Protein AF-0000000086677192 (afdb_homodimer)

pLDDT: mean 91.48, std 11.02, range [35.81, 98.94]

Solvent-accessible surface area (backbone atoms only — not comparable to full-atom values): 46612 Å² total; per-residue (Å²): 127,78,75,54,66,69,56,51,54,52,50,52,52,51,51,51,50,40,69,72,38,77,80,42,74,89,41,46,67,58,54,53,49,46,52,52,51,48,51,51,50,50,51,49,52,53,49,51,51,50,49,52,40,50,52,52,36,50,58,57,42,57,64,8,44,27,53,67,34,53,56,68,59,93,70,72,73,88,84,76,82,72,80,86,49,64,42,79,57,75,44,62,18,72,80,84,57,47,75,37,37,55,54,34,56,50,30,58,39,31,32,58,71,54,39,52,50,50,53,52,50,49,68,60,78,53,88,29,69,86,35,34,32,40,32,34,37,25,57,53,63,35,27,27,43,33,51,49,52,43,33,76,29,41,21,32,36,40,28,26,26,74,49,39,57,55,30,30,46,55,52,44,66,39,90,69,23,87,78,39,42,88,38,38,33,29,33,15,29,49,70,87,36,62,69,43,49,54,48,50,57,51,47,45,33,69,74,46,78,34,38,30,31,33,41,32,41,50,38,66,52,73,59,84,71,61,58,64,65,46,47,67,64,57,57,54,52,73,48,86,72,58,73,68,22,51,67,37,49,71,44,67,60,78,63,74,62,73,73,58,81,72,79,82,54,46,63,63,34,41,72,32,28,42,82,93,40,54,41,91,77,69,43,65,33,62,58,40,79,68,47,41,57,72,26,35,59,65,66,58,48,71,66,56,44,49,52,30,30,36,40,41,24,46,47,46,48,50,49,56,24,69,42,40,68,22,39,66,56,26,92,54,73,73,23,36,36,36,40,56,43,43,67,63,26,32,73,63,53,83,82,60,61,49,40,26,36,60,54,22,15,19,26,19,16,37,47,37,41,30,59,27,39,14,64,67,36,40,76,67,32,30,30,21,28,30,24,25,40,66,58,38,69,81,72,56,30,36,62,60,40,52,51,39,41,74,72,68,54,60,46,56,33,25,30,57,47,21,16,26,42,58,45,40,56,54,39,35,31,77,71,71,54,66,58,52,49,42,35,28,49,90,88,32,83,46,78,78,130,78,73,52,66,68,57,50,52,52,50,52,51,51,52,52,51,40,70,72,39,77,79,43,74,89,42,46,68,58,53,53,50,47,51,53,51,47,51,51,50,50,51,50,50,51,50,50,51,50,50,52,40,49,52,51,36,50,58,57,40,56,65,6,44,24,54,67,33,51,58,67,59,93,70,72,74,86,82,75,81,74,81,86,49,65,42,81,58,74,43,62,17,72,82,84,56,48,74,36,37,55,54,35,55,49,30,59,38,31,31,57,72,56,41,53,51,49,54,53,50,49,67,61,76,52,88,29,69,86,34,35,32,40,30,34,37,23,56,53,63,36,28,27,44,33,50,49,51,45,34,74,29,40,21,32,37,39,27,25,26,76,49,38,57,57,31,30,46,54,54,44,66,39,89,68,23,88,80,40,42,88,39,36,34,30,34,15,31,49,70,89,36,62,69,43,49,53,48,50,58,52,47,45,33,68,75,44,78,35,38,29,33,32,42,32,41,49,38,66,52,74,59,83,71,60,58,64,66,44,48,66,65,56,58,54,52,73,48,87,70,60,74,67,22,50,67,38,48,70,44,68,60,79,62,74,63,72,73,63,80,74,77,81,54,46,63,62,35,40,70,33,30,42,81,94,40,54,41,92,77,70,42,67,34,61,57,40,78,69,49,41,57,70,26,37,60,63,64,57,49,71,67,55,45,49,52,29,30,36,39,41,24,45,46,46,47,49,50,57,25,70,42,41,68,22,39,68,55,27,93,55,72,72,24,36,35,36,40,58,44,41,67,63,26,32,75,63,52,82,83,61,59,50,40,26,37,58,55,22,15,19,27,19,16,37,48,38,40,31,59,27,39,14,63,67,36,40,78,66,32,32,31,20,29,28,24,26,40,68,57,38,70,79,70,56,30,35,62,58,41,51,52,40,43,75,72,66,52,60,44,56,33,23,30,58,48,21,15,24,43,60,43,41,57,54,41,36,30,78,71,72,55,66,56,50,49,44,36,28,49,90,88,33,81,48,76,78

Structure (mmCIF, N/CA/C/O backbone):
data_AF-0000000086677192-model_v1
#
loop_
_entity.id
_entity.type
_entity.pdbx_description
1 polymer Oxidoreductase
#
loop_
_atom_site.group_PDB
_atom_site.id
_atom_site.type_symbol
_atom_site.label_atom_id
_atom_site.label_alt_id
_atom_site.label_comp_id
_atom_site.label_asym_id
_atom_site.label_entity_id
_atom_site.label_seq_id
_atom_site.pdbx_PDB_ins_code
_atom_site.Cartn_x
_atom_site.Cartn_y
_atom_site.Cartn_z
_atom_site.occupancy
_atom_site.B_iso_or_equiv
_atom_site.auth_seq_id
_atom_site.auth_comp_id
_atom_site.auth_asym_id
_atom_site.auth_atom_id
_atom_site.pdbx_PDB_model_num
ATOM 1 N N . MET A 1 1 ? 53.188 -35.031 -12.266 1 63.88 1 MET A N 1
ATOM 2 C CA . MET A 1 1 ? 54.312 -35.938 -12.234 1 63.88 1 MET A CA 1
ATOM 3 C C . MET A 1 1 ? 54.219 -36.875 -11.023 1 63.88 1 MET A C 1
ATOM 5 O O . MET A 1 1 ? 53.969 -36.406 -9.914 1 63.88 1 MET A O 1
ATOM 9 N N . GLN A 1 2 ? 54.188 -37.938 -11.414 1 76.12 2 GLN A N 1
ATOM 10 C CA . GLN A 1 2 ? 54.156 -38.969 -10.367 1 76.12 2 GLN A CA 1
ATOM 11 C C . GLN A 1 2 ? 55.469 -38.969 -9.594 1 76.12 2 GLN A C 1
ATOM 13 O O . GLN A 1 2 ? 56.562 -38.781 -10.172 1 76.12 2 GLN A O 1
ATOM 18 N N . PRO A 1 3 ? 55.344 -38.812 -8.359 1 81.94 3 PRO A N 1
ATOM 19 C CA . PRO A 1 3 ? 56.562 -38.812 -7.566 1 81.94 3 PRO A CA 1
ATOM 20 C C . PRO A 1 3 ? 57.438 -40.031 -7.828 1 81.94 3 PRO A C 1
ATOM 22 O O . PRO A 1 3 ? 56.938 -41.094 -8.203 1 81.94 3 PRO A O 1
ATOM 25 N N . ASP A 1 4 ? 58.688 -39.875 -7.93 1 88.75 4 ASP A N 1
ATOM 26 C CA . ASP A 1 4 ? 59.656 -40.969 -8.062 1 88.75 4 ASP A CA 1
ATOM 27 C C . ASP A 1 4 ? 59.406 -42.031 -7.016 1 88.75 4 ASP A C 1
ATOM 29 O O . ASP A 1 4 ? 59.281 -41.75 -5.828 1 88.75 4 ASP A O 1
ATOM 33 N N . PRO A 1 5 ? 59.188 -43.281 -7.504 1 89.69 5 PRO A N 1
ATOM 34 C CA . PRO A 1 5 ? 58.938 -44.375 -6.566 1 89.69 5 PRO A CA 1
ATOM 35 C C . PRO A 1 5 ? 59.969 -44.469 -5.457 1 89.69 5 PRO A C 1
ATOM 37 O O . PRO A 1 5 ? 59.656 -44.812 -4.32 1 89.69 5 PRO A O 1
ATOM 40 N N . ALA A 1 6 ? 61.188 -44.156 -5.805 1 91.81 6 ALA A N 1
ATOM 41 C CA . ALA A 1 6 ? 62.25 -44.188 -4.793 1 91.81 6 ALA A CA 1
ATOM 42 C C . ALA A 1 6 ? 62 -43.125 -3.723 1 91.81 6 ALA A C 1
ATOM 44 O O . ALA A 1 6 ? 62.219 -43.375 -2.535 1 91.81 6 ALA A O 1
ATOM 45 N N . ASP A 1 7 ? 61.531 -42 -4.184 1 90.19 7 ASP A N 1
ATOM 46 C CA . ASP A 1 7 ? 61.219 -40.906 -3.262 1 90.19 7 ASP A CA 1
ATOM 47 C C . ASP A 1 7 ? 60.062 -41.281 -2.361 1 90.19 7 ASP A C 1
ATOM 49 O O . ASP A 1 7 ? 60.062 -40.969 -1.169 1 90.19 7 ASP A O 1
ATOM 53 N N . VAL A 1 8 ? 59.125 -41.969 -2.885 1 89.75 8 VAL A N 1
ATOM 54 C CA . VAL A 1 8 ? 57.938 -42.375 -2.133 1 89.75 8 VAL A CA 1
ATOM 55 C C . VAL A 1 8 ? 58.344 -43.375 -1.047 1 89.75 8 VAL A C 1
ATOM 57 O O . VAL A 1 8 ? 57.906 -43.25 0.101 1 89.75 8 VAL A O 1
ATOM 60 N N . ALA A 1 9 ? 59.188 -44.25 -1.39 1 90.19 9 ALA A N 1
ATOM 61 C CA . ALA A 1 9 ? 59.656 -45.25 -0.432 1 90.19 9 ALA A CA 1
ATOM 62 C C . ALA A 1 9 ? 60.438 -44.594 0.718 1 90.19 9 ALA A C 1
ATOM 64 O O . ALA A 1 9 ? 60.25 -44.938 1.881 1 90.19 9 ALA A O 1
ATOM 65 N N . ALA A 1 10 ? 61.25 -43.656 0.31 1 91.94 10 ALA A N 1
ATOM 66 C CA . ALA A 1 10 ? 62 -42.906 1.319 1 91.94 10 ALA A CA 1
ATOM 67 C C . ALA A 1 10 ? 61.062 -42.156 2.256 1 91.94 10 ALA A C 1
ATOM 69 O O . ALA A 1 10 ? 61.25 -42.156 3.475 1 91.94 10 ALA A O 1
ATOM 70 N N . CYS A 1 11 ? 60 -41.531 1.598 1 91 11 CYS A N 1
ATOM 71 C CA . CYS A 1 11 ? 59.031 -40.781 2.383 1 91 11 CYS A CA 1
ATOM 72 C C . CYS A 1 11 ? 58.312 -41.719 3.381 1 91 11 CYS A C 1
ATOM 74 O O . CYS A 1 11 ? 58.188 -41.375 4.562 1 91 11 CYS A O 1
ATOM 76 N N . LEU A 1 12 ? 58.031 -42.906 3.068 1 89.94 12 LEU A N 1
ATOM 77 C CA . LEU A 1 12 ? 57.312 -43.844 3.92 1 89.94 12 LEU A CA 1
ATOM 78 C C . LEU A 1 12 ? 58.219 -44.312 5.074 1 89.94 12 LEU A C 1
ATOM 80 O O . LEU A 1 12 ? 57.719 -44.5 6.195 1 89.94 12 LEU A O 1
ATOM 84 N N . ARG A 1 13 ? 59.469 -44.406 4.785 1 90.81 13 ARG A N 1
ATOM 85 C CA . ARG A 1 13 ? 60.406 -44.781 5.832 1 90.81 13 ARG A CA 1
ATOM 86 C C . ARG A 1 13 ? 60.531 -43.688 6.887 1 90.81 13 ARG A C 1
ATOM 88 O O . ARG A 1 13 ? 60.5 -43.969 8.086 1 90.81 13 ARG A O 1
ATOM 95 N N . VAL A 1 14 ? 60.562 -42.531 6.273 1 90.62 14 VAL A N 1
ATOM 96 C CA . VAL A 1 14 ? 60.719 -41.406 7.18 1 90.62 14 VAL A CA 1
ATOM 97 C C . VAL A 1 14 ? 59.438 -41.25 8.031 1 90.62 14 VAL A C 1
ATOM 99 O O . VAL A 1 14 ? 59.531 -41 9.234 1 90.62 14 VAL A O 1
ATOM 102 N N . LEU A 1 15 ? 58.281 -41.438 7.418 1 90.88 15 LEU A N 1
ATOM 103 C CA . LEU A 1 15 ? 57 -41.312 8.125 1 90.88 15 LEU A CA 1
ATOM 104 C C . LEU A 1 15 ? 56.875 -42.406 9.18 1 90.88 15 LEU A C 1
ATOM 106 O O . LEU A 1 15 ? 56.312 -42.156 10.258 1 90.88 15 LEU A O 1
ATOM 110 N N . ALA A 1 16 ? 57.438 -43.562 8.984 1 88.38 16 ALA A N 1
ATOM 111 C CA . ALA A 1 16 ? 57.438 -44.656 9.953 1 88.38 16 ALA A CA 1
ATOM 112 C C . ALA A 1 16 ? 58.281 -44.312 11.18 1 88.38 16 ALA A C 1
ATOM 114 O O . ALA A 1 16 ? 57.844 -44.562 12.32 1 88.38 16 ALA A O 1
ATOM 115 N N . VAL A 1 17 ? 59.375 -43.719 10.898 1 90.06 17 VAL A N 1
ATOM 116 C CA . VAL A 1 17 ? 60.25 -43.312 11.992 1 90.06 17 VAL A CA 1
ATOM 117 C C . VAL A 1 17 ? 59.594 -42.188 12.789 1 90.06 17 VAL A C 1
ATOM 119 O O . VAL A 1 17 ? 59.625 -42.219 14.023 1 90.06 17 VAL A O 1
ATOM 122 N N . ALA A 1 18 ? 59 -41.344 11.961 1 88.56 18 ALA A N 1
ATOM 123 C CA . ALA A 1 18 ? 58.344 -40.219 12.609 1 88.56 18 ALA A CA 1
ATOM 124 C C . ALA A 1 18 ? 57.188 -40.688 13.492 1 88.56 18 ALA A C 1
ATOM 126 O O . ALA A 1 18 ? 56.938 -40.125 14.555 1 88.56 18 ALA A O 1
ATOM 127 N N . ALA A 1 19 ? 56.531 -41.781 13.172 1 87.81 19 ALA A N 1
ATOM 128 C CA . ALA A 1 19 ? 55.406 -42.344 13.93 1 87.81 19 ALA A CA 1
ATOM 129 C C . ALA A 1 19 ? 55.906 -43 15.227 1 87.81 19 ALA A C 1
ATOM 131 O O . ALA A 1 19 ? 55.219 -42.938 16.25 1 87.81 19 ALA A O 1
ATOM 132 N N . GLU A 1 20 ? 57.094 -43.406 15.172 1 88.88 20 GLU A N 1
ATOM 133 C CA . GLU A 1 20 ? 57.688 -44.062 16.328 1 88.88 20 GLU A CA 1
ATOM 134 C C . GLU A 1 20 ? 58.312 -43.062 17.281 1 88.88 20 GLU A C 1
ATOM 136 O O . GLU A 1 20 ? 58.375 -43.312 18.484 1 88.88 20 GLU A O 1
ATOM 141 N N . ARG A 1 21 ? 58.719 -42.031 16.734 1 90 21 ARG A N 1
ATOM 142 C CA . ARG A 1 21 ? 59.375 -41.031 17.547 1 90 21 ARG A CA 1
ATOM 143 C C . ARG A 1 21 ? 58.75 -39.656 17.344 1 90 21 ARG A C 1
ATOM 145 O O . ARG A 1 21 ? 59.406 -38.75 16.859 1 90 21 ARG A O 1
ATOM 152 N N . PRO A 1 22 ? 57.562 -39.531 17.812 1 82.88 22 PRO A N 1
ATOM 153 C CA . PRO A 1 22 ? 56.781 -38.312 17.5 1 82.88 22 PRO A CA 1
ATOM 154 C C . PRO A 1 22 ? 57.406 -37.062 18.109 1 82.88 22 PRO A C 1
ATOM 156 O O . PRO A 1 22 ? 57.188 -35.969 17.609 1 82.88 22 PRO A O 1
ATOM 159 N N . HIS A 1 23 ? 58.375 -37.219 19.016 1 87.81 23 HIS A N 1
ATOM 160 C CA . HIS A 1 23 ? 58.938 -36.062 19.688 1 87.81 23 HIS A CA 1
ATOM 161 C C . HIS A 1 23 ? 60.406 -35.844 19.281 1 87.81 23 HIS A C 1
ATOM 163 O O . HIS A 1 23 ? 61.125 -35.031 19.875 1 87.81 23 HIS A O 1
ATOM 169 N N . ASP A 1 24 ? 60.812 -36.625 18.312 1 87.81 24 ASP A N 1
ATOM 170 C CA . ASP A 1 24 ? 62.188 -36.5 17.844 1 87.81 24 ASP A CA 1
ATOM 171 C C . ASP A 1 24 ? 62.406 -35.125 17.203 1 87.81 24 ASP A C 1
ATOM 173 O O . ASP A 1 24 ? 61.781 -34.812 16.203 1 87.81 24 ASP A O 1
ATOM 177 N N . PRO A 1 25 ? 63.25 -34.312 17.719 1 91.56 25 PRO A N 1
ATOM 178 C CA . PRO A 1 25 ? 63.5 -32.969 17.188 1 91.56 25 PRO A CA 1
ATOM 179 C C . PRO A 1 25 ? 64.062 -33 15.758 1 91.56 25 PRO A C 1
ATOM 181 O O . PRO A 1 25 ? 63.844 -32.031 14.992 1 91.56 25 PRO A O 1
ATOM 184 N N . GLY A 1 26 ? 64.625 -34 15.438 1 90.81 26 GLY A N 1
ATOM 185 C CA . GLY A 1 26 ? 65.188 -34.156 14.094 1 90.81 26 GLY A CA 1
ATOM 186 C C . GLY A 1 26 ? 64.125 -34.375 13.039 1 90.81 26 GLY A C 1
ATOM 187 O O . GLY A 1 26 ? 64.375 -34.219 11.844 1 90.81 26 GLY A O 1
ATOM 188 N N . LEU A 1 27 ? 63 -34.688 13.445 1 91.5 27 LEU A N 1
ATOM 189 C CA . LEU A 1 27 ? 61.906 -34.938 12.531 1 91.5 27 LEU A CA 1
ATOM 190 C C . LEU A 1 27 ? 60.812 -33.844 12.633 1 91.5 27 LEU A C 1
ATOM 192 O O . LEU A 1 27 ? 59.719 -34.031 12.141 1 91.5 27 LEU A O 1
ATOM 196 N N . ALA A 1 28 ? 61.188 -32.812 13.195 1 89.38 28 ALA A N 1
ATOM 197 C CA . ALA A 1 28 ? 60.219 -31.719 13.422 1 89.38 28 ALA A CA 1
ATOM 198 C C . ALA A 1 28 ? 59.656 -31.219 12.109 1 89.38 28 ALA A C 1
ATOM 200 O O . ALA A 1 28 ? 58.438 -30.969 12 1 89.38 28 ALA A O 1
ATOM 201 N N . ALA A 1 29 ? 60.5 -31.125 11.164 1 90.94 29 ALA A N 1
ATOM 202 C CA . ALA A 1 29 ? 60.062 -30.641 9.859 1 90.94 29 ALA A CA 1
ATOM 203 C C . ALA A 1 29 ? 59.125 -31.641 9.195 1 90.94 29 ALA A C 1
ATOM 205 O O . ALA A 1 29 ? 58.156 -31.234 8.547 1 90.94 29 ALA A O 1
ATOM 206 N N . VAL A 1 30 ? 59.406 -32.844 9.328 1 89.62 30 VAL A N 1
ATOM 207 C CA . VAL A 1 30 ? 58.562 -33.906 8.773 1 89.62 30 VAL A CA 1
ATOM 208 C C . VAL A 1 30 ? 57.219 -33.906 9.477 1 89.62 30 VAL A C 1
ATOM 210 O O . VAL A 1 30 ? 56.156 -34 8.828 1 89.62 30 VAL A O 1
ATOM 213 N N . THR A 1 31 ? 57.188 -33.719 10.766 1 86.56 31 THR A N 1
ATOM 214 C CA . THR A 1 31 ? 55.938 -33.719 11.547 1 86.56 31 THR A CA 1
ATOM 215 C C . THR A 1 31 ? 55.062 -32.531 11.148 1 86.56 31 THR A C 1
ATOM 217 O O . THR A 1 31 ? 53.875 -32.688 10.984 1 86.56 31 THR A O 1
ATOM 220 N N . ALA A 1 32 ? 55.75 -31.422 10.914 1 88.94 32 ALA A N 1
ATOM 221 C CA . ALA A 1 32 ? 55.031 -30.234 10.477 1 88.94 32 ALA A CA 1
ATOM 222 C C . ALA A 1 32 ? 54.406 -30.453 9.094 1 88.94 32 ALA A C 1
ATOM 224 O O . ALA A 1 32 ? 53.25 -30.078 8.844 1 88.94 32 ALA A O 1
ATOM 225 N N . ALA A 1 33 ? 55.156 -31.062 8.273 1 89.19 33 ALA A N 1
ATOM 226 C CA . ALA A 1 33 ? 54.688 -31.328 6.918 1 89.19 33 ALA A CA 1
ATOM 227 C C . ALA A 1 33 ? 53.562 -32.344 6.914 1 89.19 33 ALA A C 1
ATOM 229 O O . ALA A 1 33 ? 52.656 -32.281 6.102 1 89.19 33 ALA A O 1
ATOM 230 N N . VAL A 1 34 ? 53.625 -33.281 7.777 1 87.38 34 VAL A N 1
ATOM 231 C CA . VAL A 1 34 ? 52.562 -34.281 7.926 1 87.38 34 VAL A CA 1
ATOM 232 C C . VAL A 1 34 ? 51.25 -33.594 8.359 1 87.38 34 VAL A C 1
ATOM 234 O O . VAL A 1 34 ? 50.188 -33.906 7.84 1 87.38 34 VAL A O 1
ATOM 237 N N . ASP A 1 35 ? 51.406 -32.656 9.289 1 86.44 35 ASP A N 1
ATOM 238 C CA . ASP A 1 35 ? 50.219 -31.938 9.75 1 86.44 35 ASP A CA 1
ATOM 239 C C . ASP A 1 35 ? 49.531 -31.188 8.602 1 86.44 35 ASP A C 1
ATOM 241 O O . ASP A 1 35 ? 48.312 -31.219 8.461 1 86.44 35 ASP A O 1
ATOM 245 N N . VAL A 1 36 ? 50.344 -30.547 7.816 1 88.38 36 VAL A N 1
ATOM 246 C CA . VAL A 1 36 ? 49.812 -29.797 6.676 1 88.38 36 VAL A CA 1
ATOM 247 C C . VAL A 1 36 ? 49.188 -30.766 5.68 1 88.38 36 VAL A C 1
ATOM 249 O O . VAL A 1 36 ? 48.062 -30.516 5.191 1 88.38 36 VAL A O 1
ATOM 252 N N . ALA A 1 37 ? 49.938 -31.812 5.387 1 85.81 37 ALA A N 1
ATOM 253 C CA . ALA A 1 37 ? 49.438 -32.812 4.441 1 85.81 37 ALA A CA 1
ATOM 254 C C . ALA A 1 37 ? 48.156 -33.469 4.961 1 85.81 37 ALA A C 1
ATOM 256 O O . ALA A 1 37 ? 47.219 -33.719 4.199 1 85.81 37 ALA A O 1
ATOM 257 N N . TYR A 1 38 ? 48.094 -33.719 6.223 1 86.56 38 TYR A N 1
ATOM 258 C CA . TYR A 1 38 ? 46.906 -34.344 6.84 1 86.56 38 TYR A CA 1
ATOM 259 C C . TYR A 1 38 ? 45.719 -33.406 6.75 1 86.56 38 TYR A C 1
ATOM 261 O O . TYR A 1 38 ? 44.625 -33.844 6.375 1 86.56 38 TYR A O 1
ATOM 269 N N . ARG A 1 39 ? 45.875 -32.125 7.086 1 87.38 39 ARG A N 1
ATOM 270 C CA . ARG A 1 39 ? 44.812 -31.156 7.023 1 87.38 39 ARG A CA 1
ATOM 271 C C . ARG A 1 39 ? 44.312 -30.984 5.59 1 87.38 39 ARG A C 1
ATOM 273 O O . ARG A 1 39 ? 43.094 -30.859 5.359 1 87.38 39 ARG A O 1
ATOM 280 N N . ALA A 1 40 ? 45.281 -30.969 4.762 1 85.56 40 ALA A N 1
ATOM 281 C CA . ALA A 1 40 ? 44.906 -30.875 3.352 1 85.56 40 ALA A CA 1
ATOM 282 C C . ALA A 1 40 ? 44.125 -32.125 2.92 1 85.56 40 ALA A C 1
ATOM 284 O O . ALA A 1 40 ? 43.125 -32 2.18 1 85.56 40 ALA A O 1
ATOM 285 N N . GLY A 1 41 ? 44.594 -33.25 3.33 1 84.75 41 GLY A N 1
ATOM 286 C CA . GLY A 1 41 ? 43.875 -34.5 3.055 1 84.75 41 GLY A CA 1
ATOM 287 C C . GLY A 1 41 ? 42.5 -34.531 3.693 1 84.75 41 GLY A C 1
ATOM 288 O O . GLY A 1 41 ? 41.531 -34.969 3.066 1 84.75 41 GLY A O 1
ATOM 289 N N . LYS A 1 42 ? 42.375 -34.062 4.879 1 85 42 LYS A N 1
ATOM 290 C CA . LYS A 1 42 ? 41.125 -33.969 5.578 1 85 42 LYS A CA 1
ATOM 291 C C . LYS A 1 42 ? 40.156 -33.031 4.855 1 85 42 LYS A C 1
ATOM 293 O O . LYS A 1 42 ? 38.969 -33.375 4.668 1 85 42 LYS A O 1
ATOM 298 N N . LYS A 1 43 ? 40.656 -31.891 4.48 1 86.69 43 LYS A N 1
ATOM 299 C CA . LYS A 1 43 ? 39.844 -30.922 3.74 1 86.69 43 LYS A CA 1
ATOM 300 C C . LYS A 1 43 ? 39.344 -31.516 2.426 1 86.69 43 LYS A C 1
ATOM 302 O O . LYS A 1 43 ? 38.188 -31.328 2.055 1 86.69 43 LYS A O 1
ATOM 307 N N . ARG A 1 44 ? 40.219 -32.188 1.787 1 83.88 44 ARG A N 1
ATOM 308 C CA . ARG A 1 44 ? 39.875 -32.812 0.521 1 83.88 44 ARG A CA 1
ATOM 309 C C . ARG A 1 44 ? 38.812 -33.906 0.729 1 83.88 44 ARG A C 1
ATOM 311 O O . ARG A 1 44 ? 37.844 -34 -0.039 1 83.88 44 ARG A O 1
ATOM 318 N N . ARG A 1 45 ? 39 -34.75 1.73 1 85 45 ARG A N 1
ATOM 319 C CA . ARG A 1 45 ? 38.031 -35.781 2.018 1 85 45 ARG A CA 1
ATOM 320 C C . ARG A 1 45 ? 36.688 -35.188 2.404 1 85 45 ARG A C 1
ATOM 322 O O . ARG A 1 45 ? 35.625 -35.719 1.998 1 85 45 ARG A O 1
ATOM 329 N N . LYS A 1 46 ? 36.719 -34.188 3.197 1 86.31 46 LYS A N 1
ATOM 330 C CA . LYS A 1 46 ? 35.469 -33.5 3.574 1 86.31 46 LYS A CA 1
ATOM 331 C C . LYS A 1 46 ? 34.781 -32.938 2.348 1 86.31 46 LYS A C 1
ATOM 333 O O . LYS A 1 46 ? 33.562 -33.062 2.209 1 86.31 46 LYS A O 1
ATOM 338 N N . ALA A 1 47 ? 35.531 -32.375 1.51 1 85.88 47 ALA A N 1
ATOM 339 C CA . ALA A 1 47 ? 35 -31.797 0.279 1 85.88 47 ALA A CA 1
ATOM 340 C C . ALA A 1 47 ? 34.375 -32.875 -0.604 1 85.88 47 ALA A C 1
ATOM 342 O O . ALA A 1 47 ? 33.312 -32.688 -1.185 1 85.88 47 ALA A O 1
ATOM 343 N N . GLU A 1 48 ? 35.094 -33.906 -0.694 1 85.25 48 GLU A N 1
ATOM 344 C CA . GLU A 1 48 ? 34.594 -35.031 -1.495 1 85.25 48 GLU A CA 1
ATOM 345 C C . GLU A 1 48 ? 33.312 -35.594 -0.902 1 85.25 48 GLU A C 1
ATOM 347 O O . GLU A 1 48 ? 32.375 -35.938 -1.637 1 85.25 48 GLU A O 1
ATOM 352 N N . ARG A 1 49 ? 33.312 -35.75 0.37 1 86.38 49 ARG A N 1
ATOM 353 C CA . ARG A 1 49 ? 32.094 -36.219 1.045 1 86.38 49 ARG A CA 1
ATOM 354 C C . ARG A 1 49 ? 30.922 -35.281 0.81 1 86.38 49 ARG A C 1
ATOM 356 O O . ARG A 1 49 ? 29.797 -35.719 0.601 1 86.38 49 ARG A O 1
ATOM 363 N N . LEU A 1 50 ? 31.203 -34.062 0.866 1 87.94 50 LEU A N 1
ATOM 364 C CA . LEU A 1 50 ? 30.172 -33.062 0.639 1 87.94 50 LEU A CA 1
ATOM 365 C C . LEU A 1 50 ? 29.625 -33.125 -0.784 1 87.94 50 LEU A C 1
ATOM 367 O O . LEU A 1 50 ? 28.422 -33.031 -1 1 87.94 50 LEU A O 1
ATOM 371 N N . VAL A 1 51 ? 30.5 -33.344 -1.66 1 88.12 51 VAL A N 1
ATOM 372 C CA . VAL A 1 51 ? 30.094 -33.438 -3.062 1 88.12 51 VAL A CA 1
ATOM 373 C C . VAL A 1 51 ? 29.219 -34.656 -3.266 1 88.12 51 VAL A C 1
ATOM 375 O O . VAL A 1 51 ? 28.188 -34.594 -3.934 1 88.12 51 VAL A O 1
ATOM 378 N N . THR A 1 52 ? 29.641 -35.75 -2.717 1 89 52 THR A N 1
ATOM 379 C CA . THR A 1 52 ? 28.875 -36.969 -2.842 1 89 52 THR A CA 1
ATOM 380 C C . THR A 1 52 ? 27.5 -36.844 -2.195 1 89 52 THR A C 1
ATOM 382 O O . THR A 1 52 ? 26.5 -37.312 -2.736 1 89 52 THR A O 1
ATOM 385 N N . ARG A 1 53 ? 27.516 -36.281 -1.118 1 90.38 53 ARG A N 1
ATOM 386 C CA . ARG A 1 53 ? 26.25 -36.031 -0.422 1 90.38 53 ARG A CA 1
ATOM 387 C C . ARG A 1 53 ? 25.328 -35.188 -1.262 1 90.38 53 ARG A C 1
ATOM 389 O O . ARG A 1 53 ? 24.141 -35.469 -1.396 1 90.38 53 ARG A O 1
ATOM 396 N N . ARG A 1 54 ? 25.781 -34.156 -1.806 1 90.06 54 ARG A N 1
ATOM 397 C CA . ARG A 1 54 ? 25 -33.219 -2.605 1 90.06 54 ARG A CA 1
ATOM 398 C C . ARG A 1 54 ? 24.453 -33.906 -3.863 1 90.06 54 ARG A C 1
ATOM 400 O O . ARG A 1 54 ? 23.312 -33.656 -4.27 1 90.06 54 ARG A O 1
ATOM 407 N N . GLU A 1 55 ? 25.297 -34.656 -4.398 1 91.25 55 GLU A N 1
ATOM 408 C CA . GLU A 1 55 ? 24.891 -35.375 -5.602 1 91.25 55 GLU A CA 1
ATOM 409 C C . GLU A 1 55 ? 23.766 -36.375 -5.297 1 91.25 55 GLU A C 1
ATOM 411 O O . GLU A 1 55 ? 22.797 -36.469 -6.055 1 91.25 55 GLU A O 1
ATOM 416 N N . HIS A 1 56 ? 23.938 -37.031 -4.254 1 92.12 56 HIS A N 1
ATOM 417 C CA . HIS A 1 56 ? 22.891 -37.969 -3.822 1 92.12 56 HIS A CA 1
ATOM 418 C C . HIS A 1 56 ? 21.578 -37.25 -3.58 1 92.12 56 HIS A C 1
ATOM 420 O O . HIS A 1 56 ? 20.531 -37.656 -4.074 1 92.12 56 HIS A O 1
ATOM 426 N N . ASP A 1 57 ? 21.656 -36.312 -2.785 1 94.19 57 ASP A N 1
ATOM 427 C CA . ASP A 1 57 ? 20.453 -35.562 -2.412 1 94.19 57 ASP A CA 1
ATOM 428 C C . ASP A 1 57 ? 19.797 -34.906 -3.635 1 94.19 57 ASP A C 1
ATOM 430 O O . ASP A 1 57 ? 18.578 -34.906 -3.764 1 94.19 57 ASP A O 1
ATOM 434 N N . ARG A 1 58 ? 20.562 -34.375 -4.516 1 93 58 ARG A N 1
ATOM 435 C CA . ARG A 1 58 ? 20.031 -33.781 -5.734 1 93 58 ARG A CA 1
ATOM 436 C C . ARG A 1 58 ? 19.266 -34.812 -6.566 1 93 58 ARG A C 1
ATOM 438 O O . ARG A 1 58 ? 18.203 -34.5 -7.109 1 93 58 ARG A O 1
ATOM 445 N N . ALA A 1 59 ? 19.812 -35.906 -6.68 1 92.5 59 ALA A N 1
ATOM 446 C CA . ALA A 1 59 ? 19.172 -37 -7.441 1 92.5 59 ALA A CA 1
ATOM 447 C C . ALA A 1 59 ? 17.844 -37.375 -6.812 1 92.5 59 ALA A C 1
ATOM 449 O O . ALA A 1 59 ? 16.859 -37.625 -7.52 1 92.5 59 ALA A O 1
ATOM 450 N N . LEU A 1 60 ? 17.875 -37.469 -5.527 1 93.56 60 LEU A N 1
ATOM 451 C CA . LEU A 1 60 ? 16.641 -37.844 -4.82 1 93.56 60 LEU A CA 1
ATOM 452 C C . LEU A 1 60 ? 15.602 -36.75 -4.941 1 93.56 60 LEU A C 1
ATOM 454 O O . LEU A 1 60 ? 14.422 -37.031 -5.203 1 93.56 60 LEU A O 1
ATOM 458 N N . ILE A 1 61 ? 15.984 -35.531 -4.809 1 94.06 61 ILE A N 1
ATOM 459 C CA . ILE A 1 61 ? 15.102 -34.375 -4.879 1 94.06 61 ILE A CA 1
ATOM 460 C C . ILE A 1 61 ? 14.461 -34.281 -6.262 1 94.06 61 ILE A C 1
ATOM 462 O O . ILE A 1 61 ? 13.273 -33.969 -6.383 1 94.06 61 ILE A O 1
ATOM 466 N N . ALA A 1 62 ? 15.148 -34.625 -7.258 1 92.06 62 ALA A N 1
ATOM 467 C CA . ALA A 1 62 ? 14.695 -34.562 -8.648 1 92.06 62 ALA A CA 1
ATOM 468 C C . ALA A 1 62 ? 13.57 -35.562 -8.906 1 92.06 62 ALA A C 1
ATOM 470 O O . ALA A 1 62 ? 12.867 -35.469 -9.914 1 92.06 62 ALA A O 1
ATOM 471 N N . THR A 1 63 ? 13.328 -36.469 -7.961 1 91.62 63 THR A N 1
ATOM 472 C CA . THR A 1 63 ? 12.289 -37.469 -8.164 1 91.62 63 THR A CA 1
ATOM 473 C C . THR A 1 63 ? 10.938 -36.969 -7.668 1 91.62 63 THR A C 1
ATOM 475 O O . THR A 1 63 ? 9.898 -37.562 -7.977 1 91.62 63 THR A O 1
ATOM 478 N N . ALA A 1 64 ? 10.977 -35.938 -6.93 1 92.06 64 ALA A N 1
ATOM 479 C CA . ALA A 1 64 ? 9.727 -35.406 -6.406 1 92.06 64 ALA A CA 1
ATOM 480 C C . ALA A 1 64 ? 8.883 -34.781 -7.52 1 92.06 64 ALA A C 1
ATOM 482 O O . ALA A 1 64 ? 9.414 -34.156 -8.422 1 92.06 64 ALA A O 1
ATOM 483 N N . THR A 1 65 ? 7.598 -34.875 -7.434 1 89.88 65 THR A N 1
ATOM 484 C CA . THR A 1 65 ? 6.672 -34.469 -8.484 1 89.88 65 THR A CA 1
ATOM 485 C C . THR A 1 65 ? 6.781 -32.969 -8.75 1 89.88 65 THR A C 1
ATOM 487 O O . THR A 1 65 ? 6.879 -32.562 -9.906 1 89.88 65 THR A O 1
ATOM 490 N N . ARG A 1 66 ? 6.797 -32.156 -7.727 1 89.75 66 ARG A N 1
ATOM 491 C CA . ARG A 1 66 ? 6.824 -30.703 -7.883 1 89.75 66 ARG A CA 1
ATOM 492 C C . ARG A 1 66 ? 8.156 -30.234 -8.469 1 89.75 66 ARG A C 1
ATOM 494 O O . ARG A 1 66 ? 8.227 -29.172 -9.086 1 89.75 66 ARG A O 1
ATOM 501 N N . PHE A 1 67 ? 9.156 -31 -8.289 1 89.19 67 PHE A N 1
ATOM 502 C CA . PHE A 1 67 ? 10.438 -30.688 -8.891 1 89.19 67 PHE A CA 1
ATOM 503 C C . PHE A 1 67 ? 10.414 -30.969 -10.391 1 89.19 67 PHE A C 1
ATOM 505 O O . PHE A 1 67 ? 10.969 -30.188 -11.18 1 89.19 67 PHE A O 1
ATOM 512 N N . ARG A 1 68 ? 9.656 -31.906 -10.75 1 84.44 68 ARG A N 1
ATOM 513 C CA . ARG A 1 68 ? 9.648 -32.344 -12.141 1 84.44 68 ARG A CA 1
ATOM 514 C C . ARG A 1 68 ? 8.664 -31.531 -12.969 1 84.44 68 ARG A C 1
ATOM 516 O O . ARG A 1 68 ? 8.922 -31.234 -14.141 1 84.44 68 ARG A O 1
ATOM 523 N N . GLU A 1 69 ? 7.605 -31.219 -12.289 1 79.81 69 GLU A N 1
ATOM 524 C CA . GLU A 1 69 ? 6.508 -30.609 -13.031 1 79.81 69 GLU A CA 1
ATOM 525 C C . GLU A 1 69 ? 6.09 -29.281 -12.406 1 79.81 69 GLU A C 1
ATOM 527 O O . GLU A 1 69 ? 5.488 -29.25 -11.336 1 79.81 69 GLU A O 1
ATOM 532 N N . GLU A 1 70 ? 6.406 -28.234 -13.086 1 73.62 70 GLU A N 1
ATOM 533 C CA . GLU A 1 70 ? 5.98 -26.938 -12.586 1 73.62 70 GLU A CA 1
ATOM 534 C C . GLU A 1 70 ? 4.484 -26.719 -12.805 1 73.62 70 GLU A C 1
ATOM 536 O O . GLU A 1 70 ? 3.793 -26.188 -11.93 1 73.62 70 GLU A O 1
ATOM 541 N N . ILE A 1 71 ? 3.951 -27.125 -13.945 1 74 71 ILE A N 1
ATOM 542 C CA . ILE A 1 71 ? 2.523 -27.109 -14.242 1 74 71 ILE A CA 1
ATOM 543 C C . ILE A 1 71 ? 2.012 -28.531 -14.43 1 74 71 ILE A C 1
ATOM 545 O O . ILE A 1 71 ? 2.346 -29.203 -15.422 1 74 71 ILE A O 1
ATOM 549 N N . PRO A 1 72 ? 1.314 -28.984 -13.43 1 77 72 PRO A N 1
ATOM 550 C CA . PRO A 1 72 ? 0.847 -30.375 -13.555 1 77 72 PRO A CA 1
ATOM 551 C C . PRO A 1 72 ? -0.193 -30.547 -14.656 1 77 72 PRO A C 1
ATOM 553 O O . PRO A 1 72 ? -0.897 -29.594 -15.008 1 77 72 PRO A O 1
ATOM 556 N N . PRO A 1 73 ? -0.089 -31.672 -15.188 1 72.38 73 PRO A N 1
ATOM 557 C CA . PRO A 1 73 ? -1.201 -31.969 -16.094 1 72.38 73 PRO A CA 1
ATOM 558 C C . PRO A 1 73 ? -2.555 -31.969 -15.383 1 72.38 73 PRO A C 1
ATOM 560 O O . PRO A 1 73 ? -2.617 -32.094 -14.156 1 72.38 73 PRO A O 1
ATOM 563 N N . VAL A 1 74 ? -3.57 -31.656 -16.094 1 68.62 74 VAL A N 1
ATOM 564 C CA . VAL A 1 74 ? -4.918 -31.547 -15.555 1 68.62 74 VAL A CA 1
ATOM 565 C C . VAL A 1 74 ? -5.312 -32.844 -14.875 1 68.62 74 VAL A C 1
ATOM 567 O O . VAL A 1 74 ? -6.039 -32.844 -13.875 1 68.62 74 VAL A O 1
ATOM 570 N N . THR A 1 75 ? -4.805 -33.938 -15.383 1 64.62 75 THR A N 1
ATOM 571 C CA . THR A 1 75 ? -5.004 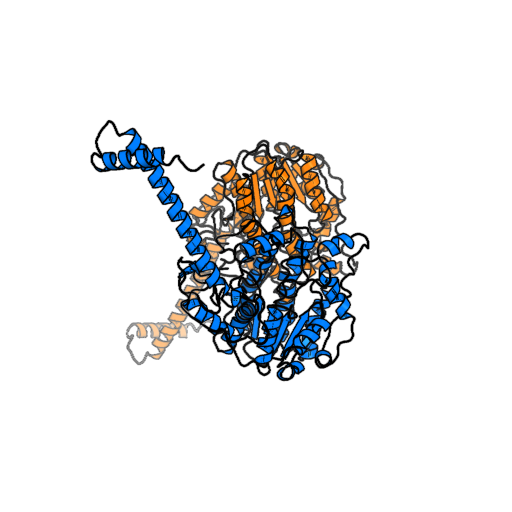-35.219 -14.742 1 64.62 75 THR A CA 1
ATOM 572 C C . THR A 1 75 ? -3.695 -35.719 -14.148 1 64.62 75 THR A C 1
ATOM 574 O O . THR A 1 75 ? -2.818 -36.219 -14.875 1 64.62 75 THR A O 1
ATOM 577 N N . PRO A 1 76 ? -3.664 -35.5 -12.773 1 64.25 76 PRO A N 1
ATOM 578 C CA . PRO A 1 76 ? -2.365 -35.844 -12.195 1 64.25 76 PRO A CA 1
ATOM 579 C C . PRO A 1 76 ? -2.084 -37.344 -12.258 1 64.25 76 PRO A C 1
ATOM 581 O O . PRO A 1 76 ? -3.008 -38.156 -12.141 1 64.25 76 PRO A O 1
ATOM 584 N N . GLY A 1 77 ? -0.934 -37.625 -12.641 1 62.38 77 GLY A N 1
ATOM 585 C CA . GLY A 1 77 ? -0.507 -39.031 -12.562 1 62.38 77 GLY A CA 1
ATOM 586 C C . GLY A 1 77 ? -0.235 -39.469 -11.141 1 62.38 77 GLY A C 1
ATOM 587 O O . GLY A 1 77 ? -0.199 -38.656 -10.211 1 62.38 77 GLY A O 1
ATOM 588 N N . LYS A 1 78 ? -0.371 -40.812 -10.781 1 63.94 78 LYS A N 1
ATOM 589 C CA . LYS A 1 78 ? -0.067 -41.406 -9.477 1 63.94 78 LYS A CA 1
ATOM 590 C C . LYS A 1 78 ? 1.417 -41.25 -9.148 1 63.94 78 LYS A C 1
ATOM 592 O O . LYS A 1 78 ? 2.271 -41.562 -9.984 1 63.94 78 LYS A O 1
ATOM 597 N N . THR A 1 79 ? 1.657 -40.531 -8.008 1 65.81 79 THR A N 1
ATOM 598 C CA . THR A 1 79 ? 3.035 -40.469 -7.535 1 65.81 79 THR A CA 1
ATOM 599 C C . THR A 1 79 ? 3.457 -41.781 -6.898 1 65.81 79 THR A C 1
ATOM 601 O O . THR A 1 79 ? 2.779 -42.281 -6.004 1 65.81 79 THR A O 1
ATOM 604 N N . THR A 1 80 ? 4.406 -42.469 -7.496 1 66.38 80 THR A N 1
ATOM 605 C CA . THR A 1 80 ? 4.883 -43.719 -6.93 1 66.38 80 THR A CA 1
ATOM 606 C C . THR A 1 80 ? 6.004 -43.469 -5.922 1 66.38 80 THR A C 1
ATOM 608 O O . THR A 1 80 ? 6.922 -42.688 -6.188 1 66.38 80 THR A O 1
ATOM 611 N N . VAL A 1 81 ? 5.727 -43.812 -4.613 1 71.12 81 VAL A N 1
ATOM 612 C CA . VAL A 1 81 ? 6.754 -43.719 -3.578 1 71.12 81 VAL A CA 1
ATOM 613 C C . VAL A 1 81 ? 7.617 -44.969 -3.584 1 71.12 81 VAL A C 1
ATOM 615 O O . VAL A 1 81 ? 7.129 -46.062 -3.303 1 71.12 81 VAL A O 1
ATOM 618 N N . ASP A 1 82 ? 8.766 -44.844 -4.305 1 69.94 82 ASP A N 1
ATOM 619 C CA . ASP A 1 82 ? 9.617 -46.031 -4.293 1 69.94 82 ASP A CA 1
ATOM 620 C C . ASP A 1 82 ? 10.922 -45.781 -3.551 1 69.94 82 ASP A C 1
ATOM 622 O O . ASP A 1 82 ? 11.617 -44.781 -3.834 1 69.94 82 ASP A O 1
ATOM 626 N N . GLY A 1 83 ? 11.266 -46.719 -2.598 1 79.5 83 GLY A N 1
ATOM 627 C CA . GLY A 1 83 ? 12.586 -46.75 -1.998 1 79.5 83 GLY A CA 1
ATOM 628 C C . GLY A 1 83 ? 12.758 -45.781 -0.853 1 79.5 83 GLY A C 1
ATOM 629 O O . GLY A 1 83 ? 11.781 -45.219 -0.351 1 79.5 83 GLY A O 1
ATOM 630 N N . ASP A 1 84 ? 13.961 -45.719 -0.385 1 86.31 84 ASP A N 1
ATOM 631 C CA . ASP A 1 84 ? 14.359 -44.844 0.697 1 86.31 84 ASP A CA 1
ATOM 632 C C . ASP A 1 84 ? 14.438 -43.375 0.214 1 86.31 84 ASP A C 1
ATOM 634 O O . ASP A 1 84 ? 15.086 -43.094 -0.797 1 86.31 84 ASP A O 1
ATOM 638 N N . ARG A 1 85 ? 13.695 -42.5 0.82 1 94.12 85 ARG A N 1
ATOM 639 C CA . ARG A 1 85 ? 13.664 -41.094 0.405 1 94.12 85 ARG A CA 1
ATOM 640 C C . ARG A 1 85 ? 14.289 -40.219 1.467 1 94.12 85 ARG A C 1
ATOM 642 O O . ARG A 1 85 ? 13.812 -39.094 1.699 1 94.12 85 ARG A O 1
ATOM 649 N N . THR A 1 86 ? 15.273 -40.781 2.158 1 95.5 86 THR A N 1
ATOM 650 C CA . THR A 1 86 ? 15.977 -40.031 3.188 1 95.5 86 THR A CA 1
ATOM 651 C C . THR A 1 86 ? 17.172 -39.281 2.596 1 95.5 86 THR A C 1
ATOM 653 O O . THR A 1 86 ? 18.047 -39.875 1.98 1 95.5 86 THR A O 1
ATOM 656 N N . LEU A 1 87 ? 17.219 -38 2.768 1 95.75 87 LEU A N 1
ATOM 657 C CA . LEU A 1 87 ? 18.328 -37.188 2.348 1 95.75 87 LEU A CA 1
ATOM 658 C C . LEU A 1 87 ? 19.531 -37.344 3.285 1 95.75 87 LEU A C 1
ATOM 660 O O . LEU A 1 87 ? 19.359 -37.688 4.457 1 95.75 87 LEU A O 1
ATOM 664 N N . ARG A 1 88 ? 20.672 -37.125 2.77 1 95 88 ARG A N 1
ATOM 665 C CA . ARG A 1 88 ? 21.891 -37.188 3.57 1 95 88 ARG A CA 1
ATOM 666 C C . ARG A 1 88 ? 22.125 -35.906 4.32 1 95 88 ARG A C 1
ATOM 668 O O . ARG A 1 88 ? 22.734 -35.906 5.395 1 95 88 ARG A O 1
ATOM 675 N N . GLY A 1 89 ? 21.734 -34.875 3.744 1 94.31 89 GLY A N 1
ATOM 676 C CA . GLY A 1 89 ? 21.75 -33.562 4.402 1 94.31 89 GLY A CA 1
ATOM 677 C C . GLY A 1 89 ? 20.359 -33.062 4.762 1 94.31 89 GLY A C 1
ATOM 678 O O . GLY A 1 89 ? 19.375 -33.438 4.125 1 94.31 89 GLY A O 1
ATOM 679 N N . SER A 1 90 ? 20.344 -32.25 5.789 1 95 90 SER A N 1
ATOM 680 C CA . SER A 1 90 ? 19.062 -31.688 6.18 1 95 90 SER A CA 1
ATOM 681 C C . SER A 1 90 ? 18.703 -30.484 5.32 1 95 90 SER A C 1
ATOM 683 O O . SER A 1 90 ? 19.594 -29.844 4.75 1 95 90 SER A O 1
ATOM 685 N N . ARG A 1 91 ? 17.391 -30.266 5.152 1 94.75 91 ARG A N 1
ATOM 686 C CA . ARG A 1 91 ? 16.859 -29.109 4.438 1 94.75 91 ARG A CA 1
ATOM 687 C C . ARG A 1 91 ? 15.875 -28.344 5.301 1 94.75 91 ARG A C 1
ATOM 689 O O . ARG A 1 91 ? 15.352 -28.875 6.281 1 94.75 91 ARG A O 1
ATOM 696 N N . ARG A 1 92 ? 15.656 -27.094 4.941 1 96.75 92 ARG A N 1
ATOM 697 C CA . ARG A 1 92 ? 14.68 -26.266 5.641 1 96.75 92 ARG A CA 1
ATOM 698 C C . ARG A 1 92 ? 13.344 -26.266 4.898 1 96.75 92 ARG A C 1
ATOM 700 O O . ARG A 1 92 ? 13.305 -26.016 3.691 1 96.75 92 ARG A O 1
ATOM 707 N N . CYS A 1 93 ? 12.328 -26.531 5.625 1 98.19 93 CYS A N 1
ATOM 708 C CA . CYS A 1 93 ? 10.992 -26.578 5.051 1 98.19 93 CYS A CA 1
ATOM 709 C C . CYS A 1 93 ? 10.57 -25.203 4.547 1 98.19 93 CYS A C 1
ATOM 711 O O . CYS A 1 93 ? 10.812 -24.188 5.207 1 98.19 93 CYS A O 1
ATOM 713 N N . TYR A 1 94 ? 9.914 -25.203 3.395 1 97.38 94 TYR A N 1
ATOM 714 C CA . TYR A 1 94 ? 9.43 -23.969 2.783 1 97.38 94 TYR A CA 1
ATOM 715 C C . TYR A 1 94 ? 8.352 -23.312 3.645 1 97.38 94 TYR A C 1
ATOM 717 O O . TYR A 1 94 ? 8.273 -22.094 3.729 1 97.38 94 TYR A O 1
ATOM 725 N N . VAL A 1 95 ? 7.555 -24.047 4.344 1 97.62 95 VAL A N 1
ATOM 726 C CA . VAL A 1 95 ? 6.371 -23.562 5.047 1 97.62 95 VAL A CA 1
ATOM 727 C C . VAL A 1 95 ? 6.73 -23.219 6.488 1 97.62 95 VAL A C 1
ATOM 729 O O . VAL A 1 95 ? 6.789 -22.047 6.859 1 97.62 95 VAL A O 1
ATOM 732 N N . CYS A 1 96 ? 7.152 -24.219 7.285 1 97.31 96 CYS A N 1
ATOM 733 C CA . CYS A 1 96 ? 7.312 -24.016 8.719 1 97.31 96 CYS A CA 1
ATOM 734 C C . CYS A 1 96 ? 8.75 -23.641 9.062 1 97.31 96 CYS A C 1
ATOM 736 O O . CYS A 1 96 ? 9.039 -23.219 10.18 1 97.31 96 CYS A O 1
ATOM 738 N N . LYS A 1 97 ? 9.695 -23.875 8.195 1 95.88 97 LYS A N 1
ATOM 739 C CA . LYS A 1 97 ? 11.102 -23.531 8.305 1 95.88 97 LYS A CA 1
ATOM 740 C C . LYS A 1 97 ? 11.844 -24.5 9.211 1 95.88 97 LYS A C 1
ATOM 742 O O . LYS A 1 97 ? 13.016 -24.297 9.539 1 95.88 97 LYS A O 1
ATOM 747 N N . ASP A 1 98 ? 11.227 -25.547 9.562 1 96.94 98 ASP A N 1
ATOM 748 C CA . ASP A 1 98 ? 11.906 -26.594 10.32 1 96.94 98 ASP A CA 1
ATOM 749 C C . ASP A 1 98 ? 12.812 -27.422 9.414 1 96.94 98 ASP A C 1
ATOM 751 O O . ASP A 1 98 ? 12.617 -27.469 8.203 1 96.94 98 ASP A O 1
ATOM 755 N N . ARG A 1 99 ? 13.773 -28.078 10.008 1 97.62 99 ARG A N 1
ATOM 756 C CA . ARG A 1 99 ? 14.664 -28.953 9.25 1 97.62 99 ARG A CA 1
ATOM 757 C C . ARG A 1 99 ? 14.047 -30.328 9.07 1 97.62 99 ARG A C 1
ATOM 759 O O . ARG A 1 99 ? 13.312 -30.812 9.938 1 97.62 99 ARG A O 1
ATOM 766 N N . TYR A 1 100 ? 14.328 -30.906 7.949 1 97.62 100 TYR A N 1
ATOM 767 C CA . TYR A 1 100 ? 13.852 -32.25 7.68 1 97.62 100 TYR A CA 1
ATOM 768 C C . TYR A 1 100 ? 14.828 -33 6.781 1 97.62 100 TYR A C 1
ATOM 770 O O . TYR A 1 100 ? 15.641 -32.406 6.086 1 97.62 100 TYR A O 1
ATOM 778 N N . THR A 1 101 ? 14.781 -34.344 6.773 1 96.94 101 THR A N 1
ATOM 779 C CA . THR A 1 101 ? 15.633 -35.156 5.93 1 96.94 101 THR A CA 1
ATOM 780 C C . THR A 1 101 ? 14.797 -36.156 5.113 1 96.94 101 THR A C 1
ATOM 782 O O . THR A 1 101 ? 15.281 -36.719 4.133 1 96.94 101 THR A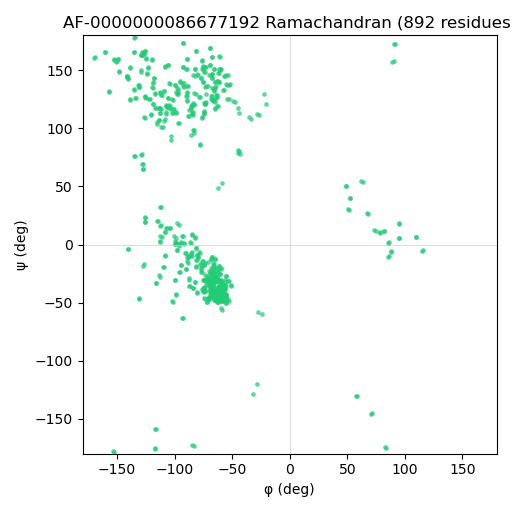 O 1
ATOM 785 N N . ARG A 1 102 ? 13.594 -36.375 5.559 1 96.62 102 ARG A N 1
ATOM 786 C CA . ARG A 1 102 ? 12.727 -37.25 4.801 1 96.62 102 ARG A CA 1
ATOM 787 C C . ARG A 1 102 ? 12.031 -36.531 3.666 1 96.62 102 ARG A C 1
ATOM 789 O O . ARG A 1 102 ? 11.234 -35.625 3.906 1 96.62 102 ARG A O 1
ATOM 796 N N . LEU A 1 103 ? 12.258 -36.969 2.453 1 96.31 103 LEU A N 1
ATOM 797 C CA . LEU A 1 103 ? 11.734 -36.312 1.27 1 96.31 103 LEU A CA 1
ATOM 798 C C . LEU A 1 103 ? 10.359 -36.844 0.903 1 96.31 103 LEU A C 1
ATOM 800 O O . LEU A 1 103 ? 10.156 -38.062 0.816 1 96.31 103 LEU A O 1
ATOM 804 N N . ASP A 1 104 ? 9.398 -35.938 0.739 1 94.94 104 ASP A N 1
ATOM 805 C CA . ASP A 1 104 ? 8.062 -36.281 0.26 1 94.94 104 ASP A CA 1
ATOM 806 C C . ASP A 1 104 ? 8.086 -36.594 -1.238 1 94.94 104 ASP A C 1
ATOM 808 O O . ASP A 1 104 ? 8.859 -36 -1.986 1 94.94 104 ASP A O 1
ATOM 812 N N . ALA A 1 105 ? 7.199 -37.5 -1.659 1 93.5 105 ALA A N 1
ATOM 813 C CA . ALA A 1 105 ? 7.172 -37.906 -3.061 1 93.5 105 ALA A CA 1
ATOM 814 C C . ALA A 1 105 ? 6.668 -36.781 -3.951 1 93.5 105 ALA A C 1
ATOM 816 O O . ALA A 1 105 ? 7.047 -36.688 -5.121 1 93.5 105 ALA A O 1
ATOM 817 N N . GLU A 1 106 ? 5.852 -35.938 -3.369 1 93.31 106 GLU A N 1
ATOM 818 C CA . GLU A 1 106 ? 5.254 -34.875 -4.156 1 93.31 106 GLU A CA 1
ATOM 819 C C . GLU A 1 106 ? 6.008 -33.562 -3.963 1 93.31 106 GLU A C 1
ATOM 821 O O . GLU A 1 106 ? 6.293 -32.844 -4.934 1 93.31 106 GLU A O 1
ATOM 826 N N . TYR A 1 107 ? 6.359 -33.25 -2.771 1 95.62 107 TYR A N 1
ATOM 827 C CA . TYR A 1 107 ? 6.898 -31.938 -2.438 1 95.62 107 TYR A CA 1
ATOM 828 C C . TYR A 1 107 ? 8.367 -32.031 -2.043 1 95.62 107 TYR A C 1
ATOM 830 O O . TYR A 1 107 ? 8.695 -32.562 -0.972 1 95.62 107 TYR A O 1
ATOM 838 N N . HIS A 1 108 ? 9.219 -31.406 -2.807 1 95 108 HIS A N 1
ATOM 839 C CA . HIS A 1 108 ? 10.656 -31.547 -2.586 1 95 108 HIS A CA 1
ATOM 840 C C . HIS A 1 108 ? 11.156 -30.531 -1.573 1 95 108 HIS A C 1
ATOM 842 O O . HIS A 1 108 ? 12.289 -30.625 -1.095 1 95 108 HIS A O 1
ATOM 848 N N . MET A 1 109 ? 10.289 -29.547 -1.196 1 97.25 109 MET A N 1
ATOM 849 C CA . MET A 1 109 ? 10.75 -28.516 -0.271 1 97.25 109 MET A CA 1
ATOM 850 C C . MET A 1 109 ? 9.836 -28.422 0.94 1 97.25 109 MET A C 1
ATOM 852 O O . MET A 1 109 ? 9.773 -27.375 1.6 1 97.25 109 MET A O 1
ATOM 856 N N . LEU A 1 110 ? 9.047 -29.422 1.229 1 97.94 110 LEU A N 1
ATOM 857 C CA . LEU A 1 110 ? 8.195 -29.438 2.418 1 97.94 110 LEU A CA 1
ATOM 858 C C . LEU A 1 110 ? 8.57 -30.609 3.33 1 97.94 110 LEU A C 1
ATOM 860 O O . LEU A 1 110 ? 8.867 -31.703 2.854 1 97.94 110 LEU A O 1
ATOM 864 N N . CYS A 1 111 ? 8.578 -30.344 4.645 1 97.81 111 CYS A N 1
ATOM 865 C CA . CYS A 1 111 ? 8.703 -31.438 5.594 1 97.81 111 CYS A CA 1
ATOM 866 C C . CYS A 1 111 ? 7.465 -32.344 5.574 1 97.81 111 CYS A C 1
ATOM 868 O O . CYS A 1 111 ? 6.414 -31.922 5.066 1 97.81 111 CYS A O 1
ATOM 870 N N . PRO A 1 112 ? 7.59 -33.5 6.074 1 96.5 112 PRO A N 1
ATOM 871 C CA . PRO A 1 112 ? 6.504 -34.469 5.938 1 96.5 112 PRO A CA 1
ATOM 872 C C . PRO A 1 112 ? 5.18 -33.969 6.492 1 96.5 112 PRO A C 1
ATOM 874 O O . PRO A 1 112 ? 4.148 -34.031 5.824 1 96.5 112 PRO A O 1
ATOM 877 N N . PRO A 1 113 ? 5.152 -33.312 7.676 1 97.75 113 PRO A N 1
ATOM 878 C CA . PRO A 1 113 ? 3.867 -32.812 8.156 1 97.75 113 PRO A CA 1
ATOM 879 C C . PRO A 1 113 ? 3.279 -31.734 7.242 1 97.75 113 PRO A C 1
ATOM 881 O O . PRO A 1 113 ? 2.072 -31.734 6.988 1 97.75 113 PRO A O 1
ATOM 884 N N . CYS A 1 114 ? 4.07 -30.812 6.738 1 98.31 114 CYS A N 1
ATOM 885 C CA . CYS A 1 114 ? 3.594 -29.766 5.848 1 98.31 114 CYS A CA 1
ATOM 886 C C . CYS A 1 114 ? 3.141 -30.344 4.512 1 98.31 114 CYS A C 1
ATOM 888 O O . CYS A 1 114 ? 2.195 -29.828 3.902 1 98.31 114 CYS A O 1
ATOM 890 N N . ALA A 1 115 ? 3.832 -31.344 4.07 1 97.56 115 ALA A N 1
ATOM 891 C CA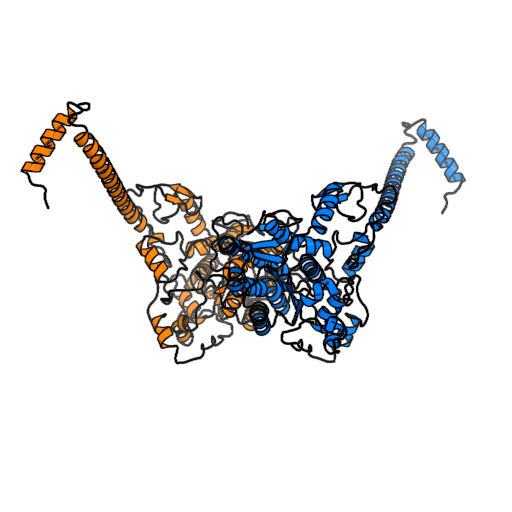 . ALA A 1 115 ? 3.432 -32 2.832 1 97.56 115 ALA A CA 1
ATOM 892 C C . ALA A 1 115 ? 2.049 -32.625 2.967 1 97.56 115 ALA A C 1
ATOM 894 O O . ALA A 1 115 ? 1.225 -32.531 2.055 1 97.56 115 ALA A O 1
ATOM 895 N N . VAL A 1 116 ? 1.846 -33.281 4.098 1 97.56 116 VAL A N 1
ATOM 896 C CA . VAL A 1 116 ? 0.549 -33.906 4.352 1 97.56 116 VAL A CA 1
ATOM 897 C C . VAL A 1 116 ? -0.54 -32.812 4.367 1 97.56 116 VAL A C 1
ATOM 899 O O . VAL A 1 116 ? -1.583 -32.969 3.729 1 97.56 116 VAL A O 1
ATOM 902 N N . GLU A 1 117 ? -0.312 -31.734 5.031 1 97.81 117 GLU A N 1
ATOM 903 C CA . GLU A 1 117 ? -1.287 -30.641 5.105 1 97.81 117 GLU A CA 1
ATOM 904 C C . GLU A 1 117 ? -1.549 -30.047 3.725 1 97.81 117 GLU A C 1
ATOM 906 O O . GLU A 1 117 ? -2.699 -29.812 3.354 1 97.81 117 GLU A O 1
ATOM 911 N N . ASN A 1 118 ? -0.472 -29.781 3.014 1 97.75 118 ASN A N 1
ATOM 912 C CA . ASN A 1 118 ? -0.616 -29.203 1.683 1 97.75 118 ASN A CA 1
ATOM 913 C C . ASN A 1 118 ? -1.405 -30.125 0.752 1 97.75 118 ASN A C 1
ATOM 915 O O . ASN A 1 118 ? -2.229 -29.656 -0.037 1 97.75 118 ASN A O 1
ATOM 919 N N . THR A 1 119 ? -1.147 -31.406 0.869 1 96.5 119 THR A N 1
ATOM 920 C CA . THR A 1 119 ? -1.864 -32.375 0.045 1 96.5 119 THR A CA 1
ATOM 921 C C . THR A 1 119 ? -3.354 -32.375 0.38 1 96.5 119 THR A C 1
ATOM 923 O O . THR A 1 119 ? -4.195 -32.375 -0.518 1 96.5 119 THR A O 1
ATOM 926 N N . THR A 1 120 ? -3.625 -32.312 1.638 1 97.69 120 THR A N 1
ATOM 927 C CA . THR A 1 120 ? -5.012 -32.312 2.096 1 97.69 120 THR A CA 1
ATOM 928 C C . THR A 1 120 ? -5.73 -31.047 1.608 1 97.69 120 THR A C 1
ATOM 930 O O . THR A 1 120 ? -6.836 -31.125 1.071 1 97.69 120 THR A O 1
ATOM 933 N N . ARG A 1 121 ? -5.105 -29.891 1.759 1 97.94 121 ARG A N 1
ATOM 934 C CA . ARG A 1 121 ? -5.703 -28.625 1.372 1 97.94 121 ARG A CA 1
ATOM 935 C C . ARG A 1 121 ? -5.805 -28.5 -0.145 1 97.94 121 ARG A C 1
ATOM 937 O O . ARG A 1 121 ? -6.73 -27.875 -0.664 1 97.94 121 ARG A O 1
ATOM 944 N N . ARG A 1 122 ? -4.836 -29.016 -0.826 1 96.44 122 ARG A N 1
ATOM 945 C CA . ARG A 1 122 ? -4.809 -29.047 -2.285 1 96.44 122 ARG A CA 1
ATOM 946 C C . ARG A 1 122 ? -6.051 -29.734 -2.84 1 96.44 122 ARG A C 1
ATOM 948 O O . ARG A 1 122 ? -6.605 -29.312 -3.855 1 96.44 122 ARG A O 1
ATOM 955 N N . ALA A 1 123 ? -6.551 -30.75 -2.152 1 96.25 123 ALA A N 1
ATOM 956 C CA . ALA A 1 123 ? -7.648 -31.594 -2.631 1 96.25 123 ALA A CA 1
ATOM 957 C C . ALA A 1 123 ? -8.977 -31.156 -2.008 1 96.25 123 ALA A C 1
ATOM 959 O O . ALA A 1 123 ? -10.016 -31.766 -2.266 1 96.25 123 ALA A O 1
ATOM 960 N N . ALA A 1 124 ? -8.93 -30.109 -1.195 1 97.94 124 ALA A N 1
ATOM 961 C CA . ALA A 1 124 ? -10.125 -29.688 -0.465 1 97.94 124 ALA A CA 1
ATOM 962 C C . ALA A 1 124 ? -11.242 -29.281 -1.425 1 97.94 124 ALA A C 1
ATOM 964 O O . ALA A 1 124 ? -10.984 -28.672 -2.459 1 97.94 124 ALA A O 1
ATOM 965 N N . ARG A 1 125 ? -12.492 -29.672 -1.089 1 97.88 125 ARG A N 1
ATOM 966 C CA . ARG A 1 125 ? -13.688 -29.375 -1.867 1 97.88 125 ARG A CA 1
ATOM 967 C C . ARG A 1 125 ? -14.773 -28.766 -0.99 1 97.88 125 ARG A C 1
ATOM 969 O O . ARG A 1 125 ? -14.68 -28.797 0.238 1 97.88 125 ARG A O 1
ATOM 976 N N . CYS A 1 126 ? -15.727 -28.156 -1.559 1 98.31 126 CYS A N 1
ATOM 977 C CA . CYS A 1 126 ? -16.938 -27.672 -0.917 1 98.31 126 CYS A CA 1
ATOM 978 C C . CYS A 1 126 ? -18.094 -27.609 -1.91 1 98.31 126 CYS A C 1
ATOM 980 O O . CYS A 1 126 ? -17.875 -27.688 -3.121 1 98.31 126 CYS A O 1
ATOM 982 N N . ASP A 1 127 ? -19.297 -27.594 -1.453 1 98.62 127 ASP A N 1
ATOM 983 C CA . ASP A 1 127 ? -20.469 -27.562 -2.326 1 98.62 127 ASP A CA 1
ATOM 984 C C . ASP A 1 127 ? -20.812 -26.141 -2.746 1 98.62 127 ASP A C 1
ATOM 986 O O . ASP A 1 127 ? -21.266 -25.344 -1.929 1 98.62 127 ASP A O 1
ATOM 990 N N . LEU A 1 128 ? -20.656 -25.859 -4.012 1 98.81 128 LEU A N 1
ATOM 991 C CA . LEU A 1 128 ? -20.938 -24.516 -4.52 1 98.81 128 LEU A CA 1
ATOM 992 C C . LEU A 1 128 ? -22.109 -24.531 -5.48 1 98.81 128 LEU A C 1
ATOM 994 O O . LEU A 1 128 ? -22.25 -23.641 -6.324 1 98.81 128 LEU A O 1
ATOM 998 N N . THR A 1 129 ? -22.891 -25.578 -5.371 1 98.38 129 THR A N 1
ATOM 999 C CA . THR A 1 129 ? -24.078 -25.656 -6.23 1 98.38 129 THR A CA 1
ATOM 1000 C C . THR A 1 129 ? -24.922 -24.391 -6.113 1 98.38 129 THR A C 1
ATOM 1002 O O . THR A 1 129 ? -25.281 -23.984 -5.008 1 98.38 129 THR A O 1
ATOM 1005 N N . GLY A 1 130 ? -25.172 -23.781 -7.258 1 97.81 130 GLY A N 1
ATOM 1006 C CA . GLY A 1 130 ? -26.016 -22.609 -7.297 1 97.81 130 GLY A CA 1
ATOM 1007 C C . GLY A 1 130 ? -25.266 -21.312 -7.07 1 97.81 130 GLY A C 1
ATOM 1008 O O . GLY A 1 130 ? -25.828 -20.234 -7.203 1 97.81 130 GLY A O 1
ATOM 1009 N N . ARG A 1 131 ? -24.031 -21.406 -6.762 1 98.69 131 ARG A N 1
ATOM 1010 C CA . ARG A 1 131 ? -23.266 -20.188 -6.488 1 98.69 131 ARG A CA 1
ATOM 1011 C C . ARG A 1 131 ? -22.625 -19.641 -7.766 1 98.69 131 ARG A C 1
ATOM 1013 O O . ARG A 1 131 ? -22.375 -20.391 -8.703 1 98.69 131 ARG A O 1
ATOM 1020 N N . ARG A 1 132 ? -22.438 -18.344 -7.801 1 98.81 132 ARG A N 1
ATOM 1021 C CA . ARG A 1 132 ? -21.891 -17.609 -8.938 1 98.81 132 ARG A CA 1
ATOM 1022 C C . ARG A 1 132 ? -20.562 -16.938 -8.578 1 98.81 132 ARG A C 1
ATOM 1024 O O . ARG A 1 132 ? -20.469 -16.25 -7.562 1 98.81 132 ARG A O 1
ATOM 1031 N N . ALA A 1 133 ? -19.562 -17.156 -9.43 1 98.94 133 ALA A N 1
ATOM 1032 C CA . ALA A 1 133 ? -18.219 -16.672 -9.109 1 98.94 133 ALA A CA 1
ATOM 1033 C C . ALA A 1 133 ? -17.609 -15.922 -10.289 1 98.94 133 ALA A C 1
ATOM 1035 O O . ALA A 1 133 ? -17.781 -16.328 -11.445 1 98.94 133 ALA A O 1
ATOM 1036 N N . VAL A 1 134 ? -16.969 -14.797 -9.992 1 98.88 134 VAL A N 1
ATOM 1037 C CA . VAL A 1 134 ? -16.125 -14.086 -10.945 1 98.88 134 VAL A CA 1
ATOM 1038 C C . VAL A 1 134 ? -14.656 -14.297 -10.586 1 98.88 134 VAL A C 1
ATOM 1040 O O . VAL A 1 134 ? -14.266 -14.148 -9.43 1 98.88 134 VAL A O 1
ATOM 1043 N N . VAL A 1 135 ? -13.859 -14.75 -11.523 1 98.94 135 VAL A N 1
ATOM 1044 C CA . VAL A 1 135 ? -12.414 -14.891 -11.383 1 98.94 135 VAL A CA 1
ATOM 1045 C C . VAL A 1 135 ? -11.703 -14.047 -12.438 1 98.94 135 VAL A C 1
ATOM 1047 O O . VAL A 1 135 ? -11.766 -14.359 -13.625 1 98.94 135 VAL A O 1
ATOM 1050 N N . THR A 1 136 ? -11.031 -13 -12 1 98.75 136 THR A N 1
ATOM 1051 C CA . THR A 1 136 ? -10.25 -12.242 -12.977 1 98.75 136 THR A CA 1
ATOM 1052 C C . THR A 1 136 ? -8.953 -12.977 -13.312 1 98.75 136 THR A C 1
ATOM 1054 O O . THR A 1 136 ? -8.328 -13.578 -12.438 1 98.75 136 THR A O 1
ATOM 1057 N N . GLY A 1 137 ? -8.562 -12.898 -14.547 1 97.69 137 GLY A N 1
ATOM 1058 C CA . GLY A 1 137 ? -7.355 -13.594 -14.969 1 97.69 137 GLY A CA 1
ATOM 1059 C C . GLY A 1 137 ? -7.465 -15.102 -14.836 1 97.69 137 GLY A C 1
ATOM 1060 O O . GLY A 1 137 ? -6.59 -15.742 -14.25 1 97.69 137 GLY A O 1
ATOM 1061 N N . GLY A 1 138 ? -8.461 -15.711 -15.406 1 97.44 138 GLY A N 1
ATOM 1062 C CA . GLY A 1 138 ? -8.734 -17.125 -15.172 1 97.44 138 GLY A CA 1
ATOM 1063 C C . GLY A 1 138 ? -8.32 -18.016 -16.328 1 97.44 138 GLY A C 1
ATOM 1064 O O . GLY A 1 138 ? -8.68 -19.188 -16.375 1 97.44 138 GLY A O 1
ATOM 1065 N N . ARG A 1 139 ? -7.5 -17.484 -17.297 1 95.88 139 ARG A N 1
ATOM 1066 C CA . ARG A 1 139 ? -7.203 -18.203 -18.531 1 95.88 139 ARG A CA 1
ATOM 1067 C C . ARG A 1 139 ? -6.113 -19.234 -18.312 1 95.88 139 ARG A C 1
ATOM 1069 O O . ARG A 1 139 ? -6.156 -20.328 -18.891 1 95.88 139 ARG A O 1
ATOM 1076 N N . ILE A 1 140 ? -5.082 -18.875 -17.531 1 93.5 140 ILE A N 1
ATOM 1077 C CA . ILE A 1 140 ? -3.924 -19.75 -17.375 1 93.5 140 ILE A CA 1
ATOM 1078 C C . ILE A 1 140 ? -3.52 -19.828 -15.906 1 93.5 140 ILE A C 1
ATOM 1080 O O . ILE A 1 140 ? -4 -19.047 -15.086 1 93.5 140 ILE A O 1
ATOM 1084 N N . LYS A 1 141 ? -2.693 -20.797 -15.602 1 93.81 141 LYS A N 1
ATOM 1085 C CA . LYS A 1 141 ? -1.974 -20.906 -14.344 1 93.81 141 LYS A CA 1
ATOM 1086 C C . LYS A 1 141 ? -2.939 -20.953 -13.156 1 93.81 141 LYS A C 1
ATOM 1088 O O . LYS A 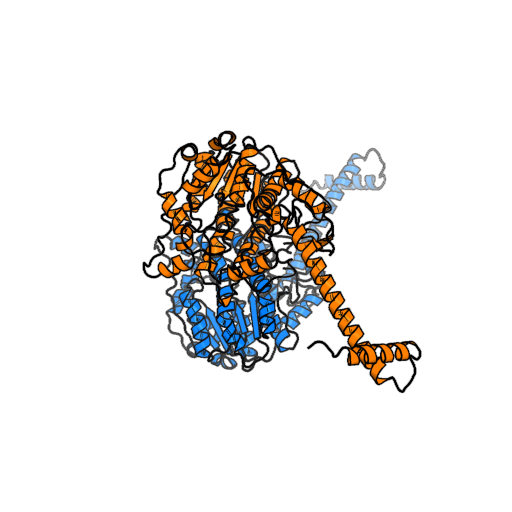1 141 ? -3.883 -21.75 -13.148 1 93.81 141 LYS A O 1
ATOM 1093 N N . ILE A 1 142 ? -2.709 -20.141 -12.148 1 96.44 142 ILE A N 1
ATOM 1094 C CA . ILE A 1 142 ? -3.451 -20.219 -10.898 1 96.44 142 ILE A CA 1
ATOM 1095 C C . ILE A 1 142 ? -4.93 -19.938 -11.156 1 96.44 142 ILE A C 1
ATOM 1097 O O . ILE A 1 142 ? -5.801 -20.688 -10.688 1 96.44 142 ILE A O 1
ATOM 1101 N N . GLY A 1 143 ? -5.215 -18.938 -11.969 1 97.62 143 GLY A N 1
ATOM 1102 C CA . GLY A 1 143 ? -6.594 -18.594 -12.258 1 97.62 143 GLY A CA 1
ATOM 1103 C C . GLY A 1 143 ? -7.352 -19.703 -12.961 1 97.62 143 GLY A C 1
ATOM 1104 O O . GLY A 1 143 ? -8.516 -19.953 -12.656 1 97.62 143 GLY A O 1
ATOM 1105 N N . PHE A 1 144 ? -6.691 -20.359 -13.898 1 97 144 PHE A N 1
ATOM 1106 C CA . PHE A 1 144 ? -7.289 -21.469 -14.633 1 97 144 PHE A CA 1
ATOM 1107 C C . PHE A 1 144 ? -7.672 -22.609 -13.695 1 97 144 PHE A C 1
ATOM 1109 O O . PHE A 1 144 ? -8.805 -23.094 -13.734 1 97 144 PHE A O 1
ATOM 1116 N N . HIS A 1 145 ? -6.781 -22.953 -12.836 1 96.56 145 HIS A N 1
ATOM 1117 C CA . HIS A 1 145 ? -7.027 -24.078 -11.945 1 96.56 145 HIS A CA 1
ATOM 1118 C C . HIS A 1 145 ? -8.008 -23.703 -10.844 1 96.56 145 HIS A C 1
ATOM 1120 O O . HIS A 1 145 ? -8.781 -24.547 -10.375 1 96.56 145 HIS A O 1
ATOM 1126 N N . LEU A 1 146 ? -8 -22.422 -10.438 1 98.5 146 LEU A N 1
ATOM 1127 C CA . LEU A 1 146 ? -9.016 -21.969 -9.492 1 98.5 146 LEU A CA 1
ATOM 1128 C C . LEU A 1 146 ? -10.406 -22.078 -10.094 1 98.5 146 LEU A C 1
ATOM 1130 O O . LEU A 1 146 ? -11.336 -22.562 -9.445 1 98.5 146 LEU A O 1
ATOM 1134 N N . ALA A 1 147 ? -10.523 -21.609 -11.328 1 98.69 147 ALA A N 1
ATOM 1135 C CA . ALA A 1 147 ? -11.812 -21.719 -12.023 1 98.69 147 ALA A CA 1
ATOM 1136 C C . ALA A 1 147 ? -12.266 -23.172 -12.125 1 98.69 147 ALA A C 1
ATOM 1138 O O . ALA A 1 147 ? -13.445 -23.469 -11.914 1 98.69 147 ALA A O 1
ATOM 1139 N N . LEU A 1 148 ? -11.344 -24.062 -12.422 1 98 148 LEU A N 1
ATOM 1140 C CA . LEU A 1 148 ? -11.68 -25.484 -12.508 1 98 148 LEU A CA 1
ATOM 1141 C C . LEU A 1 148 ? -12.195 -26 -11.164 1 98 148 LEU A C 1
ATOM 1143 O O . LEU A 1 148 ? -13.18 -26.734 -11.117 1 98 148 LEU A O 1
ATOM 1147 N N . LYS A 1 149 ? -11.5 -25.594 -10.094 1 98.31 149 LYS A N 1
ATOM 1148 C CA . LYS A 1 149 ? -11.953 -26.031 -8.773 1 98.31 149 LYS A CA 1
ATOM 1149 C C . LYS A 1 149 ? -13.367 -25.531 -8.484 1 98.31 149 LYS A C 1
ATOM 1151 O O . LYS A 1 149 ? -14.219 -26.297 -8.031 1 98.31 149 LYS A O 1
ATOM 1156 N N . LEU A 1 150 ? -13.672 -24.297 -8.773 1 98.88 150 LEU A N 1
ATOM 1157 C CA . LEU A 1 150 ? -14.984 -23.703 -8.555 1 98.88 150 LEU A CA 1
ATOM 1158 C C . LEU A 1 150 ? -16.047 -24.422 -9.391 1 98.88 150 LEU A C 1
ATOM 1160 O O . LEU A 1 150 ? -17.125 -24.75 -8.883 1 98.88 150 LEU A O 1
ATOM 1164 N N . LEU A 1 151 ? -15.742 -24.688 -10.648 1 98.81 151 LEU A N 1
ATOM 1165 C CA . LEU A 1 151 ? -16.656 -25.344 -11.57 1 98.81 151 LEU A CA 1
ATOM 1166 C C . LEU A 1 151 ? -16.969 -26.766 -11.102 1 98.81 151 LEU A C 1
ATOM 1168 O O . LEU A 1 151 ? -18.125 -27.188 -11.055 1 98.81 151 LEU A O 1
ATOM 1172 N N . ARG A 1 152 ? -15.922 -27.453 -10.727 1 98.31 152 ARG A N 1
ATOM 1173 C CA . ARG A 1 152 ? -16.062 -28.844 -10.328 1 98.31 152 ARG A CA 1
ATOM 1174 C C . ARG A 1 152 ? -16.844 -28.969 -9.023 1 98.31 152 ARG A C 1
ATOM 1176 O O . ARG A 1 152 ? -17.469 -30 -8.766 1 98.31 152 ARG A O 1
ATOM 1183 N N . ASP A 1 153 ? -16.812 -27.906 -8.281 1 98.75 153 ASP A N 1
ATOM 1184 C CA . ASP A 1 153 ? -17.547 -27.906 -7.023 1 98.75 153 ASP A CA 1
ATOM 1185 C C . ASP A 1 153 ? -18.969 -27.359 -7.211 1 98.75 153 ASP A C 1
ATOM 1187 O O . ASP A 1 153 ? -19.703 -27.188 -6.238 1 98.75 153 ASP A O 1
ATOM 1191 N N . GLY A 1 154 ? -19.312 -27 -8.422 1 98.75 154 GLY A N 1
ATOM 1192 C CA . GLY A 1 154 ? -20.719 -26.766 -8.719 1 98.75 154 GLY A CA 1
ATOM 1193 C C . GLY A 1 154 ? -21.016 -25.312 -9.078 1 98.75 154 GLY A C 1
ATOM 1194 O O . GLY A 1 154 ? -22.141 -25 -9.508 1 98.75 154 GLY A O 1
ATOM 1195 N N . ALA A 1 155 ? -20.125 -24.453 -9 1 98.88 155 ALA A N 1
ATOM 1196 C CA . ALA A 1 155 ? -20.375 -23.031 -9.211 1 98.88 155 ALA A CA 1
ATOM 1197 C C . ALA A 1 155 ? -20.547 -22.719 -10.695 1 98.88 155 ALA A C 1
ATOM 1199 O O . ALA A 1 155 ? -20.047 -23.453 -11.555 1 98.88 155 ALA A O 1
ATOM 1200 N N . SER A 1 156 ? -21.328 -21.672 -11 1 98.75 156 SER A N 1
ATOM 1201 C CA . SER A 1 156 ? -21.203 -20.969 -12.273 1 98.75 156 SER A CA 1
ATOM 1202 C C . SER A 1 156 ? -20.078 -19.938 -12.227 1 98.75 156 SER A C 1
ATOM 1204 O O . SER A 1 156 ? -19.984 -19.156 -11.289 1 98.75 156 SER A O 1
ATOM 1206 N N . VAL A 1 157 ? -19.203 -19.984 -13.234 1 98.88 157 VAL A N 1
ATOM 1207 C CA . VAL A 1 157 ? -17.969 -19.188 -13.133 1 98.88 157 VAL A CA 1
ATOM 1208 C C . VAL A 1 157 ? -17.844 -18.281 -14.359 1 98.88 157 VAL A C 1
ATOM 1210 O O . VAL A 1 157 ? -18 -18.75 -15.492 1 98.88 157 VAL A O 1
ATOM 1213 N N . LEU A 1 158 ? -17.672 -17 -14.18 1 98.56 158 LEU A N 1
ATOM 1214 C CA . LEU A 1 158 ? -17.25 -16.047 -15.195 1 98.56 158 LEU A CA 1
ATOM 1215 C C . LEU A 1 158 ? -15.773 -15.727 -15.07 1 98.56 158 LEU A C 1
ATOM 1217 O O . LEU A 1 158 ? -15.336 -15.203 -14.039 1 98.56 158 LEU A O 1
ATOM 1221 N N . VAL A 1 159 ? -15.008 -16.078 -16.094 1 98.19 159 VAL A N 1
ATOM 1222 C CA . VAL A 1 159 ? -13.57 -15.828 -16.125 1 98.19 159 VAL A CA 1
ATOM 1223 C C . VAL A 1 159 ? -13.273 -14.648 -17.047 1 98.19 159 VAL A C 1
ATOM 1225 O O . VAL A 1 159 ? -13.891 -14.5 -18.109 1 98.19 159 VAL A O 1
ATOM 1228 N N . THR A 1 160 ? -12.32 -13.789 -16.547 1 97.94 160 THR A N 1
ATOM 1229 C CA . THR A 1 160 ? -11.906 -12.719 -17.453 1 97.94 160 THR A CA 1
ATOM 1230 C C . THR A 1 160 ? -10.516 -12.992 -18.016 1 97.94 160 THR A C 1
ATOM 1232 O O . THR A 1 160 ? -9.703 -13.68 -17.375 1 97.94 160 THR A O 1
ATOM 1235 N N . THR A 1 161 ? -10.203 -12.477 -19.125 1 97.06 161 THR A N 1
ATOM 1236 C CA . THR A 1 161 ? -8.898 -12.562 -19.781 1 97.06 161 THR A CA 1
ATOM 1237 C C . THR A 1 161 ? -8.844 -11.617 -20.984 1 97.06 161 THR A C 1
ATOM 1239 O O . THR A 1 161 ? -9.883 -11.18 -21.484 1 97.06 161 THR A O 1
ATOM 1242 N N . ARG A 1 162 ? -7.66 -11.328 -21.375 1 94.75 162 ARG A N 1
ATOM 1243 C CA . ARG A 1 162 ? -7.473 -10.562 -22.609 1 94.75 162 ARG A CA 1
ATOM 1244 C C . ARG A 1 162 ? -7.703 -11.438 -23.828 1 94.75 162 ARG A C 1
ATOM 1246 O O . ARG A 1 162 ? -7.863 -10.93 -24.953 1 94.75 162 ARG A O 1
ATOM 1253 N N . PHE A 1 163 ? -7.734 -12.797 -23.656 1 95.25 163 PHE A N 1
ATOM 1254 C CA . PHE A 1 163 ? -7.797 -13.734 -24.766 1 95.25 163 PHE A CA 1
ATOM 1255 C C . PHE A 1 163 ? -8.938 -14.734 -24.562 1 95.25 163 PHE A C 1
ATOM 1257 O O . PHE A 1 163 ? -8.695 -15.906 -24.281 1 95.25 163 PHE A O 1
ATOM 1264 N N . PRO A 1 164 ? -10.156 -14.281 -24.828 1 96.75 164 PRO A N 1
ATOM 1265 C CA . PRO A 1 164 ? -11.32 -15.109 -24.484 1 96.75 164 PRO A CA 1
ATOM 1266 C C . PRO A 1 164 ? -11.406 -16.375 -25.344 1 96.75 164 PRO A C 1
ATOM 1268 O O . PRO A 1 164 ? -11.844 -17.422 -24.844 1 96.75 164 PRO A O 1
ATOM 1271 N N . ALA A 1 165 ? -11.039 -16.312 -26.609 1 96.38 165 ALA A N 1
ATOM 1272 C CA . ALA A 1 165 ? -11.078 -17.516 -27.438 1 96.38 165 ALA A CA 1
ATOM 1273 C C . ALA A 1 165 ? -10.102 -18.562 -26.938 1 96.38 165 ALA A C 1
ATOM 1275 O O . ALA A 1 165 ? -10.438 -19.75 -26.875 1 96.38 165 ALA A O 1
ATOM 1276 N N . ASP A 1 166 ? -8.93 -18.094 -26.625 1 96.19 166 ASP A N 1
ATOM 1277 C CA . ASP A 1 166 ? -7.934 -19.016 -26.078 1 96.19 166 ASP A CA 1
ATOM 1278 C C . ASP A 1 166 ? -8.422 -19.656 -24.781 1 96.19 166 ASP A C 1
ATOM 1280 O O . ASP A 1 166 ? -8.219 -20.844 -24.562 1 96.19 166 ASP A O 1
ATOM 1284 N N . ALA A 1 167 ? -9.016 -18.875 -23.953 1 97.38 167 ALA A N 1
ATOM 1285 C CA . ALA A 1 167 ? -9.555 -19.406 -22.703 1 97.38 167 ALA A CA 1
ATOM 1286 C C . ALA A 1 167 ? -10.609 -20.484 -22.969 1 97.38 167 ALA A C 1
ATOM 1288 O O . ALA A 1 167 ? -10.586 -21.547 -22.344 1 97.38 167 ALA A O 1
ATOM 1289 N N . ALA A 1 168 ? -11.516 -20.172 -23.859 1 97.62 168 ALA A N 1
ATOM 1290 C CA . ALA A 1 168 ? -12.547 -21.156 -24.219 1 97.62 168 ALA A CA 1
ATOM 1291 C C . ALA A 1 168 ? -11.93 -22.469 -24.688 1 97.62 168 ALA A C 1
ATOM 1293 O O . ALA A 1 168 ? -12.359 -23.547 -24.281 1 97.62 168 ALA A O 1
ATOM 1294 N N . ARG A 1 169 ? -10.922 -22.375 -25.531 1 97.19 169 ARG A N 1
ATOM 1295 C CA . ARG A 1 169 ? -10.242 -23.562 -26.047 1 97.19 169 ARG A CA 1
ATOM 1296 C C . ARG A 1 169 ? -9.578 -24.344 -24.922 1 97.19 169 ARG A C 1
ATOM 1298 O O . ARG A 1 169 ? -9.648 -25.578 -24.875 1 97.19 169 ARG A O 1
ATOM 1305 N N . ARG A 1 170 ? -8.953 -23.656 -24 1 95.62 170 ARG A N 1
ATOM 1306 C CA . ARG A 1 170 ? -8.242 -24.281 -22.891 1 95.62 170 ARG A CA 1
ATOM 1307 C C . ARG A 1 170 ? -9.203 -25.047 -21.984 1 95.62 170 ARG A C 1
ATOM 1309 O O . ARG A 1 170 ? -8.953 -26.203 -21.625 1 95.62 170 ARG A O 1
ATOM 1316 N N . PHE A 1 171 ? -10.289 -24.438 -21.641 1 97.75 171 PHE A N 1
ATOM 1317 C CA . PHE A 1 171 ? -11.266 -25.078 -20.766 1 97.75 171 PHE A CA 1
ATOM 1318 C C . PHE A 1 171 ? -11.93 -26.25 -21.469 1 97.75 171 PHE A C 1
ATOM 1320 O O . PHE A 1 171 ? -12.133 -27.312 -20.875 1 97.75 171 PHE A O 1
ATOM 1327 N N . ALA A 1 172 ? -12.227 -26.094 -22.703 1 97.44 172 ALA A N 1
ATOM 1328 C CA . ALA A 1 172 ? -12.906 -27.141 -23.469 1 97.44 172 ALA A CA 1
ATOM 1329 C C . ALA A 1 172 ? -12.008 -28.375 -23.625 1 97.44 172 ALA A C 1
ATOM 1331 O O . ALA A 1 172 ? -12.5 -29.484 -23.844 1 97.44 172 ALA A O 1
ATOM 1332 N N . ALA A 1 173 ? -10.695 -28.141 -23.516 1 95.19 173 ALA A N 1
ATOM 1333 C CA . ALA A 1 173 ? -9.734 -29.219 -23.734 1 95.19 173 ALA A CA 1
ATOM 1334 C C . ALA A 1 173 ? -9.594 -30.094 -22.5 1 95.19 173 ALA A C 1
ATOM 1336 O O . ALA A 1 173 ? -9.016 -31.172 -22.547 1 95.19 173 ALA A O 1
ATOM 1337 N N . VAL A 1 174 ? -10.172 -29.672 -21.406 1 95.88 174 VAL A N 1
ATOM 1338 C CA . VAL A 1 174 ? -10.102 -30.453 -20.172 1 95.88 174 VAL A CA 1
ATOM 1339 C C . VAL A 1 174 ? -11 -31.672 -20.281 1 95.88 174 VAL A C 1
ATOM 1341 O O . VAL A 1 174 ? -12.164 -31.578 -20.688 1 95.88 174 VAL A O 1
ATOM 1344 N N . PRO A 1 175 ? -10.555 -32.812 -19.875 1 94.62 175 PRO A N 1
ATOM 1345 C CA . PRO A 1 175 ? -11.289 -34.062 -20.125 1 94.62 175 PRO A CA 1
ATOM 1346 C C . PRO A 1 175 ? -12.688 -34.062 -19.516 1 94.62 175 PRO A C 1
ATOM 1348 O O . PRO A 1 175 ? -13.625 -34.594 -20.125 1 94.62 175 PRO A O 1
ATOM 1351 N N . ASP A 1 176 ? -12.852 -33.5 -18.438 1 95.81 176 ASP A N 1
ATOM 1352 C CA . ASP A 1 176 ? -14.156 -33.531 -17.766 1 95.81 176 ASP A CA 1
ATOM 1353 C C . ASP A 1 176 ? -14.961 -32.281 -18.062 1 95.81 176 ASP A C 1
ATOM 1355 O O . ASP A 1 176 ? -15.93 -31.969 -17.375 1 95.81 176 ASP A O 1
ATOM 1359 N N . ALA A 1 177 ? -14.578 -31.531 -19.109 1 97.19 177 ALA A N 1
ATOM 1360 C CA . ALA A 1 177 ? -15.203 -30.266 -19.469 1 97.19 177 ALA A CA 1
ATOM 1361 C C . ALA A 1 177 ? -16.703 -30.438 -19.688 1 97.19 177 ALA A C 1
ATOM 1363 O O . ALA A 1 177 ? -17.5 -29.578 -19.281 1 97.19 177 ALA A O 1
ATOM 1364 N N . PRO A 1 178 ? -17.203 -31.531 -20.281 1 96.56 178 PRO A N 1
ATOM 1365 C CA . PRO A 1 178 ? -18.641 -31.656 -20.547 1 96.56 178 PRO A CA 1
ATOM 1366 C C . PRO A 1 178 ? -19.484 -31.594 -19.281 1 96.56 178 PRO A C 1
ATOM 1368 O O . PRO A 1 178 ? -20.672 -31.266 -19.344 1 96.56 178 PRO A O 1
ATOM 1371 N N . HIS A 1 179 ? -18.859 -31.844 -18.172 1 96.88 179 HIS A N 1
ATOM 1372 C CA . HIS A 1 179 ? -19.609 -31.906 -16.922 1 96.88 179 HIS A CA 1
ATOM 1373 C C . HIS A 1 179 ? -19.859 -30.5 -16.375 1 96.88 179 HIS A C 1
ATOM 1375 O O . HIS A 1 179 ? -20.734 -30.328 -15.508 1 96.88 179 HIS A O 1
ATOM 1381 N N . TRP A 1 180 ? -19.109 -29.547 -16.812 1 97.69 180 TRP A N 1
ATOM 1382 C CA . TRP A 1 180 ? -19.25 -28.266 -16.156 1 97.69 180 TRP A CA 1
ATOM 1383 C C . TRP A 1 180 ? -19.172 -27.125 -17.172 1 97.69 180 TRP A C 1
ATOM 1385 O O . TRP A 1 180 ? -19.344 -25.953 -16.797 1 97.69 180 TRP A O 1
ATOM 1395 N N . LEU A 1 181 ? -18.922 -27.328 -18.438 1 97.62 181 LEU A N 1
ATOM 1396 C CA . LEU A 1 181 ? -18.641 -26.297 -19.438 1 97.62 181 LEU A CA 1
ATOM 1397 C C . LEU A 1 181 ? -19.828 -25.359 -19.609 1 97.62 181 LEU A C 1
ATOM 1399 O O . LEU A 1 181 ? -19.656 -24.172 -19.906 1 97.62 181 LEU A O 1
ATOM 1403 N N . ASP A 1 182 ? -21.047 -25.859 -19.422 1 96.75 182 ASP A N 1
ATOM 1404 C CA . ASP A 1 182 ? -22.25 -25.047 -19.562 1 96.75 182 ASP A CA 1
ATOM 1405 C C . ASP A 1 182 ? -22.328 -23.969 -18.484 1 96.75 182 ASP A C 1
ATOM 1407 O O . ASP A 1 182 ? -23.078 -23 -18.625 1 96.75 182 ASP A O 1
ATOM 1411 N N . ARG A 1 183 ? -21.578 -24.141 -17.422 1 98.31 183 ARG A N 1
ATOM 1412 C CA . ARG A 1 183 ? -21.594 -23.188 -16.312 1 98.31 183 ARG A CA 1
ATOM 1413 C C . ARG A 1 183 ? -20.422 -22.219 -16.391 1 98.31 183 ARG A C 1
ATOM 1415 O O . ARG A 1 183 ? -20.234 -21.375 -15.523 1 98.31 183 ARG A O 1
ATOM 1422 N N . LEU A 1 184 ? -19.594 -22.328 -17.422 1 98.56 184 LEU A N 1
ATOM 1423 C CA . LEU A 1 184 ? -18.469 -21.438 -17.656 1 98.56 184 LEU A CA 1
ATOM 1424 C C . LEU A 1 184 ? -18.828 -20.328 -18.641 1 98.56 184 LEU A C 1
ATOM 1426 O O . LEU A 1 184 ? -19.484 -20.594 -19.656 1 98.56 184 LEU A O 1
ATOM 1430 N N . SER A 1 185 ? -18.516 -19.141 -18.391 1 97.94 185 SER A N 1
ATOM 1431 C CA . SER A 1 185 ? -18.5 -18.016 -19.328 1 97.94 185 SER A CA 1
ATOM 1432 C C . SER A 1 185 ? -17.172 -17.281 -19.266 1 97.94 185 SER A C 1
ATOM 1434 O O . SER A 1 185 ? -16.5 -17.266 -18.234 1 97.94 185 SER A O 1
ATOM 1436 N N . VAL A 1 186 ? -16.781 -16.719 -20.422 1 97.88 186 VAL A N 1
ATOM 1437 C CA . VAL A 1 186 ? -15.523 -15.984 -20.516 1 97.88 186 VAL A CA 1
ATOM 1438 C C . VAL A 1 186 ? -15.797 -14.547 -20.969 1 97.88 186 VAL A C 1
ATOM 1440 O O . VAL A 1 186 ? -16.516 -14.32 -21.938 1 97.88 186 VAL A O 1
ATOM 1443 N N . HIS A 1 187 ? -15.336 -13.594 -20.203 1 97.31 187 HIS A N 1
ATOM 1444 C CA . HIS A 1 187 ? -15.445 -12.18 -20.547 1 97.31 187 HIS A CA 1
ATOM 1445 C C . HIS A 1 187 ? -14.094 -11.602 -20.953 1 97.31 187 HIS A C 1
ATOM 1447 O O . HIS A 1 187 ? -13.172 -11.523 -20.141 1 97.31 187 HIS A O 1
ATOM 1453 N N . GLY A 1 188 ? -13.961 -11.211 -22.234 1 96.62 188 GLY A N 1
ATOM 1454 C CA . GLY A 1 188 ? -12.75 -10.586 -22.734 1 96.62 188 GLY A CA 1
ATOM 1455 C C . GLY A 1 188 ? -12.586 -9.148 -22.266 1 96.62 188 GLY A C 1
ATOM 1456 O O . GLY A 1 188 ? -13.43 -8.297 -22.562 1 96.62 188 GLY A O 1
ATOM 1457 N N . VAL A 1 189 ? -11.422 -8.938 -21.547 1 95.69 189 VAL A N 1
ATOM 1458 C CA . VAL A 1 189 ? -11.203 -7.578 -21.062 1 95.69 189 VAL A CA 1
ATOM 1459 C C . VAL A 1 189 ? -9.711 -7.359 -20.812 1 95.69 189 VAL A C 1
ATOM 1461 O O . VAL A 1 189 ? -9.031 -8.25 -20.297 1 95.69 189 VAL A O 1
ATOM 1464 N N . ASP A 1 190 ? -9.219 -6.258 -21.328 1 93.38 190 ASP A N 1
ATOM 1465 C CA . ASP A 1 190 ? -7.953 -5.715 -20.844 1 93.38 190 ASP A CA 1
ATOM 1466 C C . ASP A 1 190 ? -8.164 -4.828 -19.625 1 93.38 190 ASP A C 1
ATOM 1468 O O . ASP A 1 190 ? -8.797 -3.773 -19.719 1 93.38 190 ASP A O 1
ATOM 1472 N N . LEU A 1 191 ? -7.582 -5.203 -18.516 1 95.25 191 LEU A N 1
ATOM 1473 C CA . LEU A 1 191 ? -7.852 -4.512 -17.266 1 95.25 191 LEU A CA 1
ATOM 1474 C C . LEU A 1 191 ? -7.285 -3.096 -17.281 1 95.25 191 LEU A C 1
ATOM 1476 O O . LEU A 1 191 ? -7.621 -2.273 -16.422 1 95.25 191 LEU A O 1
ATOM 1480 N N . LEU A 1 192 ? -6.449 -2.789 -18.25 1 91.94 192 LEU A N 1
ATOM 1481 C CA . LEU A 1 192 ? -5.949 -1.428 -18.406 1 91.94 192 LEU A CA 1
ATOM 1482 C C . LEU A 1 192 ? -6.984 -0.545 -19.094 1 91.94 192 LEU A C 1
ATOM 1484 O O . LEU A 1 192 ? -6.844 0.68 -19.109 1 91.94 192 LEU A O 1
ATOM 1488 N N . ASP A 1 193 ? -8 -1.228 -19.609 1 90.19 193 ASP A N 1
ATOM 1489 C CA . ASP A 1 193 ? -9.109 -0.509 -20.219 1 90.19 193 ASP A CA 1
ATOM 1490 C C . ASP A 1 193 ? -10.266 -0.348 -19.234 1 90.19 193 ASP A C 1
ATOM 1492 O O . ASP A 1 193 ? -11.086 -1.254 -19.078 1 90.19 193 ASP A O 1
ATOM 1496 N N . LEU A 1 194 ? -10.43 0.809 -18.703 1 88.44 194 LEU A N 1
ATOM 1497 C CA . LEU A 1 194 ? -11.406 1.048 -17.641 1 88.44 194 LEU A CA 1
ATOM 1498 C C . LEU A 1 194 ? -12.82 0.796 -18.141 1 88.44 194 LEU A C 1
ATOM 1500 O O . LEU A 1 194 ? -13.672 0.298 -17.406 1 88.44 194 LEU A O 1
ATOM 1504 N N . ALA A 1 195 ? -13.109 1.232 -19.359 1 88.69 195 ALA A N 1
ATOM 1505 C CA . ALA A 1 195 ? -14.422 0.974 -19.938 1 88.69 195 ALA A CA 1
ATOM 1506 C C . ALA A 1 195 ? -14.719 -0.523 -19.984 1 88.69 195 ALA A C 1
ATOM 1508 O O . ALA A 1 195 ? -15.844 -0.949 -19.734 1 88.69 195 ALA A O 1
ATOM 1509 N N . GLY A 1 196 ? -13.719 -1.316 -20.375 1 91.62 196 GLY A N 1
ATOM 1510 C CA . GLY A 1 196 ? -13.859 -2.764 -20.359 1 91.62 196 GLY A CA 1
ATOM 1511 C C . GLY A 1 196 ? -14.141 -3.324 -18.969 1 91.62 196 GLY A C 1
ATOM 1512 O O . GLY A 1 196 ? -14.93 -4.262 -18.828 1 91.62 196 GLY A O 1
ATOM 1513 N N . VAL A 1 197 ? -13.539 -2.744 -17.953 1 93.19 197 VAL A N 1
ATOM 1514 C CA . VAL A 1 197 ? -13.75 -3.188 -16.578 1 93.19 197 VAL A CA 1
ATOM 1515 C C . VAL A 1 197 ? -15.18 -2.893 -16.156 1 93.19 197 VAL A C 1
ATOM 1517 O O . VAL A 1 197 ? -15.82 -3.715 -15.5 1 93.19 197 VAL A O 1
ATOM 1520 N N . VAL A 1 198 ? -15.656 -1.743 -16.531 1 90.56 198 VAL A N 1
ATOM 1521 C CA . VAL A 1 198 ? -17.047 -1.42 -16.266 1 90.56 198 VAL A CA 1
ATOM 1522 C C . VAL A 1 198 ? -17.953 -2.414 -16.984 1 90.56 198 VAL A C 1
ATOM 1524 O O . VAL A 1 198 ? -18.984 -2.844 -16.438 1 90.56 198 VAL A O 1
ATOM 1527 N N . GLY A 1 199 ? -17.594 -2.746 -18.188 1 93.75 199 GLY A N 1
ATOM 1528 C CA . GLY A 1 199 ? -18.328 -3.746 -18.953 1 93.75 199 GLY A CA 1
ATOM 1529 C C . GLY A 1 199 ? -18.406 -5.086 -18.234 1 93.75 199 GLY A C 1
ATOM 1530 O O . GLY A 1 199 ? -19.406 -5.801 -18.359 1 93.75 199 GLY A O 1
ATOM 1531 N N . LEU A 1 200 ? -17.359 -5.449 -17.516 1 95.06 200 LEU A N 1
ATOM 1532 C CA . LEU A 1 200 ? -17.375 -6.68 -16.734 1 95.06 200 LEU A CA 1
ATOM 1533 C C . LEU A 1 200 ? -18.469 -6.641 -15.68 1 95.06 200 LEU A C 1
ATOM 1535 O O . LEU A 1 200 ? -19.156 -7.641 -15.453 1 95.06 200 LEU A O 1
ATOM 1539 N N . VAL A 1 201 ? -18.641 -5.52 -14.969 1 95.31 201 VAL A N 1
ATOM 1540 C CA . VAL A 1 201 ? -19.688 -5.352 -13.961 1 95.31 201 VAL A CA 1
ATOM 1541 C C . VAL A 1 201 ? -21.062 -5.527 -14.602 1 95.31 201 VAL A C 1
ATOM 1543 O O . VAL A 1 201 ? -21.922 -6.215 -14.055 1 95.31 201 VAL A O 1
ATOM 1546 N N . ASP A 1 202 ? -21.203 -4.969 -15.797 1 94.75 202 ASP A N 1
ATOM 1547 C CA . ASP A 1 202 ? -22.438 -5.102 -16.547 1 94.75 202 ASP A CA 1
ATOM 1548 C C . ASP A 1 202 ? -22.703 -6.559 -16.922 1 94.75 202 ASP A C 1
ATOM 1550 O O . ASP A 1 202 ? -23.844 -7.027 -16.875 1 94.75 202 ASP A O 1
ATOM 1554 N N . ALA A 1 203 ? -21.656 -7.227 -17.297 1 95.06 203 ALA A N 1
ATOM 1555 C CA . ALA A 1 203 ? -21.766 -8.633 -17.688 1 95.06 203 ALA A CA 1
ATOM 1556 C C . ALA A 1 203 ? -22.281 -9.477 -16.516 1 95.06 203 ALA A C 1
ATOM 1558 O O . ALA A 1 203 ? -23.062 -10.406 -16.719 1 95.06 203 ALA A O 1
ATOM 1559 N N . VAL A 1 204 ? -21.797 -9.211 -15.32 1 95.25 204 VAL A N 1
ATOM 1560 C CA . VAL A 1 204 ? -22.25 -9.914 -14.125 1 95.25 204 VAL A CA 1
ATOM 1561 C C . VAL A 1 204 ? -23.734 -9.664 -13.898 1 95.25 204 VAL A C 1
ATOM 1563 O O . VAL A 1 204 ? -24.5 -10.602 -13.641 1 95.25 204 VAL A O 1
ATOM 1566 N N . ARG A 1 205 ? -24.109 -8.43 -14.055 1 95 205 ARG A N 1
ATOM 1567 C CA . ARG A 1 205 ? -25.516 -8.055 -13.883 1 95 205 ARG A CA 1
ATOM 1568 C C . ARG A 1 205 ? -26.406 -8.773 -14.898 1 95 205 ARG A C 1
ATOM 1570 O O . ARG A 1 205 ? -27.453 -9.312 -14.547 1 95 205 ARG A O 1
ATOM 1577 N N . GLU A 1 206 ? -25.984 -8.781 -16.094 1 94.31 206 GLU A N 1
ATOM 1578 C CA . GLU A 1 206 ? -26.766 -9.367 -17.172 1 94.31 206 GLU A CA 1
ATOM 1579 C C . GLU A 1 206 ? -26.828 -10.891 -17.047 1 94.31 206 GLU A C 1
ATOM 1581 O O . GLU A 1 206 ? -27.891 -11.484 -17.266 1 94.31 206 GLU A O 1
ATOM 1586 N N . ARG A 1 207 ? -25.797 -11.484 -16.672 1 94.31 207 ARG A N 1
ATOM 1587 C CA . ARG A 1 207 ? -25.719 -12.938 -16.656 1 94.31 207 ARG A CA 1
ATOM 1588 C C . ARG A 1 207 ? -26.484 -13.508 -15.469 1 94.31 207 ARG A C 1
ATOM 1590 O O . ARG A 1 207 ? -27.109 -14.562 -15.578 1 94.31 207 ARG A O 1
ATOM 1597 N N . TRP A 1 208 ? -26.391 -12.828 -14.398 1 96.62 208 TRP A N 1
ATOM 1598 C CA . TRP A 1 208 ? -26.875 -13.453 -13.18 1 96.62 208 TRP A CA 1
ATOM 1599 C C . TRP A 1 208 ? -27.906 -12.57 -12.477 1 96.62 208 TRP A C 1
ATOM 1601 O O . TRP A 1 208 ? -28.078 -12.656 -11.258 1 96.62 208 TRP A O 1
ATOM 1611 N N . ASP A 1 209 ? -28.578 -11.672 -13.227 1 92.69 209 ASP A N 1
ATOM 1612 C CA . ASP A 1 209 ? -29.625 -10.781 -12.75 1 92.69 209 ASP A CA 1
ATOM 1613 C C . ASP A 1 209 ? -29.188 -10.031 -11.5 1 92.69 209 ASP A C 1
ATOM 1615 O O . ASP A 1 209 ? -29.953 -9.93 -10.531 1 92.69 209 ASP A O 1
ATOM 1619 N N . GLY A 1 210 ? -27.938 -9.82 -11.453 1 90.25 210 GLY A N 1
ATOM 1620 C CA . GLY A 1 210 ? -27.422 -8.938 -10.414 1 90.25 210 GLY A CA 1
ATOM 1621 C C . GLY A 1 210 ? -26.953 -9.688 -9.18 1 90.25 210 GLY A C 1
ATOM 1622 O O . GLY A 1 210 ? -26.578 -9.07 -8.18 1 90.25 210 GLY A O 1
ATOM 1623 N N . GLU A 1 211 ? -26.953 -10.977 -9.203 1 97.06 211 GLU A N 1
ATOM 1624 C CA . GLU A 1 211 ? -26.484 -11.75 -8.055 1 97.06 211 GLU A CA 1
ATOM 1625 C C . GLU A 1 211 ? -25.062 -12.234 -8.258 1 97.06 211 GLU A C 1
ATOM 1627 O O . GLU A 1 211 ? -24.688 -12.633 -9.367 1 97.06 211 GLU A O 1
ATOM 1632 N N . LEU A 1 212 ? -24.281 -12.148 -7.258 1 98.69 212 LEU A N 1
ATOM 1633 C CA . LEU A 1 212 ? -22.922 -12.68 -7.207 1 98.69 212 LEU A CA 1
ATOM 1634 C C . LEU A 1 212 ? -22.625 -13.266 -5.832 1 98.69 212 LEU A C 1
ATOM 1636 O O . LEU A 1 212 ? -23.125 -12.773 -4.816 1 98.69 212 LEU A O 1
ATOM 1640 N N . ASP A 1 213 ? -21.844 -14.336 -5.77 1 98.88 213 ASP A N 1
ATOM 1641 C CA . ASP A 1 213 ? -21.531 -14.977 -4.492 1 98.88 213 ASP A CA 1
ATOM 1642 C C . ASP A 1 213 ? -20.047 -14.898 -4.176 1 98.88 213 ASP A C 1
ATOM 1644 O O . ASP A 1 213 ? -19.656 -14.859 -3.008 1 98.88 213 ASP A O 1
ATOM 1648 N N . ILE A 1 214 ? -19.203 -14.945 -5.215 1 98.94 214 ILE A N 1
ATOM 1649 C CA . ILE A 1 214 ? -17.75 -15.039 -5.035 1 98.94 214 ILE A CA 1
ATOM 1650 C C . ILE A 1 214 ? -17.047 -14.133 -6.035 1 98.94 214 ILE A C 1
ATOM 1652 O O . ILE A 1 214 ? -17.344 -14.172 -7.234 1 98.94 214 ILE A O 1
ATOM 1656 N N . LEU A 1 215 ? -16.234 -13.266 -5.574 1 98.94 215 LEU A N 1
ATOM 1657 C CA . LEU A 1 215 ? -15.328 -12.461 -6.387 1 98.94 215 LEU A CA 1
ATOM 1658 C C . LEU A 1 215 ? -13.875 -12.781 -6.051 1 98.94 215 LEU A C 1
ATOM 1660 O O . LEU A 1 215 ? -13.445 -12.625 -4.902 1 98.94 215 LEU A O 1
ATOM 1664 N N . VAL A 1 216 ? -13.141 -13.289 -7 1 98.94 216 VAL A N 1
ATOM 1665 C CA . VAL A 1 216 ? -11.703 -13.5 -6.812 1 98.94 216 VAL A CA 1
ATOM 1666 C C . VAL A 1 216 ? -10.922 -12.57 -7.742 1 98.94 216 VAL A C 1
ATOM 1668 O O . VAL A 1 216 ? -10.93 -12.758 -8.961 1 98.94 216 VAL A O 1
ATOM 1671 N N . ASN A 1 217 ? -10.344 -11.578 -7.16 1 98.88 217 ASN A N 1
ATOM 1672 C CA . ASN A 1 217 ? -9.398 -10.742 -7.887 1 98.88 217 ASN A CA 1
ATOM 1673 C C . ASN A 1 217 ? -8.031 -11.414 -8.023 1 98.88 217 ASN A C 1
ATOM 1675 O O . ASN A 1 217 ? -7.125 -11.148 -7.23 1 98.88 217 ASN A O 1
ATOM 1679 N N . ASN A 1 218 ? -7.922 -12.211 -9.047 1 98.69 218 ASN A N 1
ATOM 1680 C CA . ASN A 1 218 ? -6.77 -13.078 -9.242 1 98.69 218 ASN A CA 1
ATOM 1681 C C . ASN A 1 218 ? -5.777 -12.477 -10.234 1 98.69 218 ASN A C 1
ATOM 1683 O O . ASN A 1 218 ? -4.574 -12.734 -10.148 1 98.69 218 ASN A O 1
ATOM 1687 N N . ALA A 1 219 ? -6.309 -11.695 -11.211 1 98.06 219 ALA A N 1
ATOM 1688 C CA . ALA A 1 219 ? -5.438 -11.125 -12.234 1 98.06 219 ALA A CA 1
ATOM 1689 C C . ALA A 1 219 ? -4.332 -10.273 -11.609 1 98.06 219 ALA A C 1
ATOM 1691 O O . ALA A 1 219 ? -4.578 -9.531 -10.656 1 98.06 219 ALA A O 1
ATOM 1692 N N . ALA A 1 220 ? -3.17 -10.477 -12.039 1 96.88 220 ALA A N 1
ATOM 1693 C CA . ALA A 1 220 ? -2.039 -9.703 -11.539 1 96.88 220 ALA A CA 1
ATOM 1694 C C . ALA A 1 220 ? -0.979 -9.516 -12.617 1 96.88 220 ALA A C 1
ATOM 1696 O O . ALA A 1 220 ? -0.865 -10.328 -13.531 1 96.88 220 ALA A O 1
ATOM 1697 N N . GLN A 1 221 ? -0.304 -8.492 -12.602 1 94.56 221 GLN A N 1
ATOM 1698 C CA . GLN A 1 221 ? 0.886 -8.258 -13.414 1 94.56 221 GLN A CA 1
ATOM 1699 C C . GLN A 1 221 ? 2.137 -8.172 -12.547 1 94.56 221 GLN A C 1
ATOM 1701 O O . GLN A 1 221 ? 2.277 -7.25 -11.742 1 94.56 221 GLN A O 1
ATOM 1706 N N . THR A 1 222 ? 3.016 -9.125 -12.695 1 94.12 222 THR A N 1
ATOM 1707 C CA . THR A 1 222 ? 4.309 -9.102 -12.023 1 94.12 222 THR A CA 1
ATOM 1708 C C . THR A 1 222 ? 5.414 -8.672 -12.984 1 94.12 222 THR A C 1
ATOM 1710 O O . THR A 1 222 ? 6.223 -7.801 -12.656 1 94.12 222 THR A O 1
ATOM 1713 N N . ILE A 1 223 ? 5.418 -9.328 -14.188 1 95.25 223 ILE A N 1
ATOM 1714 C CA . ILE A 1 223 ? 6.371 -8.992 -15.242 1 95.25 223 ILE A CA 1
ATOM 1715 C C . ILE A 1 223 ? 5.656 -8.258 -16.375 1 95.25 223 ILE A C 1
ATOM 1717 O O . ILE A 1 223 ? 4.684 -8.758 -16.938 1 95.25 223 ILE A O 1
ATOM 1721 N N . ARG A 1 224 ? 6.09 -7.066 -16.625 1 92.38 224 ARG A N 1
ATOM 1722 C CA . ARG A 1 224 ? 5.559 -6.367 -17.781 1 92.38 224 ARG A CA 1
ATOM 1723 C C . ARG A 1 224 ? 6.027 -7.031 -19.078 1 92.38 224 ARG A C 1
ATOM 1725 O O . ARG A 1 224 ? 7.223 -7.273 -19.266 1 92.38 224 ARG A O 1
ATOM 1732 N N . ARG A 1 225 ? 5.078 -7.383 -19.906 1 89.94 225 ARG A N 1
ATOM 1733 C CA . ARG A 1 225 ? 5.371 -8.031 -21.188 1 89.94 225 ARG A CA 1
ATOM 1734 C C . ARG A 1 225 ? 5.047 -7.113 -22.359 1 89.94 225 ARG A C 1
ATOM 1736 O O . ARG A 1 225 ? 3.957 -6.543 -22.422 1 89.94 225 ARG A O 1
ATOM 1743 N N . PRO A 1 226 ? 6.02 -6.957 -23.266 1 85.19 226 PRO A N 1
ATOM 1744 C CA . PRO A 1 226 ? 5.711 -6.188 -24.469 1 85.19 226 PRO A CA 1
ATOM 1745 C C . PRO A 1 226 ? 4.734 -6.906 -25.391 1 85.19 226 PRO A C 1
ATOM 1747 O O . PRO A 1 226 ? 4.461 -8.094 -25.203 1 85.19 226 PRO A O 1
ATOM 1750 N N . ALA A 1 227 ? 4.254 -6.223 -26.344 1 80.5 227 ALA A N 1
ATOM 1751 C CA . ALA A 1 227 ? 3.234 -6.734 -27.25 1 80.5 227 ALA A CA 1
ATOM 1752 C C . ALA A 1 227 ? 3.725 -7.988 -27.969 1 80.5 227 ALA A C 1
ATOM 1754 O O . ALA A 1 227 ? 2.941 -8.898 -28.25 1 80.5 227 ALA A O 1
ATOM 1755 N N . GLY A 1 228 ? 5.059 -8.008 -28.297 1 83.31 228 GLY A N 1
ATOM 1756 C CA . GLY A 1 228 ? 5.641 -9.133 -29.016 1 83.31 228 GLY A CA 1
ATOM 1757 C C . GLY A 1 228 ? 5.508 -10.453 -28.266 1 83.31 228 GLY A C 1
ATOM 1758 O O . GLY A 1 228 ? 5.438 -11.516 -28.891 1 83.31 228 GLY A O 1
ATOM 1759 N N . TYR A 1 229 ? 5.402 -10.367 -26.969 1 88.94 229 TYR A N 1
ATOM 1760 C CA . TYR A 1 229 ? 5.277 -11.562 -26.156 1 88.94 229 TYR A CA 1
ATOM 1761 C C . TYR A 1 229 ? 3.967 -12.289 -26.438 1 88.94 229 TYR A C 1
ATOM 1763 O O . TYR A 1 229 ? 3.914 -13.516 -26.406 1 88.94 229 TYR A O 1
ATOM 1771 N N . HIS A 1 230 ? 2.879 -11.547 -26.812 1 89.25 230 HIS A N 1
ATOM 1772 C CA . HIS A 1 230 ? 1.546 -12.125 -26.953 1 89.25 230 HIS A CA 1
ATOM 1773 C C . HIS A 1 230 ? 1.156 -12.258 -28.422 1 89.25 230 HIS A C 1
ATOM 1775 O O . HIS A 1 230 ? -0.02 -12.445 -28.75 1 89.25 230 HIS A O 1
ATOM 1781 N N . ARG A 1 231 ? 2.078 -12.141 -29.312 1 87.62 231 ARG A N 1
ATOM 1782 C CA . ARG A 1 231 ? 1.779 -12.086 -30.75 1 87.62 231 ARG A CA 1
ATOM 1783 C C . ARG A 1 231 ? 1.053 -13.352 -31.203 1 87.62 231 ARG A C 1
ATOM 1785 O O . ARG A 1 231 ? 0.07 -13.273 -31.938 1 87.62 231 ARG A O 1
ATOM 1792 N N . GLU A 1 232 ? 1.507 -14.57 -30.688 1 89.75 232 GLU A N 1
ATOM 1793 C CA . GLU A 1 232 ? 0.921 -15.828 -31.141 1 89.75 232 GLU A CA 1
ATOM 1794 C C . GLU A 1 232 ? -0.503 -15.992 -30.609 1 89.75 232 GLU A C 1
ATOM 1796 O O . GLU A 1 232 ? -1.407 -16.359 -31.375 1 89.75 232 GLU A O 1
ATOM 1801 N N . VAL A 1 233 ? -0.685 -15.727 -29.375 1 91.5 233 VAL A N 1
ATOM 1802 C CA . VAL A 1 233 ? -2.01 -15.898 -28.797 1 91.5 233 VAL A CA 1
ATOM 1803 C C . VAL A 1 233 ? -2.963 -14.852 -29.359 1 91.5 233 VAL A C 1
ATOM 1805 O O . VAL A 1 233 ? -4.148 -15.117 -29.547 1 91.5 233 VAL A O 1
ATOM 1808 N N . ARG A 1 234 ? -2.512 -13.703 -29.672 1 90.5 234 ARG A N 1
ATOM 1809 C CA . ARG A 1 234 ? -3.32 -12.656 -30.297 1 90.5 234 ARG A CA 1
ATOM 1810 C C . ARG A 1 234 ? -3.781 -13.078 -31.688 1 90.5 234 ARG A C 1
ATOM 1812 O O . ARG A 1 234 ? -4.93 -12.844 -32.062 1 90.5 234 ARG A O 1
ATOM 1819 N N . ALA A 1 235 ? -2.842 -13.648 -32.438 1 89.81 235 ALA A N 1
ATOM 1820 C CA . ALA A 1 235 ? -3.184 -14.133 -33.75 1 89.81 235 ALA A CA 1
ATOM 1821 C C . ALA A 1 235 ? -4.234 -15.242 -33.688 1 89.81 235 ALA A C 1
ATOM 1823 O O . ALA A 1 235 ? -5.168 -15.273 -34.5 1 89.81 235 ALA A O 1
ATOM 1824 N N . ALA A 1 236 ? -4.094 -16.094 -32.688 1 91.81 236 ALA A N 1
ATOM 1825 C CA . ALA A 1 236 ? -5.004 -17.219 -32.531 1 91.81 236 ALA A CA 1
ATOM 1826 C C . ALA A 1 236 ? -6.402 -16.75 -32.156 1 91.81 236 ALA A C 1
ATOM 1828 O O . ALA A 1 236 ? -7.391 -17.438 -32.406 1 91.81 236 ALA A O 1
ATOM 1829 N N . GLU A 1 237 ? -6.531 -15.586 -31.547 1 93.38 237 GLU A N 1
ATOM 1830 C CA . GLU A 1 237 ? -7.816 -15.031 -31.141 1 93.38 237 GLU A CA 1
ATOM 1831 C C . GLU A 1 237 ? -8.695 -14.719 -32.344 1 93.38 237 GLU A C 1
ATOM 1833 O O . GLU A 1 237 ? -9.922 -14.648 -32.219 1 93.38 237 GLU A O 1
ATOM 1838 N N . ARG A 1 238 ? -8.07 -14.602 -33.469 1 90.81 238 ARG A N 1
ATOM 1839 C CA . ARG A 1 238 ? -8.797 -14.242 -34.656 1 90.81 238 ARG A CA 1
ATOM 1840 C C . ARG A 1 238 ? -9.32 -15.484 -35.375 1 90.81 238 ARG A C 1
ATOM 1842 O O . ARG A 1 238 ? -10.156 -15.383 -36.281 1 90.81 238 ARG A O 1
ATOM 1849 N N . GLU A 1 239 ? -8.859 -16.594 -34.938 1 93.5 239 GLU A N 1
ATOM 1850 C CA . GLU A 1 239 ? -9.305 -17.844 -35.531 1 93.5 239 GLU A CA 1
ATOM 1851 C C . GLU A 1 239 ? -10.664 -18.266 -35 1 93.5 239 GLU A C 1
ATOM 1853 O O . GLU A 1 239 ? -10.969 -18.031 -33.812 1 93.5 239 GLU A O 1
ATOM 1858 N N . PRO A 1 240 ? -11.453 -18.875 -35.812 1 94 240 PRO A N 1
ATOM 1859 C CA . PRO A 1 240 ? -12.75 -19.344 -35.344 1 94 240 PRO A CA 1
ATOM 1860 C C . PRO A 1 240 ? -12.625 -20.391 -34.219 1 94 240 PRO A C 1
ATOM 1862 O O . PRO A 1 240 ? -11.727 -21.234 -34.281 1 94 240 PRO A O 1
ATOM 1865 N N . VAL A 1 241 ? -13.508 -20.281 -33.25 1 94.56 241 VAL A N 1
ATOM 1866 C CA . VAL A 1 241 ? -13.57 -21.266 -32.156 1 94.56 241 VAL A CA 1
ATOM 1867 C C . VAL A 1 241 ? -14.523 -22.391 -32.562 1 94.56 241 VAL A C 1
ATOM 1869 O O . VAL A 1 241 ? -15.648 -22.141 -33 1 94.56 241 VAL A O 1
ATOM 1872 N N . ARG A 1 242 ? -14.094 -23.656 -32.406 1 95.69 242 ARG A N 1
ATOM 1873 C CA . ARG A 1 242 ? -14.875 -24.812 -32.844 1 95.69 242 ARG A CA 1
ATOM 1874 C C . ARG A 1 242 ? -15.039 -25.828 -31.734 1 95.69 242 ARG A C 1
ATOM 1876 O O . ARG A 1 242 ? -14.453 -25.672 -30.656 1 95.69 242 ARG A O 1
ATOM 1883 N N . GLY A 1 243 ? -15.969 -26.734 -31.969 1 94.88 243 GLY A N 1
ATOM 1884 C CA . GLY A 1 243 ? -16.156 -27.812 -31.016 1 94.88 243 GLY A CA 1
ATOM 1885 C C . GLY A 1 243 ? -16.766 -27.359 -29.703 1 94.88 243 GLY A C 1
ATOM 1886 O O . GLY A 1 243 ? -17.625 -26.469 -29.688 1 94.88 243 GLY A O 1
ATOM 1887 N N . LEU A 1 244 ? -16.344 -28.016 -28.625 1 94.81 244 LEU A N 1
ATOM 1888 C CA . LEU A 1 244 ? -16.859 -27.734 -27.297 1 94.81 244 LEU A CA 1
ATOM 1889 C C . LEU A 1 244 ? -16.578 -26.297 -26.891 1 94.81 244 LEU A C 1
ATOM 1891 O O . LEU A 1 244 ? -17.359 -25.688 -26.156 1 94.81 244 LEU A O 1
ATOM 1895 N N . ALA A 1 245 ? -15.484 -25.797 -27.391 1 95.88 245 ALA A N 1
ATOM 1896 C CA . ALA A 1 245 ? -15.086 -24.438 -27.062 1 95.88 245 ALA A CA 1
ATOM 1897 C C . ALA A 1 245 ? -16.109 -23.422 -27.578 1 95.88 245 ALA A C 1
ATOM 1899 O O . ALA A 1 245 ? -16.297 -22.359 -26.984 1 95.88 245 ALA A O 1
ATOM 1900 N N . ALA A 1 246 ? -16.734 -23.734 -28.641 1 95.88 246 ALA A N 1
ATOM 1901 C CA . ALA A 1 246 ? -17.719 -22.828 -29.25 1 95.88 246 ALA A CA 1
ATOM 1902 C C . ALA A 1 246 ? -18.953 -22.688 -28.375 1 95.88 246 ALA A C 1
ATOM 1904 O O . ALA A 1 246 ? -19.688 -21.719 -28.484 1 95.88 246 ALA A O 1
ATOM 1905 N N . ALA A 1 247 ? -19.125 -23.672 -27.484 1 95.06 247 ALA A N 1
ATOM 1906 C CA . ALA A 1 247 ? -20.281 -23.672 -26.625 1 95.06 247 ALA A CA 1
ATOM 1907 C C . ALA A 1 247 ? -20.078 -22.734 -25.422 1 95.06 247 ALA A C 1
ATOM 1909 O O . ALA A 1 247 ? -21.047 -22.375 -24.734 1 95.06 247 ALA A O 1
ATOM 1910 N N . VAL A 1 248 ? -18.875 -22.312 -25.188 1 96.19 248 VAL A N 1
ATOM 1911 C CA . VAL A 1 248 ? -18.578 -21.422 -24.078 1 96.19 248 VAL A CA 1
ATOM 1912 C C . VAL A 1 248 ? -19.078 -20.016 -24.375 1 96.19 248 VAL A C 1
ATOM 1914 O O . VAL A 1 248 ? -18.734 -19.438 -25.406 1 96.19 248 VAL A O 1
ATOM 1917 N N . ARG A 1 249 ? -19.938 -19.5 -23.516 1 95.06 249 ARG A N 1
ATOM 1918 C CA . ARG A 1 249 ? -20.406 -18.125 -23.672 1 95.06 249 ARG A CA 1
ATOM 1919 C C . ARG A 1 249 ? -19.266 -17.125 -23.5 1 95.06 249 ARG A C 1
ATOM 1921 O O . ARG A 1 249 ? -18.578 -17.141 -22.484 1 95.06 249 ARG A O 1
ATOM 1928 N N . ARG A 1 250 ? -19.047 -16.312 -24.516 1 94.06 250 ARG A N 1
ATOM 1929 C CA . ARG A 1 250 ? -18.016 -15.289 -24.469 1 94.06 250 ARG A CA 1
ATOM 1930 C C . ARG A 1 250 ? -18.609 -13.891 -24.609 1 94.06 250 ARG A C 1
ATOM 1932 O O . ARG A 1 250 ? -19.547 -13.68 -25.391 1 94.06 250 ARG A O 1
ATOM 1939 N N . SER A 1 251 ? -18.203 -12.977 -23.828 1 92.31 251 SER A N 1
ATOM 1940 C CA . SER A 1 251 ? -18.609 -11.57 -23.891 1 92.31 251 SER A CA 1
ATOM 1941 C C . SER A 1 251 ? -17.391 -10.648 -23.766 1 92.31 251 SER A C 1
ATOM 1943 O O . SER A 1 251 ? -16.266 -11.109 -23.609 1 92.31 251 SER A O 1
ATOM 1945 N N . GLY A 1 252 ? -17.75 -9.305 -23.859 1 86.12 252 GLY A N 1
ATOM 1946 C CA . GLY A 1 252 ? -16.703 -8.305 -23.734 1 86.12 252 GLY A CA 1
ATOM 1947 C C . GLY A 1 252 ? -16.047 -7.941 -25.047 1 86.12 252 GLY A C 1
ATOM 1948 O O . GLY A 1 252 ? -16.391 -8.508 -26.094 1 86.12 252 GLY A O 1
ATOM 1949 N N . ASP A 1 253 ? -15.414 -6.609 -24.984 1 65.81 253 ASP A N 1
ATOM 1950 C CA . ASP A 1 253 ? -14.812 -6.086 -26.203 1 65.81 253 ASP A CA 1
ATOM 1951 C C . ASP A 1 253 ? -13.492 -6.785 -26.516 1 65.81 253 ASP A C 1
ATOM 1953 O O . ASP A 1 253 ? -12.68 -7.012 -25.609 1 65.81 253 ASP A O 1
ATOM 1957 N N . ARG A 1 254 ? -13.484 -7.504 -27.531 1 61.34 254 ARG A N 1
ATOM 1958 C CA . ARG A 1 254 ? -12.219 -8.062 -28 1 61.34 254 ARG A CA 1
ATOM 1959 C C . ARG A 1 254 ? -11.211 -6.961 -28.328 1 61.34 254 ARG A C 1
ATOM 1961 O O . ARG A 1 254 ? -11.328 -6.293 -29.344 1 61.34 254 ARG A O 1
ATOM 1968 N N . ALA A 1 255 ? -11.008 -6.09 -27.344 1 51.75 255 ALA A N 1
ATOM 1969 C CA . ALA A 1 255 ? -10.156 -4.93 -27.609 1 51.75 255 ALA A CA 1
ATOM 1970 C C . ALA A 1 255 ? -8.898 -5.336 -28.375 1 51.75 255 ALA A C 1
ATOM 1972 O O . ALA A 1 255 ? -8.258 -6.34 -28.047 1 51.75 255 ALA A O 1
ATOM 1973 N N . ALA A 1 256 ? -8.875 -4.867 -29.547 1 49.91 256 ALA A N 1
ATOM 1974 C CA . ALA A 1 256 ? -7.613 -4.906 -30.281 1 49.91 256 ALA A CA 1
ATOM 1975 C C . ALA A 1 256 ? -6.445 -4.5 -29.375 1 49.91 256 ALA A C 1
ATOM 1977 O O . ALA A 1 256 ? -6.406 -3.377 -28.875 1 49.91 256 ALA A O 1
ATOM 1978 N N . LEU A 1 257 ? -6.004 -5.414 -28.531 1 55.19 257 LEU A N 1
ATOM 1979 C CA . LEU A 1 257 ? -4.75 -5.102 -27.859 1 55.19 257 LEU A CA 1
ATOM 1980 C C . LEU A 1 257 ? -3.879 -4.195 -28.734 1 55.19 257 LEU A C 1
ATOM 1982 O O . LEU A 1 257 ? -3.754 -4.418 -29.938 1 55.19 257 LEU A O 1
ATOM 1986 N N . PRO A 1 258 ? -3.699 -2.91 -28.25 1 47.91 258 PRO A N 1
ATOM 1987 C CA . PRO A 1 258 ? -2.924 -2.062 -29.172 1 47.91 258 PRO A CA 1
ATOM 1988 C C . PRO A 1 258 ? -1.834 -2.834 -29.906 1 47.91 258 PRO A C 1
ATOM 1990 O O . PRO A 1 258 ? -1.159 -3.68 -29.312 1 47.91 258 PRO A O 1
ATOM 1993 N N . ALA A 1 259 ? -2.082 -3.008 -31.203 1 43.25 259 ALA A N 1
ATOM 1994 C CA . ALA A 1 259 ? -0.944 -3.445 -32 1 43.25 259 ALA A CA 1
ATOM 1995 C C . ALA A 1 259 ? 0.312 -2.652 -31.656 1 43.25 259 ALA A C 1
ATOM 1997 O O . ALA A 1 259 ? 0.281 -1.421 -31.594 1 43.25 259 ALA A O 1
ATOM 1998 N N . GLY A 1 260 ? 0.987 -3 -30.609 1 44.41 260 GLY A N 1
ATOM 1999 C CA . GLY A 1 260 ? 2.221 -2.268 -30.359 1 44.41 260 GLY A CA 1
ATOM 2000 C C . GLY A 1 260 ? 2.779 -1.61 -31.609 1 44.41 260 GLY A C 1
ATOM 2001 O O . GLY A 1 260 ? 2.615 -2.127 -32.719 1 44.41 260 GLY A O 1
ATOM 2002 N N . ALA A 1 261 ? 3.127 -0.415 -31.688 1 39.69 261 ALA A N 1
ATOM 2003 C CA . ALA A 1 261 ? 3.674 0.353 -32.812 1 39.69 261 ALA A CA 1
ATOM 2004 C C . ALA A 1 261 ? 4.527 -0.528 -33.719 1 39.69 261 ALA A C 1
ATOM 2006 O O . ALA A 1 261 ? 4.77 -1.697 -33.406 1 39.69 261 ALA A O 1
ATOM 2007 N N . GLY A 1 262 ? 5.879 -0.033 -34.031 1 35.81 262 GLY A N 1
ATOM 2008 C CA . GLY A 1 262 ? 6.766 0.004 -35.188 1 35.81 262 GLY A CA 1
ATOM 2009 C C . GLY A 1 262 ? 7.336 -1.355 -35.562 1 35.81 262 GLY A C 1
ATOM 2010 O O . GLY A 1 262 ? 7.547 -2.195 -34.688 1 35.81 262 GLY A O 1
ATOM 2011 N N . THR A 1 263 ? 7.395 -1.757 -36.875 1 37.78 263 THR A N 1
ATOM 2012 C CA . THR A 1 263 ? 8.008 -2.699 -37.812 1 37.78 263 THR A CA 1
ATOM 2013 C C . THR A 1 263 ? 9.383 -3.137 -37.312 1 37.78 263 THR A C 1
ATOM 2015 O O . THR A 1 263 ? 9.805 -4.27 -37.531 1 37.78 263 THR A O 1
ATOM 2018 N N . ASP A 1 264 ? 10.242 -2.133 -37.125 1 38.66 264 ASP A N 1
ATOM 2019 C CA . ASP A 1 264 ? 11.688 -2.293 -37.031 1 38.66 264 ASP A CA 1
ATOM 2020 C C . ASP A 1 264 ? 12.062 -3.09 -35.781 1 38.66 264 ASP A C 1
ATOM 2022 O O . ASP A 1 264 ? 13.227 -3.477 -35.625 1 38.66 264 ASP A O 1
ATOM 2026 N N . LEU A 1 265 ? 11.242 -3.043 -34.625 1 45.19 265 LEU A N 1
ATOM 2027 C CA . LEU A 1 265 ? 11.672 -3.725 -33.406 1 45.19 265 LEU A CA 1
ATOM 2028 C C . LEU A 1 265 ? 11.266 -5.195 -33.438 1 45.19 265 LEU A C 1
ATOM 2030 O O . LEU A 1 265 ? 11.328 -5.883 -32.406 1 45.19 265 LEU A O 1
ATOM 2034 N N . MET A 1 266 ? 10.836 -5.586 -34.469 1 47.06 266 MET A N 1
ATOM 2035 C CA . MET A 1 266 ? 10.367 -6.945 -34.688 1 47.06 266 MET A CA 1
ATOM 2036 C C . MET A 1 266 ? 11.492 -7.953 -34.5 1 47.06 266 MET A C 1
ATOM 2038 O O . MET A 1 266 ? 11.273 -9.039 -33.969 1 47.06 266 MET A O 1
ATOM 2042 N N . ARG A 1 267 ? 12.664 -7.582 -35.156 1 44.72 267 ARG A N 1
ATOM 2043 C CA . ARG A 1 267 ? 13.781 -8.508 -35 1 44.72 267 ARG A CA 1
ATOM 2044 C C . ARG A 1 267 ? 14.156 -8.672 -33.531 1 44.72 267 ARG A C 1
ATOM 2046 O O . ARG A 1 267 ? 14.438 -9.781 -33.094 1 44.72 267 ARG A O 1
ATOM 2053 N N . SER A 1 268 ? 14.195 -7.516 -32.875 1 57.09 268 SER A N 1
ATOM 2054 C CA . SER A 1 268 ? 14.531 -7.547 -31.438 1 57.09 268 SER A CA 1
ATOM 2055 C C . SER A 1 268 ? 13.469 -8.289 -30.641 1 57.09 268 SER A C 1
ATOM 2057 O O . SER A 1 268 ? 13.789 -9.047 -29.719 1 57.09 268 SER A O 1
ATOM 2059 N N . VAL A 1 269 ? 12.352 -8.211 -31.188 1 65.38 269 VAL A N 1
ATOM 2060 C CA . VAL A 1 269 ? 11.25 -8.906 -30.531 1 65.38 269 VAL A CA 1
ATOM 2061 C C . VAL A 1 269 ? 11.383 -10.414 -30.75 1 65.38 269 VAL A C 1
ATOM 2063 O O . VAL A 1 269 ? 11.227 -11.203 -29.812 1 65.38 269 VAL A O 1
ATOM 2066 N N . GLU A 1 270 ? 11.766 -10.812 -31.984 1 70.12 270 GLU A N 1
ATOM 2067 C CA . GLU A 1 270 ? 11.875 -12.234 -32.281 1 70.12 270 GLU A CA 1
ATOM 2068 C C . GLU A 1 270 ? 13.047 -12.867 -31.531 1 70.12 270 GLU A C 1
ATOM 2070 O O . GLU A 1 270 ? 12.977 -14.039 -31.141 1 70.12 270 GLU A O 1
ATOM 2075 N N . ALA A 1 271 ? 14.055 -12.094 -31.391 1 69.62 271 ALA A N 1
ATOM 2076 C CA . ALA A 1 271 ? 15.227 -12.602 -30.672 1 69.62 271 ALA A CA 1
ATOM 2077 C C . ALA A 1 271 ? 14.914 -12.82 -29.203 1 69.62 271 ALA A C 1
ATOM 2079 O O . ALA A 1 271 ? 15.383 -13.789 -28.594 1 69.62 271 ALA A O 1
ATOM 2080 N N . MET A 1 272 ? 14.062 -12.078 -28.688 1 78 272 MET A N 1
ATOM 2081 C CA . MET A 1 272 ? 13.758 -12.148 -27.266 1 78 272 MET A CA 1
ATOM 2082 C C . MET A 1 272 ? 12.555 -13.047 -27 1 78 272 MET A C 1
ATOM 2084 O O . MET A 1 272 ? 12.414 -13.609 -25.922 1 78 272 MET A O 1
ATOM 2088 N N . PHE A 1 273 ? 11.695 -13.188 -28.078 1 80.5 273 PHE A N 1
ATOM 2089 C CA . PHE A 1 273 ? 10.492 -14.008 -28 1 80.5 273 PHE A CA 1
ATOM 2090 C C . PHE A 1 273 ? 10.344 -14.883 -29.234 1 80.5 273 PHE A C 1
ATOM 2092 O O . PHE A 1 273 ? 9.469 -14.641 -30.078 1 80.5 273 PHE A O 1
ATOM 2099 N N . PRO A 1 274 ? 11.125 -15.914 -29.266 1 77.5 274 PRO A N 1
ATOM 2100 C CA . PRO A 1 274 ? 11.102 -16.734 -30.484 1 77.5 274 PRO A CA 1
ATOM 2101 C C . PRO A 1 274 ? 9.766 -17.438 -30.703 1 77.5 274 PRO A C 1
ATOM 2103 O O . PRO A 1 274 ? 9.242 -18.078 -29.781 1 77.5 274 PRO A O 1
ATOM 2106 N N . LEU A 1 275 ? 9.234 -17.359 -31.859 1 80.25 275 LEU A N 1
ATOM 2107 C CA . LEU A 1 275 ? 7.934 -17.938 -32.188 1 80.25 275 LEU A CA 1
ATOM 2108 C C . LEU A 1 275 ? 7.957 -19.453 -32.062 1 80.25 275 LEU A C 1
ATOM 2110 O O . LEU A 1 275 ? 8.938 -20.094 -32.438 1 80.25 275 LEU A O 1
ATOM 2114 N N . GLY A 1 276 ? 6.926 -19.922 -31.469 1 84.12 276 GLY A N 1
ATOM 2115 C CA . GLY A 1 276 ? 6.746 -21.359 -31.406 1 84.12 276 GLY A CA 1
ATOM 2116 C C . GLY A 1 276 ? 7.48 -22 -30.234 1 84.12 276 GLY A C 1
ATOM 2117 O O . GLY A 1 276 ? 7.309 -23.188 -29.969 1 84.12 276 GLY A O 1
ATOM 2118 N N . LEU A 1 277 ? 8.289 -21.203 -29.641 1 83.75 277 LEU A N 1
ATOM 2119 C CA . LEU A 1 277 ? 9.023 -21.734 -28.484 1 83.75 277 LEU A CA 1
ATOM 2120 C C . LEU A 1 277 ? 8.336 -21.359 -27.188 1 83.75 277 LEU A C 1
ATOM 2122 O O . LEU A 1 277 ? 7.875 -20.234 -27.016 1 83.75 277 LEU A O 1
ATOM 2126 N N . ARG A 1 278 ? 8.156 -22.344 -26.359 1 86.62 278 ARG A N 1
ATOM 2127 C CA . ARG A 1 278 ? 7.461 -22.172 -25.094 1 86.62 278 ARG A CA 1
ATOM 2128 C C . ARG A 1 278 ? 8.344 -22.609 -23.922 1 86.62 278 ARG A C 1
ATOM 2130 O O . ARG A 1 278 ? 9.273 -23.391 -24.094 1 86.62 278 ARG A O 1
ATOM 2137 N N . ASP A 1 279 ? 8.094 -22 -22.828 1 82.19 279 ASP A N 1
ATOM 2138 C CA . ASP A 1 279 ? 8.797 -22.422 -21.609 1 82.19 279 ASP A CA 1
ATOM 2139 C C . ASP A 1 279 ? 8.109 -23.625 -20.969 1 82.19 279 ASP A C 1
ATOM 2141 O O . ASP A 1 279 ? 7.23 -24.234 -21.562 1 82.19 279 ASP A O 1
ATOM 2145 N N . GLU A 1 280 ? 8.609 -23.953 -19.797 1 73.38 280 GLU A N 1
ATOM 2146 C CA . GLU A 1 280 ? 8.148 -25.156 -19.125 1 73.38 280 GLU A CA 1
ATOM 2147 C C . GLU A 1 280 ? 6.68 -25.031 -18.719 1 73.38 280 GLU A C 1
ATOM 2149 O O . GLU A 1 280 ? 6.016 -26.047 -18.453 1 73.38 280 GLU A O 1
ATOM 2154 N N . THR A 1 281 ? 6.18 -23.797 -18.703 1 73.56 281 THR A N 1
ATOM 2155 C CA . THR A 1 281 ? 4.797 -23.594 -18.297 1 73.56 281 THR A CA 1
ATOM 2156 C C . THR A 1 281 ? 3.877 -23.516 -19.516 1 73.56 281 THR A C 1
ATOM 2158 O O . THR A 1 281 ? 2.662 -23.375 -19.375 1 73.56 281 THR A O 1
ATOM 2161 N N . GLY A 1 282 ? 4.453 -23.656 -20.688 1 77.94 282 GLY A N 1
ATOM 2162 C CA . GLY A 1 282 ? 3.676 -23.609 -21.906 1 77.94 282 GLY A CA 1
ATOM 2163 C C . GLY A 1 282 ? 3.461 -22.203 -22.422 1 77.94 282 GLY A C 1
ATOM 2164 O O . GLY A 1 282 ? 2.764 -21.984 -23.422 1 77.94 282 GLY A O 1
ATOM 2165 N N . GLU A 1 283 ? 4.031 -21.266 -21.719 1 84.44 283 GLU A N 1
ATOM 2166 C CA . GLU A 1 283 ? 3.951 -19.875 -22.156 1 84.44 283 GLU A CA 1
ATOM 2167 C C . GLU A 1 283 ? 5.105 -19.516 -23.094 1 84.44 283 GLU A C 1
ATOM 2169 O O . GLU A 1 283 ? 6.121 -20.219 -23.125 1 84.44 283 GLU A O 1
ATOM 2174 N N . PRO A 1 284 ? 4.926 -18.453 -23.875 1 87.94 284 PRO A N 1
ATOM 2175 C CA . PRO A 1 284 ? 6.012 -18.078 -24.781 1 87.94 284 PRO A CA 1
ATOM 2176 C C . PRO A 1 284 ? 7.34 -17.875 -24.047 1 87.94 284 PRO A C 1
ATOM 2178 O O . PRO A 1 284 ? 7.371 -17.328 -22.953 1 87.94 284 PRO A O 1
ATOM 2181 N N . LEU A 1 285 ? 8.383 -18.391 -24.656 1 89.44 285 LEU A N 1
ATOM 2182 C CA . LEU A 1 285 ? 9.719 -18.234 -24.094 1 89.44 285 LEU A CA 1
ATOM 2183 C C . LEU A 1 285 ? 10.117 -16.766 -24.047 1 89.44 285 LEU A C 1
ATOM 2185 O O . LEU A 1 285 ? 9.945 -16.031 -25.031 1 89.44 285 LEU A O 1
ATOM 2189 N N . ASP A 1 286 ? 10.516 -16.266 -22.938 1 90.75 286 ASP A N 1
ATOM 2190 C CA . ASP A 1 286 ? 11.031 -14.922 -22.703 1 90.75 286 ASP A CA 1
ATOM 2191 C C . ASP A 1 286 ? 12.531 -14.945 -22.422 1 90.75 286 ASP A C 1
ATOM 2193 O O . ASP A 1 286 ? 12.953 -15.273 -21.312 1 90.75 286 ASP A O 1
ATOM 2197 N N . LEU A 1 287 ? 13.367 -14.516 -23.359 1 90.88 287 LEU A N 1
ATOM 2198 C CA . LEU A 1 287 ? 14.812 -14.688 -23.281 1 90.88 287 LEU A CA 1
ATOM 2199 C C . LEU A 1 287 ? 15.484 -13.406 -22.781 1 90.88 287 LEU A C 1
ATOM 2201 O O . LEU A 1 287 ? 16.719 -13.305 -22.797 1 90.88 287 LEU A O 1
ATOM 2205 N N . ARG A 1 288 ? 14.742 -12.539 -22.438 1 91.44 288 ARG A N 1
ATOM 2206 C CA . ARG A 1 288 ? 15.312 -11.289 -21.953 1 91.44 288 ARG A CA 1
ATOM 2207 C C . ARG A 1 288 ? 16.188 -11.516 -20.719 1 91.44 288 ARG A C 1
ATOM 2209 O O . ARG A 1 288 ? 15.898 -12.391 -19.906 1 91.44 288 ARG A O 1
ATOM 2216 N N . ASP A 1 289 ? 17.188 -10.703 -20.516 1 92.62 289 ASP A N 1
ATOM 2217 C CA . ASP A 1 289 ? 18.125 -10.844 -19.391 1 92.62 289 ASP A CA 1
ATOM 2218 C C . ASP A 1 289 ? 17.75 -9.922 -18.234 1 92.62 289 ASP A C 1
ATOM 2220 O O . ASP A 1 289 ? 18.438 -9.891 -17.219 1 92.62 289 ASP A O 1
ATOM 2224 N N . THR A 1 290 ? 16.75 -9.117 -18.453 1 94.12 290 THR A N 1
ATOM 2225 C CA . THR A 1 290 ? 16.188 -8.234 -17.438 1 94.12 290 THR A CA 1
ATOM 2226 C C . THR A 1 290 ? 14.672 -8.188 -17.547 1 94.12 290 THR A C 1
ATOM 2228 O O . THR A 1 290 ? 14.117 -8.344 -18.641 1 94.12 290 THR A O 1
ATOM 2231 N N . ASN A 1 291 ? 13.992 -8.125 -16.484 1 95 291 ASN A N 1
ATOM 2232 C CA . ASN A 1 291 ? 12.547 -7.934 -16.438 1 95 291 ASN A CA 1
ATOM 2233 C C . ASN A 1 291 ? 12.102 -7.254 -15.148 1 95 291 ASN A C 1
ATOM 2235 O O . ASN A 1 291 ? 12.938 -6.836 -14.344 1 95 291 ASN A O 1
ATOM 2239 N N . SER A 1 292 ? 10.867 -7.059 -14.984 1 96.5 292 SER A N 1
ATOM 2240 C CA . SER A 1 292 ? 10.297 -6.297 -13.875 1 96.5 292 SER A CA 1
ATOM 2241 C C . SER A 1 292 ? 10.797 -6.812 -12.531 1 96.5 292 SER A C 1
ATOM 2243 O O . SER A 1 292 ? 10.93 -6.039 -11.578 1 96.5 292 SER A O 1
ATOM 2245 N N . TRP A 1 293 ? 11.062 -8.102 -12.453 1 96.69 293 TRP A N 1
ATOM 2246 C CA . TRP A 1 293 ? 11.367 -8.781 -11.195 1 96.69 293 TRP A CA 1
ATOM 2247 C C . TRP A 1 293 ? 12.68 -8.273 -10.609 1 96.69 293 TRP A C 1
ATOM 2249 O O . TRP A 1 293 ? 12.867 -8.305 -9.391 1 96.69 293 TRP A O 1
ATOM 2259 N N . VAL A 1 294 ? 13.602 -7.785 -11.391 1 97.12 294 VAL A N 1
ATOM 2260 C CA . VAL A 1 294 ? 14.938 -7.469 -10.898 1 97.12 294 VAL A CA 1
ATOM 2261 C C . VAL A 1 294 ? 15.156 -5.957 -10.93 1 97.12 294 VAL A C 1
ATOM 2263 O O . VAL A 1 294 ? 16.25 -5.473 -10.617 1 97.12 294 VAL A O 1
ATOM 2266 N N . LEU A 1 295 ? 14.148 -5.203 -11.328 1 97.44 295 LEU A N 1
ATOM 2267 C CA . LEU A 1 295 ? 14.32 -3.764 -11.469 1 97.44 295 LEU A CA 1
ATOM 2268 C C . LEU A 1 295 ? 14.344 -3.078 -10.109 1 97.44 295 LEU A C 1
ATOM 2270 O O . LEU A 1 295 ? 13.578 -3.449 -9.211 1 97.44 295 LEU A O 1
ATOM 2274 N N . ARG A 1 296 ? 15.203 -2.141 -10.008 1 97.69 296 ARG A N 1
ATOM 2275 C CA . ARG A 1 296 ? 15.234 -1.267 -8.836 1 97.69 296 ARG A CA 1
ATOM 2276 C C . ARG A 1 296 ? 14.398 -0.014 -9.062 1 97.69 296 ARG A C 1
ATOM 2278 O O . ARG A 1 296 ? 13.898 0.213 -10.164 1 97.69 296 ARG A O 1
ATOM 2285 N N . VAL A 1 297 ? 14.227 0.83 -8.008 1 97.5 297 VAL A N 1
ATOM 2286 C CA . VAL A 1 297 ? 13.273 1.936 -7.984 1 97.5 297 VAL A CA 1
ATOM 2287 C C . VAL A 1 297 ? 13.555 2.883 -9.148 1 97.5 297 VAL A C 1
ATOM 2289 O O . VAL A 1 297 ? 12.633 3.357 -9.812 1 97.5 297 VAL A O 1
ATOM 2292 N N . GLY A 1 298 ? 14.805 3.152 -9.5 1 96.5 298 GLY A N 1
ATOM 2293 C CA . GLY A 1 298 ? 15.164 4.086 -10.555 1 96.5 298 GLY A CA 1
ATOM 2294 C C . GLY A 1 298 ? 15.07 3.482 -11.945 1 96.5 298 GLY A C 1
ATOM 2295 O O . GLY A 1 298 ? 15.18 4.191 -12.945 1 96.5 298 GLY A O 1
ATOM 2296 N N . GLU A 1 299 ? 14.742 2.184 -12.016 1 97.12 299 GLU A N 1
ATOM 2297 C CA . GLU A 1 299 ? 14.781 1.464 -13.281 1 97.12 299 GLU A CA 1
ATOM 2298 C C . GLU A 1 299 ? 13.375 1.15 -13.781 1 97.12 299 GLU A C 1
ATOM 2300 O O . GLU A 1 299 ? 13.203 0.727 -14.93 1 97.12 299 GLU A O 1
ATOM 2305 N N . VAL A 1 300 ? 12.359 1.362 -12.953 1 96.69 300 VAL A N 1
ATOM 2306 C CA . VAL A 1 300 ? 10.969 1.083 -13.32 1 96.69 300 VAL A CA 1
ATOM 2307 C C . VAL A 1 300 ? 10.391 2.258 -14.102 1 96.69 300 VAL A C 1
ATOM 2309 O O . VAL A 1 300 ? 10.398 3.395 -13.625 1 96.69 300 VAL A O 1
ATOM 2312 N N . SER A 1 301 ? 9.945 2.031 -15.312 1 94.12 301 SER A N 1
ATOM 2313 C CA . SER A 1 301 ? 9.352 3.107 -16.094 1 94.12 301 SER A CA 1
ATOM 2314 C C . SER A 1 301 ? 8.008 3.539 -15.523 1 94.12 301 SER A C 1
ATOM 2316 O O . SER A 1 301 ? 7.324 2.75 -14.867 1 94.12 301 SER A O 1
ATOM 2318 N N . PRO A 1 302 ? 7.586 4.816 -15.773 1 93 302 PRO A N 1
ATOM 2319 C CA . PRO A 1 302 ? 6.262 5.262 -15.336 1 93 302 PRO A CA 1
ATOM 2320 C C . PRO A 1 302 ? 5.137 4.387 -15.883 1 93 302 PRO A C 1
ATOM 2322 O O . PRO A 1 302 ? 4.176 4.09 -15.164 1 93 302 PRO A O 1
ATOM 2325 N N . ALA A 1 303 ? 5.285 3.967 -17.094 1 91.69 303 ALA A N 1
ATOM 2326 C CA . ALA A 1 303 ? 4.27 3.115 -17.703 1 91.69 303 ALA A CA 1
ATOM 2327 C C . ALA A 1 303 ? 4.137 1.794 -16.953 1 91.69 303 ALA A C 1
ATOM 2329 O O . ALA A 1 303 ? 3.023 1.343 -16.672 1 91.69 303 ALA A O 1
ATOM 2330 N N . GLU A 1 304 ? 5.27 1.167 -16.656 1 94.5 304 GLU A N 1
ATOM 2331 C CA . GLU A 1 304 ? 5.23 -0.098 -15.922 1 94.5 304 GLU A CA 1
ATOM 2332 C C . GLU A 1 304 ? 4.648 0.085 -14.523 1 94.5 304 GLU A C 1
ATOM 2334 O O . GLU A 1 304 ? 3.869 -0.749 -14.055 1 94.5 304 GLU A O 1
ATOM 2339 N N . TRP A 1 305 ? 5.043 1.172 -13.867 1 96.25 305 TRP A N 1
ATOM 2340 C CA . TRP A 1 305 ? 4.469 1.447 -12.555 1 96.25 305 TRP A CA 1
ATOM 2341 C C . TRP A 1 305 ? 2.947 1.516 -12.633 1 96.25 305 TRP A C 1
ATOM 2343 O O . TRP A 1 305 ? 2.25 0.881 -11.836 1 96.25 305 TRP A O 1
ATOM 2353 N N . LEU A 1 306 ? 2.475 2.256 -13.602 1 94.25 306 LEU A N 1
ATOM 2354 C CA . LEU A 1 306 ? 1.038 2.459 -13.75 1 94.25 306 LEU A CA 1
ATOM 2355 C C . LEU A 1 306 ? 0.332 1.141 -14.047 1 94.25 306 LEU A C 1
ATOM 2357 O O . LEU A 1 306 ? -0.674 0.814 -13.406 1 94.25 306 LEU A O 1
ATOM 2361 N N . GLU A 1 307 ? 0.839 0.38 -15 1 94.38 307 GLU A N 1
ATOM 2362 C CA . GLU A 1 307 ? 0.224 -0.891 -15.375 1 94.38 307 GLU A CA 1
ATOM 2363 C C . GLU A 1 307 ? 0.122 -1.825 -14.172 1 94.38 307 GLU A C 1
ATOM 2365 O O . GLU A 1 307 ? -0.936 -2.404 -13.914 1 94.38 307 GLU A O 1
ATOM 2370 N N . THR A 1 308 ? 1.226 -1.925 -13.469 1 97.69 308 THR A N 1
ATOM 2371 C CA . THR A 1 308 ? 1.295 -2.812 -12.312 1 97.69 308 THR A CA 1
ATOM 2372 C C . THR A 1 308 ? 0.28 -2.4 -11.25 1 97.69 308 THR A C 1
ATOM 2374 O O . THR A 1 308 ? -0.434 -3.244 -10.703 1 97.69 308 THR A O 1
ATOM 2377 N N . HIS A 1 309 ? 0.127 -1.111 -11 1 98 309 HIS A N 1
ATOM 2378 C CA . HIS A 1 309 ? -0.782 -0.639 -9.961 1 98 309 HIS A CA 1
ATOM 2379 C C . HIS A 1 309 ? -2.236 -0.761 -10.398 1 98 309 HIS A C 1
ATOM 2381 O O . HIS A 1 309 ? -3.111 -1.082 -9.594 1 98 309 HIS A O 1
ATOM 2387 N N . VAL A 1 310 ? -2.471 -0.5 -11.656 1 96.75 310 VAL A N 1
ATOM 2388 C CA . VAL A 1 310 ? -3.84 -0.6 -12.148 1 96.75 310 VAL A CA 1
ATOM 2389 C C . VAL A 1 310 ? -4.316 -2.049 -12.07 1 96.75 310 VAL A C 1
ATOM 2391 O O . VAL A 1 310 ? -5.371 -2.332 -11.5 1 96.75 310 VAL A O 1
ATOM 2394 N N . VAL A 1 311 ? -3.531 -2.959 -12.523 1 97.56 311 VAL A N 1
ATOM 2395 C CA . VAL A 1 311 ? -3.951 -4.352 -12.625 1 97.56 311 VAL A CA 1
ATOM 2396 C C . VAL A 1 311 ? -3.992 -4.98 -11.234 1 97.56 311 VAL A C 1
ATOM 2398 O O . VAL A 1 311 ? -4.949 -5.676 -10.883 1 97.56 311 VAL A O 1
ATOM 2401 N N . ASN A 1 312 ? -3.006 -4.652 -10.398 1 98.5 312 ASN A N 1
ATOM 2402 C CA . ASN A 1 312 ? -2.855 -5.387 -9.148 1 98.5 312 ASN A CA 1
ATOM 2403 C C . ASN A 1 312 ? -3.656 -4.738 -8.023 1 98.5 312 ASN A C 1
ATOM 2405 O O . ASN A 1 312 ? -3.945 -5.383 -7.012 1 98.5 312 ASN A O 1
ATOM 2409 N N . ALA A 1 313 ? -3.984 -3.42 -8.188 1 98.5 313 ALA A N 1
ATOM 2410 C CA . ALA A 1 313 ? -4.559 -2.74 -7.031 1 98.5 313 ALA A CA 1
ATOM 2411 C C . ALA A 1 313 ? -5.824 -1.982 -7.41 1 98.5 313 ALA A C 1
ATOM 2413 O O . ALA A 1 313 ? -6.863 -2.133 -6.762 1 98.5 313 ALA A O 1
ATOM 2414 N N . PHE A 1 314 ? -5.832 -1.228 -8.492 1 98.12 314 PHE A N 1
ATOM 2415 C CA . PHE A 1 314 ? -6.953 -0.359 -8.82 1 98.12 314 PHE A CA 1
ATOM 2416 C C . PHE A 1 314 ? -8.156 -1.178 -9.273 1 98.12 314 PHE A C 1
ATOM 2418 O O . PHE A 1 314 ? -9.281 -0.936 -8.828 1 98.12 314 PHE A O 1
ATOM 2425 N N . VAL A 1 315 ? -7.93 -2.104 -10.203 1 98.06 315 VAL A N 1
ATOM 2426 C CA . VAL A 1 315 ? -9.047 -2.881 -10.727 1 98.06 315 VAL A CA 1
ATOM 2427 C C . VAL A 1 315 ? -9.688 -3.68 -9.594 1 98.06 315 VAL A C 1
ATOM 2429 O O . VAL A 1 315 ? -10.914 -3.664 -9.43 1 98.06 315 VAL A O 1
ATOM 2432 N N . PRO A 1 316 ? -8.875 -4.363 -8.734 1 98.75 316 PRO A N 1
ATOM 2433 C CA . PRO A 1 316 ? -9.484 -5 -7.57 1 98.75 316 PRO A CA 1
ATOM 2434 C C . PRO A 1 316 ? -10.289 -4.02 -6.715 1 98.75 316 PRO A C 1
ATOM 2436 O O . PRO A 1 316 ? -11.375 -4.359 -6.234 1 98.75 316 PRO A O 1
ATOM 2439 N N . PHE A 1 317 ? -9.781 -2.82 -6.473 1 98.75 317 PHE A N 1
ATOM 2440 C CA . PHE A 1 317 ? -10.477 -1.77 -5.738 1 98.75 317 PHE A CA 1
ATOM 2441 C C . PHE A 1 317 ? -11.828 -1.473 -6.379 1 98.75 317 PHE A C 1
ATOM 2443 O O . PHE A 1 317 ? -12.852 -1.455 -5.695 1 98.75 317 PHE A O 1
ATOM 2450 N N . LEU A 1 318 ? -11.805 -1.266 -7.68 1 97.88 318 LEU A N 1
ATOM 2451 C CA . LEU A 1 318 ? -13 -0.91 -8.438 1 97.88 318 LEU A CA 1
ATOM 2452 C C . LEU A 1 318 ? -14.031 -2.027 -8.383 1 97.88 318 LEU A C 1
ATOM 2454 O O . LEU A 1 318 ? -15.203 -1.78 -8.086 1 97.88 318 LEU A O 1
ATOM 2458 N N . LEU A 1 319 ? -13.586 -3.25 -8.648 1 98.44 319 LEU A N 1
ATOM 2459 C CA . LEU A 1 319 ? -14.508 -4.383 -8.688 1 98.44 319 LEU A CA 1
ATOM 2460 C C . LEU A 1 319 ? -15.078 -4.668 -7.297 1 98.44 319 LEU A C 1
ATOM 2462 O O . LEU A 1 319 ? -16.25 -5 -7.16 1 98.44 319 LEU A O 1
ATOM 2466 N N . THR A 1 320 ? -14.219 -4.559 -6.266 1 98.44 320 THR A N 1
ATOM 2467 C CA . THR A 1 320 ? -14.672 -4.754 -4.891 1 98.44 320 THR A CA 1
ATOM 2468 C C . THR A 1 320 ? -15.805 -3.795 -4.555 1 98.44 320 THR A C 1
ATOM 2470 O O . THR A 1 320 ? -16.797 -4.191 -3.941 1 98.44 320 THR A O 1
ATOM 2473 N N . GLY A 1 321 ? -15.672 -2.551 -4.973 1 98 321 GLY A N 1
ATOM 2474 C CA . GLY A 1 321 ? -16.703 -1.555 -4.711 1 98 321 GLY A CA 1
ATOM 2475 C C . GLY A 1 321 ? -17.938 -1.728 -5.578 1 98 321 GLY A C 1
ATOM 2476 O O . GLY A 1 321 ? -19.047 -1.755 -5.066 1 98 321 GLY A O 1
ATOM 2477 N N . GLN A 1 322 ? -17.766 -1.929 -6.852 1 96.81 322 GLN A N 1
ATOM 2478 C CA . GLN A 1 322 ? -18.844 -1.899 -7.82 1 96.81 322 GLN A CA 1
ATOM 2479 C C . GLN A 1 322 ? -19.672 -3.184 -7.758 1 96.81 322 GLN A C 1
ATOM 2481 O O . GLN A 1 322 ? -20.859 -3.184 -8.102 1 96.81 322 GLN A O 1
ATOM 2486 N N . LEU A 1 323 ? -19.078 -4.242 -7.277 1 98.12 323 LEU A N 1
ATOM 2487 C CA . LEU A 1 323 ? -19.812 -5.512 -7.258 1 98.12 323 LEU A CA 1
ATOM 2488 C C . LEU A 1 323 ? -20.391 -5.781 -5.875 1 98.12 323 LEU A C 1
ATOM 2490 O O . LEU A 1 323 ? -21.047 -6.801 -5.664 1 98.12 323 LEU A O 1
ATOM 2494 N N . ARG A 1 324 ? -20.188 -4.906 -4.926 1 97.81 324 ARG A N 1
ATOM 2495 C CA . ARG A 1 324 ? -20.719 -5.09 -3.578 1 97.81 324 ARG A CA 1
ATOM 2496 C C . ARG A 1 324 ? -22.234 -5.254 -3.596 1 97.81 324 ARG A C 1
ATOM 2498 O O . ARG A 1 324 ? -22.766 -6.176 -2.977 1 97.81 324 ARG A O 1
ATOM 2505 N N . PRO A 1 325 ? -22.984 -4.383 -4.344 1 97.06 325 PRO A N 1
ATOM 2506 C CA . PRO A 1 325 ? -24.438 -4.555 -4.359 1 97.06 325 PRO A CA 1
ATOM 2507 C C . PRO A 1 325 ? -24.859 -5.914 -4.91 1 97.06 325 PRO A C 1
ATOM 2509 O O . PRO A 1 325 ? -25.875 -6.469 -4.48 1 97.06 325 PRO A O 1
ATOM 2512 N N . HIS A 1 326 ? -24.078 -6.434 -5.816 1 97.88 326 HIS A N 1
ATOM 2513 C CA . HIS A 1 326 ? -24.391 -7.734 -6.402 1 97.88 326 HIS A CA 1
ATOM 2514 C C . HIS A 1 326 ? -24.094 -8.859 -5.418 1 97.88 326 HIS A C 1
ATOM 2516 O O . HIS A 1 326 ? -24.797 -9.867 -5.395 1 97.88 326 HIS A O 1
ATOM 2522 N N . LEU A 1 327 ? -23.031 -8.719 -4.652 1 98.62 327 LEU A N 1
ATOM 2523 C CA . LEU A 1 327 ? -22.75 -9.664 -3.58 1 98.62 327 LEU A CA 1
ATOM 2524 C C . LEU A 1 327 ? -23.828 -9.633 -2.512 1 98.62 327 LEU A C 1
ATOM 2526 O O . LEU A 1 327 ? -24.281 -10.68 -2.045 1 98.62 327 LEU A O 1
ATOM 2530 N N . ALA A 1 328 ? -24.281 -8.438 -2.158 1 96.94 328 ALA A N 1
ATOM 2531 C CA . ALA A 1 328 ? -25.312 -8.266 -1.14 1 96.94 328 ALA A CA 1
ATOM 2532 C C . ALA A 1 328 ? -26.656 -8.852 -1.601 1 96.94 328 ALA A C 1
ATOM 2534 O O . ALA A 1 328 ? -27.469 -9.281 -0.779 1 96.94 328 ALA A O 1
ATOM 2535 N N . ALA A 1 329 ? -26.812 -8.945 -2.885 1 96.81 329 ALA A N 1
ATOM 2536 C CA . ALA A 1 329 ? -28.078 -9.406 -3.457 1 96.81 329 ALA A CA 1
ATOM 2537 C C . ALA A 1 329 ? -28.109 -10.93 -3.529 1 96.81 329 ALA A C 1
ATOM 2539 O O . ALA A 1 329 ? -29.156 -11.516 -3.85 1 96.81 329 ALA A O 1
ATOM 2540 N N . SER A 1 330 ? -26.984 -11.602 -3.221 1 97.69 330 SER A N 1
ATOM 2541 C CA . SER A 1 330 ? -26.906 -13.055 -3.295 1 97.69 330 SER A CA 1
ATOM 2542 C C . SER A 1 330 ? -27.984 -13.703 -2.434 1 97.69 330 SER A C 1
ATOM 2544 O O . SER A 1 330 ? -28.297 -13.211 -1.349 1 97.69 330 SER A O 1
ATOM 2546 N N . ARG A 1 331 ? -28.516 -14.82 -2.885 1 96.88 331 ARG A N 1
ATOM 2547 C CA . ARG A 1 331 ? -29.484 -15.594 -2.104 1 96.88 331 ARG A CA 1
ATOM 2548 C C . ARG A 1 331 ? -28.781 -16.344 -0.977 1 96.88 331 ARG A C 1
ATOM 2550 O O . ARG A 1 331 ? -29.438 -16.812 -0.039 1 96.88 331 ARG A O 1
ATOM 2557 N N . HIS A 1 332 ? -27.469 -16.469 -1.121 1 97.25 332 HIS A N 1
ATOM 2558 C CA . HIS A 1 332 ? -26.688 -17.125 -0.078 1 97.25 332 HIS A CA 1
ATOM 2559 C C . HIS A 1 332 ? -26.219 -16.125 0.975 1 97.25 332 HIS A C 1
ATOM 2561 O O . HIS A 1 332 ? -25.781 -15.023 0.639 1 97.25 332 HIS A O 1
ATOM 2567 N N . PRO A 1 333 ? -26.328 -16.5 2.26 1 95.94 333 PRO A N 1
ATOM 2568 C CA . PRO A 1 333 ? -26 -15.555 3.324 1 95.94 333 PRO A CA 1
ATOM 2569 C C . PRO A 1 333 ? -24.5 -15.281 3.43 1 95.94 333 PRO A C 1
ATOM 2571 O O . PRO A 1 333 ? -24.094 -14.258 3.979 1 95.94 333 PRO A O 1
ATOM 2574 N N . ASP A 1 334 ? -23.641 -16.25 3.059 1 98.19 334 ASP A N 1
ATOM 2575 C CA . ASP A 1 334 ? -22.203 -16.062 3.094 1 98.19 334 ASP A CA 1
ATOM 2576 C C . ASP A 1 334 ? -21.641 -15.859 1.689 1 98.19 334 ASP A C 1
ATOM 2578 O O . ASP A 1 334 ? -21.891 -16.672 0.792 1 98.19 334 ASP A O 1
ATOM 2582 N N . ARG A 1 335 ? -21 -14.719 1.429 1 98.81 335 ARG A N 1
ATOM 2583 C CA . ARG A 1 335 ? -20.344 -14.375 0.176 1 98.81 335 ARG A CA 1
ATOM 2584 C C . ARG A 1 335 ? -18.844 -14.117 0.399 1 98.81 335 ARG A C 1
ATOM 2586 O O . ARG A 1 335 ? -18.422 -13.867 1.527 1 98.81 335 ARG A O 1
ATOM 2593 N N . TYR A 1 336 ? -18.062 -14.227 -0.664 1 98.94 336 TYR A N 1
ATOM 2594 C CA . TYR A 1 336 ? -16.625 -14.211 -0.463 1 98.94 336 TYR A CA 1
ATOM 2595 C C . TYR A 1 336 ? -15.938 -13.312 -1.486 1 98.94 336 TYR A C 1
ATOM 2597 O O . TYR A 1 336 ? -16.312 -13.305 -2.66 1 98.94 336 TYR A O 1
ATOM 2605 N N . VAL A 1 337 ? -15.055 -12.5 -1.007 1 98.94 337 VAL A N 1
ATOM 2606 C CA . VAL A 1 337 ? -14.117 -11.758 -1.84 1 98.94 337 VAL A CA 1
ATOM 2607 C C . VAL A 1 337 ? -12.688 -12.156 -1.49 1 98.94 337 VAL A C 1
ATOM 2609 O O . VAL A 1 337 ? -12.281 -12.078 -0.329 1 98.94 337 VAL A O 1
ATOM 2612 N N . VAL A 1 338 ? -11.938 -12.664 -2.465 1 98.94 338 VAL A N 1
ATOM 2613 C CA . VAL A 1 338 ? -10.539 -13.023 -2.242 1 98.94 338 VAL A CA 1
ATOM 2614 C C . VAL A 1 338 ? -9.641 -12.109 -3.068 1 98.94 338 VAL A C 1
ATOM 2616 O O . VAL A 1 338 ? -9.766 -12.039 -4.293 1 98.94 338 VAL A O 1
ATOM 2619 N N . GLN A 1 339 ? -8.828 -11.352 -2.352 1 98.94 339 GLN A N 1
ATOM 2620 C CA . GLN A 1 339 ? -7.766 -10.594 -2.994 1 98.94 339 GLN A CA 1
ATOM 2621 C C . GLN A 1 339 ? -6.492 -11.422 -3.117 1 98.94 339 GLN A C 1
ATOM 2623 O O . GLN A 1 339 ? -5.852 -11.734 -2.111 1 98.94 339 GLN A O 1
ATOM 2628 N N . VAL A 1 340 ? -6.141 -11.789 -4.348 1 98.88 340 VAL A N 1
ATOM 2629 C CA . VAL A 1 340 ? -4.902 -12.539 -4.535 1 98.88 340 VAL A CA 1
ATOM 2630 C C . VAL A 1 340 ? -3.705 -11.602 -4.43 1 98.88 340 VAL A C 1
ATOM 2632 O O . VAL A 1 340 ? -3.486 -10.766 -5.312 1 98.88 340 VAL A O 1
ATOM 2635 N N . SER A 1 341 ? -2.996 -11.75 -3.365 1 98.31 341 SER A N 1
ATOM 2636 C CA . SER A 1 341 ? -1.83 -10.93 -3.055 1 98.31 341 SER A CA 1
ATOM 2637 C C . SER A 1 341 ? -0.559 -11.766 -3.008 1 98.31 341 SER A C 1
ATOM 2639 O O . SER A 1 341 ? -0.417 -12.727 -3.766 1 98.31 341 SER A O 1
ATOM 2641 N N . ALA A 1 342 ? 0.47 -11.32 -2.369 1 97.56 342 ALA A N 1
ATOM 2642 C CA . ALA A 1 342 ? 1.764 -11.984 -2.24 1 97.56 342 ALA A CA 1
ATOM 2643 C C . ALA A 1 342 ? 2.549 -11.43 -1.054 1 97.56 342 ALA A C 1
ATOM 2645 O O . ALA A 1 342 ? 2.178 -10.406 -0.479 1 97.56 342 ALA A O 1
ATOM 2646 N N . MET A 1 343 ? 3.592 -12.172 -0.699 1 95.88 343 MET A N 1
ATOM 2647 C CA . MET A 1 343 ? 4.465 -11.719 0.382 1 95.88 343 MET A CA 1
ATOM 2648 C C . MET A 1 343 ? 5.141 -10.398 0.021 1 95.88 343 MET A C 1
ATOM 2650 O O . MET A 1 343 ? 5.617 -9.68 0.901 1 95.88 343 MET A O 1
ATOM 2654 N N . GLU A 1 344 ? 5.188 -10.148 -1.292 1 96 344 GLU A N 1
ATOM 2655 C CA . GLU A 1 344 ? 5.715 -8.859 -1.747 1 96 344 GLU A CA 1
ATOM 2656 C C . GLU A 1 344 ? 4.969 -7.699 -1.099 1 96 344 GLU A C 1
ATOM 2658 O O . GLU A 1 344 ? 5.543 -6.629 -0.886 1 96 344 GLU A O 1
ATOM 2663 N N . GLY A 1 345 ? 3.695 -7.887 -0.71 1 97.44 345 GLY A N 1
ATOM 2664 C CA . GLY A 1 345 ? 2.896 -6.828 -0.108 1 97.44 345 GLY A CA 1
ATOM 2665 C C . GLY A 1 345 ? 2.92 -6.855 1.409 1 97.44 345 GLY A C 1
ATOM 2666 O O . GLY A 1 345 ? 2.236 -6.062 2.059 1 97.44 345 GLY A O 1
ATOM 2667 N N . SER A 1 346 ? 3.676 -7.793 2.008 1 96.94 346 SER A N 1
ATOM 2668 C CA . SER A 1 346 ? 3.738 -7.93 3.459 1 96.94 346 SER A CA 1
ATOM 2669 C C . SER A 1 346 ? 4.906 -7.137 4.039 1 96.94 346 SER A C 1
ATOM 2671 O O . SER A 1 346 ? 5.996 -7.113 3.463 1 96.94 346 SER A O 1
ATOM 2673 N N . PHE A 1 347 ? 4.68 -6.488 5.152 1 96.5 347 PHE A N 1
ATOM 2674 C CA . PHE A 1 347 ? 5.73 -5.758 5.848 1 96.5 347 PHE A CA 1
ATOM 2675 C C . PHE A 1 347 ? 6.523 -6.684 6.758 1 96.5 347 PHE A C 1
ATOM 2677 O O . PHE A 1 347 ? 7.57 -6.301 7.281 1 96.5 347 PHE A O 1
ATOM 2684 N N . SER A 1 348 ? 6.023 -7.891 6.922 1 89.94 348 SER A N 1
ATOM 2685 C CA . SER A 1 348 ? 6.578 -8.789 7.93 1 89.94 348 SER A CA 1
ATOM 2686 C C . SER A 1 348 ? 7.699 -9.641 7.348 1 89.94 348 SER A C 1
ATOM 2688 O O . SER A 1 348 ? 8.367 -10.375 8.078 1 89.94 348 SER A O 1
ATOM 2690 N N . ARG A 1 349 ? 7.836 -9.516 6.094 1 85.62 349 ARG A N 1
ATOM 2691 C CA . ARG A 1 349 ? 8.891 -10.312 5.484 1 85.62 349 ARG A CA 1
ATOM 2692 C C . ARG A 1 349 ? 10.266 -9.883 5.996 1 85.62 349 ARG A C 1
ATOM 2694 O O . ARG A 1 349 ? 10.602 -8.695 5.973 1 85.62 349 ARG A O 1
ATOM 2701 N N . ARG A 1 350 ? 11 -10.773 6.43 1 78.62 350 ARG A N 1
ATOM 2702 C CA . ARG A 1 350 ? 12.32 -10.469 6.984 1 78.62 350 ARG A CA 1
ATOM 2703 C C . ARG A 1 350 ? 13.281 -10.031 5.891 1 78.62 350 ARG A C 1
ATOM 2705 O O . ARG A 1 350 ? 14.016 -9.047 6.059 1 78.62 350 ARG A O 1
ATOM 2712 N N . ILE A 1 351 ? 13.203 -10.852 4.789 1 79.25 351 ILE A N 1
ATOM 2713 C CA . ILE A 1 351 ? 14.164 -10.555 3.734 1 79.25 351 ILE A CA 1
ATOM 2714 C C . ILE A 1 351 ? 13.469 -9.82 2.592 1 79.25 351 ILE A C 1
ATOM 2716 O O . ILE A 1 351 ? 12.68 -10.414 1.854 1 79.25 351 ILE A O 1
ATOM 2720 N N . LYS A 1 352 ? 13.406 -8.57 2.588 1 83.69 352 LYS A N 1
ATOM 2721 C CA . LYS A 1 352 ? 12.883 -7.773 1.479 1 83.69 352 LYS A CA 1
ATOM 2722 C C . LYS A 1 352 ? 14.016 -7.148 0.668 1 83.69 352 LYS A C 1
ATOM 2724 O O . LYS A 1 352 ? 14.891 -6.48 1.226 1 83.69 352 LYS A O 1
ATOM 2729 N N . THR A 1 353 ? 14.086 -7.57 -0.603 1 86.88 353 THR A N 1
ATOM 2730 C CA . THR A 1 353 ? 15.102 -7.008 -1.479 1 86.88 353 THR A CA 1
ATOM 2731 C C . THR A 1 353 ? 14.656 -5.66 -2.035 1 86.88 353 THR A C 1
ATOM 2733 O O . THR A 1 353 ? 13.477 -5.316 -1.973 1 86.88 353 THR A O 1
ATOM 2736 N N . ALA A 1 354 ? 15.57 -4.945 -2.604 1 95.06 354 ALA A N 1
ATOM 2737 C CA . ALA A 1 354 ? 15.297 -3.625 -3.158 1 95.06 354 ALA A CA 1
ATOM 2738 C C . ALA A 1 354 ? 14.688 -3.734 -4.555 1 95.06 354 ALA A C 1
ATOM 2740 O O . ALA A 1 354 ? 14.43 -2.721 -5.207 1 95.06 354 ALA A O 1
ATOM 2741 N N . ARG A 1 355 ? 14.406 -4.918 -4.973 1 96.19 355 ARG A N 1
ATOM 2742 C CA . ARG A 1 355 ? 13.945 -5.145 -6.34 1 96.19 355 ARG A CA 1
ATOM 2743 C C . ARG A 1 355 ? 12.422 -5.125 -6.422 1 96.19 355 ARG A C 1
ATOM 2745 O O . ARG A 1 355 ? 11.742 -5.352 -5.418 1 96.19 355 ARG A O 1
ATOM 2752 N N . HIS A 1 356 ? 11.867 -4.77 -7.566 1 97.56 356 HIS A N 1
ATOM 2753 C CA . HIS A 1 356 ? 10.469 -4.688 -7.957 1 97.56 356 HIS A CA 1
ATOM 2754 C C . HIS A 1 356 ? 9.648 -3.918 -6.922 1 97.56 356 HIS A C 1
ATOM 2756 O O . HIS A 1 356 ? 8.633 -4.418 -6.43 1 97.56 356 HIS A O 1
ATOM 2762 N N . PRO A 1 357 ? 10.109 -2.703 -6.512 1 98.31 357 PRO A N 1
ATOM 2763 C CA . PRO A 1 357 ? 9.391 -1.912 -5.512 1 98.31 357 PRO A CA 1
ATOM 2764 C C . PRO A 1 357 ? 7.969 -1.568 -5.945 1 98.31 357 PRO A C 1
ATOM 2766 O O . PRO A 1 357 ? 7.07 -1.468 -5.105 1 98.31 357 PRO A O 1
ATOM 2769 N N . HIS A 1 358 ? 7.77 -1.419 -7.289 1 98.31 358 HIS A N 1
ATOM 2770 C CA . HIS A 1 358 ? 6.441 -1.083 -7.797 1 98.31 358 HIS A CA 1
ATOM 2771 C C . HIS A 1 358 ? 5.445 -2.203 -7.516 1 98.31 358 HIS A C 1
ATOM 2773 O O . HIS A 1 358 ? 4.305 -1.941 -7.133 1 98.31 358 HIS A O 1
ATOM 2779 N N . THR A 1 359 ? 5.875 -3.463 -7.695 1 98.38 359 THR A N 1
ATOM 2780 C CA . THR A 1 359 ? 5.023 -4.602 -7.371 1 98.38 359 THR A CA 1
ATOM 2781 C C . THR A 1 359 ? 4.773 -4.68 -5.867 1 98.38 359 THR A C 1
ATOM 2783 O O . THR A 1 359 ? 3.643 -4.898 -5.43 1 98.38 359 THR A O 1
ATOM 2786 N N . ASN A 1 360 ? 5.836 -4.492 -5.059 1 98.44 360 ASN A N 1
ATOM 2787 C CA . ASN A 1 360 ? 5.691 -4.492 -3.605 1 98.44 360 ASN A CA 1
ATOM 2788 C C . ASN A 1 360 ? 4.664 -3.463 -3.146 1 98.44 360 ASN A C 1
ATOM 2790 O O . ASN A 1 360 ? 3.805 -3.766 -2.316 1 98.44 360 ASN A O 1
ATOM 2794 N N . MET A 1 361 ? 4.773 -2.299 -3.697 1 98.81 361 MET A N 1
ATOM 2795 C CA . MET A 1 361 ? 3.875 -1.204 -3.346 1 98.81 361 MET A CA 1
ATOM 2796 C C . MET A 1 361 ? 2.432 -1.551 -3.699 1 98.81 361 MET A C 1
ATOM 2798 O O . MET A 1 361 ? 1.524 -1.352 -2.891 1 98.81 361 MET A O 1
ATOM 2802 N N . ALA A 1 362 ? 2.207 -2.055 -4.91 1 98.75 362 ALA A N 1
ATOM 2803 C CA . ALA A 1 362 ? 0.861 -2.381 -5.375 1 98.75 362 ALA A CA 1
ATOM 2804 C C . ALA A 1 362 ? 0.216 -3.443 -4.492 1 98.75 362 ALA A C 1
ATOM 2806 O O . ALA A 1 362 ? -0.952 -3.32 -4.113 1 98.75 362 ALA A O 1
ATOM 2807 N N . LYS A 1 363 ? 0.998 -4.461 -4.164 1 98.81 363 LYS A N 1
ATOM 2808 C CA . LYS A 1 363 ? 0.472 -5.551 -3.348 1 98.81 363 LYS A CA 1
ATOM 2809 C C . LYS A 1 363 ? 0.208 -5.086 -1.918 1 98.81 363 LYS A C 1
ATOM 2811 O O . LYS A 1 363 ? -0.735 -5.551 -1.273 1 98.81 363 LYS A O 1
ATOM 2816 N N . ALA A 1 364 ? 1.045 -4.184 -1.395 1 98.75 364 ALA A N 1
ATOM 2817 C CA . ALA A 1 364 ? 0.772 -3.592 -0.087 1 98.75 364 ALA A CA 1
ATOM 2818 C C . ALA A 1 364 ? -0.53 -2.795 -0.107 1 98.75 364 ALA A C 1
ATOM 2820 O O . ALA A 1 364 ? -1.32 -2.863 0.837 1 98.75 364 ALA A O 1
ATOM 2821 N N . GLY A 1 365 ? -0.685 -1.981 -1.139 1 98.81 365 GLY A N 1
ATOM 2822 C CA . GLY A 1 365 ? -1.944 -1.272 -1.304 1 98.81 365 GLY A CA 1
ATOM 2823 C C . GLY A 1 365 ? -3.148 -2.195 -1.336 1 98.81 365 GLY A C 1
ATOM 2824 O O . GLY A 1 365 ? -4.164 -1.921 -0.695 1 98.81 365 GLY A O 1
ATOM 2825 N N . LEU A 1 366 ? -3.047 -3.309 -2.068 1 98.88 366 LEU A N 1
ATOM 2826 C CA . LEU A 1 366 ? -4.125 -4.289 -2.148 1 98.88 366 LEU A CA 1
ATOM 2827 C C . LEU A 1 366 ? -4.438 -4.867 -0.773 1 98.88 366 LEU A C 1
ATOM 2829 O O . LEU A 1 366 ? -5.605 -5 -0.398 1 98.88 366 LEU A O 1
ATOM 2833 N N . ASN A 1 367 ? -3.381 -5.242 -0.035 1 98.75 367 ASN A N 1
ATOM 2834 C CA . ASN A 1 367 ? -3.572 -5.738 1.323 1 98.75 367 ASN A CA 1
ATOM 2835 C C . ASN A 1 367 ? -4.285 -4.715 2.199 1 98.75 367 ASN A C 1
ATOM 2837 O O . ASN A 1 367 ? -5.133 -5.074 3.018 1 98.75 367 ASN A O 1
ATOM 2841 N N . MET A 1 368 ? -3.975 -3.453 2.004 1 98.75 368 MET A N 1
ATOM 2842 C CA . MET A 1 368 ? -4.586 -2.4 2.809 1 98.75 368 MET A CA 1
ATOM 2843 C C . MET A 1 368 ? -6.062 -2.232 2.457 1 98.75 368 MET A C 1
ATOM 2845 O O . MET A 1 368 ? -6.875 -1.908 3.322 1 98.75 368 MET A O 1
ATOM 2849 N N . LEU A 1 369 ? -6.418 -2.479 1.196 1 98.75 369 LEU A N 1
ATOM 2850 C CA . LEU 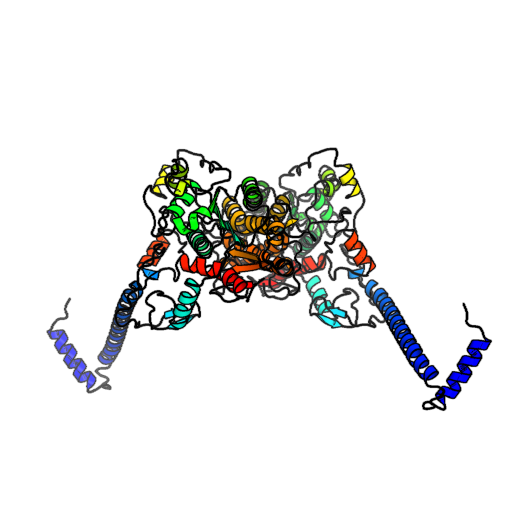A 1 369 ? -7.828 -2.502 0.829 1 98.75 369 LEU A CA 1
ATOM 2851 C C . LEU A 1 369 ? -8.594 -3.508 1.682 1 98.75 369 LEU A C 1
ATOM 2853 O O . LEU A 1 369 ? -9.641 -3.178 2.246 1 98.75 369 LEU A O 1
ATOM 2857 N N . THR A 1 370 ? -8.047 -4.707 1.79 1 98.62 370 THR A N 1
ATOM 2858 C CA . THR A 1 370 ? -8.672 -5.746 2.605 1 98.62 370 THR A CA 1
ATOM 2859 C C . THR A 1 370 ? -8.766 -5.301 4.062 1 98.62 370 THR A C 1
ATOM 2861 O O . THR A 1 370 ? -9.844 -5.363 4.664 1 98.62 370 THR A O 1
ATOM 2864 N N . ARG A 1 371 ? -7.633 -4.793 4.57 1 97.75 371 ARG A N 1
ATOM 2865 C CA . ARG A 1 371 ? -7.574 -4.367 5.965 1 97.75 371 ARG A CA 1
ATOM 2866 C C . ARG A 1 371 ? -8.594 -3.273 6.25 1 97.75 371 ARG A C 1
ATOM 2868 O O . ARG A 1 371 ? -9.156 -3.205 7.348 1 97.75 371 ARG A O 1
ATOM 2875 N N . THR A 1 372 ? -8.859 -2.465 5.289 1 97.75 372 THR A N 1
ATOM 2876 C CA . THR A 1 372 ? -9.695 -1.284 5.465 1 97.75 372 THR A CA 1
ATOM 2877 C C . THR A 1 372 ? -11.172 -1.647 5.352 1 97.75 372 THR A C 1
ATOM 2879 O O . THR A 1 372 ? -11.992 -1.185 6.145 1 97.75 372 THR A O 1
ATOM 2882 N N . VAL A 1 373 ? -11.547 -2.568 4.461 1 97.5 373 VAL A N 1
ATOM 2883 C CA . VAL A 1 373 ? -12.938 -2.68 4.02 1 97.5 373 VAL A CA 1
ATOM 2884 C C . VAL A 1 373 ? -13.562 -3.949 4.594 1 97.5 373 VAL A C 1
ATOM 2886 O O . VAL A 1 373 ? -14.789 -4.055 4.695 1 97.5 373 VAL A O 1
ATOM 2889 N N . ALA A 1 374 ? -12.812 -4.898 5.016 1 97.75 374 ALA A N 1
ATOM 2890 C CA . ALA A 1 374 ? -13.281 -6.258 5.277 1 97.75 374 ALA A CA 1
ATOM 2891 C C . ALA A 1 374 ? -14.312 -6.285 6.398 1 97.75 374 ALA A C 1
ATOM 2893 O O . ALA A 1 374 ? -15.305 -7.016 6.324 1 97.75 374 ALA A O 1
ATOM 2894 N N . ASP A 1 375 ? -14.109 -5.48 7.449 1 96.62 375 ASP A N 1
ATOM 2895 C CA . ASP A 1 375 ? -15.008 -5.512 8.602 1 96.62 375 ASP A CA 1
ATOM 2896 C C . ASP A 1 375 ? -16.406 -5.047 8.219 1 96.62 375 ASP A C 1
ATOM 2898 O O . ASP A 1 375 ? -17.406 -5.645 8.633 1 96.62 375 ASP A O 1
ATOM 2902 N N . GLU A 1 376 ? -16.453 -4 7.504 1 96.5 376 GLU A N 1
ATOM 2903 C CA . GLU A 1 376 ? -17.734 -3.506 7.047 1 96.5 376 GLU A CA 1
ATOM 2904 C C . GLU A 1 376 ? -18.453 -4.531 6.168 1 96.5 376 GLU A C 1
ATOM 2906 O O . GLU A 1 376 ? -19.656 -4.734 6.289 1 96.5 376 GLU A O 1
ATOM 2911 N N . TYR A 1 377 ? -17.781 -5.152 5.281 1 98.06 377 TYR A N 1
ATOM 2912 C CA . TYR A 1 377 ? -18.328 -6.184 4.414 1 98.06 377 TYR A CA 1
ATOM 2913 C C . TYR A 1 377 ? -18.828 -7.371 5.223 1 98.06 377 TYR A C 1
ATOM 2915 O O . TYR A 1 377 ? -19.906 -7.922 4.938 1 98.06 377 TYR A O 1
ATOM 2923 N N . ALA A 1 378 ? -18.047 -7.738 6.215 1 98 378 ALA A N 1
ATOM 2924 C CA . ALA A 1 378 ? -18.406 -8.891 7.039 1 98 378 ALA A CA 1
ATOM 2925 C C . ALA A 1 378 ? -19.75 -8.656 7.742 1 98 378 ALA A C 1
ATOM 2927 O O . ALA A 1 378 ? -20.5 -9.602 7.961 1 98 378 ALA A O 1
ATOM 2928 N N . ALA A 1 379 ? -20 -7.406 8.062 1 96.75 379 ALA A N 1
ATOM 2929 C CA . ALA A 1 379 ? -21.266 -7.055 8.711 1 96.75 379 ALA A CA 1
ATOM 2930 C C . ALA A 1 379 ? -22.453 -7.391 7.812 1 96.75 379 ALA A C 1
ATOM 2932 O O . ALA A 1 379 ? -23.578 -7.574 8.297 1 96.75 379 ALA A O 1
ATOM 2933 N N . GLU A 1 380 ? -22.188 -7.555 6.523 1 96.38 380 GLU A N 1
ATOM 2934 C CA . GLU A 1 380 ? -23.234 -7.91 5.566 1 96.38 380 GLU A CA 1
ATOM 2935 C C . GLU A 1 380 ? -23.078 -9.352 5.098 1 96.38 380 GLU A C 1
ATOM 2937 O O . GLU A 1 380 ? -23.703 -9.758 4.113 1 96.38 380 GLU A O 1
ATOM 2942 N N . GLY A 1 381 ? -22.25 -10.078 5.719 1 98.25 381 GLY A N 1
ATOM 2943 C CA . GLY A 1 381 ? -22.062 -11.477 5.367 1 98.25 381 GLY A CA 1
ATOM 2944 C C . GLY A 1 381 ? -21.125 -11.672 4.188 1 98.25 381 GLY A C 1
ATOM 2945 O O . GLY A 1 381 ? -21.156 -12.711 3.527 1 98.25 381 GLY A O 1
ATOM 2946 N N . ILE A 1 382 ? -20.422 -10.656 3.77 1 98.81 382 ILE A N 1
ATOM 2947 C CA . ILE A 1 382 ? -19.406 -10.75 2.73 1 98.81 382 ILE A CA 1
ATOM 2948 C C . ILE A 1 382 ? -18.016 -10.852 3.369 1 98.81 382 ILE A C 1
ATOM 2950 O O . ILE A 1 382 ? -17.531 -9.883 3.965 1 98.81 382 ILE A O 1
ATOM 2954 N N . TYR A 1 383 ? -17.344 -11.984 3.223 1 98.94 383 TYR A N 1
ATOM 2955 C CA . TYR A 1 383 ? -16.078 -12.234 3.891 1 98.94 383 TYR A CA 1
ATOM 2956 C C . TYR A 1 383 ? -14.906 -12.047 2.928 1 98.94 383 TYR A C 1
ATOM 2958 O O . TYR A 1 383 ? -14.766 -12.805 1.962 1 98.94 383 TYR A O 1
ATOM 2966 N N . MET A 1 384 ? -14.109 -11.008 3.199 1 98.88 384 MET A N 1
ATOM 2967 C CA . MET A 1 384 ? -13 -10.641 2.322 1 98.88 384 MET A CA 1
ATOM 2968 C C . MET A 1 384 ? -11.656 -10.961 2.973 1 98.88 384 MET A C 1
ATOM 2970 O O . MET A 1 384 ? -11.438 -10.656 4.145 1 98.88 384 MET A O 1
ATOM 2974 N N . SER A 1 385 ? -10.742 -11.617 2.246 1 98.81 385 SER A N 1
ATOM 2975 C CA . SER A 1 385 ? -9.398 -11.922 2.729 1 98.81 385 SER A CA 1
ATOM 2976 C C . SER A 1 385 ? -8.359 -11.703 1.638 1 98.81 385 SER A C 1
ATOM 2978 O O . SER A 1 385 ? -8.688 -11.68 0.451 1 98.81 385 SER A O 1
ATOM 2980 N N . SER A 1 386 ? -7.16 -11.398 2.066 1 98.88 386 SER A N 1
ATOM 2981 C CA . SER A 1 386 ? -5.992 -11.422 1.188 1 98.88 386 SER A CA 1
ATOM 2982 C C . SER A 1 386 ? -5.25 -12.75 1.286 1 98.88 386 SER A C 1
ATOM 2984 O O . SER A 1 386 ? -5.113 -13.312 2.375 1 98.88 386 SER A O 1
ATOM 2986 N N . VAL A 1 387 ? -4.75 -13.273 0.102 1 98.94 387 VAL A N 1
ATOM 2987 C CA . VAL A 1 387 ? -4.141 -14.602 0.115 1 98.94 387 VAL A CA 1
ATOM 2988 C C . VAL A 1 387 ? -2.834 -14.578 -0.671 1 98.94 387 VAL A C 1
ATOM 2990 O O . VAL A 1 387 ? -2.795 -14.102 -1.808 1 98.94 387 VAL A O 1
ATOM 2993 N N . ASP A 1 388 ? -1.765 -15.016 -0.059 1 98.5 388 ASP A N 1
ATOM 2994 C CA . ASP A 1 388 ? -0.523 -15.336 -0.758 1 98.5 388 ASP A CA 1
ATOM 2995 C C . ASP A 1 388 ? -0.611 -16.703 -1.434 1 98.5 388 ASP A C 1
ATOM 2997 O O . ASP A 1 388 ? -0.913 -17.703 -0.783 1 98.5 388 ASP A O 1
ATOM 3001 N N . THR A 1 389 ? -0.328 -16.75 -2.686 1 97.94 389 THR A N 1
ATOM 3002 C CA . THR A 1 389 ? -0.507 -17.984 -3.447 1 97.94 389 THR A CA 1
ATOM 3003 C C . THR A 1 389 ? 0.628 -18.953 -3.168 1 97.94 389 THR A C 1
ATOM 3005 O O . THR A 1 389 ? 0.527 -20.141 -3.49 1 97.94 389 THR A O 1
ATOM 3008 N N . GLY A 1 390 ? 1.728 -18.406 -2.59 1 96.62 390 GLY A N 1
ATOM 3009 C CA . GLY A 1 390 ? 2.93 -19.219 -2.465 1 96.62 390 GLY A CA 1
ATOM 3010 C C . GLY A 1 390 ? 3.859 -19.094 -3.658 1 96.62 390 GLY A C 1
ATOM 3011 O O . GLY A 1 390 ? 3.52 -18.453 -4.648 1 96.62 390 GLY A O 1
ATOM 3012 N N . TRP A 1 391 ? 5.047 -19.688 -3.527 1 95.06 391 TRP A N 1
ATOM 3013 C CA . TRP A 1 391 ? 6.051 -19.625 -4.586 1 95.06 391 TRP A CA 1
ATOM 3014 C C . TRP A 1 391 ? 5.801 -20.688 -5.641 1 95.06 391 TRP A C 1
ATOM 3016 O O . TRP A 1 391 ? 6.273 -21.828 -5.508 1 95.06 391 TRP A O 1
ATOM 3026 N N . VAL A 1 392 ? 5.176 -20.266 -6.711 1 93.75 392 VAL A N 1
ATOM 3027 C CA . VAL A 1 392 ? 4.742 -21.203 -7.746 1 93.75 392 VAL A CA 1
ATOM 3028 C C . VAL A 1 392 ? 5.547 -20.969 -9.023 1 93.75 392 VAL A C 1
ATOM 3030 O O . VAL A 1 392 ? 5.664 -21.859 -9.867 1 93.75 392 VAL A O 1
ATOM 3033 N N . THR A 1 393 ? 6 -19.75 -9.211 1 89.69 393 THR A N 1
ATOM 3034 C CA . THR A 1 393 ? 6.684 -19.391 -10.445 1 89.69 393 THR A CA 1
ATOM 3035 C C . THR A 1 393 ? 8 -18.672 -10.141 1 89.69 393 THR A C 1
ATOM 3037 O O . THR A 1 393 ? 8.07 -17.875 -9.211 1 89.69 393 THR A O 1
ATOM 3040 N N . ASP A 1 394 ? 8.977 -19.094 -10.852 1 90.19 394 ASP A N 1
ATOM 3041 C CA . ASP A 1 394 ? 10.242 -18.359 -10.805 1 90.19 394 ASP A CA 1
ATOM 3042 C C . ASP A 1 394 ? 10.234 -17.188 -11.773 1 90.19 394 ASP A C 1
ATOM 3044 O O . ASP A 1 394 ? 10.273 -17.375 -12.992 1 90.19 394 ASP A O 1
ATOM 3048 N N . GLU A 1 395 ? 10.242 -15.992 -11.266 1 91.25 395 GLU A N 1
ATOM 3049 C CA . GLU A 1 395 ? 10.055 -14.789 -12.07 1 91.25 395 GLU A CA 1
ATOM 3050 C C . GLU A 1 395 ? 11.391 -14.203 -12.516 1 91.25 395 GLU A C 1
ATOM 3052 O O . GLU A 1 395 ? 11.43 -13.195 -13.227 1 91.25 395 GLU A O 1
ATOM 3057 N N . ARG A 1 396 ? 12.477 -14.891 -12.281 1 93.19 396 ARG A N 1
ATOM 3058 C CA . ARG A 1 396 ? 13.797 -14.406 -12.695 1 93.19 396 ARG A CA 1
ATOM 3059 C C . ARG A 1 396 ? 13.906 -14.359 -14.211 1 93.19 396 ARG A C 1
ATOM 3061 O O . ARG A 1 396 ? 13.289 -15.156 -14.914 1 93.19 396 ARG A O 1
ATOM 3068 N N . PRO A 1 397 ? 14.773 -13.375 -14.625 1 93.88 397 PRO A N 1
ATOM 3069 C CA . PRO A 1 397 ? 15.07 -13.406 -16.062 1 93.88 397 PRO A CA 1
ATOM 3070 C C . PRO A 1 397 ? 15.734 -14.703 -16.5 1 93.88 397 PRO A C 1
ATOM 3072 O O . PRO A 1 397 ? 16.266 -15.445 -15.672 1 93.88 397 PRO A O 1
ATOM 3075 N N . HIS A 1 398 ? 15.711 -14.969 -17.781 1 90.81 398 HIS A N 1
ATOM 3076 C CA . HIS A 1 398 ? 16.047 -16.25 -18.391 1 90.81 398 HIS A CA 1
ATOM 3077 C C . HIS A 1 398 ? 17.422 -16.734 -17.922 1 90.81 398 HIS A C 1
ATOM 3079 O O . HIS A 1 398 ? 17.578 -17.875 -17.469 1 90.81 398 HIS A O 1
ATOM 3085 N N . PRO A 1 399 ? 18.469 -15.805 -17.984 1 90.06 399 PRO A N 1
ATOM 3086 C CA . PRO A 1 399 ? 19.781 -16.312 -17.562 1 90.06 399 PRO A CA 1
ATOM 3087 C C . PRO A 1 399 ? 19.812 -16.719 -16.094 1 90.06 399 PRO A C 1
ATOM 3089 O O . PRO A 1 399 ? 20.391 -17.75 -15.742 1 90.06 399 PRO A O 1
ATOM 3092 N N . GLY A 1 400 ? 19.219 -15.883 -15.258 1 91.5 400 GLY A N 1
ATOM 3093 C CA . GLY A 1 400 ? 19.156 -16.203 -13.844 1 91.5 400 GLY A CA 1
ATOM 3094 C C . GLY A 1 400 ? 18.328 -17.453 -13.555 1 91.5 400 GLY A C 1
ATOM 3095 O O . GLY A 1 400 ? 18.734 -18.281 -12.742 1 91.5 400 GLY A O 1
ATOM 3096 N N . LYS A 1 401 ? 17.25 -17.547 -14.227 1 90.44 401 LYS A N 1
ATOM 3097 C CA . LYS A 1 401 ? 16.375 -18.703 -14.07 1 90.44 401 LYS A CA 1
ATOM 3098 C C . LYS A 1 401 ? 17.094 -20 -14.484 1 90.44 401 LYS A C 1
ATOM 3100 O O . LYS A 1 401 ? 17 -21 -13.789 1 90.44 401 LYS A O 1
ATOM 3105 N N . THR A 1 402 ? 17.75 -19.953 -15.57 1 90.38 402 THR A N 1
ATOM 3106 C CA . THR A 1 402 ? 18.484 -21.094 -16.094 1 90.38 402 THR A CA 1
ATOM 3107 C C . THR A 1 402 ? 19.609 -21.516 -15.133 1 90.38 402 THR A C 1
ATOM 3109 O O . THR A 1 402 ? 19.797 -22.703 -14.867 1 90.38 402 THR A O 1
ATOM 3112 N N . ALA A 1 403 ? 20.281 -20.516 -14.648 1 91.56 403 ALA A N 1
ATOM 3113 C CA . ALA A 1 403 ? 21.359 -20.781 -13.703 1 91.56 403 ALA A CA 1
ATOM 3114 C C . ALA A 1 403 ? 20.828 -21.453 -12.445 1 91.56 403 ALA A C 1
ATOM 3116 O O . ALA A 1 403 ? 21.422 -22.406 -11.945 1 91.56 403 ALA A O 1
ATOM 3117 N N . GLU A 1 404 ? 19.734 -20.953 -11.945 1 91.25 404 GLU A N 1
ATOM 3118 C CA . GLU A 1 404 ? 19.141 -21.531 -10.742 1 91.25 404 GLU A CA 1
ATOM 3119 C C . GLU A 1 404 ? 18.641 -22.953 -11 1 91.25 404 GLU A C 1
ATOM 3121 O O . GLU A 1 404 ? 18.75 -23.812 -10.133 1 91.25 404 GLU A O 1
ATOM 3126 N N . ARG A 1 405 ? 18.094 -23.156 -12.125 1 88.06 405 ARG A N 1
ATOM 3127 C CA . ARG A 1 405 ? 17.641 -24.5 -12.508 1 88.06 405 ARG A CA 1
ATOM 3128 C C . ARG A 1 405 ? 18.812 -25.469 -12.57 1 88.06 405 ARG A C 1
ATOM 3130 O O . ARG A 1 405 ? 18.688 -26.609 -12.125 1 88.06 405 ARG A O 1
ATOM 3137 N N . GLU A 1 406 ? 19.875 -24.984 -13.117 1 88.62 406 GLU A N 1
ATOM 3138 C CA . GLU A 1 406 ? 21.078 -25.812 -13.203 1 88.62 406 GLU A CA 1
ATOM 3139 C C . GLU A 1 406 ? 21.625 -26.156 -11.812 1 88.62 406 GLU A C 1
ATOM 3141 O O . GLU A 1 406 ? 22.188 -27.219 -11.609 1 88.62 406 GLU A O 1
ATOM 3146 N N . ASN A 1 407 ? 21.344 -25.25 -10.938 1 88.75 407 ASN A N 1
ATOM 3147 C CA . ASN A 1 407 ? 21.781 -25.469 -9.555 1 88.75 407 ASN A CA 1
ATOM 3148 C C . ASN A 1 407 ? 20.766 -26.281 -8.766 1 88.75 407 ASN A C 1
ATOM 3150 O O . ASN A 1 407 ? 20.938 -26.5 -7.566 1 88.75 407 ASN A O 1
ATOM 3154 N N . GLY A 1 408 ? 19.734 -26.672 -9.469 1 87.69 408 GLY A N 1
ATOM 3155 C CA . GLY A 1 408 ? 18.797 -27.609 -8.852 1 87.69 408 GLY A CA 1
ATOM 3156 C C . GLY A 1 408 ? 17.609 -26.906 -8.195 1 87.69 408 GLY A C 1
ATOM 3157 O O . GLY A 1 408 ? 16.906 -27.516 -7.391 1 87.69 408 GLY A O 1
ATOM 3158 N N . PHE A 1 409 ? 17.422 -25.703 -8.562 1 91.06 409 PHE A N 1
ATOM 3159 C CA . PHE A 1 409 ? 16.312 -24.984 -7.93 1 91.06 409 PHE A CA 1
ATOM 3160 C C . PHE A 1 409 ? 15.039 -25.125 -8.742 1 91.06 409 PHE A C 1
ATOM 3162 O O . PHE A 1 409 ? 15.062 -25.031 -9.977 1 91.06 409 PHE A O 1
ATOM 3169 N N . ARG A 1 410 ? 13.93 -25.391 -8.031 1 92.06 410 ARG A N 1
ATOM 3170 C CA . ARG A 1 410 ? 12.562 -25.328 -8.516 1 92.06 410 ARG A CA 1
ATOM 3171 C C . ARG A 1 410 ? 11.625 -24.75 -7.457 1 92.06 410 ARG A C 1
ATOM 3173 O O . ARG A 1 410 ? 11.852 -24.938 -6.262 1 92.06 410 ARG A O 1
ATOM 3180 N N . PRO A 1 411 ? 10.633 -23.984 -7.906 1 93.88 411 PRO A N 1
ATOM 3181 C CA . PRO A 1 411 ? 9.664 -23.531 -6.902 1 93.88 411 PRO A CA 1
ATOM 3182 C C . PRO A 1 411 ? 9.062 -24.688 -6.102 1 93.88 411 PRO A C 1
ATOM 3184 O O . PRO A 1 411 ? 8.875 -25.781 -6.633 1 93.88 411 PRO A O 1
ATOM 3187 N N . PRO A 1 412 ? 8.789 -24.469 -4.898 1 95.44 412 PRO A N 1
ATOM 3188 C CA . PRO A 1 412 ? 8.312 -25.516 -4.008 1 95.44 412 PRO A CA 1
ATOM 3189 C C . PRO A 1 412 ? 6.902 -26 -4.352 1 95.44 412 PRO A C 1
ATOM 3191 O O . PRO A 1 412 ? 6.52 -27.125 -4.008 1 95.44 412 PRO A O 1
ATOM 3194 N N . LEU A 1 413 ? 6.152 -25.109 -5.023 1 96.12 413 LEU A N 1
ATOM 3195 C CA . LEU A 1 413 ? 4.742 -25.375 -5.262 1 96.12 413 LEU A CA 1
ATOM 3196 C C . LEU A 1 413 ? 4.414 -25.281 -6.75 1 96.12 413 LEU A C 1
ATOM 3198 O O . LEU A 1 413 ? 5.254 -24.859 -7.547 1 96.12 413 LEU A O 1
ATOM 3202 N N . ASP A 1 414 ? 3.26 -25.75 -7.129 1 94.19 414 ASP A N 1
ATOM 3203 C CA . ASP A 1 414 ? 2.797 -25.562 -8.5 1 94.19 414 ASP A CA 1
ATOM 3204 C C . ASP A 1 414 ? 1.521 -24.719 -8.539 1 94.19 414 ASP A C 1
ATOM 3206 O O . ASP A 1 414 ? 1.08 -24.203 -7.512 1 94.19 414 ASP A O 1
ATOM 3210 N N . VAL A 1 415 ? 0.94 -24.547 -9.672 1 94.88 415 VAL A N 1
ATOM 3211 C CA . VAL A 1 415 ? -0.176 -23.625 -9.891 1 94.88 415 VAL A CA 1
ATOM 3212 C C . VAL A 1 415 ? -1.432 -24.172 -9.211 1 94.88 415 VAL A C 1
ATOM 3214 O O . VAL A 1 415 ? -2.307 -23.406 -8.805 1 94.88 415 VAL A O 1
ATOM 3217 N N . VAL A 1 416 ? -1.567 -25.5 -9.125 1 95.75 416 VAL A N 1
ATOM 3218 C CA . VAL A 1 416 ? -2.721 -26.062 -8.445 1 95.75 416 VAL A CA 1
ATOM 3219 C C . VAL A 1 416 ? -2.637 -25.766 -6.945 1 95.75 416 VAL A C 1
ATOM 3221 O O . VAL A 1 416 ? -3.652 -25.5 -6.301 1 95.75 416 VAL A O 1
ATOM 3224 N N . ASP A 1 417 ? -1.384 -25.828 -6.402 1 96.88 417 ASP A N 1
ATOM 3225 C CA . ASP A 1 417 ? -1.175 -25.406 -5.02 1 96.88 417 ASP A CA 1
ATOM 3226 C C . ASP A 1 417 ? -1.581 -23.953 -4.809 1 96.88 417 ASP A C 1
ATOM 3228 O O . ASP A 1 417 ? -2.203 -23.609 -3.801 1 96.88 417 ASP A O 1
ATOM 3232 N N . GLY A 1 418 ? -1.172 -23.125 -5.766 1 97.38 418 GLY A N 1
ATOM 3233 C CA . GLY A 1 418 ? -1.579 -21.719 -5.695 1 97.38 418 GLY A CA 1
ATOM 3234 C C . GLY A 1 418 ? -3.086 -21.547 -5.711 1 97.38 418 GLY A C 1
ATOM 3235 O O . GLY A 1 418 ? -3.633 -20.781 -4.91 1 97.38 418 GLY A O 1
ATOM 3236 N N . ALA A 1 419 ? -3.742 -22.266 -6.586 1 98.06 419 ALA A N 1
ATOM 3237 C CA . ALA A 1 419 ? -5.199 -22.203 -6.684 1 98.06 419 ALA A CA 1
ATOM 3238 C C . ALA A 1 419 ? -5.852 -22.656 -5.379 1 98.06 419 ALA A C 1
ATOM 3240 O O . ALA A 1 419 ? -6.844 -22.062 -4.938 1 98.06 419 ALA A O 1
ATOM 3241 N N . ALA A 1 420 ? -5.293 -23.688 -4.805 1 98.5 420 ALA A N 1
ATOM 3242 C CA . ALA A 1 420 ? -5.84 -24.203 -3.553 1 98.5 420 ALA A CA 1
ATOM 3243 C C . ALA A 1 420 ? -5.73 -23.156 -2.439 1 98.5 420 ALA A C 1
ATOM 3245 O O . ALA A 1 420 ? -6.621 -23.047 -1.597 1 98.5 420 ALA A O 1
ATOM 3246 N N . ARG A 1 421 ? -4.656 -22.453 -2.396 1 98.81 421 ARG A N 1
ATOM 3247 C CA . ARG A 1 421 ? -4.473 -21.406 -1.394 1 98.81 421 ARG A CA 1
ATOM 3248 C C . ARG A 1 421 ? -5.484 -20.281 -1.583 1 98.81 421 ARG A C 1
ATOM 3250 O O . ARG A 1 421 ? -6.062 -19.797 -0.612 1 98.81 421 ARG A O 1
ATOM 3257 N N . VAL A 1 422 ? -5.738 -19.891 -2.809 1 98.88 422 VAL A N 1
ATOM 3258 C CA . VAL A 1 422 ? -6.723 -18.859 -3.113 1 98.88 422 VAL A CA 1
ATOM 3259 C C . VAL A 1 422 ? -8.125 -19.359 -2.777 1 98.88 422 VAL A C 1
ATOM 3261 O O . VAL A 1 422 ? -8.977 -18.594 -2.318 1 98.88 422 VAL A O 1
ATOM 3264 N N . TYR A 1 423 ? -8.375 -20.672 -2.979 1 98.88 423 TYR A N 1
ATOM 3265 C CA . TYR A 1 423 ? -9.672 -21.297 -2.795 1 98.88 423 TYR A CA 1
ATOM 3266 C C . TYR A 1 423 ? -9.977 -21.516 -1.316 1 98.88 423 TYR A C 1
ATOM 3268 O O . TYR A 1 423 ? -11.141 -21.609 -0.92 1 98.88 423 TYR A O 1
ATOM 3276 N N . ASP A 1 424 ? -8.984 -21.516 -0.477 1 98.88 424 ASP A N 1
ATOM 3277 C CA . ASP A 1 424 ? -9.055 -21.984 0.906 1 98.88 424 ASP A CA 1
ATOM 3278 C C . ASP A 1 424 ? -10.07 -21.156 1.706 1 98.88 424 ASP A C 1
ATOM 3280 O O . ASP A 1 424 ? -10.898 -21.719 2.422 1 98.88 424 ASP A O 1
ATOM 3284 N N . PRO A 1 425 ? -10.055 -19.812 1.629 1 98.88 425 PRO A N 1
ATOM 3285 C CA . PRO A 1 425 ? -11.023 -19.062 2.436 1 98.88 425 PRO A CA 1
ATOM 3286 C C . PRO A 1 425 ? -12.469 -19.344 2.033 1 98.88 425 PRO A C 1
ATOM 3288 O O . PRO A 1 425 ? -13.375 -19.25 2.867 1 98.88 425 PRO A O 1
ATOM 3291 N N . ILE A 1 426 ? -12.727 -19.703 0.791 1 98.94 426 ILE A N 1
ATOM 3292 C CA . ILE A 1 426 ? -14.062 -20.062 0.333 1 98.94 426 ILE A CA 1
ATOM 3293 C C . ILE A 1 426 ? -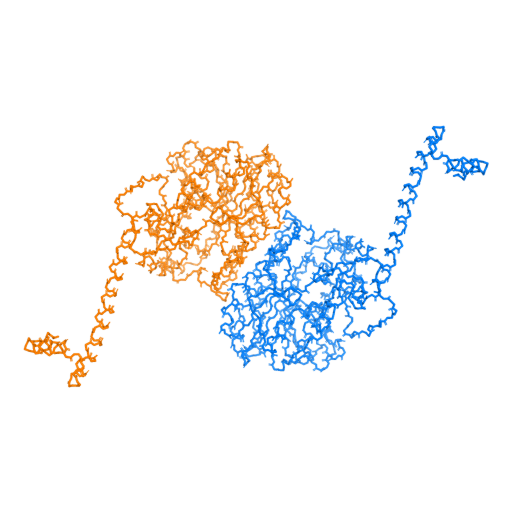14.469 -21.406 0.922 1 98.94 426 ILE A C 1
ATOM 3295 O O . ILE A 1 426 ? -15.562 -21.547 1.47 1 98.94 426 ILE A O 1
ATOM 3299 N N . VAL A 1 427 ? -13.531 -22.391 0.839 1 98.81 427 VAL A N 1
ATOM 3300 C CA . VAL A 1 427 ? -13.781 -23.719 1.379 1 98.81 427 VAL A CA 1
ATOM 3301 C C . VAL A 1 427 ? -14.086 -23.625 2.871 1 98.81 427 VAL A C 1
ATOM 3303 O O . VAL A 1 427 ? -15.078 -24.188 3.346 1 98.81 427 VAL A O 1
ATOM 3306 N N . ARG A 1 428 ? -13.25 -22.906 3.604 1 98.38 428 ARG A N 1
ATOM 3307 C CA . ARG A 1 428 ? -13.453 -22.703 5.035 1 98.38 428 ARG A CA 1
ATOM 3308 C C . ARG A 1 428 ? -14.805 -22.062 5.312 1 98.38 428 ARG A C 1
ATOM 3310 O O . ARG A 1 428 ? -15.531 -22.484 6.215 1 98.38 428 ARG A O 1
ATOM 3317 N N . GLY A 1 429 ? -15.102 -20.984 4.562 1 98.56 429 GLY A N 1
ATOM 3318 C CA . GLY A 1 429 ? -16.328 -20.234 4.773 1 98.56 429 GLY A CA 1
ATOM 3319 C C . GLY A 1 429 ? -17.578 -21.062 4.523 1 98.56 429 GLY A C 1
ATOM 3320 O O . GLY A 1 429 ? -18.484 -21.094 5.359 1 98.56 429 GLY A O 1
ATOM 3321 N N . VAL A 1 430 ? -17.625 -21.781 3.404 1 98.44 430 VAL A N 1
ATOM 3322 C CA . VAL A 1 430 ? -18.75 -22.641 3.07 1 98.44 430 VAL A CA 1
ATOM 3323 C C . VAL A 1 430 ? -18.875 -23.766 4.098 1 98.44 430 VAL A C 1
ATOM 3325 O O . VAL A 1 430 ? -19.984 -24.203 4.422 1 98.44 430 VAL A O 1
ATOM 3328 N N . GLY A 1 431 ? -17.734 -24.141 4.617 1 97.69 431 GLY A N 1
ATOM 3329 C CA . GLY A 1 431 ? -17.719 -25.172 5.648 1 97.69 431 GLY A CA 1
ATOM 3330 C C . GLY A 1 431 ? -18.109 -24.656 7.02 1 97.69 431 GLY A C 1
ATOM 3331 O O . GLY A 1 431 ? -18.203 -25.422 7.98 1 97.69 431 GLY A O 1
ATOM 3332 N N . GLY A 1 432 ? -18.297 -23.391 7.219 1 97.56 432 GLY A N 1
ATOM 3333 C CA . GLY A 1 432 ? -18.828 -22.844 8.461 1 97.56 432 GLY A CA 1
ATOM 3334 C C . GLY A 1 432 ? -17.797 -22.078 9.266 1 97.56 432 GLY A C 1
ATOM 3335 O O . GLY A 1 432 ? -18.078 -21.625 10.383 1 97.56 432 GLY A O 1
ATOM 3336 N N . ALA A 1 433 ? -16.594 -21.875 8.719 1 97.94 433 ALA A N 1
ATOM 3337 C CA . ALA A 1 433 ? -15.531 -21.172 9.43 1 97.94 433 ALA A CA 1
ATOM 3338 C C . ALA A 1 433 ? -14.961 -20.031 8.586 1 97.94 433 ALA A C 1
ATOM 3340 O O . ALA A 1 433 ? -13.781 -20.031 8.234 1 97.94 433 ALA A O 1
ATOM 3341 N N . PRO A 1 434 ? -15.82 -19.031 8.328 1 98.19 434 PRO A N 1
ATOM 3342 C CA . PRO A 1 434 ? -15.359 -17.953 7.461 1 98.19 434 PRO A CA 1
ATOM 3343 C C . PRO A 1 434 ? -14.25 -17.109 8.094 1 98.19 434 PRO A C 1
ATOM 3345 O O . PRO A 1 434 ? -14.234 -16.922 9.312 1 98.19 434 PRO A O 1
ATOM 3348 N N . VAL A 1 435 ? -13.297 -16.656 7.312 1 98.44 435 VAL A N 1
ATOM 3349 C CA . VAL A 1 435 ? -12.242 -15.734 7.723 1 98.44 435 VAL A CA 1
ATOM 3350 C C . VAL A 1 435 ? -12.352 -14.438 6.93 1 98.44 435 VAL A C 1
ATOM 3352 O O . VAL A 1 435 ? -12.781 -14.438 5.773 1 98.44 435 VAL A O 1
ATOM 3355 N N . HIS A 1 436 ? -12.078 -13.305 7.531 1 98.25 436 HIS A N 1
ATOM 3356 C CA . HIS A 1 436 ? -12.078 -12.023 6.836 1 98.25 436 HIS A CA 1
ATOM 3357 C C . HIS A 1 436 ? -11.094 -11.055 7.477 1 98.25 436 HIS A C 1
ATOM 3359 O O . HIS A 1 436 ? -10.727 -11.211 8.641 1 98.25 436 HIS A O 1
ATOM 3365 N N . GLY A 1 437 ? -10.641 -10.07 6.719 1 97.5 437 GLY A N 1
ATOM 3366 C CA . GLY A 1 437 ? -9.766 -9.023 7.227 1 97.5 437 GLY A CA 1
ATOM 3367 C C . GLY A 1 437 ? -8.383 -9.539 7.605 1 97.5 437 GLY A C 1
ATOM 3368 O O . GLY A 1 437 ? -7.734 -8.992 8.492 1 97.5 437 GLY A O 1
ATOM 3369 N N . VAL A 1 438 ? -7.977 -10.641 6.949 1 98.06 438 VAL A N 1
ATOM 3370 C CA . VAL A 1 438 ? -6.711 -11.266 7.32 1 98.06 438 VAL A CA 1
ATOM 3371 C C . VAL A 1 438 ? -5.852 -11.469 6.074 1 98.06 438 VAL A C 1
ATOM 3373 O O . VAL A 1 438 ? -6.34 -11.352 4.949 1 98.06 438 VAL A O 1
ATOM 3376 N N . PHE A 1 439 ? -4.598 -11.688 6.266 1 98.5 439 PHE A N 1
ATOM 3377 C CA . PHE A 1 439 ? -3.65 -12.133 5.246 1 98.5 439 PHE A CA 1
ATOM 3378 C C . PHE A 1 439 ? -3.273 -13.594 5.453 1 98.5 439 PHE A C 1
ATOM 3380 O O . PHE A 1 439 ? -2.748 -13.961 6.508 1 98.5 439 PHE A O 1
ATOM 3387 N N . LEU A 1 440 ? -3.58 -14.406 4.473 1 98.75 440 LEU A N 1
ATOM 3388 C CA . LEU A 1 440 ? -3.328 -15.836 4.586 1 98.75 440 LEU A CA 1
ATOM 3389 C C . LEU A 1 440 ? -2.076 -16.234 3.811 1 98.75 440 LEU A C 1
ATOM 3391 O O . LEU A 1 440 ? -1.94 -15.891 2.631 1 98.75 440 LEU A O 1
ATOM 3395 N N . LYS A 1 441 ? -1.137 -16.859 4.418 1 98 441 LYS A N 1
ATOM 3396 C CA . LYS A 1 441 ? 0.034 -17.531 3.85 1 98 441 LYS A CA 1
ATOM 3397 C C . LYS A 1 441 ? 0.128 -18.969 4.316 1 98 441 LYS A C 1
ATOM 3399 O O . LYS A 1 441 ? 0.066 -19.25 5.516 1 98 441 LYS A O 1
ATOM 3404 N N . ASP A 1 442 ? 0.25 -19.875 3.389 1 98 442 ASP A N 1
ATOM 3405 C CA . ASP A 1 442 ? 0.309 -21.297 3.691 1 98 442 ASP A CA 1
ATOM 3406 C C . ASP A 1 442 ? -0.865 -21.719 4.57 1 98 442 ASP A C 1
ATOM 3408 O O . ASP A 1 442 ? -0.679 -22.422 5.57 1 98 442 ASP A O 1
ATOM 3412 N N . TYR A 1 443 ? -2.027 -21.172 4.27 1 98.25 443 TYR A N 1
ATOM 3413 C CA . TYR A 1 443 ? -3.32 -21.516 4.844 1 98.25 443 TYR A CA 1
ATOM 3414 C C . TYR A 1 443 ? -3.447 -21 6.266 1 98.25 443 TYR A C 1
ATOM 3416 O O . TYR A 1 443 ? -4.387 -21.344 6.984 1 98.25 443 TYR A O 1
ATOM 3424 N N . ARG A 1 444 ? -2.518 -20.125 6.672 1 98.06 444 ARG A N 1
ATOM 3425 C CA . ARG A 1 444 ? -2.539 -19.578 8.023 1 98.06 444 ARG A CA 1
ATOM 3426 C C . ARG A 1 444 ? -2.572 -18.062 7.996 1 98.06 444 ARG A C 1
ATOM 3428 O O . ARG A 1 444 ? -2.035 -17.438 7.078 1 98.06 444 ARG A O 1
ATOM 3435 N N . GLU A 1 445 ? -3.254 -17.516 9.008 1 97.94 445 GLU A N 1
ATOM 3436 C CA . GLU A 1 445 ? -3.221 -16.062 9.172 1 97.94 445 GLU A CA 1
ATOM 3437 C C . GLU A 1 445 ? -1.828 -15.586 9.57 1 97.94 445 GLU A C 1
ATOM 3439 O O . GLU A 1 445 ? -1.216 -16.141 10.484 1 97.94 445 GLU A O 1
ATOM 3444 N N . VAL A 1 446 ? -1.293 -14.641 8.852 1 97 446 VAL A N 1
ATOM 3445 C CA . VAL A 1 446 ? 0.009 -14.07 9.18 1 97 446 VAL A CA 1
ATOM 3446 C C . VAL A 1 446 ? -0.106 -12.547 9.273 1 97 446 VAL A C 1
ATOM 3448 O O . VAL A 1 446 ? -1.127 -11.977 8.891 1 97 446 VAL A O 1
ATOM 3451 N N . ARG A 1 447 ? 0.912 -11.945 9.875 1 95 447 ARG A N 1
ATOM 3452 C CA . ARG A 1 447 ? 0.947 -10.484 9.953 1 95 447 ARG A CA 1
ATOM 3453 C C . ARG A 1 447 ? 0.996 -9.867 8.562 1 95 447 ARG A C 1
ATOM 3455 O O . ARG A 1 447 ? 1.594 -10.43 7.645 1 95 447 ARG A O 1
ATOM 3462 N N . TRP A 1 448 ? 0.416 -8.758 8.477 1 96.25 448 TRP A N 1
ATOM 3463 C CA . TRP A 1 448 ? 0.407 -8.031 7.215 1 96.25 448 TRP A CA 1
ATOM 3464 C C . TRP A 1 448 ? 1.828 -7.738 6.746 1 96.25 448 TRP A C 1
ATOM 3466 O O . TRP A 1 448 ? 2.693 -7.383 7.555 1 96.25 448 TRP A O 1
ATOM 3476 N N . MET B 1 1 ? -46.812 22.594 37.562 1 64.31 1 MET B N 1
ATOM 3477 C CA . MET B 1 1 ? -47.688 22.984 38.688 1 64.31 1 MET B CA 1
ATOM 3478 C C . MET B 1 1 ? -47 22.688 40 1 64.31 1 MET B C 1
ATOM 3480 O O . MET B 1 1 ? -46.469 21.609 40.219 1 64.31 1 MET B O 1
ATOM 3484 N N . GLN B 1 2 ? -46.906 23.703 40.594 1 76.38 2 GLN B N 1
ATOM 3485 C CA . GLN B 1 2 ? -46.312 23.594 41.938 1 76.38 2 GLN B CA 1
ATOM 3486 C C . GLN B 1 2 ? -47.25 22.797 42.844 1 76.38 2 GLN B C 1
ATOM 3488 O O . GLN B 1 2 ? -48.469 22.938 42.781 1 76.38 2 GLN B O 1
ATOM 3493 N N . PRO B 1 3 ? -46.688 21.797 43.375 1 81.69 3 PRO B N 1
ATOM 3494 C CA . PRO B 1 3 ? -47.531 21 44.25 1 81.69 3 PRO B CA 1
ATOM 3495 C C . PRO B 1 3 ? -48.25 21.828 45.344 1 81.69 3 PRO B C 1
ATOM 3497 O O . PRO B 1 3 ? -47.719 22.891 45.719 1 81.69 3 PRO B O 1
ATOM 3500 N N . ASP B 1 4 ? -49.406 21.609 45.594 1 88.69 4 ASP B N 1
ATOM 3501 C CA . ASP B 1 4 ? -50.156 22.266 46.688 1 88.69 4 ASP B CA 1
ATOM 3502 C C . ASP B 1 4 ? -49.375 22.234 47.969 1 88.69 4 ASP B C 1
ATOM 3504 O O . ASP B 1 4 ? -48.906 21.188 48.406 1 88.69 4 ASP B O 1
ATOM 3508 N N . PRO B 1 5 ? -49.125 23.438 48.531 1 89.81 5 PRO B N 1
ATOM 3509 C CA . PRO B 1 5 ? -48.344 23.516 49.75 1 89.81 5 PRO B CA 1
ATOM 3510 C C . PRO B 1 5 ? -48.875 22.578 50.844 1 89.81 5 PRO B C 1
ATOM 3512 O O . PRO B 1 5 ? -48.125 22.031 51.625 1 89.81 5 PRO B O 1
ATOM 3515 N N . ALA B 1 6 ? -50.188 22.438 50.875 1 91.94 6 ALA B N 1
ATOM 3516 C CA . ALA B 1 6 ? -50.781 21.531 51.875 1 91.94 6 ALA B CA 1
ATOM 3517 C C . ALA B 1 6 ? -50.344 20.094 51.594 1 91.94 6 ALA B C 1
ATOM 3519 O O . ALA B 1 6 ? -50.062 19.328 52.531 1 91.94 6 ALA B O 1
ATOM 3520 N N . ASP B 1 7 ? -50.312 19.75 50.344 1 90.19 7 ASP B N 1
ATOM 3521 C CA . ASP B 1 7 ? -49.875 18.406 49.938 1 90.19 7 ASP B CA 1
ATOM 3522 C C . ASP B 1 7 ? -48.406 18.188 50.312 1 90.19 7 ASP B C 1
ATOM 3524 O O . ASP B 1 7 ? -48.031 17.109 50.75 1 90.19 7 ASP B O 1
ATOM 3528 N N . VAL B 1 8 ? -47.625 19.188 50.188 1 89.31 8 VAL B N 1
ATOM 3529 C CA . VAL B 1 8 ? -46.188 19.094 50.469 1 89.31 8 VAL B CA 1
ATOM 3530 C C . VAL B 1 8 ? -45.969 18.875 51.969 1 89.31 8 VAL B C 1
ATOM 3532 O O . VAL B 1 8 ? -45.188 18.031 52.375 1 89.31 8 VAL B O 1
ATOM 3535 N N . ALA B 1 9 ? -46.719 19.578 52.719 1 90.19 9 ALA B N 1
ATOM 3536 C CA . ALA B 1 9 ? -46.625 19.438 54.188 1 90.19 9 ALA B CA 1
ATOM 3537 C C . ALA B 1 9 ? -47.031 18.031 54.625 1 90.19 9 ALA B C 1
ATOM 3539 O O . ALA B 1 9 ? -46.375 17.453 55.5 1 90.19 9 ALA B O 1
ATOM 3540 N N . ALA B 1 10 ? -48.094 17.594 54.031 1 91.69 10 ALA B N 1
ATOM 3541 C CA . ALA B 1 10 ? -48.531 16.25 54.344 1 91.69 10 ALA B CA 1
ATOM 3542 C C . ALA B 1 10 ? -47.469 15.211 53.969 1 91.69 10 ALA B C 1
ATOM 3544 O O . ALA B 1 10 ? -47.219 14.281 54.75 1 91.69 10 ALA B O 1
ATOM 3545 N N . CYS B 1 11 ? -46.844 15.445 52.75 1 90.94 11 CYS B N 1
ATOM 3546 C CA . CYS B 1 11 ? -45.812 14.547 52.281 1 90.94 11 CYS B CA 1
ATOM 3547 C C . CYS B 1 11 ? -44.625 14.523 53.25 1 90.94 11 CYS B C 1
ATOM 3549 O O . CYS B 1 11 ? -44.156 13.453 53.656 1 90.94 11 CYS B O 1
ATOM 3551 N N . LEU B 1 12 ? -44.281 15.586 53.844 1 89.62 12 LEU B N 1
ATOM 3552 C CA . LEU B 1 12 ? -43.156 15.695 54.781 1 89.62 12 LEU B CA 1
ATOM 3553 C C . LEU B 1 12 ? -43.469 15 56.094 1 89.62 12 LEU B C 1
ATOM 3555 O O . LEU B 1 12 ? -42.594 14.367 56.688 1 89.62 12 LEU B O 1
ATOM 3559 N N . ARG B 1 13 ? -44.656 15.078 56.438 1 90.81 13 ARG B N 1
ATOM 3560 C CA . ARG B 1 13 ? -45.062 14.406 57.688 1 90.81 13 ARG B CA 1
ATOM 3561 C C . ARG B 1 13 ? -45 12.891 57.531 1 90.81 13 ARG B C 1
ATOM 3563 O O . ARG B 1 13 ? -44.5 12.195 58.406 1 90.81 13 ARG B O 1
ATOM 3570 N N . VAL B 1 14 ? -45.5 12.57 56.344 1 90.44 14 VAL B N 1
ATOM 3571 C CA . VAL B 1 14 ? -45.5 11.141 56.094 1 90.44 14 VAL B CA 1
ATOM 3572 C C . VAL B 1 14 ? -44.062 10.633 56 1 90.44 14 VAL B C 1
ATOM 3574 O O . VAL B 1 14 ? -43.719 9.57 56.531 1 90.44 14 VAL B O 1
ATOM 3577 N N . LEU B 1 15 ? -43.188 11.391 55.344 1 90.44 15 LEU B N 1
ATOM 3578 C CA . LEU B 1 15 ? -41.781 11 55.188 1 90.44 15 LEU B CA 1
ATOM 3579 C C . LEU B 1 15 ? -41.062 10.969 56.531 1 90.44 15 LEU B C 1
ATOM 3581 O O . LEU B 1 15 ? -40.219 10.102 56.781 1 90.44 15 LEU B O 1
ATOM 3585 N N . ALA B 1 16 ? -41.438 11.781 57.5 1 88.06 16 ALA B N 1
ATOM 3586 C CA . ALA B 1 16 ? -40.906 11.781 58.844 1 88.06 16 ALA B CA 1
ATOM 3587 C C . ALA B 1 16 ? -41.281 10.508 59.594 1 88.06 16 ALA B C 1
ATOM 3589 O O . ALA B 1 16 ? -40.438 9.906 60.281 1 88.06 16 ALA B O 1
ATOM 3590 N N . VAL B 1 17 ? -42.5 10.148 59.406 1 89.88 17 VAL B N 1
ATOM 3591 C CA . VAL B 1 17 ? -42.969 8.93 60.062 1 89.88 17 VAL B CA 1
ATOM 3592 C C . VAL B 1 17 ? -42.25 7.719 59.438 1 89.88 17 VAL B C 1
ATOM 3594 O O . VAL B 1 17 ? -41.844 6.816 60.156 1 89.88 17 VAL B O 1
ATOM 3597 N N . ALA B 1 18 ? -42.188 7.863 58.125 1 88.5 18 ALA B N 1
ATOM 3598 C CA . ALA B 1 18 ? -41.562 6.758 57.406 1 88.5 18 ALA B CA 1
ATOM 3599 C C . ALA B 1 18 ? -40.094 6.617 57.844 1 88.5 18 ALA B C 1
ATOM 3601 O O . ALA B 1 18 ? -39.562 5.504 57.938 1 88.5 18 ALA B O 1
ATOM 3602 N N . ALA B 1 19 ? -39.406 7.676 58.219 1 87.19 19 ALA B N 1
ATOM 3603 C CA . ALA B 1 19 ? -38 7.68 58.688 1 87.19 19 ALA B CA 1
ATOM 3604 C C . ALA B 1 19 ? -37.875 7.066 60.062 1 87.19 19 ALA B C 1
ATOM 3606 O O . ALA B 1 19 ? -36.875 6.41 60.375 1 87.19 19 ALA B O 1
ATOM 3607 N N . GLU B 1 20 ? -38.906 7.168 60.75 1 88.81 20 GLU B N 1
ATOM 3608 C CA . GLU B 1 20 ? -38.906 6.66 62.125 1 88.81 20 GLU B CA 1
ATOM 3609 C C . GLU B 1 20 ? -39.281 5.188 62.156 1 88.81 20 GLU B C 1
ATOM 3611 O O . GLU B 1 20 ? -38.875 4.453 63.062 1 88.81 20 GLU B O 1
ATOM 3616 N N . ARG B 1 21 ? -40.031 4.848 61.281 1 89.94 21 ARG B N 1
ATOM 3617 C CA . ARG B 1 21 ? -40.531 3.471 61.25 1 89.94 21 ARG B CA 1
ATOM 3618 C C . ARG B 1 21 ? -40.281 2.832 59.875 1 89.94 21 ARG B C 1
ATOM 3620 O O . ARG B 1 21 ? -41.219 2.467 59.156 1 89.94 21 ARG B O 1
ATOM 3627 N N . PRO B 1 22 ? -39.031 2.611 59.625 1 82.81 22 PRO B N 1
ATOM 3628 C CA . PRO B 1 22 ? -38.688 2.178 58.281 1 82.81 22 PRO B CA 1
ATOM 3629 C C . PRO B 1 22 ? -39.25 0.803 57.906 1 82.81 22 PRO B C 1
ATOM 3631 O O . PRO B 1 22 ? -39.406 0.479 56.75 1 82.81 22 PRO B O 1
ATOM 3634 N N . HIS B 1 23 ? -39.75 0.059 58.875 1 87.94 23 HIS B N 1
ATOM 3635 C CA . HIS B 1 23 ? -40.25 -1.289 58.625 1 87.94 23 HIS B CA 1
ATOM 3636 C C . HIS B 1 23 ? -41.75 -1.362 58.781 1 87.94 23 HIS B C 1
ATOM 3638 O O . HIS B 1 23 ? -42.344 -2.451 58.812 1 87.94 23 HIS B O 1
ATOM 3644 N N . ASP B 1 24 ? -42.344 -0.232 58.969 1 88.06 24 ASP B N 1
ATOM 3645 C CA . ASP B 1 24 ? -43.781 -0.21 59.125 1 88.06 24 ASP B CA 1
ATOM 3646 C C . ASP B 1 24 ? -44.469 -0.667 57.844 1 88.06 24 ASP B C 1
ATOM 3648 O O . ASP B 1 24 ? -44.344 -0.035 56.781 1 88.06 24 ASP B O 1
ATOM 3652 N N . PRO B 1 25 ? -45.188 -1.729 57.812 1 91.62 25 PRO B N 1
ATOM 3653 C CA . PRO B 1 25 ? -45.844 -2.254 56.594 1 91.62 25 PRO B CA 1
ATOM 3654 C C . PRO B 1 25 ? -46.875 -1.283 56.031 1 91.62 25 PRO B C 1
ATOM 3656 O O . PRO B 1 25 ? -47.125 -1.301 54.812 1 91.62 25 PRO B O 1
ATOM 3659 N N . GLY B 1 26 ? -47.375 -0.482 56.812 1 90.81 26 GLY B N 1
ATOM 3660 C CA . GLY B 1 26 ? -48.344 0.508 56.375 1 90.81 26 GLY B CA 1
ATOM 3661 C C . GLY B 1 26 ? -47.75 1.611 55.531 1 90.81 26 GLY B C 1
ATOM 3662 O O . GLY B 1 26 ? -48.438 2.324 54.812 1 90.81 26 GLY B O 1
ATOM 3663 N N . LEU B 1 27 ? -46.5 1.702 55.562 1 91.56 27 LEU B N 1
ATOM 3664 C CA . LEU B 1 27 ? -45.781 2.742 54.844 1 91.56 27 LEU B CA 1
ATOM 3665 C C . LEU B 1 27 ? -44.969 2.141 53.719 1 91.56 27 LEU B C 1
ATOM 3667 O O . LEU B 1 27 ? -44.094 2.809 53.156 1 91.56 27 LEU B O 1
ATOM 3671 N N . ALA B 1 28 ? -45.25 0.972 53.375 1 89.44 28 ALA B N 1
ATOM 3672 C CA . ALA B 1 28 ? -44.469 0.267 52.344 1 89.44 28 ALA B CA 1
ATOM 3673 C C . ALA B 1 28 ? -44.531 1.003 51.031 1 89.44 28 ALA B C 1
ATOM 3675 O O . ALA B 1 28 ? -43.5 1.124 50.344 1 89.44 28 ALA B O 1
ATOM 3676 N N . ALA B 1 29 ? -45.688 1.498 50.719 1 91 29 ALA B N 1
ATOM 3677 C CA . ALA B 1 29 ? -45.844 2.219 49.469 1 91 29 ALA B CA 1
ATOM 3678 C C . ALA B 1 29 ? -45.031 3.52 49.469 1 91 29 ALA B C 1
ATOM 3680 O O . ALA B 1 29 ? -44.438 3.904 48.469 1 91 29 ALA B O 1
ATOM 3681 N N . VAL B 1 30 ? -45.031 4.168 50.531 1 89.62 30 VAL B N 1
ATOM 3682 C CA . VAL B 1 30 ? -44.281 5.414 50.688 1 89.62 30 VAL B CA 1
ATOM 3683 C C . VAL B 1 30 ? -42.781 5.129 50.625 1 89.62 30 VAL B C 1
ATOM 3685 O O . VAL B 1 30 ? -42.031 5.836 49.906 1 89.62 30 VAL B O 1
ATOM 3688 N N . THR B 1 31 ? -42.312 4.074 51.188 1 86.81 31 THR B N 1
ATOM 3689 C CA . THR B 1 31 ? -40.906 3.691 51.188 1 86.81 31 THR B CA 1
ATOM 3690 C C . THR B 1 31 ? -40.469 3.365 49.75 1 86.81 31 THR B C 1
ATOM 3692 O O . THR B 1 31 ? -39.375 3.787 49.344 1 86.81 31 THR B O 1
ATOM 3695 N N . ALA B 1 32 ? -41.344 2.686 49.062 1 88.94 32 ALA B N 1
ATOM 3696 C CA . ALA B 1 32 ? -41.031 2.363 47.656 1 88.94 32 ALA B CA 1
ATOM 3697 C C . ALA B 1 32 ? -40.938 3.629 46.812 1 88.94 32 ALA B C 1
ATOM 3699 O O . ALA B 1 32 ? -40.062 3.756 45.969 1 88.94 32 ALA B O 1
ATOM 3700 N N . ALA B 1 33 ? -41.844 4.504 47.062 1 89.31 33 ALA B N 1
ATOM 3701 C CA . ALA B 1 33 ? -41.875 5.758 46.312 1 89.31 33 ALA B CA 1
ATOM 3702 C C . ALA B 1 33 ? -40.656 6.629 46.656 1 89.31 33 ALA B C 1
ATOM 3704 O O . ALA B 1 33 ? -40.125 7.328 45.812 1 89.31 33 ALA B O 1
ATOM 3705 N N . VAL B 1 34 ? -40.219 6.578 47.844 1 87.44 34 VAL B N 1
ATOM 3706 C CA . VAL B 1 34 ? -39.031 7.309 48.281 1 87.44 34 VAL B CA 1
ATOM 3707 C C . VAL B 1 34 ? -37.812 6.77 47.562 1 87.44 34 VAL B C 1
ATOM 3709 O O . VAL B 1 34 ? -36.969 7.543 47.125 1 87.44 34 VAL B O 1
ATOM 3712 N N . ASP B 1 35 ? -37.75 5.438 47.438 1 86.62 35 ASP B N 1
ATOM 3713 C CA . ASP B 1 35 ? -36.625 4.824 46.75 1 86.62 35 ASP B CA 1
ATOM 3714 C C . ASP B 1 35 ? -36.562 5.301 45.312 1 86.62 35 ASP B C 1
ATOM 3716 O O . ASP B 1 35 ? -35.5 5.637 44.812 1 86.62 35 ASP B O 1
ATOM 3720 N N . VAL B 1 36 ? -37.688 5.324 44.656 1 88.38 36 VAL B N 1
ATOM 3721 C CA . VAL B 1 36 ? -37.781 5.766 43.281 1 88.38 36 VAL B CA 1
ATOM 3722 C C . VAL B 1 36 ? -37.375 7.238 43.188 1 88.38 36 VAL B C 1
ATOM 3724 O O . VAL B 1 36 ? -36.594 7.625 42.312 1 88.38 36 VAL B O 1
ATOM 3727 N N . ALA B 1 37 ? -37.969 8.023 44.062 1 85.88 37 ALA B N 1
ATOM 3728 C CA . ALA B 1 37 ? -37.688 9.453 44.062 1 85.88 37 ALA B CA 1
ATOM 3729 C C . ALA B 1 37 ? -36.219 9.719 44.375 1 85.88 37 ALA B C 1
ATOM 3731 O O . ALA B 1 37 ? -35.594 10.602 43.781 1 85.88 37 ALA B O 1
ATOM 3732 N N . TYR B 1 38 ? -35.688 8.969 45.281 1 86.69 38 TYR B N 1
ATOM 3733 C CA . TYR B 1 38 ? -34.281 9.109 45.656 1 86.69 38 TYR B CA 1
ATOM 3734 C C . TYR B 1 38 ? -33.344 8.781 44.469 1 86.69 38 TYR B C 1
ATOM 3736 O O . TYR B 1 38 ? -32.406 9.523 44.188 1 86.69 38 TYR B O 1
ATOM 3744 N N . ARG B 1 39 ? -33.625 7.664 43.781 1 87.5 39 ARG B N 1
ATOM 3745 C CA . ARG B 1 39 ? -32.812 7.266 42.656 1 87.5 39 ARG B CA 1
ATOM 3746 C C . ARG B 1 39 ? -32.906 8.297 41.531 1 87.5 39 ARG B C 1
ATOM 3748 O O . ARG B 1 39 ? -31.906 8.594 40.875 1 87.5 39 ARG B O 1
ATOM 3755 N N . ALA B 1 40 ? -34.125 8.727 41.375 1 85.62 40 ALA B N 1
ATOM 3756 C CA . ALA B 1 40 ? -34.281 9.773 40.375 1 85.62 40 ALA B CA 1
ATOM 3757 C C . ALA B 1 40 ? -33.531 11.031 40.75 1 85.62 40 ALA B C 1
ATOM 3759 O O . ALA B 1 40 ? -32.906 11.68 39.906 1 85.62 40 ALA B O 1
ATOM 3760 N N . GLY B 1 41 ? -33.625 11.406 42 1 84.5 41 GLY B N 1
ATOM 3761 C CA . GLY B 1 41 ? -32.875 12.539 42.5 1 84.5 41 GLY B CA 1
ATOM 3762 C C . GLY B 1 41 ? -31.359 12.336 42.406 1 84.5 41 GLY B C 1
ATOM 3763 O O . GLY B 1 41 ? -30.641 13.242 42 1 84.5 41 GLY B O 1
ATOM 3764 N N . LYS B 1 42 ? -30.891 11.164 42.688 1 85.12 42 LYS B N 1
ATOM 3765 C CA . LYS B 1 42 ? -29.484 10.82 42.562 1 85.12 42 LYS B CA 1
ATOM 3766 C C . LYS B 1 42 ? -29.016 10.906 41.094 1 85.12 42 LYS B C 1
ATOM 3768 O O . LYS B 1 42 ? -27.953 11.453 40.812 1 85.12 42 LYS B O 1
ATOM 3773 N N . LYS B 1 43 ? -29.812 10.336 40.219 1 86.81 43 LYS B N 1
ATOM 3774 C CA . LYS B 1 43 ? -29.5 10.391 38.812 1 86.81 43 LYS B CA 1
ATOM 3775 C C . LYS B 1 43 ? -29.422 11.828 38.312 1 86.81 43 LYS B C 1
ATOM 3777 O O . LYS B 1 43 ? -28.531 12.172 37.531 1 86.81 43 LYS B O 1
ATOM 3782 N N . ARG B 1 44 ? -30.359 12.586 38.75 1 83.94 44 ARG B N 1
ATOM 3783 C CA . ARG B 1 44 ? -30.375 13.992 38.375 1 83.94 44 ARG B CA 1
ATOM 3784 C C . ARG B 1 44 ? -29.156 14.727 38.906 1 83.94 44 ARG B C 1
ATOM 3786 O O . ARG B 1 44 ? -28.531 15.516 38.188 1 83.94 44 ARG B O 1
ATOM 3793 N N . ARG B 1 45 ? -28.828 14.523 40.156 1 85.19 45 ARG B N 1
ATOM 3794 C CA . ARG B 1 45 ? -27.656 15.164 40.75 1 85.19 45 ARG B CA 1
ATOM 3795 C C . ARG B 1 45 ? -26.375 14.727 40.031 1 85.19 45 ARG B C 1
ATOM 3797 O O . ARG B 1 45 ? -25.484 15.539 39.812 1 85.19 45 ARG B O 1
ATOM 3804 N N . LYS B 1 46 ? -26.281 13.484 39.75 1 86.44 46 LYS B N 1
ATOM 3805 C CA . LYS B 1 46 ? -25.141 12.961 39.031 1 86.44 46 LYS B CA 1
ATOM 3806 C C . LYS B 1 46 ? -25.031 13.602 37.656 1 86.44 46 LYS B C 1
ATOM 3808 O O . LYS B 1 46 ? -23.938 13.992 37.219 1 86.44 46 LYS B O 1
ATOM 3813 N N . ALA B 1 47 ? -26.125 13.734 37.031 1 86.12 47 ALA B N 1
ATOM 3814 C CA . ALA B 1 47 ? -26.172 14.359 35.719 1 86.12 47 ALA B CA 1
ATOM 3815 C C . ALA B 1 47 ? -25.734 15.82 35.781 1 86.12 47 ALA B C 1
ATOM 3817 O O . ALA B 1 47 ? -25 16.297 34.906 1 86.12 47 ALA B O 1
ATOM 3818 N N . GLU B 1 48 ? -26.25 16.438 36.75 1 85.38 48 GLU B N 1
ATOM 3819 C CA . GLU B 1 48 ? -25.891 17.844 36.906 1 85.38 48 GLU B CA 1
ATOM 3820 C C . GLU B 1 48 ? -24.406 18 37.219 1 85.38 48 GLU B C 1
ATOM 3822 O O . GLU B 1 48 ? -23.766 18.938 36.719 1 85.38 48 GLU B O 1
ATOM 3827 N N . ARG B 1 49 ? -23.922 17.172 38.062 1 86.5 49 ARG B N 1
ATOM 3828 C CA . ARG B 1 49 ? -22.5 17.188 38.375 1 86.5 49 ARG B CA 1
ATOM 3829 C C . ARG B 1 49 ? -21.656 16.938 37.125 1 86.5 49 ARG B C 1
ATOM 3831 O O . ARG B 1 49 ? -20.625 17.578 36.906 1 86.5 49 ARG B O 1
ATOM 3838 N N . LEU B 1 50 ? -22.109 16.062 36.344 1 88.19 50 LEU B N 1
ATOM 3839 C CA . LEU B 1 50 ? -21.406 15.734 35.094 1 88.19 50 LEU B CA 1
ATOM 3840 C C . LEU B 1 50 ? -21.406 16.922 34.156 1 88.19 50 LEU B C 1
ATOM 3842 O O . LEU B 1 50 ? -20.406 17.219 33.5 1 88.19 50 LEU B O 1
ATOM 3846 N N . VAL B 1 51 ? -22.484 17.562 34.094 1 88.38 51 VAL B N 1
ATOM 3847 C CA . VAL B 1 51 ? -22.594 18.719 33.219 1 88.38 51 VAL B CA 1
ATOM 3848 C C . VAL B 1 51 ? -21.656 19.828 33.688 1 88.38 51 VAL B C 1
ATOM 3850 O O . VAL B 1 51 ? -20.969 20.453 32.906 1 88.38 51 VAL B O 1
ATOM 3853 N N . THR B 1 52 ? -21.672 20.047 34.938 1 89.19 52 THR B N 1
ATOM 3854 C CA . THR B 1 52 ? -20.812 21.078 35.531 1 89.19 52 THR B CA 1
ATOM 3855 C C . THR B 1 52 ? -19.344 20.75 35.281 1 89.19 52 THR B C 1
ATOM 3857 O O . THR B 1 52 ? -18.547 21.625 34.969 1 89.19 52 THR B O 1
ATOM 3860 N N . ARG B 1 53 ? -19.047 19.594 35.5 1 90.44 53 ARG B N 1
ATOM 3861 C CA . ARG B 1 53 ? -17.688 19.141 35.281 1 90.44 53 ARG B CA 1
ATOM 3862 C C . ARG B 1 53 ? -17.281 19.328 33.812 1 90.44 53 ARG B C 1
ATOM 3864 O O . ARG B 1 53 ? -16.188 19.828 33.531 1 90.44 53 ARG B O 1
ATOM 3871 N N . ARG B 1 54 ? -18.078 19 32.938 1 90.06 54 ARG B N 1
ATOM 3872 C CA . ARG B 1 54 ? -17.797 19.109 31.5 1 90.06 54 ARG B CA 1
ATOM 3873 C C . ARG B 1 54 ? -17.641 20.562 31.078 1 90.06 54 ARG B C 1
ATOM 3875 O O . ARG B 1 54 ? -16.797 20.891 30.25 1 90.06 54 ARG B O 1
ATOM 3882 N N . GLU B 1 55 ? -18.484 21.312 31.641 1 91.31 55 GLU B N 1
ATOM 3883 C CA . GLU B 1 55 ? -18.406 22.734 31.312 1 91.31 55 GLU B CA 1
ATOM 3884 C C . GLU B 1 55 ? -17.109 23.344 31.812 1 91.31 55 GLU B C 1
ATOM 3886 O O . GLU B 1 55 ? -16.469 24.141 31.109 1 91.31 55 GLU B O 1
ATOM 3891 N N . HIS B 1 56 ? -16.781 23 32.969 1 92.19 56 HIS B N 1
ATOM 3892 C CA . HIS B 1 56 ? -15.516 23.469 33.531 1 92.19 56 HIS B CA 1
ATOM 3893 C C . HIS B 1 56 ? -14.336 23.031 32.656 1 92.19 56 HIS B C 1
ATOM 3895 O O . HIS B 1 56 ? -13.484 23.844 32.312 1 92.19 56 HIS B O 1
ATOM 3901 N N . ASP B 1 57 ? -14.273 21.828 32.469 1 94.25 57 ASP B N 1
ATOM 3902 C CA . ASP B 1 57 ? -13.164 21.266 31.703 1 94.25 57 ASP B CA 1
ATOM 3903 C C . ASP B 1 57 ? -13.109 21.844 30.297 1 94.25 57 ASP B C 1
ATOM 3905 O O . ASP B 1 57 ? -12.031 22.141 29.781 1 94.25 57 ASP B O 1
ATOM 3909 N N . ARG B 1 58 ? -14.219 22.016 29.656 1 92.94 58 ARG B N 1
ATOM 3910 C CA . ARG B 1 58 ? -14.266 22.594 28.312 1 92.94 58 ARG B CA 1
ATOM 3911 C C . ARG B 1 58 ? -13.695 24.016 28.328 1 92.94 58 ARG B C 1
ATOM 3913 O O . ARG B 1 58 ? -12.961 24.391 27.406 1 92.94 58 ARG B O 1
ATOM 3920 N N . ALA B 1 59 ? -14.055 24.734 29.266 1 92.5 59 ALA B N 1
ATOM 3921 C CA . ALA B 1 59 ? -13.562 26.109 29.375 1 92.5 59 ALA B CA 1
ATOM 3922 C C . ALA B 1 59 ? -12.047 26.141 29.562 1 92.5 59 ALA B C 1
ATOM 3924 O O . ALA B 1 59 ? -11.359 26.984 28.984 1 92.5 59 ALA B O 1
ATOM 3925 N N . LEU B 1 60 ? -11.594 25.25 30.375 1 93.5 60 LEU B N 1
ATOM 3926 C CA . LEU B 1 60 ? -10.156 25.172 30.625 1 93.5 60 LEU B CA 1
ATOM 3927 C C . LEU B 1 60 ? -9.422 24.719 29.359 1 93.5 60 LEU B C 1
ATOM 3929 O O . LEU B 1 60 ? -8.383 25.281 29 1 93.5 60 LEU B O 1
ATOM 3933 N N . ILE B 1 61 ? -9.922 23.75 28.703 1 94 61 ILE B N 1
ATOM 3934 C CA . ILE B 1 61 ? -9.328 23.188 27.484 1 94 61 ILE B CA 1
ATOM 3935 C C . ILE B 1 61 ? -9.242 24.266 26.406 1 94 61 ILE B C 1
ATOM 3937 O O . ILE B 1 61 ? -8.25 24.344 25.688 1 94 61 ILE B O 1
ATOM 3941 N N . ALA B 1 62 ? -10.18 25.109 26.328 1 92 62 ALA B N 1
ATOM 3942 C CA . ALA B 1 62 ? -10.273 26.141 25.312 1 92 62 ALA B CA 1
ATOM 3943 C C . ALA B 1 62 ? -9.164 27.188 25.484 1 92 62 ALA B C 1
ATOM 3945 O O . ALA B 1 62 ? -8.898 27.969 24.578 1 92 62 ALA B O 1
ATOM 3946 N N . THR B 1 63 ? -8.461 27.141 26.609 1 91.5 63 THR B N 1
ATOM 3947 C CA . THR B 1 63 ? -7.418 28.125 26.875 1 91.5 63 THR B CA 1
ATOM 3948 C C . THR B 1 63 ? -6.082 27.656 26.297 1 91.5 63 THR B C 1
ATOM 3950 O O . THR B 1 63 ? -5.141 28.438 26.188 1 91.5 63 THR B O 1
ATOM 3953 N N . ALA B 1 64 ? -6.012 26.438 26 1 92 64 ALA B N 1
ATOM 3954 C CA . ALA B 1 64 ? -4.758 25.906 25.453 1 92 64 ALA B CA 1
ATOM 3955 C C . ALA B 1 64 ? -4.488 26.453 24.062 1 92 64 ALA B C 1
ATOM 3957 O O . ALA B 1 64 ? -5.41 26.609 23.25 1 92 64 ALA B O 1
ATOM 3958 N N . THR B 1 65 ? -3.262 26.672 23.719 1 89.88 65 THR B N 1
ATOM 3959 C CA . THR B 1 65 ? -2.857 27.344 22.484 1 89.88 65 THR B CA 1
ATOM 3960 C C . THR B 1 65 ? -3.301 26.531 21.266 1 89.88 65 THR B C 1
ATOM 3962 O O . THR B 1 65 ? -3.877 27.094 20.328 1 89.88 65 THR B O 1
ATOM 3965 N N . ARG B 1 66 ? -3.09 25.234 21.25 1 89.69 66 ARG B N 1
ATOM 3966 C CA . ARG B 1 66 ? -3.41 24.406 20.094 1 89.69 66 ARG B CA 1
ATOM 3967 C C . ARG B 1 66 ? -4.918 24.297 19.891 1 89.69 66 ARG B C 1
ATOM 3969 O O . ARG B 1 66 ? -5.383 24.047 18.781 1 89.69 66 ARG B O 1
ATOM 3976 N N . PHE B 1 67 ? -5.641 24.484 20.922 1 89 67 PHE B N 1
ATOM 3977 C CA . PHE B 1 67 ? -7.094 24.5 20.797 1 89 67 PHE B CA 1
ATOM 3978 C C . PHE B 1 67 ? -7.559 25.797 20.125 1 89 67 PHE B C 1
ATOM 3980 O O . PHE B 1 67 ? -8.477 25.766 19.297 1 89 67 PHE B O 1
ATOM 3987 N N . ARG B 1 68 ? -6.832 26.797 20.344 1 84.25 68 ARG B N 1
ATOM 3988 C CA . ARG B 1 68 ? -7.242 28.109 19.859 1 84.25 68 ARG B CA 1
ATOM 3989 C C . ARG B 1 68 ? -6.77 28.344 18.422 1 84.25 68 ARG B C 1
ATOM 3991 O O . ARG B 1 68 ? -7.465 28.984 17.625 1 84.25 68 ARG B O 1
ATOM 3998 N N . GLU B 1 69 ? -5.605 27.812 18.203 1 79.38 69 GLU B N 1
ATOM 3999 C CA . GLU B 1 69 ? -4.957 28.141 16.938 1 79.38 69 GLU B CA 1
ATOM 4000 C C . GLU B 1 69 ? -4.547 26.875 16.188 1 79.38 69 GLU B C 1
ATOM 4002 O O . GLU B 1 69 ? -3.623 26.172 16.594 1 79.38 69 GLU B O 1
ATOM 4007 N N . GLU B 1 70 ? -5.23 26.625 15.125 1 73.06 70 GLU B N 1
ATOM 4008 C CA . GLU B 1 70 ? -4.852 25.484 14.305 1 73.06 70 GLU B CA 1
ATOM 4009 C C . GLU B 1 70 ? -3.604 25.781 13.484 1 73.06 70 GLU B C 1
ATOM 4011 O O . GLU B 1 70 ? -2.738 24.922 13.32 1 73.06 70 GLU B O 1
ATOM 4016 N N . ILE B 1 71 ? -3.48 26.969 12.945 1 73.56 71 ILE B N 1
ATOM 4017 C CA . ILE B 1 71 ? -2.295 27.453 12.234 1 73.56 71 ILE B CA 1
ATOM 4018 C C . ILE B 1 71 ? -1.668 28.609 13 1 73.56 71 ILE B C 1
ATOM 4020 O O . ILE B 1 71 ? -2.227 29.703 13.039 1 73.56 71 ILE B O 1
ATOM 4024 N N . PRO B 1 72 ? -0.586 28.297 13.664 1 76.94 72 PRO B N 1
ATOM 4025 C CA . PRO B 1 72 ? 0.014 29.375 14.445 1 76.94 72 PRO B CA 1
ATOM 4026 C C . PRO B 1 72 ? 0.591 30.484 13.578 1 76.94 72 PRO B C 1
ATOM 4028 O O . PRO B 1 72 ? 0.969 30.25 12.43 1 76.94 72 PRO B O 1
ATOM 4031 N N . PRO B 1 73 ? 0.467 31.594 14.141 1 71.75 73 PRO B N 1
ATOM 4032 C CA . PRO B 1 73 ? 1.199 32.656 13.445 1 71.75 73 PRO B CA 1
ATOM 4033 C C . PRO B 1 73 ? 2.699 32.375 13.367 1 71.75 73 PRO B C 1
ATOM 4035 O O . PRO B 1 73 ? 3.227 31.562 14.133 1 71.75 73 PRO B O 1
ATOM 4038 N N . VAL B 1 74 ? 3.316 32.875 12.359 1 67.5 74 VAL B N 1
ATOM 4039 C CA . VAL B 1 74 ? 4.738 32.656 12.109 1 67.5 74 VAL B CA 1
ATOM 4040 C C . VAL B 1 74 ? 5.551 33.094 13.32 1 67.5 74 VAL B C 1
ATOM 4042 O O . VAL B 1 74 ? 6.586 32.5 13.633 1 67.5 74 VAL B O 1
ATOM 4045 N N . THR B 1 75 ? 5.047 34.062 14.016 1 63.84 75 THR B N 1
ATOM 4046 C CA . THR B 1 75 ? 5.664 34.469 15.266 1 63.84 75 THR B CA 1
ATOM 4047 C C . THR B 1 75 ? 4.766 34.125 16.453 1 63.84 75 THR B C 1
ATOM 4049 O O . THR B 1 75 ? 3.764 34.812 16.688 1 63.84 75 THR B O 1
ATOM 4052 N N . PRO B 1 76 ? 5.211 32.969 17.078 1 63.91 76 PRO B N 1
ATOM 4053 C CA . PRO B 1 76 ? 4.289 32.531 18.125 1 63.91 76 PRO B CA 1
ATOM 4054 C C . PRO B 1 76 ? 4.227 33.531 19.297 1 63.91 76 PRO B C 1
ATOM 4056 O O . PRO B 1 76 ? 5.238 34.156 19.625 1 63.91 76 PRO B O 1
ATOM 4059 N N . GLY B 1 77 ? 3.072 33.781 19.688 1 61.91 77 GLY B N 1
ATOM 4060 C CA . GLY B 1 77 ? 2.912 34.562 20.906 1 61.91 77 GLY B CA 1
ATOM 4061 C C . GLY B 1 77 ? 3.256 33.781 22.156 1 61.91 77 GLY B C 1
ATOM 4062 O O . GLY B 1 77 ? 3.436 32.562 22.109 1 61.91 77 GLY B O 1
ATOM 4063 N N . LYS B 1 78 ? 3.707 34.406 23.281 1 63.47 78 LYS B N 1
ATOM 4064 C CA . LYS B 1 78 ? 3.998 33.812 24.562 1 63.47 78 LYS B CA 1
ATOM 4065 C C . LYS B 1 78 ? 2.738 33.219 25.188 1 63.47 78 LYS B C 1
ATOM 4067 O O . LYS B 1 78 ? 1.689 33.875 25.219 1 63.47 78 LYS B O 1
ATOM 4072 N N . THR B 1 79 ? 2.83 31.844 25.406 1 65.75 79 THR B N 1
ATOM 4073 C CA . THR B 1 79 ? 1.728 31.219 26.125 1 65.75 79 THR B CA 1
ATOM 4074 C C . THR B 1 79 ? 1.78 31.547 27.609 1 65.75 79 THR B C 1
ATOM 4076 O O . THR B 1 79 ? 2.807 31.344 28.266 1 65.75 79 THR B O 1
ATOM 4079 N N . THR B 1 80 ? 0.804 32.281 28.109 1 66.5 80 THR B N 1
ATOM 4080 C CA . THR B 1 80 ? 0.769 32.594 29.531 1 66.5 80 THR B CA 1
ATOM 4081 C C . THR B 1 80 ? 0.082 31.5 30.328 1 66.5 80 THR B C 1
ATOM 4083 O O . THR B 1 80 ? -0.976 31.016 29.922 1 66.5 80 THR B O 1
ATOM 4086 N N . VAL B 1 81 ? 0.851 30.844 31.234 1 71.56 81 VAL B N 1
ATOM 4087 C CA . VAL B 1 81 ? 0.287 29.828 32.125 1 71.56 81 VAL B CA 1
ATOM 4088 C C . VAL B 1 81 ? -0.295 30.516 33.375 1 71.56 81 VAL B C 1
ATOM 4090 O O . VAL B 1 81 ? 0.441 31.094 34.156 1 71.56 81 VAL B O 1
ATOM 4093 N N . ASP B 1 82 ? -1.628 30.797 33.281 1 69.94 82 ASP B N 1
ATOM 4094 C CA . ASP B 1 82 ? -2.197 31.406 34.469 1 69.94 82 ASP B CA 1
ATOM 4095 C C . ASP B 1 82 ? -3.18 30.469 35.156 1 69.94 82 ASP B C 1
ATOM 4097 O O . ASP B 1 82 ? -4.082 29.922 34.531 1 69.94 82 ASP B O 1
ATOM 4101 N N . GLY B 1 83 ? -2.992 30.312 36.531 1 79.5 83 GLY B N 1
ATOM 4102 C CA . GLY B 1 83 ? -3.984 29.672 37.375 1 79.5 83 GLY B CA 1
ATOM 4103 C C . GLY B 1 83 ? -3.887 28.156 37.375 1 79.5 83 GLY B C 1
ATOM 4104 O O . GLY B 1 83 ? -2.9 27.594 36.906 1 79.5 83 GLY B O 1
ATOM 4105 N N . ASP B 1 84 ? -4.824 27.578 38.031 1 86.25 84 ASP B N 1
ATOM 4106 C CA . ASP B 1 84 ? -4.945 26.125 38.125 1 86.25 84 ASP B CA 1
ATOM 4107 C C . ASP B 1 84 ? -5.422 25.5 36.812 1 86.25 84 ASP B C 1
ATOM 4109 O O . ASP B 1 84 ? -6.422 25.953 36.25 1 86.25 84 ASP B O 1
ATOM 4113 N N . ARG B 1 85 ? -4.656 24.609 36.281 1 94.12 85 ARG B N 1
ATOM 4114 C CA . ARG B 1 85 ? -5.004 24 35 1 94.12 85 ARG B CA 1
ATOM 4115 C C . ARG B 1 85 ? -5.336 22.516 35.156 1 94.12 85 ARG B C 1
ATOM 4117 O O . ARG B 1 85 ? -4.996 21.703 34.312 1 94.12 85 ARG B O 1
ATOM 4124 N N . THR B 1 86 ? -5.902 22.234 36.344 1 95.5 86 THR B N 1
ATOM 4125 C CA . THR B 1 86 ? -6.297 20.859 36.625 1 95.5 86 THR B CA 1
ATOM 4126 C C . THR B 1 86 ? -7.73 20.594 36.156 1 95.5 86 THR B C 1
ATOM 4128 O O . THR B 1 86 ? -8.656 21.297 36.562 1 95.5 86 THR B O 1
ATOM 4131 N N . LEU B 1 87 ? -7.922 19.625 35.344 1 95.75 87 LEU B N 1
ATOM 4132 C CA . LEU B 1 87 ? -9.242 19.188 34.875 1 95.75 87 LEU B CA 1
ATOM 4133 C C . LEU B 1 87 ? -9.969 18.422 35.969 1 95.75 87 LEU B C 1
ATOM 4135 O O . LEU B 1 87 ? -9.328 17.828 36.844 1 95.75 87 LEU B O 1
ATOM 4139 N N . ARG B 1 88 ? -11.234 18.453 35.938 1 95 88 ARG B N 1
ATOM 4140 C CA . ARG B 1 88 ? -12.055 17.719 36.875 1 95 88 ARG B CA 1
ATOM 4141 C C . ARG B 1 88 ? -12.219 16.266 36.438 1 95 88 ARG B C 1
ATOM 4143 O O . ARG B 1 88 ? -12.383 15.367 37.281 1 95 88 ARG B O 1
ATOM 4150 N N . GLY B 1 89 ? -12.234 16.078 35.219 1 94.31 89 GLY B N 1
ATOM 4151 C CA . GLY B 1 89 ? -12.227 14.742 34.656 1 94.31 89 GLY B CA 1
ATOM 4152 C C . GLY B 1 89 ? -10.906 14.383 34 1 94.31 89 GLY B C 1
ATOM 4153 O O . GLY B 1 89 ? -10.172 15.258 33.531 1 94.31 89 GLY B O 1
ATOM 4154 N N . SER B 1 90 ? -10.656 13.102 33.969 1 95.06 90 SER B N 1
ATOM 4155 C CA . SER B 1 90 ? -9.43 12.656 33.312 1 95.06 90 SER B CA 1
ATOM 4156 C C . SER B 1 90 ? -9.617 12.555 31.812 1 95.06 90 SER B C 1
ATOM 4158 O O . SER B 1 90 ? -10.742 12.391 31.328 1 95.06 90 SER B O 1
ATOM 4160 N N . ARG B 1 91 ? -8.5 12.766 31.094 1 94.75 91 ARG B N 1
ATOM 4161 C CA . ARG B 1 91 ? -8.469 12.609 29.641 1 94.75 91 ARG B CA 1
ATOM 4162 C C . ARG B 1 91 ? -7.375 11.641 29.219 1 94.75 91 ARG B C 1
ATOM 4164 O O . ARG B 1 91 ? -6.457 11.352 29.984 1 94.75 91 ARG B O 1
ATOM 4171 N N . ARG B 1 92 ? -7.512 11.125 28.016 1 96.81 92 ARG B N 1
ATOM 4172 C CA . ARG B 1 92 ? -6.488 10.242 27.469 1 96.81 92 ARG B CA 1
ATOM 4173 C C . ARG B 1 92 ? -5.535 11 26.547 1 96.81 92 ARG B C 1
ATOM 4175 O O . ARG B 1 92 ? -5.973 11.734 25.656 1 96.81 92 ARG B O 1
ATOM 4182 N N . CYS B 1 93 ? -4.305 10.82 26.797 1 98.19 93 CYS B N 1
ATOM 4183 C CA . CYS B 1 93 ? -3.275 11.5 26.031 1 98.19 93 CYS B CA 1
ATOM 4184 C C . CYS B 1 93 ? -3.293 11.039 24.578 1 98.19 93 CYS B C 1
ATOM 4186 O O . CYS B 1 93 ? -3.445 9.844 24.297 1 98.19 93 CYS B O 1
ATOM 4188 N N . TYR B 1 94 ? -3.104 11.992 23.672 1 97.38 94 TYR B N 1
ATOM 4189 C CA . TYR B 1 94 ? -3.084 11.711 22.25 1 97.38 94 TYR B CA 1
ATOM 4190 C C . TYR B 1 94 ? -1.896 10.828 21.875 1 97.38 94 TYR B C 1
ATOM 4192 O O . TYR B 1 94 ? -1.998 9.969 21 1 97.38 94 TYR B O 1
ATOM 4200 N N . VAL B 1 95 ? -0.793 10.938 22.531 1 97.69 95 VAL B N 1
ATOM 4201 C CA . VAL B 1 95 ? 0.464 10.297 22.156 1 97.69 95 VAL B CA 1
ATOM 4202 C C . VAL B 1 95 ? 0.592 8.953 22.859 1 97.69 95 VAL B C 1
ATOM 4204 O O . VAL B 1 95 ? 0.481 7.898 22.234 1 97.69 95 VAL B O 1
ATOM 4207 N N . CYS B 1 96 ? 0.659 8.945 24.203 1 97.31 96 CYS B N 1
ATOM 4208 C CA . CYS B 1 96 ? 0.992 7.734 24.953 1 97.31 96 CYS B CA 1
ATOM 4209 C C . CYS B 1 96 ? -0.27 7 25.391 1 97.31 96 CYS B C 1
ATOM 4211 O O . CYS B 1 96 ? -0.202 5.852 25.828 1 97.31 96 CYS B O 1
ATOM 4213 N N . LYS B 1 97 ? -1.404 7.629 25.391 1 95.94 97 LYS B N 1
ATOM 4214 C CA . LYS B 1 97 ? -2.721 7.078 25.703 1 95.94 97 LYS B CA 1
ATOM 4215 C C . LYS B 1 97 ? -2.918 6.934 27.203 1 95.94 97 LYS B C 1
ATOM 4217 O O . LYS B 1 97 ? -3.91 6.355 27.656 1 95.94 97 LYS B O 1
ATOM 4222 N N . ASP B 1 98 ? -2.043 7.465 27.953 1 96.94 98 ASP B N 1
ATOM 4223 C CA . ASP B 1 98 ? -2.223 7.48 29.406 1 96.94 98 ASP B CA 1
ATOM 4224 C C . ASP B 1 98 ? -3.246 8.539 29.828 1 96.94 98 ASP B C 1
ATOM 4226 O O . ASP B 1 98 ? -3.49 9.492 29.094 1 96.94 98 ASP B O 1
ATOM 4230 N N . ARG B 1 99 ? -3.809 8.359 30.984 1 97.56 99 ARG B N 1
ATOM 4231 C CA . ARG B 1 99 ? -4.754 9.344 31.516 1 97.56 99 ARG B CA 1
ATOM 4232 C C . ARG B 1 99 ? -4.023 10.492 32.188 1 97.56 99 ARG B C 1
ATOM 4234 O O . ARG B 1 99 ? -2.955 10.297 32.781 1 97.56 99 ARG B O 1
ATOM 4241 N N . TYR B 1 100 ? -4.59 11.648 32.062 1 97.62 100 TYR B N 1
ATOM 4242 C CA . TYR B 1 100 ? -4.023 12.812 32.75 1 97.62 100 TYR B CA 1
ATOM 4243 C C . TYR B 1 100 ? -5.117 13.805 33.125 1 97.62 100 TYR B C 1
ATOM 4245 O O . TYR B 1 100 ? -6.215 13.773 32.562 1 97.62 100 TYR B O 1
ATOM 4253 N N . THR B 1 101 ? -4.859 14.68 34.094 1 96.94 101 THR B N 1
ATOM 4254 C CA . THR B 1 101 ? -5.805 15.703 34.5 1 96.94 101 THR B CA 1
ATOM 4255 C C . THR B 1 101 ? -5.164 17.094 34.469 1 96.94 101 THR B C 1
ATOM 4257 O O . THR B 1 101 ? -5.863 18.094 34.5 1 96.94 101 THR B O 1
ATOM 4260 N N . ARG B 1 102 ? -3.863 17.109 34.438 1 96.62 102 ARG B N 1
ATOM 4261 C CA . ARG B 1 102 ? -3.188 18.391 34.344 1 96.62 102 ARG B CA 1
ATOM 4262 C C . ARG B 1 102 ? -3.078 18.859 32.906 1 96.62 102 ARG B C 1
ATOM 4264 O O . ARG B 1 102 ? -2.41 18.234 32.094 1 96.62 102 ARG B O 1
ATOM 4271 N N . LEU B 1 103 ? -3.656 20.016 32.625 1 96.31 103 LEU B N 1
ATOM 4272 C CA . LEU B 1 103 ? -3.719 20.531 31.266 1 96.31 103 LEU B CA 1
ATOM 4273 C C . LEU B 1 103 ? -2.494 21.391 30.953 1 96.31 103 LEU B C 1
ATOM 4275 O O . LEU B 1 103 ? -2.139 22.281 31.719 1 96.31 103 LEU B O 1
ATOM 4279 N N . ASP B 1 104 ? -1.82 21.078 29.844 1 94.94 104 ASP B N 1
ATOM 4280 C CA . ASP B 1 104 ? -0.71 21.891 29.359 1 94.94 104 ASP B CA 1
ATOM 4281 C C . ASP B 1 104 ? -1.213 23.188 28.719 1 94.94 104 ASP B C 1
ATOM 4283 O O . ASP B 1 104 ? -2.293 23.203 28.125 1 94.94 104 ASP B O 1
ATOM 4287 N N . ALA B 1 105 ? -0.41 24.234 28.828 1 93.5 105 ALA B N 1
ATOM 4288 C CA . ALA B 1 105 ? -0.819 25.547 28.312 1 93.5 105 ALA B CA 1
ATOM 4289 C C . ALA B 1 105 ? -0.861 25.531 26.797 1 93.5 105 ALA B C 1
ATOM 4291 O O . ALA B 1 105 ? -1.645 26.266 26.188 1 93.5 105 ALA B O 1
ATOM 4292 N N . GLU B 1 106 ? -0.041 24.688 26.219 1 93.38 106 GLU B N 1
ATOM 4293 C CA . GLU B 1 106 ? 0.051 24.672 24.766 1 93.38 106 GLU B CA 1
ATOM 4294 C C . GLU B 1 106 ? -0.783 23.547 24.172 1 93.38 106 GLU B C 1
ATOM 4296 O O . GLU B 1 106 ? -1.502 23.734 23.188 1 93.38 106 GLU B O 1
ATOM 4301 N N . TYR B 1 107 ? -0.728 22.422 24.766 1 95.62 107 TYR B N 1
ATOM 4302 C CA . TYR B 1 107 ? -1.322 21.219 24.188 1 95.62 107 TYR B CA 1
ATOM 4303 C C . TYR B 1 107 ? -2.516 20.75 25.016 1 95.62 107 TYR B C 1
ATOM 4305 O O . TYR B 1 107 ? -2.348 20.25 26.125 1 95.62 107 TYR B O 1
ATOM 4313 N N . HIS B 1 108 ? -3.676 20.75 24.406 1 95 108 HIS B N 1
ATOM 4314 C CA . HIS B 1 108 ? -4.895 20.422 25.156 1 95 108 HIS B CA 1
ATOM 4315 C C . HIS B 1 108 ? -5.16 18.922 25.172 1 95 108 HIS B C 1
ATOM 4317 O O . HIS B 1 108 ? -6.012 18.453 25.922 1 95 108 HIS B O 1
ATOM 4323 N N . MET B 1 109 ? -4.395 18.141 24.359 1 97.25 109 MET B N 1
ATOM 4324 C CA . MET B 1 109 ? -4.656 16.719 24.297 1 97.25 109 MET B CA 1
ATOM 4325 C C . MET B 1 109 ? -3.389 15.914 24.594 1 97.25 109 MET B C 1
ATOM 4327 O O . MET B 1 109 ? -3.27 14.758 24.188 1 97.25 109 MET B O 1
ATOM 4331 N N . LEU B 1 110 ? -2.396 16.5 25.219 1 97.94 110 LEU B N 1
ATOM 4332 C CA . LEU B 1 110 ? -1.188 15.781 25.609 1 97.94 110 LEU B CA 1
ATOM 4333 C C . LEU B 1 110 ? -1.011 15.812 27.125 1 97.94 110 LEU B C 1
ATOM 4335 O O . LEU B 1 110 ? -1.271 16.828 27.766 1 97.94 110 LEU B O 1
ATOM 4339 N N . CYS B 1 111 ? -0.582 14.68 27.703 1 97.81 111 CYS B N 1
ATOM 4340 C CA . CYS B 1 111 ? -0.176 14.68 29.094 1 97.81 111 CYS B CA 1
ATOM 4341 C C . CYS B 1 111 ? 1.101 15.492 29.297 1 97.81 111 CYS B C 1
ATOM 4343 O O . CYS B 1 111 ? 1.815 15.773 28.328 1 97.81 111 CYS B O 1
ATOM 4345 N N . PRO B 1 112 ? 1.351 15.867 30.484 1 96.5 112 PRO B N 1
ATOM 4346 C CA . PRO B 1 112 ? 2.461 16.781 30.734 1 96.5 112 PRO B CA 1
ATOM 4347 C C . PRO B 1 112 ? 3.793 16.266 30.203 1 96.5 112 PRO B C 1
ATOM 4349 O O . PRO B 1 112 ? 4.512 16.984 29.516 1 96.5 112 PRO B O 1
ATOM 4352 N N . PRO B 1 113 ? 4.145 14.992 30.406 1 97.75 113 PRO B N 1
ATOM 4353 C CA . PRO B 1 113 ? 5.414 14.516 29.844 1 97.75 113 PRO B CA 1
ATOM 4354 C C . PRO B 1 113 ? 5.445 14.586 28.312 1 97.75 113 PRO B C 1
ATOM 4356 O O . PRO B 1 113 ? 6.465 14.977 27.734 1 97.75 113 PRO B O 1
ATOM 4359 N N . CYS B 1 114 ? 4.391 14.211 27.641 1 98.31 114 CYS B N 1
ATOM 4360 C CA . CYS B 1 114 ? 4.332 14.25 26.188 1 98.31 114 CYS B CA 1
ATOM 4361 C C . CYS B 1 114 ? 4.359 15.688 25.672 1 98.31 114 CYS B C 1
ATOM 4363 O O . CYS B 1 114 ? 4.926 15.969 24.609 1 98.31 114 CYS B O 1
ATOM 4365 N N . ALA B 1 115 ? 3.732 16.562 26.406 1 97.62 115 ALA B N 1
ATOM 4366 C CA . ALA B 1 115 ? 3.762 17.984 26.047 1 97.62 115 ALA B CA 1
ATOM 4367 C C . ALA B 1 115 ? 5.188 18.531 26.094 1 97.62 115 ALA B C 1
ATOM 4369 O O . ALA B 1 115 ? 5.594 19.281 25.203 1 97.62 115 ALA B O 1
ATOM 4370 N N . VAL B 1 116 ? 5.883 18.141 27.125 1 97.62 116 VAL B N 1
ATOM 4371 C CA . VAL B 1 116 ? 7.27 18.578 27.266 1 97.62 116 VAL B CA 1
ATOM 4372 C C . VAL B 1 116 ? 8.094 18.047 26.094 1 97.62 116 VAL B C 1
ATOM 4374 O O . VAL B 1 116 ? 8.852 18.797 25.469 1 97.62 116 VAL B O 1
ATOM 4377 N N . GLU B 1 117 ? 7.945 16.812 25.75 1 97.88 117 GLU B N 1
ATOM 4378 C CA . GLU B 1 117 ? 8.688 16.203 24.641 1 97.88 117 GLU B CA 1
ATOM 4379 C C . GLU B 1 117 ? 8.328 16.875 23.312 1 97.88 117 GLU B C 1
ATOM 4381 O O . GLU B 1 117 ? 9.211 17.172 22.516 1 97.88 117 GLU B O 1
ATOM 4386 N N . ASN B 1 118 ? 7.035 17.047 23.094 1 97.81 118 ASN B N 1
ATOM 4387 C CA . ASN B 1 118 ? 6.594 17.656 21.859 1 97.81 118 ASN B CA 1
ATOM 4388 C C . ASN B 1 118 ? 7.133 19.078 21.719 1 97.81 118 ASN B C 1
ATOM 4390 O O . ASN B 1 118 ? 7.523 19.5 20.625 1 97.81 118 ASN B O 1
ATOM 4394 N N . THR B 1 119 ? 7.152 19.797 22.828 1 96.5 119 THR B N 1
ATOM 4395 C CA . THR B 1 119 ? 7.676 21.156 22.812 1 96.5 119 THR B CA 1
ATOM 4396 C C . THR B 1 119 ? 9.164 21.156 22.453 1 96.5 119 THR B C 1
ATOM 4398 O O . THR B 1 119 ? 9.617 21.984 21.656 1 96.5 119 THR B O 1
ATOM 4401 N N . THR B 1 120 ? 9.852 20.25 23.047 1 97.69 120 THR B N 1
ATOM 4402 C CA . THR B 1 120 ? 11.289 20.141 22.797 1 97.69 120 THR B CA 1
ATOM 4403 C C . THR B 1 120 ? 11.562 19.797 21.344 1 97.69 120 THR B C 1
ATOM 4405 O O . THR B 1 120 ? 12.398 20.422 20.688 1 97.69 120 THR B O 1
ATOM 4408 N N . ARG B 1 121 ? 10.859 18.812 20.797 1 97.94 121 ARG B N 1
ATOM 4409 C CA . ARG B 1 121 ? 11.062 18.359 19.438 1 97.94 121 ARG B CA 1
ATOM 4410 C C . ARG B 1 121 ? 10.586 19.422 18.438 1 97.94 121 ARG B C 1
ATOM 4412 O O . ARG B 1 121 ? 11.141 19.531 17.344 1 97.94 121 ARG B O 1
ATOM 4419 N N . ARG B 1 122 ? 9.539 20.094 18.781 1 96.44 122 ARG B N 1
ATOM 4420 C CA . ARG B 1 122 ? 8.992 21.188 17.969 1 96.44 122 ARG B CA 1
ATOM 4421 C C . ARG B 1 122 ? 10.055 22.25 17.703 1 96.44 122 ARG B C 1
ATOM 4423 O O . ARG B 1 122 ? 10.117 22.812 16.609 1 96.44 122 ARG B O 1
ATOM 4430 N N . ALA B 1 123 ? 10.922 22.5 18.656 1 96.25 123 ALA B N 1
ATOM 4431 C CA . ALA B 1 123 ? 11.898 23.578 18.609 1 96.25 123 ALA B CA 1
ATOM 4432 C C . ALA B 1 123 ? 13.266 23.062 18.172 1 96.25 123 ALA B C 1
ATOM 4434 O O . ALA B 1 123 ? 14.234 23.828 18.094 1 96.25 123 ALA B O 1
ATOM 4435 N N . ALA B 1 124 ? 13.352 21.766 17.891 1 97.94 124 ALA B N 1
ATOM 4436 C CA . ALA B 1 124 ? 14.641 21.156 17.578 1 97.94 124 ALA B CA 1
ATOM 4437 C C . ALA B 1 124 ? 15.258 21.781 16.328 1 97.94 124 ALA B C 1
ATOM 4439 O O . ALA B 1 124 ? 14.547 22.094 15.367 1 97.94 124 ALA B O 1
ATOM 4440 N N . ARG B 1 125 ? 16.578 22 16.344 1 97.88 125 ARG B N 1
ATOM 4441 C CA . ARG B 1 125 ? 17.359 22.578 15.25 1 97.88 125 ARG B CA 1
ATOM 4442 C C . ARG B 1 125 ? 18.562 21.703 14.922 1 97.88 125 ARG B C 1
ATOM 4444 O O . ARG B 1 125 ? 18.922 20.812 15.688 1 97.88 125 ARG B O 1
ATOM 4451 N N . CYS B 1 126 ? 19.141 21.875 13.812 1 98.38 126 CYS B N 1
ATOM 4452 C CA . CYS B 1 126 ? 20.406 21.297 13.391 1 98.38 126 CYS B CA 1
ATOM 4453 C C . CYS B 1 126 ? 21.109 22.172 12.359 1 98.38 126 CYS B C 1
ATOM 4455 O O . CYS B 1 126 ? 20.484 23.062 11.773 1 98.38 126 CYS B O 1
ATOM 4457 N N . ASP B 1 127 ? 22.375 22.031 12.195 1 98.62 127 ASP B N 1
ATOM 4458 C CA . ASP B 1 127 ? 23.125 22.844 11.25 1 98.62 127 ASP B CA 1
ATOM 4459 C C . ASP B 1 127 ? 23.047 22.266 9.836 1 98.62 127 ASP B C 1
ATOM 4461 O O . ASP B 1 127 ? 23.625 21.219 9.555 1 98.62 127 ASP B O 1
ATOM 4465 N N . LEU B 1 128 ? 22.422 22.984 8.953 1 98.81 128 LEU B N 1
ATOM 4466 C CA . LEU B 1 128 ? 22.266 22.531 7.578 1 98.81 128 LEU B CA 1
ATOM 4467 C C . LEU B 1 128 ? 23.016 23.438 6.609 1 98.81 128 LEU B C 1
ATOM 4469 O O . LEU B 1 128 ? 22.688 23.484 5.422 1 98.81 128 LEU B O 1
ATOM 4473 N N . THR B 1 129 ? 23.953 24.156 7.164 1 98.38 129 THR B N 1
ATOM 4474 C CA . THR B 1 129 ? 24.734 25.047 6.309 1 98.38 129 THR B CA 1
ATOM 4475 C C . THR B 1 129 ? 25.344 24.266 5.145 1 98.38 129 THR B C 1
ATOM 4477 O O . THR B 1 129 ? 26 23.234 5.348 1 98.38 129 THR B O 1
ATOM 4480 N N . GLY B 1 130 ? 25.062 24.75 3.947 1 97.81 130 GLY B N 1
ATOM 4481 C CA . GLY B 1 130 ? 25.641 24.141 2.754 1 97.81 130 GLY B CA 1
ATOM 4482 C C . GLY B 1 130 ? 24.797 23 2.205 1 97.81 130 GLY B C 1
ATOM 4483 O O . GLY B 1 130 ? 25.094 22.484 1.127 1 97.81 130 GLY B O 1
ATOM 4484 N N . ARG B 1 131 ? 23.797 22.625 2.883 1 98.69 131 ARG B N 1
ATOM 4485 C CA . ARG B 1 131 ? 22.984 21.516 2.428 1 98.69 131 ARG B CA 1
ATOM 4486 C C . ARG B 1 131 ? 21.859 21.984 1.52 1 98.69 131 ARG B C 1
ATOM 4488 O O . ARG B 1 131 ? 21.406 23.125 1.627 1 98.69 131 ARG B O 1
ATOM 4495 N N . ARG B 1 132 ? 21.438 21.125 0.611 1 98.81 132 ARG B N 1
ATOM 4496 C CA . ARG B 1 132 ? 20.422 21.375 -0.39 1 98.81 132 ARG B CA 1
ATOM 4497 C C . ARG B 1 132 ? 19.219 20.453 -0.196 1 98.81 132 ARG B C 1
ATOM 4499 O O . ARG B 1 132 ? 19.375 19.25 -0.085 1 98.81 132 ARG B O 1
ATOM 4506 N N . ALA B 1 133 ? 18.031 21.062 -0.168 1 98.94 133 ALA B N 1
ATOM 4507 C CA . ALA B 1 133 ? 16.828 20.281 0.141 1 98.94 133 ALA B CA 1
ATOM 4508 C C . ALA B 1 133 ? 15.727 20.547 -0.875 1 98.94 133 ALA B C 1
ATOM 4510 O O . ALA B 1 133 ? 15.531 21.688 -1.304 1 98.94 133 ALA B O 1
ATOM 4511 N N . VAL B 1 134 ? 15.062 19.484 -1.296 1 98.88 134 VAL B N 1
ATOM 4512 C CA . VAL B 1 134 ? 13.82 19.578 -2.064 1 98.88 134 VAL B CA 1
ATOM 4513 C C . VAL B 1 134 ? 12.633 19.203 -1.179 1 98.88 134 VAL B C 1
ATOM 4515 O O . VAL B 1 134 ? 12.664 18.188 -0.485 1 98.88 134 VAL B O 1
ATOM 4518 N N . VAL B 1 135 ? 11.641 20.062 -1.104 1 98.88 135 VAL B N 1
ATOM 4519 C CA . VAL B 1 135 ? 10.391 19.797 -0.401 1 98.88 135 VAL B CA 1
ATOM 4520 C C . VAL B 1 135 ? 9.219 19.906 -1.376 1 98.88 135 VAL B C 1
ATOM 4522 O O . VAL B 1 135 ? 8.891 20.984 -1.854 1 98.88 135 VAL B O 1
ATOM 4525 N N . THR B 1 136 ? 8.586 18.781 -1.654 1 98.75 136 THR B N 1
ATOM 4526 C CA . THR B 1 136 ? 7.391 18.859 -2.492 1 98.75 136 THR B CA 1
ATOM 4527 C C . THR B 1 136 ? 6.199 19.375 -1.688 1 98.75 136 THR B C 1
ATOM 4529 O O . THR B 1 136 ? 6.039 19.016 -0.517 1 98.75 136 THR B O 1
ATOM 4532 N N . GLY B 1 137 ? 5.379 20.156 -2.316 1 97.75 137 GLY B N 1
ATOM 4533 C CA . GLY B 1 137 ? 4.238 20.734 -1.614 1 97.75 137 GLY B CA 1
ATOM 4534 C C . GLY B 1 137 ? 4.633 21.641 -0.468 1 97.75 137 GLY B C 1
ATOM 4535 O O . GLY B 1 137 ? 4.148 21.469 0.655 1 97.75 137 GLY B O 1
ATOM 4536 N N . GLY B 1 138 ? 5.449 22.625 -0.709 1 97.44 138 GLY B N 1
ATOM 4537 C CA . GLY B 1 138 ? 6.012 23.422 0.367 1 97.44 138 GLY B CA 1
ATOM 4538 C C . GLY B 1 138 ? 5.363 24.781 0.498 1 97.44 138 GLY B C 1
ATOM 4539 O O . GLY B 1 138 ? 5.875 25.656 1.204 1 97.44 138 GLY B O 1
ATOM 4540 N N . ARG B 1 139 ? 4.184 25.016 -0.145 1 95.94 139 ARG B N 1
ATOM 4541 C CA . ARG B 1 139 ? 3.586 26.344 -0.225 1 95.94 139 ARG B CA 1
ATOM 4542 C C . ARG B 1 139 ? 2.836 26.688 1.058 1 95.94 139 ARG B C 1
ATOM 4544 O O . ARG B 1 139 ? 2.85 27.844 1.502 1 95.94 139 ARG B O 1
ATOM 4551 N N . ILE B 1 140 ? 2.1 25.703 1.611 1 93.56 140 ILE B N 1
ATOM 4552 C CA . ILE B 1 140 ? 1.234 25.984 2.754 1 93.56 140 ILE B CA 1
ATOM 4553 C C . ILE B 1 140 ? 1.402 24.891 3.803 1 93.56 140 ILE B C 1
ATOM 4555 O O . ILE B 1 140 ? 2.016 23.844 3.535 1 93.56 140 ILE B O 1
ATOM 4559 N N . LYS B 1 141 ? 0.916 25.156 4.977 1 93.81 141 LYS B N 1
ATOM 4560 C CA . LYS B 1 141 ? 0.727 24.188 6.051 1 93.81 141 LYS B CA 1
ATOM 4561 C C . LYS B 1 141 ? 2.045 23.5 6.418 1 93.81 141 LYS B C 1
ATOM 4563 O O . LYS B 1 141 ? 3.043 24.188 6.676 1 93.81 141 LYS B O 1
ATOM 4568 N N . ILE B 1 142 ? 2.061 22.188 6.484 1 96.44 142 ILE B N 1
ATOM 4569 C CA . ILE B 1 142 ? 3.205 21.453 7 1 96.44 142 ILE B CA 1
ATOM 4570 C C . ILE B 1 142 ? 4.426 21.703 6.117 1 96.44 142 ILE B C 1
ATOM 4572 O O . ILE B 1 142 ? 5.512 21.984 6.621 1 96.44 142 ILE B O 1
ATOM 4576 N N . GLY B 1 143 ? 4.227 21.688 4.812 1 97.62 143 GLY B N 1
ATOM 4577 C CA . GLY B 1 143 ? 5.332 21.906 3.893 1 97.62 143 GLY B CA 1
ATOM 4578 C C . GLY B 1 143 ? 5.957 23.281 4.035 1 97.62 143 GLY B C 1
ATOM 4579 O O . GLY B 1 143 ? 7.184 23.422 3.977 1 97.62 143 GLY B O 1
ATOM 4580 N N . PHE B 1 144 ? 5.129 24.281 4.219 1 97 144 PHE B N 1
ATOM 4581 C CA . PHE B 1 144 ? 5.594 25.656 4.391 1 97 144 PHE B CA 1
ATOM 4582 C C . PHE B 1 144 ? 6.473 25.781 5.629 1 97 144 PHE B C 1
ATOM 4584 O O . PHE B 1 144 ? 7.578 26.328 5.559 1 97 144 PHE B O 1
ATOM 4591 N N . HIS B 1 145 ? 6.02 25.234 6.699 1 96.56 145 HIS B N 1
ATOM 4592 C CA . HIS B 1 145 ? 6.754 25.359 7.953 1 96.56 145 HIS B CA 1
ATOM 4593 C C . HIS B 1 145 ? 7.992 24.469 7.965 1 96.56 145 HIS B C 1
ATOM 4595 O O . HIS B 1 145 ? 9.008 24.812 8.57 1 96.56 145 HIS B O 1
ATOM 4601 N N . LEU B 1 146 ? 7.914 23.328 7.258 1 98.5 146 LEU B N 1
ATOM 4602 C CA . LEU B 1 146 ? 9.109 22.5 7.102 1 98.5 146 LEU B CA 1
ATOM 4603 C C . LEU B 1 146 ? 10.188 23.25 6.332 1 98.5 146 LEU B C 1
ATOM 4605 O O . LEU B 1 146 ? 11.359 23.25 6.727 1 98.5 146 LEU B O 1
ATOM 4609 N N . ALA B 1 147 ? 9.773 23.875 5.242 1 98.69 147 ALA B N 1
ATOM 4610 C CA . ALA B 1 147 ? 10.727 24.672 4.457 1 98.69 147 ALA B CA 1
ATOM 4611 C C . ALA B 1 147 ? 11.352 25.766 5.301 1 98.69 147 ALA B C 1
ATOM 4613 O O . ALA B 1 147 ? 12.555 26.016 5.223 1 98.69 147 ALA B O 1
ATOM 4614 N N . LEU B 1 148 ? 10.547 26.422 6.117 1 98 148 LEU B N 1
ATOM 4615 C CA . LEU B 1 148 ? 11.062 27.469 6.992 1 98 148 LEU B CA 1
ATOM 4616 C C . LEU B 1 148 ? 12.102 26.906 7.961 1 98 148 LEU B C 1
ATOM 4618 O O . LEU B 1 148 ? 13.148 27.531 8.18 1 98 148 LEU B O 1
ATOM 4622 N N . LYS B 1 149 ? 11.789 25.734 8.531 1 98.31 149 LYS B N 1
ATOM 4623 C CA . LYS B 1 149 ? 12.75 25.125 9.445 1 98.31 149 LYS B CA 1
ATOM 4624 C C . LYS B 1 149 ? 14.07 24.844 8.742 1 98.31 149 LYS B C 1
ATOM 4626 O O . LYS B 1 149 ? 15.141 25.156 9.266 1 98.31 149 LYS B O 1
ATOM 4631 N N . LEU B 1 150 ? 14.031 24.281 7.551 1 98.88 150 LEU B N 1
ATOM 4632 C CA . LEU B 1 150 ? 15.219 23.969 6.773 1 98.88 150 LEU B CA 1
ATOM 4633 C C . LEU B 1 150 ? 16.016 25.219 6.441 1 98.88 150 LEU B C 1
ATOM 4635 O O . LEU B 1 150 ? 17.234 25.25 6.594 1 98.88 150 LEU B O 1
ATOM 4639 N N . LEU B 1 151 ? 15.336 26.266 6.023 1 98.81 151 LEU B N 1
ATOM 4640 C CA . LEU B 1 151 ? 15.961 27.531 5.652 1 98.81 151 LEU B CA 1
ATOM 4641 C C . LEU B 1 151 ? 16.641 28.172 6.859 1 98.81 151 LEU B C 1
ATOM 4643 O O . LEU B 1 151 ? 17.781 28.609 6.773 1 98.81 151 LEU B O 1
ATOM 4647 N N . ARG B 1 152 ? 15.922 28.188 7.934 1 98.31 152 ARG B N 1
ATOM 4648 C CA . ARG B 1 152 ? 16.422 28.828 9.141 1 98.31 152 ARG B CA 1
ATOM 4649 C C . ARG B 1 152 ? 17.625 28.078 9.703 1 98.31 152 ARG B C 1
ATOM 4651 O O . ARG B 1 152 ? 18.469 28.672 10.383 1 98.31 152 ARG B O 1
ATOM 4658 N N . ASP B 1 153 ? 17.688 26.828 9.367 1 98.75 153 ASP B N 1
ATOM 4659 C CA . ASP B 1 153 ? 18.812 26.031 9.836 1 98.75 153 ASP B CA 1
ATOM 4660 C C . ASP B 1 153 ? 19.953 26.047 8.82 1 98.75 153 ASP B C 1
ATOM 4662 O O . ASP B 1 153 ? 20.953 25.344 8.992 1 98.75 153 ASP B O 1
ATOM 4666 N N . GLY B 1 154 ? 19.797 26.75 7.727 1 98.75 154 GLY B N 1
ATOM 4667 C CA . GLY B 1 154 ? 20.938 27.047 6.887 1 98.75 154 GLY B CA 1
ATOM 4668 C C . GLY B 1 154 ? 20.844 26.406 5.508 1 98.75 154 GLY B C 1
ATOM 4669 O O . GLY B 1 154 ? 21.672 26.703 4.633 1 98.75 154 GLY B O 1
ATOM 4670 N N . ALA B 1 155 ? 19.906 25.641 5.23 1 98.88 155 ALA B N 1
ATOM 4671 C CA . ALA B 1 155 ? 19.828 24.891 3.971 1 98.88 155 ALA B CA 1
ATOM 4672 C C . ALA B 1 155 ? 19.406 25.812 2.824 1 98.88 155 ALA B C 1
ATOM 4674 O O . ALA B 1 155 ? 18.766 26.844 3.049 1 98.88 155 ALA B O 1
ATOM 4675 N N . SER B 1 156 ? 19.844 25.484 1.603 1 98.75 156 SER B N 1
ATOM 4676 C CA . SER B 1 156 ? 19.156 25.922 0.392 1 98.75 156 SER B CA 1
ATOM 4677 C C . SER B 1 156 ? 17.969 25.031 0.072 1 98.75 156 SER B C 1
ATOM 4679 O O . SER B 1 156 ? 18.078 23.812 0.072 1 98.75 156 SER B O 1
ATOM 4681 N N . VAL B 1 157 ? 16.797 25.641 -0.165 1 98.88 157 VAL B N 1
ATOM 4682 C CA . VAL B 1 157 ? 15.578 24.844 -0.251 1 98.88 157 VAL B CA 1
ATOM 4683 C C . VAL B 1 157 ? 14.867 25.141 -1.571 1 98.88 157 VAL B C 1
ATOM 4685 O O . VAL B 1 157 ? 14.688 26.297 -1.95 1 98.88 157 VAL B O 1
ATOM 4688 N N . LEU B 1 158 ? 14.562 24.125 -2.344 1 98.56 158 LEU B N 1
ATOM 4689 C CA . LEU B 1 158 ? 13.656 24.172 -3.486 1 98.56 158 LEU B CA 1
ATOM 4690 C C . LEU B 1 158 ? 12.289 23.609 -3.115 1 98.56 158 LEU B C 1
ATOM 4692 O O . LEU B 1 158 ? 12.164 22.438 -2.748 1 98.56 158 LEU B O 1
ATOM 4696 N N . VAL B 1 159 ? 11.281 24.469 -3.18 1 98.19 159 VAL B N 1
ATOM 4697 C CA . VAL B 1 159 ? 9.906 24.078 -2.867 1 98.19 159 VAL B CA 1
ATOM 4698 C C . VAL B 1 159 ? 9.102 23.938 -4.16 1 98.19 159 VAL B C 1
ATOM 4700 O O . VAL B 1 159 ? 9.266 24.719 -5.094 1 98.19 159 VAL B O 1
ATOM 4703 N N . THR B 1 160 ? 8.266 22.844 -4.156 1 97.94 160 THR B N 1
ATOM 4704 C CA . THR B 1 160 ? 7.383 22.734 -5.316 1 97.94 160 THR B CA 1
ATOM 4705 C C . THR B 1 160 ? 5.949 23.094 -4.938 1 97.94 160 THR B C 1
ATOM 4707 O O . THR B 1 160 ? 5.551 22.953 -3.779 1 97.94 160 THR B O 1
ATOM 4710 N N . THR B 1 161 ? 5.18 23.531 -5.848 1 97.12 161 THR B N 1
ATOM 4711 C CA . THR B 1 161 ? 3.764 23.844 -5.703 1 97.12 161 THR B CA 1
ATOM 4712 C C . THR B 1 161 ? 3.121 24.094 -7.062 1 97.12 161 THR B C 1
ATOM 4714 O O . THR B 1 161 ? 3.818 24.359 -8.047 1 97.12 161 THR B O 1
ATOM 4717 N N . ARG B 1 162 ? 1.832 24 -7.082 1 94.75 162 ARG B N 1
ATOM 4718 C CA . ARG B 1 162 ? 1.09 24.359 -8.281 1 94.75 162 ARG B CA 1
ATOM 4719 C C . ARG B 1 162 ? 1.003 25.875 -8.43 1 94.75 162 ARG B C 1
ATOM 4721 O O . ARG B 1 162 ? 0.664 26.391 -9.5 1 94.75 162 ARG B O 1
ATOM 4728 N N . PHE B 1 163 ? 1.325 26.656 -7.344 1 95.25 163 PHE B N 1
ATOM 4729 C CA . PHE B 1 163 ? 1.142 28.094 -7.316 1 95.25 163 PHE B CA 1
ATOM 4730 C C . PHE B 1 163 ? 2.422 28.797 -6.875 1 95.25 163 PHE B C 1
ATOM 4732 O O . PHE B 1 163 ? 2.496 29.328 -5.766 1 95.25 163 PHE B O 1
ATOM 4739 N N . PRO B 1 164 ? 3.383 28.891 -7.785 1 96.75 164 PRO B N 1
ATOM 4740 C CA . PRO B 1 164 ? 4.707 29.375 -7.406 1 96.75 164 PRO B CA 1
ATOM 4741 C C . PRO B 1 164 ? 4.695 30.859 -6.996 1 96.75 164 PRO B C 1
ATOM 4743 O O . PRO B 1 164 ? 5.441 31.25 -6.098 1 96.75 164 PRO B O 1
ATOM 4746 N N . ALA B 1 165 ? 3.891 31.672 -7.641 1 96.38 165 ALA B N 1
ATOM 4747 C CA . ALA B 1 165 ? 3.824 33.094 -7.258 1 96.38 165 ALA B CA 1
ATOM 4748 C C . ALA B 1 165 ? 3.287 33.25 -5.84 1 96.38 165 ALA B C 1
ATOM 4750 O O . ALA B 1 165 ? 3.814 34.031 -5.055 1 96.38 165 ALA B O 1
ATOM 4751 N N . ASP B 1 166 ? 2.244 32.5 -5.586 1 96.19 166 ASP B N 1
ATOM 4752 C CA . ASP B 1 166 ? 1.677 32.562 -4.242 1 96.19 166 ASP B CA 1
ATOM 4753 C C . ASP B 1 166 ? 2.699 32.094 -3.201 1 96.19 166 ASP B C 1
ATOM 4755 O O . ASP B 1 166 ? 2.785 32.688 -2.117 1 96.19 166 ASP B O 1
ATOM 4759 N N . ALA B 1 167 ? 3.412 31.078 -3.516 1 97.44 167 ALA B N 1
ATOM 4760 C CA . ALA B 1 167 ? 4.441 30.609 -2.598 1 97.44 167 ALA B CA 1
ATOM 4761 C C . ALA B 1 167 ? 5.492 31.672 -2.34 1 97.44 167 ALA B C 1
ATOM 4763 O O . ALA B 1 167 ? 5.875 31.922 -1.191 1 97.44 167 ALA B O 1
ATOM 4764 N N . ALA B 1 168 ? 5.961 32.281 -3.398 1 97.62 168 ALA B N 1
ATOM 4765 C CA . ALA B 1 168 ? 6.945 33.344 -3.258 1 97.62 168 ALA B CA 1
ATOM 4766 C C . ALA B 1 168 ? 6.426 34.469 -2.34 1 97.62 168 ALA B C 1
ATOM 4768 O O . ALA B 1 168 ? 7.152 34.938 -1.464 1 97.62 168 ALA B O 1
ATOM 4769 N N . ARG B 1 169 ? 5.172 34.875 -2.523 1 97.19 169 ARG B N 1
ATOM 4770 C CA . ARG B 1 169 ? 4.566 35.906 -1.703 1 97.19 169 ARG B CA 1
ATOM 4771 C C . ARG B 1 169 ? 4.492 35.469 -0.241 1 97.19 169 ARG B C 1
ATOM 4773 O O . ARG B 1 169 ? 4.77 36.281 0.659 1 97.19 169 ARG B O 1
ATOM 4780 N N . ARG B 1 170 ? 4.133 34.25 0.004 1 95.69 170 ARG B N 1
ATOM 4781 C CA . ARG B 1 170 ? 3.98 33.719 1.363 1 95.69 170 ARG B CA 1
ATOM 4782 C C . ARG B 1 170 ? 5.316 33.719 2.098 1 95.69 170 ARG B C 1
ATOM 4784 O O . ARG B 1 170 ? 5.406 34.188 3.24 1 95.69 170 ARG B O 1
ATOM 4791 N N . PHE B 1 171 ? 6.336 33.25 1.454 1 97.75 171 PHE B N 1
ATOM 4792 C CA . PHE B 1 171 ? 7.648 33.188 2.088 1 97.75 171 PHE B CA 1
ATOM 4793 C C . PHE B 1 171 ? 8.203 34.594 2.305 1 97.75 171 PHE B C 1
ATOM 4795 O O . PHE B 1 171 ? 8.781 34.906 3.355 1 97.75 171 PHE B O 1
ATOM 4802 N N . ALA B 1 172 ? 8.008 35.469 1.37 1 97.5 172 ALA B N 1
ATOM 4803 C CA . ALA B 1 172 ? 8.531 36.812 1.456 1 97.5 172 ALA B CA 1
ATOM 4804 C C . ALA B 1 172 ? 7.855 37.594 2.58 1 97.5 172 ALA B C 1
ATOM 4806 O O . ALA B 1 172 ? 8.414 38.562 3.1 1 97.5 172 ALA B O 1
ATOM 4807 N N . ALA B 1 173 ? 6.645 37.156 2.949 1 95.19 173 ALA B N 1
ATOM 4808 C CA . ALA B 1 173 ? 5.863 37.844 3.959 1 95.19 173 ALA B CA 1
ATOM 4809 C C . ALA B 1 173 ? 6.324 37.469 5.367 1 95.19 173 ALA B C 1
ATOM 4811 O O . ALA B 1 173 ? 5.953 38.156 6.34 1 95.19 173 ALA B O 1
ATOM 4812 N N . VAL B 1 174 ? 7.176 36.5 5.477 1 95.88 174 VAL B N 1
ATOM 4813 C CA . VAL B 1 174 ? 7.68 36.094 6.785 1 95.88 174 VAL B CA 1
ATOM 4814 C C . VAL B 1 174 ? 8.664 37.156 7.301 1 95.88 174 VAL B C 1
ATOM 4816 O O . VAL B 1 174 ? 9.562 37.562 6.574 1 95.88 174 VAL B O 1
ATOM 4819 N N . PRO B 1 175 ? 8.602 37.531 8.539 1 94.62 175 PRO B N 1
ATOM 4820 C CA . PRO B 1 175 ? 9.391 38.656 9.055 1 94.62 175 PRO B CA 1
ATOM 4821 C C . PRO B 1 175 ? 10.891 38.438 8.906 1 94.62 175 PRO B C 1
ATOM 4823 O O . PRO B 1 175 ? 11.625 39.375 8.602 1 94.62 175 PRO B O 1
ATOM 4826 N N . ASP B 1 176 ? 11.344 37.312 9.055 1 95.75 176 ASP B N 1
ATOM 4827 C CA . ASP B 1 176 ? 12.781 37.062 8.992 1 95.75 176 ASP B CA 1
ATOM 4828 C C . ASP B 1 176 ? 13.195 36.562 7.609 1 95.75 176 ASP B C 1
ATOM 4830 O O . ASP B 1 176 ? 14.289 36.031 7.438 1 95.75 176 ASP B O 1
ATOM 4834 N N . ALA B 1 177 ? 12.344 36.781 6.594 1 97.19 177 ALA B N 1
ATOM 4835 C CA . ALA B 1 177 ? 12.578 36.312 5.227 1 97.19 177 ALA B CA 1
ATOM 4836 C C . ALA B 1 177 ? 13.906 36.844 4.688 1 97.19 177 ALA B C 1
ATOM 4838 O O . ALA B 1 177 ? 14.641 36.125 4.008 1 97.19 177 ALA B O 1
ATOM 4839 N N . PRO B 1 178 ? 14.344 38.094 4.98 1 96.5 178 PRO B N 1
ATOM 4840 C CA . PRO B 1 178 ? 15.586 38.625 4.41 1 96.5 178 PRO B CA 1
ATOM 4841 C C . PRO B 1 178 ? 16.812 37.781 4.789 1 96.5 178 PRO B C 1
ATOM 4843 O O . PRO B 1 178 ? 17.828 37.812 4.09 1 96.5 178 PRO B O 1
ATOM 4846 N N . HIS B 1 179 ? 16.672 37.031 5.836 1 96.88 179 HIS B N 1
ATOM 4847 C CA . HIS B 1 179 ? 17.828 36.281 6.332 1 96.88 179 HIS B CA 1
ATOM 4848 C C . HIS B 1 179 ? 18.031 35 5.539 1 96.88 179 HIS B C 1
ATOM 4850 O O . HIS B 1 179 ? 19.094 34.375 5.594 1 96.88 179 HIS B O 1
ATOM 4856 N N . TRP B 1 180 ? 17.016 34.562 4.84 1 97.69 180 TRP B N 1
ATOM 4857 C CA . TRP B 1 180 ? 17.172 33.25 4.223 1 97.69 180 TRP B CA 1
ATOM 4858 C C . TRP B 1 180 ? 16.547 33.25 2.83 1 97.69 180 TRP B C 1
ATOM 4860 O O . TRP B 1 180 ? 16.641 32.219 2.117 1 97.69 180 TRP B O 1
ATOM 4870 N N . LEU B 1 181 ? 15.906 34.25 2.332 1 97.62 181 LEU B N 1
ATOM 4871 C CA . LEU B 1 181 ? 15.109 34.25 1.107 1 97.62 181 LEU B CA 1
ATOM 4872 C C . LEU B 1 181 ? 15.984 33.969 -0.109 1 97.62 181 LEU B C 1
ATOM 4874 O O . LEU B 1 181 ? 15.523 33.406 -1.089 1 97.62 181 LEU B O 1
ATOM 4878 N N . ASP B 1 182 ? 17.25 34.375 -0.071 1 96.75 182 ASP B N 1
ATOM 4879 C CA . ASP B 1 182 ? 18.172 34.156 -1.177 1 96.75 182 ASP B CA 1
ATOM 4880 C C . ASP B 1 182 ? 18.453 32.656 -1.377 1 96.75 182 ASP B C 1
ATOM 4882 O O . ASP B 1 182 ? 18.922 32.25 -2.439 1 96.75 182 ASP B O 1
ATOM 4886 N N . ARG B 1 183 ? 18.172 31.844 -0.372 1 98.31 183 ARG B N 1
ATOM 4887 C CA . ARG B 1 183 ? 18.422 30.422 -0.448 1 98.31 183 ARG B CA 1
ATOM 4888 C C . ARG B 1 183 ? 17.156 29.641 -0.771 1 98.31 183 ARG B C 1
ATOM 4890 O O . ARG B 1 183 ? 17.156 28.422 -0.822 1 98.31 183 ARG B O 1
ATOM 4897 N N . LEU B 1 184 ? 16.047 30.328 -0.997 1 98.56 184 LEU B N 1
ATOM 4898 C CA . LEU B 1 184 ? 14.781 29.719 -1.378 1 98.56 184 LEU B CA 1
ATOM 4899 C C . LEU B 1 184 ? 14.578 29.781 -2.889 1 98.56 184 LEU B C 1
ATOM 4901 O O . LEU B 1 184 ? 14.844 30.812 -3.514 1 98.56 184 LEU B O 1
ATOM 4905 N N . SER B 1 185 ? 14.18 28.766 -3.502 1 97.94 185 SER B N 1
ATOM 4906 C CA . SER B 1 185 ? 13.641 28.719 -4.859 1 97.94 185 SER B CA 1
ATOM 4907 C C . SER B 1 185 ? 12.312 27.969 -4.898 1 97.94 185 SER B C 1
ATOM 4909 O O . SER B 1 185 ? 12.062 27.094 -4.066 1 97.94 185 SER B O 1
ATOM 4911 N N . VAL B 1 186 ? 11.453 28.359 -5.832 1 97.88 186 VAL B N 1
ATOM 4912 C CA . VAL B 1 186 ? 10.141 27.734 -5.984 1 97.88 186 VAL B CA 1
ATOM 4913 C C . VAL B 1 186 ? 10 27.172 -7.395 1 97.88 186 VAL B C 1
ATOM 4915 O O . VAL B 1 186 ? 10.266 27.859 -8.383 1 97.88 186 VAL B O 1
ATOM 4918 N N . HIS B 1 187 ? 9.688 25.906 -7.488 1 97.31 187 HIS B N 1
ATOM 4919 C CA . HIS B 1 187 ? 9.438 25.234 -8.766 1 97.31 187 HIS B CA 1
ATOM 4920 C C . HIS B 1 187 ? 7.953 24.938 -8.945 1 97.31 187 HIS B C 1
ATOM 4922 O O . HIS B 1 187 ? 7.383 24.141 -8.203 1 97.31 187 HIS B O 1
ATOM 4928 N N . GLY B 1 188 ? 7.305 25.609 -9.914 1 96.69 188 GLY B N 1
ATOM 4929 C CA . GLY B 1 188 ? 5.906 25.359 -10.227 1 96.69 188 GLY B CA 1
ATOM 4930 C C . GLY B 1 188 ? 5.684 24.047 -10.969 1 96.69 188 GLY B C 1
ATOM 4931 O O . GLY B 1 188 ? 6.207 23.859 -12.062 1 96.69 188 GLY B O 1
ATOM 4932 N N . VAL B 1 189 ? 4.84 23.172 -10.281 1 95.69 189 VAL B N 1
ATOM 4933 C CA . VAL B 1 189 ? 4.582 21.891 -10.93 1 95.69 189 VAL B CA 1
ATOM 4934 C C . VAL B 1 189 ? 3.273 21.312 -10.406 1 95.69 189 VAL B C 1
ATOM 4936 O O . VAL B 1 189 ? 2.979 21.406 -9.211 1 95.69 189 VAL B O 1
ATOM 4939 N N . ASP B 1 190 ? 2.453 20.875 -11.344 1 93.38 190 ASP B N 1
ATOM 4940 C CA . ASP B 1 190 ? 1.371 19.953 -11.008 1 93.38 190 ASP B CA 1
ATOM 4941 C C . ASP B 1 190 ? 1.856 18.516 -11.031 1 93.38 190 ASP B C 1
ATOM 4943 O O . ASP B 1 190 ? 2.23 18 -12.086 1 93.38 190 ASP B O 1
ATOM 4947 N N . LEU B 1 191 ? 1.777 17.844 -9.914 1 95.12 191 LEU B N 1
ATOM 4948 C CA . LEU B 1 191 ? 2.363 16.516 -9.789 1 95.12 191 LEU B CA 1
ATOM 4949 C C . LEU B 1 191 ? 1.603 15.5 -10.641 1 95.12 191 LEU B C 1
ATOM 4951 O O . LEU B 1 191 ? 2.082 14.391 -10.867 1 95.12 191 LEU B O 1
ATOM 4955 N N . LEU B 1 192 ? 0.437 15.867 -11.133 1 91.81 192 LEU B N 1
ATOM 4956 C CA . LEU B 1 192 ? -0.297 15 -12.047 1 91.81 192 LEU B CA 1
ATOM 4957 C C . LEU B 1 192 ? 0.262 15.102 -13.461 1 91.81 192 LEU B C 1
ATOM 4959 O O . LEU B 1 192 ? -0.074 14.289 -14.328 1 91.81 192 LEU B O 1
ATOM 4963 N N . ASP B 1 193 ? 1.117 16.094 -13.617 1 90.25 193 ASP B N 1
ATOM 4964 C CA . ASP B 1 193 ? 1.803 16.266 -14.891 1 90.25 193 ASP B CA 1
ATOM 4965 C C . ASP B 1 193 ? 3.189 15.625 -14.859 1 90.25 193 ASP B C 1
ATOM 4967 O O . ASP B 1 193 ? 4.148 16.234 -14.391 1 90.25 193 ASP B O 1
ATOM 4971 N N . LEU B 1 194 ? 3.338 14.5 -15.484 1 88.5 194 LEU B N 1
ATOM 4972 C CA . LEU B 1 194 ? 4.574 13.727 -15.414 1 88.5 194 LEU B CA 1
ATOM 4973 C C . LEU B 1 194 ? 5.738 14.508 -16.016 1 88.5 194 LEU B C 1
ATOM 4975 O O . LEU B 1 194 ? 6.863 14.438 -15.508 1 88.5 194 LEU B O 1
ATOM 4979 N N . ALA B 1 195 ? 5.496 15.164 -17.109 1 88.81 195 ALA B N 1
ATOM 4980 C CA . ALA B 1 195 ? 6.543 15.984 -17.719 1 88.81 195 ALA B CA 1
ATOM 4981 C C . ALA B 1 195 ? 7.039 17.047 -16.75 1 88.81 195 ALA B C 1
ATOM 4983 O O . ALA B 1 195 ? 8.234 17.344 -16.688 1 88.81 195 ALA B O 1
ATOM 4984 N N . GLY B 1 196 ? 6.113 17.688 -16.031 1 91.56 196 GLY B N 1
ATOM 4985 C CA . GLY B 1 196 ? 6.488 18.656 -15.008 1 91.56 196 GLY B CA 1
ATOM 4986 C C . GLY B 1 196 ? 7.324 18.047 -13.898 1 91.56 196 GLY B C 1
ATOM 4987 O O . GLY B 1 196 ? 8.258 18.688 -13.398 1 91.56 196 GLY B O 1
ATOM 4988 N N . VAL B 1 197 ? 7.035 16.828 -13.523 1 93.12 197 VAL B N 1
ATOM 4989 C CA . VAL B 1 197 ? 7.789 16.141 -12.477 1 93.12 197 VAL B CA 1
ATOM 4990 C C . VAL B 1 197 ? 9.211 15.867 -12.953 1 93.12 197 VAL B C 1
ATOM 4992 O O . VAL B 1 197 ? 10.172 16.031 -12.195 1 93.12 197 VAL B O 1
ATOM 4995 N N . VAL B 1 198 ? 9.32 15.469 -14.18 1 90.44 198 VAL B N 1
ATOM 4996 C CA . VAL B 1 198 ? 10.648 15.289 -14.758 1 90.44 198 VAL B CA 1
ATOM 4997 C C . VAL B 1 198 ? 11.391 16.625 -14.773 1 90.44 198 VAL B C 1
ATOM 4999 O O . VAL B 1 198 ? 12.594 16.672 -14.5 1 90.44 198 VAL B O 1
ATOM 5002 N N . GLY B 1 199 ? 10.688 17.672 -15.094 1 93.69 199 GLY B N 1
ATOM 5003 C CA . GLY B 1 199 ? 11.258 19 -15.062 1 93.69 199 GLY B CA 1
ATOM 5004 C C . GLY B 1 199 ? 11.805 19.375 -13.695 1 93.69 199 GLY B C 1
ATOM 5005 O O . GLY B 1 199 ? 12.797 20.109 -13.602 1 93.69 199 GLY B O 1
ATOM 5006 N N . LEU B 1 200 ? 11.164 18.922 -12.641 1 95 200 LEU B N 1
ATOM 5007 C CA . LEU B 1 200 ? 11.656 19.156 -11.289 1 95 200 LEU B CA 1
ATOM 5008 C C . LEU B 1 200 ? 13.039 18.531 -11.102 1 95 200 LEU B C 1
ATOM 5010 O O . LEU B 1 200 ? 13.914 19.141 -10.477 1 95 200 LEU B O 1
ATOM 5014 N N . VAL B 1 201 ? 13.266 17.312 -11.578 1 95.25 201 VAL B N 1
ATOM 5015 C CA . VAL B 1 201 ? 14.562 16.625 -11.492 1 95.25 201 VAL B CA 1
ATOM 5016 C C . VAL B 1 201 ? 15.617 17.453 -12.227 1 95.25 201 VAL B C 1
ATOM 5018 O O . VAL B 1 201 ? 16.734 17.641 -11.719 1 95.25 201 VAL B O 1
ATOM 5021 N N . ASP B 1 202 ? 15.234 17.984 -13.375 1 94.75 202 ASP B N 1
ATOM 5022 C CA . ASP B 1 202 ? 16.125 18.828 -14.156 1 94.75 202 ASP B CA 1
ATOM 5023 C C . ASP B 1 202 ? 16.469 20.109 -13.391 1 94.75 202 ASP B C 1
ATOM 5025 O O . ASP B 1 202 ? 17.609 20.578 -13.438 1 94.75 202 ASP B O 1
ATOM 5029 N N . ALA B 1 203 ? 15.477 20.641 -12.742 1 95 203 ALA B N 1
ATOM 5030 C CA . ALA B 1 203 ? 15.688 21.859 -11.977 1 95 203 ALA B CA 1
ATOM 5031 C C . ALA B 1 203 ? 16.703 21.656 -10.867 1 95 203 ALA B C 1
ATOM 5033 O O . ALA B 1 203 ? 17.516 22.531 -10.578 1 95 203 ALA B O 1
ATOM 5034 N N . VAL B 1 204 ? 16.656 20.516 -10.203 1 95.19 204 VAL B N 1
ATOM 5035 C CA . VAL B 1 204 ? 17.625 20.172 -9.156 1 95.19 204 VAL B CA 1
ATOM 5036 C C . VAL B 1 204 ? 19.031 20.094 -9.742 1 95.19 204 VAL B C 1
ATOM 5038 O O . VAL B 1 204 ? 19.969 20.641 -9.18 1 95.19 204 VAL B O 1
ATOM 5041 N N . ARG B 1 205 ? 19.109 19.469 -10.875 1 95.06 205 ARG B N 1
ATOM 5042 C CA . ARG B 1 205 ? 20.406 19.328 -11.555 1 95.06 205 ARG B CA 1
ATOM 5043 C C . ARG B 1 205 ? 20.969 20.703 -11.93 1 95.06 205 ARG B C 1
ATOM 5045 O O . ARG B 1 205 ? 22.141 20.969 -11.711 1 95.06 205 ARG B O 1
ATOM 5052 N N . GLU B 1 206 ? 20.156 21.516 -12.453 1 94.38 206 GLU B N 1
ATOM 5053 C CA . GLU B 1 206 ? 20.562 22.828 -12.93 1 94.38 206 GLU B CA 1
ATOM 5054 C C . GLU B 1 206 ? 20.938 23.75 -11.773 1 94.38 206 GLU B C 1
ATOM 5056 O O . GLU B 1 206 ? 21.922 24.484 -11.844 1 94.38 206 GLU B O 1
ATOM 5061 N N . ARG B 1 207 ? 20.219 23.688 -10.758 1 94.44 207 ARG B N 1
ATOM 5062 C CA . ARG B 1 207 ? 20.391 24.609 -9.641 1 94.44 207 ARG B CA 1
ATOM 5063 C C . ARG B 1 207 ? 21.625 24.25 -8.82 1 94.44 207 ARG B C 1
ATOM 5065 O O . ARG B 1 207 ? 22.344 25.125 -8.328 1 94.44 207 ARG B O 1
ATOM 5072 N N . TRP B 1 208 ? 21.812 23 -8.664 1 96.62 208 TRP B N 1
ATOM 5073 C CA . TRP B 1 208 ? 22.797 22.594 -7.672 1 96.62 208 TRP B CA 1
ATOM 5074 C C . TRP B 1 208 ? 23.844 21.672 -8.289 1 96.62 208 TRP B C 1
ATOM 5076 O O . TRP B 1 208 ? 24.453 20.859 -7.59 1 96.62 208 TRP B O 1
ATOM 5086 N N . ASP B 1 209 ? 24.031 21.734 -9.625 1 92.62 209 ASP B N 1
ATOM 5087 C CA . ASP B 1 209 ? 25.016 20.984 -10.383 1 92.62 209 ASP B CA 1
ATOM 5088 C C . ASP B 1 209 ? 24.938 19.5 -10.055 1 92.62 209 ASP B C 1
ATOM 5090 O O . ASP B 1 209 ? 25.969 18.844 -9.852 1 92.62 209 ASP B O 1
ATOM 5094 N N . GLY B 1 210 ? 23.781 19.109 -9.727 1 90.19 210 GLY B N 1
ATOM 5095 C CA . GLY B 1 210 ? 23.531 17.672 -9.586 1 90.19 210 GLY B CA 1
ATOM 5096 C C . GLY B 1 210 ? 23.672 17.188 -8.156 1 90.19 210 GLY B C 1
ATOM 5097 O O . GLY B 1 210 ? 23.578 15.984 -7.898 1 90.19 210 GLY B O 1
ATOM 5098 N N . GLU B 1 211 ? 23.875 18.047 -7.219 1 97.06 211 GLU B N 1
ATOM 5099 C CA . GLU B 1 211 ? 23.984 17.641 -5.824 1 97.06 211 GLU B CA 1
ATOM 5100 C C . GLU B 1 211 ? 22.688 17.875 -5.074 1 97.06 211 GLU B C 1
ATOM 5102 O O . GLU B 1 211 ? 22.016 18.875 -5.285 1 97.06 211 GLU B O 1
ATOM 5107 N N . LEU B 1 212 ? 22.312 16.953 -4.285 1 98.69 212 LEU B N 1
ATOM 5108 C CA . LEU B 1 212 ? 21.172 17.031 -3.381 1 98.69 212 LEU B CA 1
ATOM 5109 C C . LEU B 1 212 ? 21.484 16.359 -2.049 1 98.69 212 LEU B C 1
ATOM 5111 O O . LEU B 1 212 ? 22.219 15.375 -2.004 1 98.69 212 LEU B O 1
ATOM 5115 N N . ASP B 1 213 ? 20.969 16.906 -0.942 1 98.88 213 ASP B N 1
ATOM 5116 C CA . ASP B 1 213 ? 21.25 16.328 0.373 1 98.88 213 ASP B CA 1
ATOM 5117 C C . ASP B 1 213 ? 19.984 15.797 1.028 1 98.88 213 ASP B C 1
ATOM 5119 O O . ASP B 1 213 ? 20.031 14.852 1.814 1 98.88 213 ASP B O 1
ATOM 5123 N N . ILE B 1 214 ? 18.828 16.453 0.764 1 98.94 214 ILE B N 1
ATOM 5124 C CA . ILE B 1 214 ? 17.594 16.141 1.454 1 98.94 214 ILE B CA 1
ATOM 5125 C C . ILE B 1 214 ? 16.438 16.156 0.46 1 98.94 214 ILE B C 1
ATOM 5127 O O . ILE B 1 214 ? 16.281 17.109 -0.305 1 98.94 214 ILE B O 1
ATOM 5131 N N . LEU B 1 215 ? 15.711 15.102 0.385 1 98.94 215 LEU B N 1
ATOM 5132 C CA . LEU B 1 215 ? 14.453 15.023 -0.346 1 98.94 215 LEU B CA 1
ATOM 5133 C C . LEU B 1 215 ? 13.289 14.742 0.601 1 98.94 215 LEU B C 1
ATOM 5135 O O . LEU B 1 215 ? 13.281 13.727 1.299 1 98.94 215 LEU B O 1
ATOM 5139 N N . VAL B 1 216 ? 12.359 15.656 0.688 1 98.94 216 VAL B N 1
ATOM 5140 C CA . VAL B 1 216 ? 11.148 15.406 1.459 1 98.94 216 VAL B CA 1
ATOM 5141 C C . VAL B 1 216 ? 9.938 15.352 0.523 1 98.94 216 VAL B C 1
ATOM 5143 O O . VAL B 1 216 ? 9.539 16.375 -0.039 1 98.94 216 VAL B O 1
ATOM 5146 N N . ASN B 1 217 ? 9.445 14.172 0.338 1 98.88 217 ASN B N 1
ATOM 5147 C CA . ASN B 1 217 ? 8.18 14 -0.36 1 98.88 217 ASN B CA 1
ATOM 5148 C C . ASN B 1 217 ? 6.988 14.312 0.547 1 98.88 217 ASN B C 1
ATOM 5150 O O . ASN B 1 217 ? 6.398 13.406 1.138 1 98.88 217 ASN B O 1
ATOM 5154 N N . ASN B 1 218 ? 6.656 15.57 0.577 1 98.69 218 ASN B N 1
ATOM 5155 C CA . ASN B 1 218 ? 5.668 16.094 1.517 1 98.69 218 ASN B CA 1
ATOM 5156 C C . ASN B 1 218 ? 4.305 16.266 0.855 1 98.69 218 ASN B C 1
ATOM 5158 O O . ASN B 1 218 ? 3.27 16.172 1.521 1 98.69 218 ASN B O 1
ATOM 5162 N N . ALA B 1 219 ? 4.309 16.547 -0.481 1 98.06 219 ALA B N 1
ATOM 5163 C CA . ALA B 1 219 ? 3.047 16.781 -1.182 1 98.06 219 ALA B CA 1
ATOM 5164 C C . ALA B 1 219 ? 2.117 15.586 -1.047 1 98.06 219 ALA B C 1
ATOM 5166 O O . ALA B 1 219 ? 2.559 14.438 -1.13 1 98.06 219 ALA B O 1
ATOM 5167 N N . ALA B 1 220 ? 0.919 15.836 -0.737 1 96.94 220 ALA B N 1
ATOM 5168 C CA . ALA B 1 220 ? -0.069 14.773 -0.605 1 96.94 220 ALA B CA 1
ATOM 5169 C C . ALA B 1 220 ? -1.461 15.258 -0.992 1 96.94 220 ALA B C 1
ATOM 5171 O O . ALA B 1 220 ? -1.752 16.453 -0.904 1 96.94 220 ALA B O 1
ATOM 5172 N N . GLN B 1 221 ? -2.25 14.461 -1.475 1 94.56 221 GLN B N 1
ATOM 5173 C CA . GLN B 1 221 ? -3.672 14.703 -1.686 1 94.56 221 GLN B CA 1
ATOM 5174 C C . GLN B 1 221 ? -4.52 13.812 -0.786 1 94.56 221 GLN B C 1
ATOM 5176 O O . GLN B 1 221 ? -4.527 12.586 -0.944 1 94.56 221 GLN B O 1
ATOM 5181 N N . THR B 1 222 ? -5.211 14.398 0.142 1 94.12 222 THR B N 1
ATOM 5182 C CA . THR B 1 222 ? -6.16 13.688 0.99 1 94.12 222 THR B CA 1
ATOM 5183 C C . THR B 1 222 ? -7.594 13.914 0.514 1 94.12 222 THR B C 1
ATOM 5185 O O . THR B 1 222 ? -8.359 12.969 0.366 1 94.12 222 THR B O 1
ATOM 5188 N N . ILE B 1 223 ? -7.926 15.227 0.301 1 95.12 223 ILE B N 1
ATOM 5189 C CA . ILE B 1 223 ? -9.234 15.617 -0.218 1 95.12 223 ILE B CA 1
ATOM 5190 C C . ILE B 1 223 ? -9.102 16.078 -1.667 1 95.12 223 ILE B C 1
ATOM 5192 O O . ILE B 1 223 ? -8.328 17 -1.963 1 95.12 223 ILE B O 1
ATOM 5196 N N . ARG B 1 224 ? -9.773 15.398 -2.531 1 92.38 224 ARG B N 1
ATOM 5197 C CA . ARG B 1 224 ? -9.82 15.883 -3.908 1 92.38 224 ARG B CA 1
ATOM 5198 C C . ARG B 1 224 ? -10.602 17.188 -4.004 1 92.38 224 ARG B C 1
ATOM 5200 O O . ARG B 1 224 ? -11.727 17.281 -3.5 1 92.38 224 ARG B O 1
ATOM 5207 N N . ARG B 1 225 ? -9.969 18.188 -4.566 1 90.12 225 ARG B N 1
ATOM 5208 C CA . ARG B 1 225 ? -10.594 19.5 -4.723 1 90.12 225 ARG B CA 1
ATOM 5209 C C . ARG B 1 225 ? -10.859 19.812 -6.191 1 90.12 225 ARG B C 1
ATOM 5211 O O . ARG B 1 225 ? -9.984 19.641 -7.039 1 90.12 225 ARG B O 1
ATOM 5218 N N . PRO B 1 226 ? -12.102 20.203 -6.48 1 85.19 226 PRO B N 1
ATOM 5219 C CA . PRO B 1 226 ? -12.367 20.641 -7.855 1 85.19 226 PRO B CA 1
ATOM 5220 C C . PRO B 1 226 ? -11.688 21.953 -8.211 1 85.19 226 PRO B C 1
ATOM 5222 O O . PRO B 1 226 ? -11.172 22.641 -7.324 1 85.19 226 PRO B O 1
ATOM 5225 N N . ALA B 1 227 ? -11.695 22.281 -9.438 1 80.44 227 ALA B N 1
ATOM 5226 C CA . ALA B 1 227 ? -11 23.469 -9.938 1 80.44 227 ALA B CA 1
ATOM 5227 C C . ALA B 1 227 ? -11.516 24.734 -9.266 1 80.44 227 ALA B C 1
ATOM 5229 O O . ALA B 1 227 ? -10.75 25.672 -9.039 1 80.44 227 ALA B O 1
ATOM 5230 N N . GLY B 1 228 ? -12.852 24.75 -8.961 1 83.44 228 GLY B N 1
ATOM 5231 C CA . GLY B 1 228 ? -13.469 25.922 -8.344 1 83.44 228 GLY B CA 1
ATOM 5232 C C . GLY B 1 228 ? -12.867 26.266 -6.988 1 83.44 228 GLY B C 1
ATOM 5233 O O . GLY B 1 228 ? -12.859 27.422 -6.586 1 83.44 228 GLY B O 1
ATOM 5234 N N . TYR B 1 229 ? -12.32 25.281 -6.348 1 89 229 TYR B N 1
ATOM 5235 C CA . TYR B 1 229 ? -11.719 25.484 -5.035 1 89 229 TYR B CA 1
ATOM 5236 C C . TYR B 1 229 ? -10.492 26.391 -5.129 1 89 229 TYR B C 1
ATOM 5238 O O . TYR B 1 229 ? -10.234 27.188 -4.227 1 89 229 TYR B O 1
ATOM 5246 N N . HIS B 1 230 ? -9.758 26.375 -6.281 1 89.19 230 HIS B N 1
ATOM 5247 C CA . HIS B 1 230 ? -8.484 27.078 -6.414 1 89.19 230 HIS B CA 1
ATOM 5248 C C . HIS B 1 230 ? -8.633 28.312 -7.297 1 89.19 230 HIS B C 1
ATOM 5250 O O . HIS B 1 230 ? -7.637 28.875 -7.77 1 89.19 230 HIS B O 1
ATOM 5256 N N . ARG B 1 231 ? -9.82 28.734 -7.57 1 87.69 231 ARG B N 1
ATOM 5257 C CA . ARG B 1 231 ? -10.07 29.797 -8.539 1 87.69 231 ARG B CA 1
ATOM 5258 C C . ARG B 1 231 ? -9.352 31.078 -8.133 1 87.69 231 ARG B C 1
ATOM 5260 O O . ARG B 1 231 ? -8.734 31.734 -8.969 1 87.69 231 ARG B O 1
ATOM 5267 N N . GLU B 1 232 ? -9.383 31.438 -6.781 1 89.81 232 GLU B N 1
ATOM 5268 C CA . GLU B 1 232 ? -8.805 32.688 -6.328 1 89.81 232 GLU B CA 1
ATOM 5269 C C . GLU B 1 232 ? -7.281 32.656 -6.418 1 89.81 232 GLU B C 1
ATOM 5271 O O . GLU B 1 232 ? -6.66 33.594 -6.902 1 89.81 232 GLU B O 1
ATOM 5276 N N . VAL B 1 233 ? -6.707 31.609 -5.957 1 91.44 233 VAL B N 1
ATOM 5277 C CA . VAL B 1 233 ? -5.25 31.516 -5.969 1 91.44 233 VAL B CA 1
ATOM 5278 C C . VAL B 1 233 ? -4.754 31.391 -7.41 1 91.44 233 VAL B C 1
ATOM 5280 O O . VAL B 1 233 ? -3.691 31.922 -7.75 1 91.44 233 VAL B O 1
ATOM 5283 N N . ARG B 1 234 ? -5.48 30.797 -8.273 1 90.44 234 ARG B N 1
ATOM 5284 C CA . ARG B 1 234 ? -5.133 30.703 -9.688 1 90.44 234 ARG B CA 1
ATOM 5285 C C . ARG B 1 234 ? -5.145 32.062 -10.344 1 90.44 234 ARG B C 1
ATOM 5287 O O . ARG B 1 234 ? -4.262 32.375 -11.148 1 90.44 234 ARG B O 1
ATOM 5294 N N . ALA B 1 235 ? -6.172 32.844 -10.008 1 89.75 235 ALA B N 1
ATOM 5295 C CA . ALA B 1 235 ? -6.254 34.188 -10.539 1 89.75 235 ALA B CA 1
ATOM 5296 C C . ALA B 1 235 ? -5.082 35.031 -10.062 1 89.75 235 ALA B C 1
ATOM 5298 O O . ALA B 1 235 ? -4.512 35.812 -10.836 1 89.75 235 ALA B O 1
ATOM 5299 N N . ALA B 1 236 ? -4.707 34.844 -8.82 1 91.75 236 ALA B N 1
ATOM 5300 C CA . ALA B 1 236 ? -3.625 35.625 -8.219 1 91.75 236 ALA B CA 1
ATOM 5301 C C . ALA B 1 236 ? -2.281 35.25 -8.852 1 91.75 236 ALA B C 1
ATOM 5303 O O . ALA B 1 236 ? -1.347 36.062 -8.836 1 91.75 236 ALA B O 1
ATOM 5304 N N . GLU B 1 237 ? -2.154 34.094 -9.406 1 93.25 237 GLU B N 1
ATOM 5305 C CA . GLU B 1 237 ? -0.918 33.625 -10.039 1 93.25 237 GLU B CA 1
ATOM 5306 C C . GLU B 1 237 ? -0.594 34.469 -11.281 1 93.25 237 GLU B C 1
ATOM 5308 O O . GLU B 1 237 ? 0.564 34.531 -11.695 1 93.25 237 GLU B O 1
ATOM 5313 N N . ARG B 1 238 ? -1.583 35.094 -11.781 1 90.75 238 ARG B N 1
ATOM 5314 C CA . ARG B 1 238 ? -1.414 35.875 -13 1 90.75 238 ARG B CA 1
ATOM 5315 C C . ARG B 1 238 ? -0.98 37.281 -12.695 1 90.75 238 ARG B C 1
ATOM 5317 O O . ARG B 1 238 ? -0.541 38.031 -13.586 1 90.75 238 ARG B O 1
ATOM 5324 N N . GLU B 1 239 ? -1.061 37.625 -11.453 1 93.5 239 GLU B N 1
ATOM 5325 C CA . GLU B 1 239 ? -0.658 38.969 -11.047 1 93.5 239 GLU B CA 1
ATOM 5326 C C . GLU B 1 239 ? 0.858 39.062 -10.898 1 93.5 239 GLU B C 1
ATOM 5328 O O . GLU B 1 239 ? 1.515 38.094 -10.508 1 93.5 239 GLU B O 1
ATOM 5333 N N . PRO B 1 240 ? 1.4 40.219 -11.211 1 94 240 PRO B N 1
ATOM 5334 C CA . PRO B 1 240 ? 2.846 40.375 -11.047 1 94 240 PRO B CA 1
ATOM 5335 C C . PRO B 1 240 ? 3.299 40.25 -9.594 1 94 240 PRO B C 1
ATOM 5337 O O . PRO B 1 240 ? 2.598 40.656 -8.68 1 94 240 PRO B O 1
ATOM 5340 N N . VAL B 1 241 ? 4.434 39.594 -9.438 1 94.5 241 VAL B N 1
ATOM 5341 C CA . VAL B 1 241 ? 5.043 39.438 -8.117 1 94.5 241 VAL B CA 1
ATOM 5342 C C . VAL B 1 241 ? 5.969 40.625 -7.848 1 94.5 241 VAL B C 1
ATOM 5344 O O . VAL B 1 241 ? 6.801 40.969 -8.688 1 94.5 241 VAL B O 1
ATOM 5347 N N . ARG B 1 242 ? 5.832 41.281 -6.676 1 95.69 242 ARG B N 1
ATOM 5348 C CA . ARG B 1 242 ? 6.582 42.5 -6.363 1 95.69 242 ARG B CA 1
ATOM 5349 C C . ARG B 1 242 ? 7.309 42.375 -5.031 1 95.69 242 ARG B C 1
ATOM 5351 O O . ARG B 1 242 ? 7.133 41.375 -4.316 1 95.69 242 ARG B O 1
ATOM 5358 N N . GLY B 1 243 ? 8.234 43.281 -4.832 1 94.88 243 GLY B N 1
ATOM 5359 C CA . GLY B 1 243 ? 8.93 43.344 -3.557 1 94.88 243 GLY B CA 1
ATOM 5360 C C . GLY B 1 243 ? 9.883 42.188 -3.357 1 94.88 243 GLY B C 1
ATOM 5361 O O . GLY B 1 243 ? 10.531 41.719 -4.309 1 94.88 243 GLY B O 1
ATOM 5362 N N . LEU B 1 244 ? 9.984 41.75 -2.102 1 94.81 244 LEU B N 1
ATOM 5363 C CA . LEU B 1 244 ? 10.891 40.688 -1.724 1 94.81 244 LEU B CA 1
ATOM 5364 C C . LEU B 1 244 ? 10.531 39.375 -2.451 1 94.81 244 LEU B C 1
ATOM 5366 O O . LEU B 1 244 ? 11.406 38.562 -2.754 1 94.81 244 LEU B O 1
ATOM 5370 N N . ALA B 1 245 ? 9.266 39.25 -2.713 1 95.81 245 ALA B N 1
ATOM 5371 C CA . ALA B 1 245 ? 8.789 38.031 -3.385 1 95.81 245 ALA B CA 1
ATOM 5372 C C . ALA B 1 245 ? 9.383 37.938 -4.789 1 95.81 245 ALA B C 1
ATOM 5374 O O . ALA B 1 245 ? 9.586 36.812 -5.297 1 95.81 245 ALA B O 1
ATOM 5375 N N . ALA B 1 246 ? 9.617 39 -5.402 1 95.81 246 ALA B N 1
ATOM 5376 C CA . ALA B 1 246 ? 10.148 39.031 -6.762 1 95.81 246 ALA B CA 1
ATOM 5377 C C . ALA B 1 246 ? 11.578 38.5 -6.801 1 95.81 246 ALA B C 1
ATOM 5379 O O . ALA B 1 246 ? 12.055 38.062 -7.852 1 95.81 246 ALA B O 1
ATOM 5380 N N . ALA B 1 247 ? 12.211 38.531 -5.633 1 95 247 ALA B N 1
ATOM 5381 C CA . ALA B 1 247 ? 13.602 38.094 -5.547 1 95 247 ALA B CA 1
ATOM 5382 C C . ALA B 1 247 ? 13.688 36.562 -5.469 1 95 247 ALA B C 1
ATOM 5384 O O . ALA B 1 247 ? 14.75 35.969 -5.684 1 95 247 ALA B O 1
ATOM 5385 N N . VAL B 1 248 ? 12.594 35.906 -5.223 1 96.19 248 VAL B N 1
ATOM 5386 C CA . VAL B 1 248 ? 12.57 34.438 -5.117 1 96.19 248 VAL B CA 1
ATOM 5387 C C . VAL B 1 248 ? 12.695 33.812 -6.512 1 96.19 248 VAL B C 1
ATOM 5389 O O . VAL B 1 248 ? 11.906 34.125 -7.406 1 96.19 248 VAL B O 1
ATOM 5392 N N . ARG B 1 249 ? 13.703 33 -6.703 1 95.06 249 ARG B N 1
ATOM 5393 C CA . ARG B 1 249 ? 13.859 32.312 -7.973 1 95.06 249 ARG B CA 1
ATOM 5394 C C . ARG B 1 249 ? 12.711 31.328 -8.195 1 95.06 249 ARG B C 1
ATOM 5396 O O . ARG B 1 249 ? 12.438 30.469 -7.344 1 95.06 249 ARG B O 1
ATOM 5403 N N . ARG B 1 250 ? 12.016 31.484 -9.312 1 94 250 ARG B N 1
ATOM 5404 C CA . ARG B 1 250 ? 10.906 30.609 -9.664 1 94 250 ARG B CA 1
ATOM 5405 C C . ARG B 1 250 ? 11.172 29.891 -10.984 1 94 250 ARG B C 1
ATOM 5407 O O . ARG B 1 250 ? 11.719 30.469 -11.914 1 94 250 ARG B O 1
ATOM 5414 N N . SER B 1 251 ? 10.914 28.641 -11.062 1 92.31 251 SER B N 1
ATOM 5415 C CA . SER B 1 251 ? 11.031 27.828 -12.266 1 92.31 251 SER B CA 1
ATOM 5416 C C . SER B 1 251 ? 9.812 26.922 -12.445 1 92.31 251 SER B C 1
ATOM 5418 O O . SER B 1 251 ? 8.914 26.922 -11.609 1 92.31 251 SER B O 1
ATOM 5420 N N . GLY B 1 252 ? 9.867 26.172 -13.617 1 86.06 252 GLY B N 1
ATOM 5421 C CA . GLY B 1 252 ? 8.797 25.234 -13.898 1 86.06 252 GLY B CA 1
ATOM 5422 C C . GLY B 1 252 ? 7.656 25.844 -14.695 1 86.06 252 GLY B C 1
ATOM 5423 O O . GLY B 1 252 ? 7.672 27.031 -14.992 1 86.06 252 GLY B O 1
ATOM 5424 N N . ASP B 1 253 ? 6.883 24.797 -15.406 1 65.94 253 ASP B N 1
ATOM 5425 C CA . ASP B 1 253 ? 5.801 25.234 -16.281 1 65.94 253 ASP B CA 1
ATOM 5426 C C . ASP B 1 253 ? 4.59 25.703 -15.469 1 65.94 253 ASP B C 1
ATOM 5428 O O . ASP B 1 253 ? 4.207 25.047 -14.492 1 65.94 253 ASP B O 1
ATOM 5432 N N . ARG B 1 254 ? 4.324 26.906 -15.547 1 61.75 254 ARG B N 1
ATOM 5433 C CA . ARG B 1 254 ? 3.09 27.406 -14.961 1 61.75 254 ARG B CA 1
ATOM 5434 C C . ARG B 1 254 ? 1.869 26.781 -15.617 1 61.75 254 ARG B C 1
ATOM 5436 O O . ARG B 1 254 ? 1.46 27.188 -16.703 1 61.75 254 ARG B O 1
ATOM 5443 N N . ALA B 1 255 ? 1.923 25.438 -15.734 1 52.22 255 ALA B N 1
ATOM 5444 C CA . ALA B 1 255 ? 0.846 24.781 -16.469 1 52.22 255 ALA B CA 1
ATOM 5445 C C . ALA B 1 255 ? -0.516 25.328 -16.062 1 52.22 255 ALA B C 1
ATOM 5447 O O . ALA B 1 255 ? -0.773 25.562 -14.875 1 52.22 255 ALA B O 1
ATOM 5448 N N . ALA B 1 256 ? -1.109 25.875 -17.016 1 50.03 256 ALA B N 1
ATOM 5449 C CA . ALA B 1 256 ? -2.521 26.234 -16.891 1 50.03 256 ALA B CA 1
ATOM 5450 C C . ALA B 1 256 ? -3.318 25.109 -16.234 1 50.03 256 ALA B C 1
ATOM 5452 O O . ALA B 1 256 ? -3.365 24 -16.766 1 50.03 256 ALA B O 1
ATOM 5453 N N . LEU B 1 257 ? -3.254 25.016 -14.922 1 55.94 257 LEU B N 1
ATOM 5454 C CA . LEU B 1 257 ? -4.223 24.125 -14.297 1 55.94 257 LEU B CA 1
ATOM 5455 C C . LEU B 1 257 ? -5.48 24 -15.156 1 55.94 257 LEU B C 1
ATOM 5457 O O . LEU B 1 257 ? -5.988 25.016 -15.664 1 55.94 257 LEU B O 1
ATOM 5461 N N . PRO B 1 258 ? -5.707 22.766 -15.75 1 48.31 258 PRO B N 1
ATOM 5462 C CA . PRO B 1 258 ? -6.891 22.734 -16.609 1 48.31 258 PRO B CA 1
ATOM 5463 C C . PRO B 1 258 ? -8.016 23.625 -16.109 1 48.31 258 PRO B C 1
ATOM 5465 O O . PRO B 1 258 ? -8.281 23.672 -14.898 1 48.31 258 PRO B O 1
ATOM 5468 N N . ALA B 1 259 ? -8.211 24.734 -16.844 1 43.28 259 ALA B N 1
ATOM 5469 C CA . ALA B 1 259 ? -9.461 25.438 -16.594 1 43.28 259 ALA B CA 1
ATOM 5470 C C . ALA B 1 259 ? -10.633 24.453 -16.516 1 43.28 259 ALA B C 1
ATOM 5472 O O . ALA B 1 259 ? -10.805 23.609 -17.391 1 43.28 259 ALA B O 1
ATOM 5473 N N . GLY B 1 260 ? -10.82 23.781 -15.43 1 44.53 260 GLY B N 1
ATOM 5474 C CA . GLY B 1 260 ? -12.008 22.938 -15.391 1 44.53 260 GLY B CA 1
ATOM 5475 C C . GLY B 1 260 ? -13.07 23.359 -16.391 1 44.53 260 GLY B C 1
ATOM 5476 O O . GLY B 1 260 ? -13.273 24.547 -16.625 1 44.53 260 GLY B O 1
ATOM 5477 N N . ALA B 1 261 ? -13.516 22.625 -17.297 1 39.06 261 ALA B N 1
ATOM 5478 C CA . ALA B 1 261 ? -14.516 22.875 -18.328 1 39.06 261 ALA B CA 1
ATOM 5479 C C . ALA B 1 261 ? -15.531 23.906 -17.844 1 39.06 261 ALA B C 1
ATOM 5481 O O . ALA B 1 261 ? -15.555 25.047 -18.344 1 39.06 261 ALA B O 1
ATOM 5482 N N . GLY B 1 262 ? -16.922 23.484 -17.781 1 36.12 262 GLY B N 1
ATOM 5483 C CA . GLY B 1 262 ? -18.203 24.078 -18.125 1 36.12 262 GLY B CA 1
ATOM 5484 C C . GLY B 1 262 ? -18.641 25.172 -17.172 1 36.12 262 GLY B C 1
ATOM 5485 O O . GLY B 1 262 ? -18.375 25.078 -15.961 1 36.12 262 GLY B O 1
ATOM 5486 N N . THR B 1 263 ? -19.047 26.406 -17.641 1 37.53 263 THR B N 1
ATOM 5487 C CA . THR B 1 263 ? -19.781 27.609 -17.297 1 37.53 263 THR B CA 1
ATOM 5488 C C . THR B 1 263 ? -20.797 27.328 -16.188 1 37.53 263 THR B C 1
ATOM 5490 O O . THR B 1 263 ? -21.094 28.203 -15.367 1 37.53 263 THR B O 1
ATOM 5493 N N . ASP B 1 264 ? -21.688 26.406 -16.531 1 38.56 264 ASP B N 1
ATOM 5494 C CA . ASP B 1 264 ? -22.969 26.219 -15.836 1 38.56 264 ASP B CA 1
ATOM 5495 C C . ASP B 1 264 ? -22.75 25.797 -14.383 1 38.56 264 ASP B C 1
ATOM 5497 O O . ASP B 1 264 ? -23.703 25.75 -13.602 1 38.56 264 ASP B O 1
ATOM 5501 N N . LEU B 1 265 ? -21.594 25.047 -14.016 1 45.38 265 LEU B N 1
ATOM 5502 C CA . LEU B 1 265 ? -21.484 24.547 -12.648 1 45.38 265 LEU B CA 1
ATOM 5503 C C . LEU B 1 265 ? -20.891 25.625 -11.734 1 45.38 265 LEU B C 1
ATOM 5505 O O . LEU B 1 265 ? -20.453 25.328 -10.625 1 45.38 265 LEU B O 1
ATOM 5509 N N . MET B 1 266 ? -20.766 26.703 -12.203 1 46.97 266 MET B N 1
ATOM 5510 C CA . MET B 1 266 ? -20.188 27.859 -11.523 1 46.97 266 MET B CA 1
ATOM 5511 C C . MET B 1 266 ? -21 28.203 -10.273 1 46.97 266 MET B C 1
ATOM 5513 O O . MET B 1 266 ? -20.422 28.562 -9.242 1 46.97 266 MET B O 1
ATOM 5517 N N . ARG B 1 267 ? -22.359 28.25 -10.5 1 44.72 267 ARG B N 1
ATOM 5518 C CA . ARG B 1 267 ? -23.188 28.562 -9.336 1 44.72 267 ARG B CA 1
ATOM 5519 C C . ARG B 1 267 ? -22.984 27.531 -8.227 1 44.72 267 ARG B C 1
ATOM 5521 O O . ARG B 1 267 ? -22.906 27.891 -7.051 1 44.72 267 ARG B O 1
ATOM 5528 N N . SER B 1 268 ? -22.969 26.281 -8.68 1 56.69 268 SER B N 1
ATOM 5529 C CA . SER B 1 268 ? -22.766 25.203 -7.711 1 56.69 268 SER B CA 1
ATOM 5530 C C . SER B 1 268 ? -21.375 25.281 -7.082 1 56.69 268 SER B C 1
ATOM 5532 O O . SER B 1 268 ? -21.234 25.062 -5.879 1 56.69 268 SER B O 1
ATOM 5534 N N . VAL B 1 269 ? -20.562 25.828 -7.859 1 65.5 269 VAL B N 1
ATOM 5535 C CA . VAL B 1 269 ? -19.203 25.984 -7.355 1 65.5 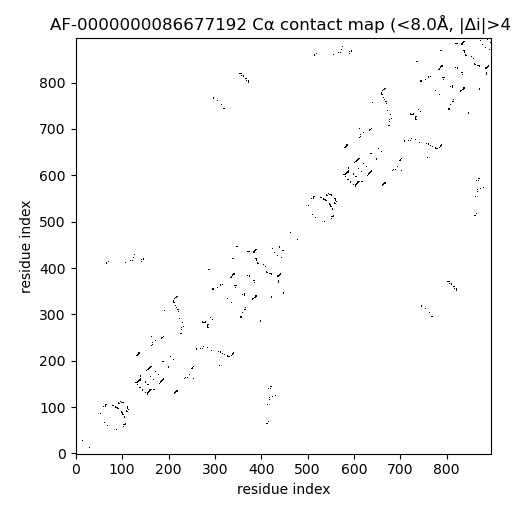269 VAL B CA 1
ATOM 5536 C C . VAL B 1 269 ? -19.156 27.125 -6.332 1 65.5 269 VAL B C 1
ATOM 5538 O O . VAL B 1 269 ? -18.547 26.984 -5.27 1 65.5 269 VAL B O 1
ATOM 5541 N N . GLU B 1 270 ? -19.875 28.219 -6.602 1 70.06 270 GLU B N 1
ATOM 5542 C CA . GLU B 1 270 ? -19.859 29.359 -5.691 1 70.06 270 GLU B CA 1
ATOM 5543 C C . GLU B 1 270 ? -20.562 29.031 -4.379 1 70.06 270 GLU B C 1
ATOM 5545 O O . GLU B 1 270 ? -20.172 29.516 -3.318 1 70.06 270 GLU B O 1
ATOM 5550 N N . ALA B 1 271 ? -21.562 28.234 -4.523 1 69.62 271 ALA B N 1
ATOM 5551 C CA . ALA B 1 271 ? -22.312 27.859 -3.328 1 69.62 271 ALA B CA 1
ATOM 5552 C C . ALA B 1 271 ? -21.469 26.969 -2.416 1 69.62 271 ALA B C 1
ATOM 5554 O O . ALA B 1 271 ? -21.531 27.094 -1.19 1 69.62 271 ALA B O 1
ATOM 5555 N N . MET B 1 272 ? -20.625 26.25 -2.973 1 78.25 272 MET B N 1
ATOM 5556 C CA . MET B 1 272 ? -19.828 25.297 -2.197 1 78.25 272 MET B CA 1
ATOM 5557 C C . MET B 1 272 ? -18.469 25.906 -1.82 1 78.25 272 MET B C 1
ATOM 5559 O O . MET B 1 272 ? -17.859 25.484 -0.832 1 78.25 272 MET B O 1
ATOM 5563 N N . PHE B 1 273 ? -18.031 26.922 -2.637 1 80.62 273 PHE B N 1
ATOM 5564 C CA . PHE B 1 273 ? -16.766 27.594 -2.418 1 80.62 273 PHE B CA 1
ATOM 5565 C C . PHE B 1 273 ? -16.922 29.109 -2.539 1 80.62 273 PHE B C 1
ATOM 5567 O O . PHE B 1 273 ? -16.453 29.703 -3.506 1 80.62 273 PHE B O 1
ATOM 5574 N N . PRO B 1 274 ? -17.484 29.672 -1.513 1 77.69 274 PRO B N 1
ATOM 5575 C CA . PRO B 1 274 ? -17.766 31.094 -1.63 1 77.69 274 PRO B CA 1
ATOM 5576 C C . PRO B 1 274 ? -16.5 31.938 -1.715 1 77.69 274 PRO B C 1
ATOM 5578 O O . PRO B 1 274 ? -15.586 31.781 -0.904 1 77.69 274 PRO B O 1
ATOM 5581 N N . LEU B 1 275 ? -16.453 32.844 -2.627 1 80.69 275 LEU B N 1
ATOM 5582 C CA . LEU B 1 275 ? -15.281 33.688 -2.863 1 80.69 275 LEU B CA 1
ATOM 5583 C C . LEU B 1 275 ? -15 34.594 -1.656 1 80.69 275 LEU B C 1
ATOM 5585 O O . LEU B 1 275 ? -15.93 35.125 -1.052 1 80.69 275 LEU B O 1
ATOM 5589 N N . GLY B 1 276 ? -13.766 34.625 -1.332 1 84.19 276 GLY B N 1
ATOM 5590 C CA . GLY B 1 276 ? -13.344 35.562 -0.292 1 84.19 276 GLY B CA 1
ATOM 5591 C C . GLY B 1 276 ? -13.484 35 1.106 1 84.19 276 GLY B C 1
ATOM 5592 O O . GLY B 1 276 ? -13.039 35.594 2.08 1 84.19 276 GLY B O 1
ATOM 5593 N N . LEU B 1 277 ? -14.141 33.875 1.161 1 83.56 277 LEU B N 1
ATOM 5594 C CA . LEU B 1 277 ? -14.312 33.281 2.471 1 83.56 277 LEU B CA 1
ATOM 5595 C C . LEU B 1 277 ? -13.273 32.188 2.697 1 83.56 277 LEU B C 1
ATOM 5597 O O . LEU B 1 277 ? -12.977 31.391 1.789 1 83.56 277 LEU B O 1
ATOM 5601 N N . ARG B 1 278 ? -12.648 32.25 3.812 1 86.44 278 ARG B N 1
ATOM 5602 C CA . ARG B 1 278 ? -11.578 31.312 4.168 1 86.44 278 ARG B CA 1
ATOM 5603 C C . ARG B 1 278 ? -11.898 30.594 5.473 1 86.44 278 ARG B C 1
ATOM 5605 O O . ARG B 1 278 ? -12.68 31.078 6.289 1 86.44 278 ARG B O 1
ATOM 5612 N N . ASP B 1 279 ? -11.359 29.438 5.57 1 81.94 279 ASP B N 1
ATOM 5613 C CA . ASP B 1 279 ? -11.508 28.703 6.82 1 81.94 279 ASP B CA 1
ATOM 5614 C C . ASP B 1 279 ? -10.445 29.125 7.832 1 81.94 279 ASP B C 1
ATOM 5616 O O . ASP B 1 279 ? -9.742 30.125 7.625 1 81.94 279 ASP B O 1
ATOM 5620 N N . GLU B 1 280 ? -10.422 28.391 8.938 1 73.19 280 GLU B N 1
ATOM 5621 C CA . GLU B 1 280 ? -9.547 28.781 10.047 1 73.19 280 GLU B CA 1
ATOM 5622 C C . GLU B 1 280 ? -8.078 28.641 9.664 1 73.19 280 GLU B C 1
ATOM 5624 O O . GLU B 1 280 ? -7.207 29.234 10.305 1 73.19 280 GLU B O 1
ATOM 5629 N N . THR B 1 281 ? -7.836 27.906 8.578 1 73.25 281 THR B N 1
ATOM 5630 C CA . THR B 1 281 ? -6.453 27.688 8.156 1 73.25 281 THR B CA 1
ATOM 5631 C C . THR B 1 281 ? -6.055 28.703 7.078 1 73.25 281 THR B C 1
ATOM 5633 O O . THR B 1 281 ? -4.914 28.703 6.617 1 73.25 281 THR B O 1
ATOM 5636 N N . GLY B 1 282 ? -6.98 29.547 6.707 1 77.75 282 GLY B N 1
ATOM 5637 C CA . GLY B 1 282 ? -6.715 30.562 5.688 1 77.75 282 GLY B CA 1
ATOM 5638 C C . GLY B 1 282 ? -6.938 30.047 4.277 1 77.75 282 GLY B C 1
ATOM 5639 O O . GLY B 1 282 ? -6.695 30.766 3.305 1 77.75 282 GLY B O 1
ATOM 5640 N N . GLU B 1 283 ? -7.371 28.812 4.199 1 84.38 283 GLU B N 1
ATOM 5641 C CA . GLU B 1 283 ? -7.684 28.234 2.898 1 84.38 283 GLU B CA 1
ATOM 5642 C C . GLU B 1 283 ? -9.141 28.484 2.518 1 84.38 283 GLU B C 1
ATOM 5644 O O . GLU B 1 283 ? -9.969 28.797 3.377 1 84.38 283 GLU B O 1
ATOM 5649 N N . PRO B 1 284 ? -9.43 28.391 1.231 1 87.94 284 PRO B N 1
ATOM 5650 C CA . PRO B 1 284 ? -10.812 28.641 0.823 1 87.94 284 PRO B CA 1
ATOM 5651 C C . PRO B 1 284 ? -11.812 27.75 1.568 1 87.94 284 PRO B C 1
ATOM 5653 O O . PRO B 1 284 ? -11.531 26.578 1.813 1 87.94 284 PRO B O 1
ATOM 5656 N N . LEU B 1 285 ? -12.906 28.359 1.961 1 89.38 285 LEU B N 1
ATOM 5657 C CA . LEU B 1 285 ? -13.953 27.625 2.656 1 89.38 285 LEU B CA 1
ATOM 5658 C C . LEU B 1 285 ? -14.555 26.562 1.75 1 89.38 285 LEU B C 1
ATOM 5660 O O . LEU B 1 285 ? -14.875 26.828 0.589 1 89.38 285 LEU B O 1
ATOM 5664 N N . ASP B 1 286 ? -14.594 25.344 2.18 1 90.69 286 ASP B N 1
ATOM 5665 C CA . ASP B 1 286 ? -15.211 24.219 1.502 1 90.69 286 ASP B CA 1
ATOM 5666 C C . ASP B 1 286 ? -16.484 23.781 2.221 1 90.69 286 ASP B C 1
ATOM 5668 O O . ASP B 1 286 ? -16.422 23.109 3.256 1 90.69 286 ASP B O 1
ATOM 5672 N N . LEU B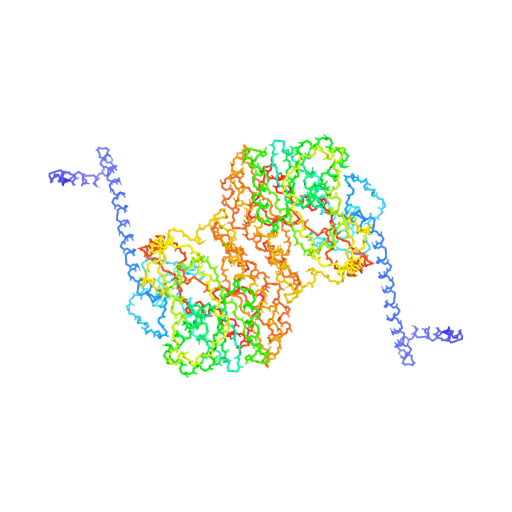 1 287 ? -17.656 24.031 1.659 1 90.88 287 LEU B N 1
ATOM 5673 C CA . LEU B 1 287 ? -18.922 23.844 2.342 1 90.88 287 LEU B CA 1
ATOM 5674 C C . LEU B 1 287 ? -19.578 22.531 1.926 1 90.88 287 LEU B C 1
ATOM 5676 O O . LEU B 1 287 ? -20.734 22.266 2.285 1 90.88 287 LEU B O 1
ATOM 5680 N N . ARG B 1 288 ? -18.922 21.812 1.232 1 91.38 288 ARG B N 1
ATOM 5681 C CA . ARG B 1 288 ? -19.484 20.547 0.792 1 91.38 288 ARG B CA 1
ATOM 5682 C C . ARG B 1 288 ? -19.812 19.656 1.983 1 91.38 288 ARG B C 1
ATOM 5684 O O . ARG B 1 288 ? -19.094 19.672 2.994 1 91.38 288 ARG B O 1
ATOM 5691 N N . ASP B 1 289 ? -20.781 18.797 1.865 1 92.62 289 ASP B N 1
ATOM 5692 C CA . ASP B 1 289 ? -21.219 17.906 2.945 1 92.62 289 ASP B CA 1
ATOM 5693 C C . ASP B 1 289 ? -20.609 16.516 2.795 1 92.62 289 ASP B C 1
ATOM 5695 O O . ASP B 1 289 ? -20.891 15.625 3.604 1 92.62 289 ASP B O 1
ATOM 5699 N N . THR B 1 290 ? -19.906 16.312 1.725 1 94.12 290 THR B N 1
ATOM 5700 C CA . THR B 1 290 ? -19.172 15.086 1.46 1 94.12 290 THR B CA 1
ATOM 5701 C C . THR B 1 290 ? -17.828 15.383 0.817 1 94.12 290 THR B C 1
ATOM 5703 O O . THR B 1 290 ? -17.672 16.391 0.116 1 94.12 290 THR B O 1
ATOM 5706 N N . ASN B 1 291 ? -16.828 14.656 1.135 1 95 291 ASN B N 1
ATOM 5707 C CA . ASN B 1 291 ? -15.523 14.75 0.503 1 95 291 ASN B CA 1
ATOM 5708 C C . ASN B 1 291 ? -14.766 13.43 0.59 1 95 291 ASN B C 1
ATOM 5710 O O . ASN B 1 291 ? -15.312 12.422 1.045 1 95 291 ASN B O 1
ATOM 5714 N N . SER B 1 292 ? -13.594 13.391 0.112 1 96.56 292 SER B N 1
ATOM 5715 C CA . SER B 1 292 ? -12.797 12.172 -0.015 1 96.56 292 SER B CA 1
ATOM 5716 C C . SER B 1 292 ? -12.688 11.438 1.317 1 96.56 292 SER B C 1
ATOM 5718 O O . SER B 1 292 ? -12.602 10.211 1.351 1 96.56 292 SER B O 1
ATOM 5720 N N . TRP B 1 293 ? -12.695 12.188 2.406 1 96.62 293 TRP B N 1
ATOM 5721 C CA . TRP B 1 293 ? -12.414 11.664 3.74 1 96.62 293 TRP B CA 1
ATOM 5722 C C . TRP B 1 293 ? -13.5 10.68 4.176 1 96.62 293 TRP B C 1
ATOM 5724 O O . TRP B 1 293 ? -13.234 9.773 4.969 1 96.62 293 TRP B O 1
ATOM 5734 N N . VAL B 1 294 ? -14.695 10.789 3.689 1 97.12 294 VAL B N 1
ATOM 5735 C CA . VAL B 1 294 ? -15.797 9.992 4.223 1 97.12 294 VAL B CA 1
ATOM 5736 C C . VAL B 1 294 ? -16.266 8.984 3.174 1 97.12 294 VAL B C 1
ATOM 5738 O O . VAL B 1 294 ? -17.234 8.258 3.391 1 97.12 294 VAL B O 1
ATOM 5741 N N . LEU B 1 295 ? -15.609 8.945 2.033 1 97.5 295 LEU B N 1
ATOM 5742 C CA . LEU B 1 295 ? -16.062 8.07 0.954 1 97.5 295 LEU B CA 1
ATOM 5743 C C . LEU B 1 295 ? -15.703 6.617 1.244 1 97.5 295 LEU B C 1
ATOM 5745 O O . LEU B 1 295 ? -14.625 6.332 1.762 1 97.5 295 LEU B O 1
ATOM 5749 N N . ARG B 1 296 ? -16.625 5.785 0.919 1 97.69 296 ARG B N 1
ATOM 5750 C CA . ARG B 1 296 ? -16.375 4.344 0.961 1 97.69 296 ARG B CA 1
ATOM 5751 C C . ARG B 1 296 ? -15.898 3.83 -0.39 1 97.69 296 ARG B C 1
ATOM 5753 O O . ARG B 1 296 ? -15.875 4.574 -1.372 1 97.69 296 ARG B O 1
ATOM 5760 N N . VAL B 1 297 ? -15.5 2.523 -0.461 1 97.56 297 VAL B N 1
ATOM 5761 C CA . VAL B 1 297 ? -14.805 1.941 -1.603 1 97.56 297 VAL B CA 1
ATOM 5762 C C . VAL B 1 297 ? -15.641 2.125 -2.867 1 97.56 297 VAL B C 1
ATOM 5764 O O . VAL B 1 297 ? -15.102 2.447 -3.93 1 97.56 297 VAL B O 1
ATOM 5767 N N . GLY B 1 298 ? -16.953 1.999 -2.832 1 96.56 298 GLY B N 1
ATOM 5768 C CA . GLY B 1 298 ? -17.812 2.1 -3.998 1 96.56 298 GLY B CA 1
ATOM 5769 C C . GLY B 1 298 ? -18.125 3.533 -4.383 1 96.56 298 GLY B C 1
ATOM 5770 O O . GLY B 1 298 ? -18.703 3.783 -5.441 1 96.56 298 GLY B O 1
ATOM 5771 N N . GLU B 1 299 ? -17.641 4.492 -3.582 1 97.19 299 GLU B N 1
ATOM 5772 C CA . GLU B 1 299 ? -18.016 5.891 -3.766 1 97.19 299 GLU B CA 1
ATOM 5773 C C . GLU B 1 299 ? -16.844 6.703 -4.324 1 97.19 299 GLU B C 1
ATOM 5775 O O . GLU B 1 299 ? -17.031 7.859 -4.723 1 97.19 299 GLU B O 1
ATOM 5780 N N . VAL B 1 300 ? -15.648 6.129 -4.383 1 96.69 300 VAL B N 1
ATOM 5781 C CA . VAL B 1 300 ? -14.461 6.812 -4.883 1 96.69 300 VAL B CA 1
ATOM 5782 C C . VAL B 1 300 ? -14.414 6.719 -6.406 1 96.69 300 VAL B C 1
ATOM 5784 O O . VAL B 1 300 ? -14.438 5.621 -6.969 1 96.69 300 VAL B O 1
ATOM 5787 N N . SER B 1 301 ? -14.391 7.84 -7.086 1 94.12 301 SER B N 1
ATOM 5788 C CA . SER B 1 301 ? -14.312 7.816 -8.547 1 94.12 301 SER B CA 1
ATOM 5789 C C . SER B 1 301 ? -12.945 7.328 -9.016 1 94.12 301 SER B C 1
ATOM 5791 O O . SER B 1 301 ? -11.953 7.477 -8.305 1 94.12 301 SER B O 1
ATOM 5793 N N . PRO B 1 302 ? -12.867 6.742 -10.25 1 92.94 302 PRO B N 1
ATOM 5794 C CA . PRO B 1 302 ? -11.57 6.344 -10.797 1 92.94 302 PRO B CA 1
ATOM 5795 C C . PRO B 1 302 ? -10.586 7.504 -10.875 1 92.94 302 PRO B C 1
ATOM 5797 O O . PRO B 1 302 ? -9.398 7.328 -10.594 1 92.94 302 PRO B O 1
ATOM 5800 N N . ALA B 1 303 ? -11.078 8.648 -11.211 1 91.62 303 ALA B N 1
ATOM 5801 C CA . ALA B 1 303 ? -10.211 9.82 -11.297 1 91.62 303 ALA B CA 1
ATOM 5802 C C . ALA B 1 303 ? -9.602 10.156 -9.945 1 91.62 303 ALA B C 1
ATOM 5804 O O . ALA B 1 303 ? -8.398 10.43 -9.852 1 91.62 303 ALA B O 1
ATOM 5805 N N . GLU B 1 304 ? -10.43 10.156 -8.898 1 94.44 304 GLU B N 1
ATOM 5806 C CA . GLU B 1 304 ? -9.922 10.461 -7.566 1 94.44 304 GLU B CA 1
ATOM 5807 C C . GLU B 1 304 ? -8.922 9.406 -7.105 1 94.44 304 GLU B C 1
ATOM 5809 O O . GLU B 1 304 ? -7.898 9.734 -6.504 1 94.44 304 GLU B O 1
ATOM 5814 N N . TRP B 1 305 ? -9.242 8.141 -7.383 1 96.12 305 TRP B N 1
ATOM 5815 C CA . TRP B 1 305 ? -8.289 7.086 -7.039 1 96.12 305 TRP B CA 1
ATOM 5816 C C . TRP B 1 305 ? -6.93 7.348 -7.676 1 96.12 305 TRP B C 1
ATOM 5818 O O . TRP B 1 305 ? -5.898 7.293 -7 1 96.12 305 TRP B O 1
ATOM 5828 N N . LEU B 1 306 ? -6.953 7.641 -8.945 1 94.25 306 LEU B N 1
ATOM 5829 C CA . LEU B 1 306 ? -5.723 7.855 -9.695 1 94.25 306 LEU B CA 1
ATOM 5830 C C . LEU B 1 306 ? -4.953 9.055 -9.148 1 94.25 306 LEU B C 1
ATOM 5832 O O . LEU B 1 306 ? -3.75 8.969 -8.906 1 94.25 306 LEU B O 1
ATOM 5836 N N . GLU B 1 307 ? -5.633 10.18 -8.961 1 94.31 307 GLU B N 1
ATOM 5837 C CA . GLU B 1 307 ? -4.984 11.391 -8.461 1 94.31 307 GLU B CA 1
ATOM 5838 C C . GLU B 1 307 ? -4.305 11.141 -7.121 1 94.31 307 GLU B C 1
ATOM 5840 O O . GLU B 1 307 ? -3.148 11.508 -6.926 1 94.31 307 GLU B O 1
ATOM 5845 N N . THR B 1 308 ? -5.059 10.5 -6.25 1 97.62 308 THR B N 1
ATOM 5846 C CA . THR B 1 308 ? -4.562 10.227 -4.906 1 97.62 308 THR B CA 1
ATOM 5847 C C . THR B 1 308 ? -3.32 9.344 -4.957 1 97.62 308 THR B C 1
ATOM 5849 O O . THR B 1 308 ? -2.33 9.617 -4.277 1 97.62 308 THR B O 1
ATOM 5852 N N . HIS B 1 309 ? -3.303 8.336 -5.809 1 97.94 309 HIS B N 1
ATOM 5853 C CA . HIS B 1 309 ? -2.178 7.414 -5.879 1 97.94 309 HIS B CA 1
ATOM 5854 C C . HIS B 1 309 ? -0.979 8.062 -6.566 1 97.94 309 HIS B C 1
ATOM 5856 O O . HIS B 1 309 ? 0.167 7.82 -6.18 1 97.94 309 HIS B O 1
ATOM 5862 N N . VAL B 1 310 ? -1.252 8.852 -7.562 1 96.69 310 VAL B N 1
ATOM 5863 C CA . VAL B 1 310 ? -0.154 9.508 -8.266 1 96.69 310 VAL B CA 1
ATOM 5864 C C . VAL B 1 310 ? 0.553 10.484 -7.328 1 96.69 310 VAL B C 1
ATOM 5866 O O . VAL B 1 310 ? 1.773 10.422 -7.168 1 96.69 310 VAL B O 1
ATOM 5869 N N . VAL B 1 311 ? -0.173 11.289 -6.645 1 97.5 311 VAL B N 1
ATOM 5870 C CA . VAL B 1 311 ? 0.41 12.352 -5.832 1 97.5 311 VAL B CA 1
ATOM 5871 C C . VAL B 1 311 ? 1.048 11.758 -4.578 1 97.5 311 VAL B C 1
ATOM 5873 O O . VAL B 1 311 ? 2.166 12.125 -4.211 1 97.5 311 VAL B O 1
ATOM 5876 N N . ASN B 1 312 ? 0.383 10.766 -3.994 1 98.5 312 ASN B N 1
ATOM 5877 C CA . ASN B 1 312 ? 0.817 10.305 -2.678 1 98.5 312 ASN B CA 1
ATOM 5878 C C . ASN B 1 312 ? 1.847 9.188 -2.787 1 98.5 312 ASN B C 1
ATOM 5880 O O . ASN B 1 312 ? 2.578 8.914 -1.834 1 98.5 312 ASN B O 1
ATOM 5884 N N . ALA B 1 313 ? 1.866 8.5 -3.971 1 98.5 313 ALA B N 1
ATOM 5885 C CA . ALA B 1 313 ? 2.693 7.297 -4.008 1 98.5 313 ALA B CA 1
ATOM 5886 C C . ALA B 1 313 ? 3.598 7.289 -5.234 1 98.5 313 ALA B C 1
ATOM 5888 O O . ALA B 1 313 ? 4.809 7.086 -5.121 1 98.5 313 ALA B O 1
ATOM 5889 N N . PHE B 1 314 ? 3.1 7.586 -6.414 1 98.12 314 PHE B N 1
ATOM 5890 C CA . PHE B 1 314 ? 3.871 7.445 -7.641 1 98.12 314 PHE B CA 1
ATOM 5891 C C . PHE B 1 314 ? 4.953 8.516 -7.727 1 98.12 314 PHE B C 1
ATOM 5893 O O . PHE B 1 314 ? 6.105 8.219 -8.047 1 98.12 314 PHE B O 1
ATOM 5900 N N . VAL B 1 315 ? 4.559 9.766 -7.504 1 98.06 315 VAL B N 1
ATOM 5901 C CA . VAL B 1 315 ? 5.531 10.852 -7.637 1 98.06 315 VAL B CA 1
ATOM 5902 C C . VAL B 1 315 ? 6.66 10.656 -6.629 1 98.06 315 VAL B C 1
ATOM 5904 O O . VAL B 1 315 ? 7.836 10.727 -6.984 1 98.06 315 VAL B O 1
ATOM 5907 N N . PRO B 1 316 ? 6.328 10.336 -5.344 1 98.75 316 PRO B N 1
ATOM 5908 C CA . PRO B 1 316 ? 7.418 10 -4.422 1 98.75 316 PRO B CA 1
ATOM 5909 C C . PRO B 1 316 ? 8.297 8.859 -4.938 1 98.75 316 PRO B C 1
ATOM 5911 O O . PRO B 1 316 ? 9.523 8.914 -4.797 1 98.75 316 PRO B O 1
ATOM 5914 N N . PHE B 1 317 ? 7.715 7.805 -5.484 1 98.75 317 PHE B N 1
ATOM 5915 C CA . PHE B 1 317 ? 8.445 6.691 -6.082 1 98.75 317 PHE B CA 1
ATOM 5916 C C . PHE B 1 317 ? 9.406 7.191 -7.152 1 98.75 317 PHE B C 1
ATOM 5918 O O . PHE B 1 317 ? 10.594 6.848 -7.141 1 98.75 317 PHE B O 1
ATOM 5925 N N . LEU B 1 318 ? 8.883 8 -8.047 1 97.88 318 LEU B N 1
ATOM 5926 C CA . LEU B 1 318 ? 9.641 8.523 -9.18 1 97.88 318 LEU B CA 1
ATOM 5927 C C . LEU B 1 318 ? 10.805 9.391 -8.695 1 97.88 318 LEU B C 1
ATOM 5929 O O . LEU B 1 318 ? 11.938 9.211 -9.133 1 97.88 318 LEU B O 1
ATOM 5933 N N . LEU B 1 319 ? 10.508 10.32 -7.801 1 98.44 319 LEU B N 1
ATOM 5934 C CA . LEU B 1 319 ? 11.531 11.25 -7.324 1 98.44 319 LEU B CA 1
ATOM 5935 C C . LEU B 1 319 ? 12.594 10.516 -6.516 1 98.44 319 LEU B C 1
ATOM 5937 O O . LEU B 1 319 ? 13.781 10.836 -6.617 1 98.44 319 LEU B O 1
ATOM 5941 N N . THR B 1 320 ? 12.156 9.547 -5.688 1 98.38 320 THR B N 1
ATOM 5942 C CA . THR B 1 320 ? 13.102 8.742 -4.914 1 98.38 320 THR B CA 1
ATOM 5943 C C . THR B 1 320 ? 14.102 8.055 -5.832 1 98.38 320 THR B C 1
ATOM 5945 O O . THR B 1 320 ? 15.305 8.031 -5.543 1 98.38 320 THR B O 1
ATOM 5948 N N . GLY B 1 321 ? 13.625 7.516 -6.93 1 98 321 GLY B N 1
ATOM 5949 C CA . GLY B 1 321 ? 14.492 6.84 -7.883 1 98 321 GLY B CA 1
ATOM 5950 C C . GLY B 1 321 ? 15.344 7.797 -8.695 1 98 321 GLY B C 1
ATOM 5951 O O . GLY B 1 321 ? 16.562 7.629 -8.781 1 98 321 GLY B O 1
ATOM 5952 N N . GLN B 1 322 ? 14.766 8.836 -9.227 1 96.81 322 GLN B N 1
ATOM 5953 C CA . GLN B 1 322 ? 15.414 9.711 -10.195 1 96.81 322 GLN B CA 1
ATOM 5954 C C . GLN B 1 322 ? 16.406 10.648 -9.516 1 96.81 322 GLN B C 1
ATOM 5956 O O . GLN B 1 322 ? 17.375 11.086 -10.133 1 96.81 322 GLN B O 1
ATOM 5961 N N . LEU B 1 323 ? 16.219 10.891 -8.242 1 98.12 323 LEU B N 1
ATOM 5962 C CA . LEU B 1 323 ? 17.094 11.828 -7.555 1 98.12 323 LEU B CA 1
ATOM 5963 C C . LEU B 1 323 ? 18.172 11.094 -6.766 1 98.12 323 LEU B C 1
ATOM 5965 O O . LEU B 1 323 ? 19.016 11.719 -6.129 1 98.12 323 LEU B O 1
ATOM 5969 N N . ARG B 1 324 ? 18.188 9.781 -6.797 1 97.81 324 ARG B N 1
ATOM 5970 C CA . ARG B 1 324 ? 19.172 9 -6.07 1 97.81 324 ARG B CA 1
ATOM 5971 C C . ARG B 1 324 ? 20.594 9.375 -6.5 1 97.81 324 ARG B C 1
ATOM 5973 O O . ARG B 1 324 ? 21.453 9.617 -5.66 1 97.81 324 ARG B O 1
ATOM 5980 N N . PRO B 1 325 ? 20.875 9.484 -7.844 1 97 325 PRO B N 1
ATOM 5981 C CA . PRO B 1 325 ? 22.234 9.852 -8.242 1 97 325 PRO B CA 1
ATOM 5982 C C . PRO B 1 325 ? 22.656 11.219 -7.715 1 97 325 PRO B C 1
ATOM 5984 O O . PRO B 1 325 ? 23.828 11.438 -7.426 1 97 325 PRO B O 1
ATOM 5987 N N . HIS B 1 326 ? 21.688 12.094 -7.574 1 97.88 326 HIS B N 1
ATOM 5988 C CA . HIS B 1 326 ? 21.984 13.43 -7.066 1 97.88 326 HIS B CA 1
ATOM 5989 C C . HIS B 1 326 ? 22.25 13.398 -5.566 1 97.88 326 HIS B C 1
ATOM 5991 O O . HIS B 1 326 ? 23.078 14.164 -5.066 1 97.88 326 HIS B O 1
ATOM 5997 N N . LEU B 1 327 ? 21.531 12.562 -4.852 1 98.56 327 LEU B N 1
ATOM 5998 C CA . LEU B 1 327 ? 21.797 12.352 -3.434 1 98.56 327 LEU B CA 1
ATOM 5999 C C . LEU B 1 327 ? 23.172 11.727 -3.232 1 98.56 327 LEU B C 1
ATOM 6001 O O . LEU B 1 327 ? 23.938 12.148 -2.355 1 98.56 327 LEU B O 1
ATOM 6005 N N . ALA B 1 328 ? 23.516 10.766 -4.066 1 96.94 328 ALA B N 1
ATOM 6006 C CA . ALA B 1 328 ? 24.797 10.07 -3.979 1 96.94 328 ALA B CA 1
ATOM 6007 C C . ALA B 1 328 ? 25.953 11.023 -4.285 1 96.94 328 ALA B C 1
ATOM 6009 O O . ALA B 1 328 ? 27.078 10.836 -3.791 1 96.94 328 ALA B O 1
ATOM 6010 N N . ALA B 1 329 ? 25.672 12.047 -5.02 1 96.81 329 ALA B N 1
ATOM 6011 C CA . ALA B 1 329 ? 26.703 12.984 -5.461 1 96.81 329 ALA B CA 1
ATOM 6012 C C . ALA B 1 329 ? 26.969 14.047 -4.398 1 96.81 329 ALA B C 1
ATOM 6014 O O . ALA B 1 329 ? 27.906 14.836 -4.523 1 96.81 329 ALA B O 1
ATOM 6015 N N . SER B 1 330 ? 26.156 14.062 -3.322 1 97.62 330 SER B N 1
ATOM 6016 C CA . SER B 1 330 ? 26.297 15.062 -2.271 1 97.62 330 SER B CA 1
ATOM 6017 C C . SER B 1 330 ? 27.703 15.039 -1.683 1 97.62 330 SER B C 1
ATOM 6019 O O . SER B 1 330 ? 28.312 13.977 -1.535 1 97.62 330 SER B O 1
ATOM 6021 N N . ARG B 1 331 ? 28.219 16.203 -1.314 1 96.81 331 ARG B N 1
ATOM 6022 C CA . ARG B 1 331 ? 29.5 16.297 -0.635 1 96.81 331 ARG B CA 1
ATOM 6023 C C . ARG B 1 331 ? 29.391 15.852 0.818 1 96.81 331 ARG B C 1
ATOM 6025 O O . ARG B 1 331 ? 30.406 15.57 1.466 1 96.81 331 ARG B O 1
ATOM 6032 N N . HIS B 1 332 ? 28.156 15.812 1.298 1 97.25 332 HIS B N 1
ATOM 6033 C CA . HIS B 1 332 ? 27.906 15.344 2.656 1 97.25 332 HIS B CA 1
ATOM 6034 C C . HIS B 1 332 ? 27.703 13.836 2.686 1 97.25 332 HIS B C 1
ATOM 6036 O O . HIS B 1 332 ? 26.969 13.289 1.85 1 97.25 332 HIS B O 1
ATOM 6042 N N . PRO B 1 333 ? 28.328 13.164 3.668 1 95.88 333 PRO B N 1
ATOM 6043 C CA . PRO B 1 333 ? 28.234 11.703 3.699 1 95.88 333 PRO B CA 1
ATOM 6044 C C . PRO B 1 333 ? 26.859 11.203 4.102 1 95.88 333 PRO B C 1
ATOM 6046 O O . PRO B 1 333 ? 26.5 10.055 3.812 1 95.88 333 PRO B O 1
ATOM 6049 N N . ASP B 1 334 ? 26.109 11.969 4.902 1 98.19 334 ASP B N 1
ATOM 6050 C CA . ASP B 1 334 ? 24.75 11.586 5.309 1 98.19 334 ASP B CA 1
ATOM 6051 C C . ASP B 1 334 ? 23.703 12.383 4.543 1 98.19 334 ASP B C 1
ATOM 6053 O O . ASP B 1 334 ? 23.75 13.617 4.527 1 98.19 334 ASP B O 1
ATOM 6057 N N . ARG B 1 335 ? 22.844 11.727 3.787 1 98.81 335 ARG B N 1
ATOM 6058 C CA . ARG B 1 335 ? 21.719 12.312 3.053 1 98.81 335 ARG B CA 1
ATOM 6059 C C . ARG B 1 335 ? 20.391 11.727 3.52 1 98.81 335 ARG B C 1
ATOM 6061 O O . ARG B 1 335 ? 20.359 10.656 4.133 1 98.81 335 ARG B O 1
ATOM 6068 N N . TYR B 1 336 ? 19.312 12.445 3.262 1 98.94 336 TYR B N 1
ATOM 6069 C CA . TYR B 1 336 ? 18.047 12.047 3.883 1 98.94 336 TYR B CA 1
ATOM 6070 C C . TYR B 1 336 ? 16.906 12.086 2.875 1 98.94 336 TYR B C 1
ATOM 6072 O O . TYR B 1 336 ? 16.828 13.008 2.055 1 98.94 336 TYR B O 1
ATOM 6080 N N . VAL B 1 337 ? 16.141 11.047 2.877 1 98.94 337 VAL B N 1
ATOM 6081 C CA . VAL B 1 337 ? 14.852 11.016 2.186 1 98.94 337 VAL B CA 1
ATOM 6082 C C . VAL B 1 337 ? 13.727 10.781 3.193 1 98.94 337 VAL B C 1
ATOM 6084 O O . VAL B 1 337 ? 13.75 9.805 3.949 1 98.94 337 VAL B O 1
ATOM 6087 N N . VAL B 1 338 ? 12.781 11.711 3.27 1 98.94 338 VAL B N 1
ATOM 6088 C CA . VAL B 1 338 ? 11.633 11.547 4.16 1 98.94 338 VAL B CA 1
ATOM 6089 C C . VAL B 1 338 ? 10.359 11.406 3.34 1 98.94 338 VAL B C 1
ATOM 6091 O O . VAL B 1 338 ? 10.023 12.273 2.533 1 98.94 338 VAL B O 1
ATOM 6094 N N . GLN B 1 339 ? 9.742 10.242 3.49 1 98.94 339 GLN B N 1
ATOM 6095 C CA . GLN B 1 339 ? 8.406 10.031 2.945 1 98.94 339 GLN B CA 1
ATOM 6096 C C . GLN B 1 339 ? 7.332 10.461 3.941 1 98.94 339 GLN B C 1
ATOM 6098 O O . GLN B 1 339 ? 7.156 9.828 4.98 1 98.94 339 GLN B O 1
ATOM 6103 N N . VAL B 1 340 ? 6.637 11.555 3.617 1 98.88 340 VAL B N 1
ATOM 6104 C CA . VAL B 1 340 ? 5.559 11.984 4.508 1 98.88 340 VAL B CA 1
ATOM 6105 C C . VAL B 1 340 ? 4.34 11.086 4.301 1 98.88 340 VAL B C 1
ATOM 6107 O O . VAL B 1 340 ? 3.688 11.148 3.256 1 98.88 340 VAL B O 1
ATOM 6110 N N . SER B 1 341 ? 4.082 10.281 5.281 1 98.31 341 SER B N 1
ATOM 6111 C CA . SER B 1 341 ? 2.984 9.32 5.273 1 98.31 341 SER B CA 1
ATOM 6112 C C . SER B 1 341 ? 1.972 9.625 6.371 1 98.31 341 SER B C 1
ATOM 6114 O O . SER B 1 341 ? 1.721 10.789 6.688 1 98.31 341 SER B O 1
ATOM 6116 N N . ALA B 1 342 ? 1.191 8.68 6.781 1 97.56 342 ALA B N 1
ATOM 6117 C CA . ALA B 1 342 ? 0.156 8.805 7.805 1 97.56 342 ALA B CA 1
ATOM 6118 C C . ALA B 1 342 ? -0.231 7.441 8.367 1 97.56 342 ALA B C 1
ATOM 6120 O O . ALA B 1 342 ? 0.144 6.406 7.809 1 97.56 342 ALA B O 1
ATOM 6121 N N . MET B 1 343 ? -0.934 7.492 9.492 1 96 343 MET B N 1
ATOM 6122 C CA . MET B 1 343 ? -1.422 6.258 10.094 1 96 343 MET B CA 1
ATOM 6123 C C . MET B 1 343 ? -2.395 5.543 9.164 1 96 343 MET B C 1
ATOM 6125 O O . MET B 1 343 ? -2.639 4.344 9.312 1 96 343 MET B O 1
ATOM 6129 N N . GLU B 1 344 ? -2.953 6.332 8.234 1 96.06 344 GLU B N 1
ATOM 6130 C CA . GLU B 1 344 ? -3.814 5.73 7.219 1 96.06 344 GLU B CA 1
ATOM 6131 C C . GLU B 1 344 ? -3.094 4.613 6.473 1 96.06 344 GLU B C 1
ATOM 6133 O O . GLU B 1 344 ? -3.725 3.654 6.02 1 96.06 344 GLU B O 1
ATOM 6138 N N . GLY B 1 345 ? -1.755 4.656 6.371 1 97.44 345 GLY B N 1
ATOM 6139 C CA . GLY B 1 345 ? -0.987 3.65 5.656 1 97.44 345 GLY B CA 1
ATOM 6140 C C . GLY B 1 345 ? -0.464 2.549 6.559 1 97.44 345 GLY B C 1
ATOM 6141 O O . GLY B 1 345 ? 0.253 1.655 6.105 1 97.44 345 GLY B O 1
ATOM 6142 N N . SER B 1 346 ? -0.777 2.607 7.863 1 96.94 346 SER B N 1
ATOM 6143 C CA . SER B 1 346 ? -0.293 1.621 8.82 1 96.94 346 SER B CA 1
ATOM 6144 C C . SER B 1 346 ? -1.286 0.475 8.984 1 96.94 346 SER B C 1
ATOM 6146 O O . SER B 1 346 ? -2.498 0.698 9.023 1 96.94 346 SER B O 1
ATOM 6148 N N . PHE B 1 347 ? -0.781 -0.731 9.07 1 96.56 347 PHE B N 1
ATOM 6149 C CA . PHE B 1 347 ? -1.618 -1.901 9.305 1 96.56 347 PHE B CA 1
ATOM 6150 C C . PHE B 1 347 ? -1.86 -2.098 10.797 1 96.56 347 PHE B C 1
ATOM 6152 O O . PHE B 1 347 ? -2.689 -2.92 11.195 1 96.56 347 PHE B O 1
ATOM 6159 N N . SER B 1 348 ? -1.156 -1.332 11.602 1 90.12 348 SER B N 1
ATOM 6160 C CA . SER B 1 348 ? -1.15 -1.575 13.039 1 90.12 348 SER B CA 1
ATOM 6161 C C . SER B 1 348 ? -2.25 -0.782 13.742 1 90.12 348 SER B C 1
ATOM 6163 O O . SER B 1 348 ? -2.479 -0.954 14.938 1 90.12 348 SER B O 1
ATOM 6165 N N . ARG B 1 349 ? -2.844 0.04 12.969 1 85.94 349 ARG B N 1
ATOM 6166 C CA . ARG B 1 349 ? -3.91 0.822 13.586 1 85.94 349 ARG B CA 1
ATOM 6167 C C . ARG B 1 349 ? -5.047 -0.079 14.062 1 85.94 349 ARG B C 1
ATOM 6169 O O . ARG B 1 349 ? -5.551 -0.905 13.305 1 85.94 349 ARG B O 1
ATOM 6176 N N . ARG B 1 350 ? -5.414 0.071 15.234 1 78.94 350 ARG B N 1
ATOM 6177 C CA . ARG B 1 350 ? -6.465 -0.768 15.805 1 78.94 350 ARG B CA 1
ATOM 6178 C C . ARG B 1 350 ? -7.82 -0.437 15.188 1 78.94 350 ARG B C 1
ATOM 6180 O O . ARG B 1 350 ? -8.57 -1.337 14.805 1 78.94 350 ARG B O 1
ATOM 6187 N N . ILE B 1 351 ? -8.023 0.919 15.133 1 79.44 351 ILE B N 1
ATOM 6188 C CA . ILE B 1 351 ? -9.336 1.32 14.633 1 79.44 351 ILE B CA 1
ATOM 6189 C C . ILE B 1 351 ? -9.211 1.807 13.195 1 79.44 351 ILE B C 1
ATOM 6191 O O . ILE B 1 351 ? -8.609 2.852 12.938 1 79.44 351 ILE B O 1
ATOM 6195 N N . LYS B 1 352 ? -9.398 1.023 12.242 1 83.88 352 LYS B N 1
ATOM 6196 C CA . LYS B 1 352 ? -9.438 1.417 10.836 1 83.88 352 LYS B CA 1
ATOM 6197 C C . LYS B 1 352 ? -10.875 1.417 10.312 1 83.88 352 LYS B C 1
ATOM 6199 O O . LYS B 1 352 ? -11.586 0.42 10.438 1 83.88 352 LYS B O 1
ATOM 6204 N N . THR B 1 353 ? -11.305 2.619 9.922 1 86.88 353 THR B N 1
ATOM 6205 C CA . THR B 1 353 ? -12.648 2.727 9.367 1 86.88 353 THR B CA 1
ATOM 6206 C C . THR B 1 353 ? -12.664 2.33 7.895 1 86.88 353 THR B C 1
ATOM 6208 O O . THR B 1 353 ? -11.617 2.264 7.254 1 86.88 353 THR B O 1
ATOM 6211 N N . ALA B 1 354 ? -13.836 2.119 7.371 1 95.06 354 ALA B N 1
ATOM 6212 C CA . ALA B 1 354 ? -13.992 1.71 5.98 1 95.06 354 ALA B CA 1
ATOM 6213 C C . ALA B 1 354 ? -13.922 2.91 5.043 1 95.06 354 ALA B C 1
ATOM 6215 O O . ALA B 1 354 ? -14.094 2.77 3.828 1 95.06 354 ALA B O 1
ATOM 6216 N N . ARG B 1 355 ? -13.617 4.043 5.57 1 96.19 355 ARG B N 1
ATOM 6217 C CA . ARG B 1 355 ? -13.648 5.273 4.785 1 96.19 355 ARG B CA 1
ATOM 6218 C C . ARG B 1 355 ? -12.281 5.574 4.18 1 96.19 355 ARG B C 1
ATOM 6220 O O . ARG B 1 355 ? -11.258 5.105 4.684 1 96.19 355 ARG B O 1
ATOM 6227 N N . HIS B 1 356 ? -12.234 6.273 3.062 1 97.56 356 HIS B N 1
ATOM 6228 C CA . HIS B 1 356 ? -11.102 6.742 2.271 1 97.56 356 HIS B CA 1
ATOM 6229 C C . HIS B 1 356 ? -10.109 5.613 2.012 1 97.56 356 HIS B C 1
ATOM 6231 O O . HIS B 1 356 ? -8.914 5.75 2.301 1 97.56 356 HIS B O 1
ATOM 6237 N N . PRO B 1 357 ? -10.586 4.441 1.519 1 98.31 357 PRO B N 1
ATOM 6238 C CA . PRO B 1 357 ? -9.695 3.305 1.255 1 98.31 357 PRO B CA 1
ATOM 6239 C C . PRO B 1 357 ? -8.602 3.635 0.241 1 98.31 357 PRO B C 1
ATOM 6241 O O . PRO B 1 357 ? -7.496 3.102 0.329 1 98.31 357 PRO B O 1
ATOM 6244 N N . HIS B 1 358 ? -8.93 4.555 -0.71 1 98.31 358 HIS B N 1
ATOM 6245 C CA . HIS B 1 358 ? -7.949 4.93 -1.727 1 98.31 358 HIS B CA 1
ATOM 6246 C C . HIS B 1 358 ? -6.746 5.629 -1.103 1 98.31 358 HIS B C 1
ATOM 6248 O O . HIS B 1 358 ? -5.605 5.367 -1.483 1 98.31 358 HIS B O 1
ATOM 6254 N N . THR B 1 359 ? -6.988 6.512 -0.12 1 98.38 359 THR B N 1
ATOM 6255 C CA . THR B 1 359 ? -5.898 7.168 0.594 1 98.38 359 THR B CA 1
ATOM 6256 C C . THR B 1 359 ? -5.121 6.16 1.434 1 98.38 359 THR B C 1
ATOM 6258 O O . THR B 1 359 ? -3.887 6.168 1.439 1 98.38 359 THR B O 1
ATOM 6261 N N . ASN B 1 360 ? -5.84 5.27 2.143 1 98.44 360 ASN B N 1
ATOM 6262 C CA . ASN B 1 360 ? -5.188 4.227 2.928 1 98.44 360 ASN B CA 1
ATOM 6263 C C . ASN B 1 360 ? -4.25 3.385 2.07 1 98.44 360 ASN B C 1
ATOM 6265 O O . ASN B 1 360 ? -3.113 3.117 2.467 1 98.44 360 ASN B O 1
ATOM 6269 N N . MET B 1 361 ? -4.738 3 0.942 1 98.81 361 MET B N 1
ATOM 6270 C CA . MET B 1 361 ? -3.967 2.17 0.021 1 98.81 361 MET B CA 1
ATOM 6271 C C . MET B 1 361 ? -2.713 2.898 -0.45 1 98.81 361 MET B C 1
ATOM 6273 O O . MET B 1 361 ? -1.623 2.326 -0.456 1 98.81 361 MET B O 1
ATOM 6277 N N . ALA B 1 362 ? -2.859 4.152 -0.862 1 98.75 362 ALA B N 1
ATOM 6278 C CA . ALA B 1 362 ? -1.737 4.934 -1.376 1 98.75 362 ALA B CA 1
ATOM 6279 C C . ALA B 1 362 ? -0.649 5.09 -0.318 1 98.75 362 ALA B C 1
ATOM 6281 O O . ALA B 1 362 ? 0.538 4.926 -0.609 1 98.75 362 ALA B O 1
ATOM 6282 N N . LYS B 1 363 ? -1.08 5.391 0.891 1 98.81 363 LYS B N 1
ATOM 6283 C CA . LYS B 1 363 ? -0.122 5.598 1.974 1 98.81 363 LYS B CA 1
ATOM 6284 C C . LYS B 1 363 ? 0.554 4.289 2.367 1 98.81 363 LYS B C 1
ATOM 6286 O O . LYS B 1 363 ? 1.729 4.281 2.744 1 98.81 363 LYS B O 1
ATOM 6291 N N . ALA B 1 364 ? -0.182 3.17 2.309 1 98.75 364 ALA B N 1
ATOM 6292 C CA . ALA B 1 364 ? 0.438 1.865 2.533 1 98.75 364 ALA B CA 1
ATOM 6293 C C . ALA B 1 364 ? 1.495 1.572 1.473 1 98.75 364 ALA B C 1
ATOM 6295 O O . ALA B 1 364 ? 2.57 1.057 1.786 1 98.75 364 ALA B O 1
ATOM 6296 N N . GLY B 1 365 ? 1.134 1.817 0.223 1 98.81 365 GLY B N 1
ATOM 6297 C CA . GLY B 1 365 ? 2.113 1.682 -0.844 1 98.81 365 GLY B CA 1
ATOM 6298 C C . GLY B 1 365 ? 3.361 2.514 -0.618 1 98.81 365 GLY B C 1
ATOM 6299 O O . GLY B 1 365 ? 4.48 2.033 -0.814 1 98.81 365 GLY B O 1
ATOM 6300 N N . LEU B 1 366 ? 3.197 3.768 -0.186 1 98.88 366 LEU B N 1
ATOM 6301 C CA . LEU B 1 366 ? 4.324 4.652 0.099 1 98.88 366 LEU B CA 1
ATOM 6302 C C . LEU B 1 366 ? 5.199 4.078 1.209 1 98.88 366 LEU B C 1
ATOM 6304 O O . LEU B 1 366 ? 6.426 4.082 1.103 1 98.88 366 LEU B O 1
ATOM 6308 N N . ASN B 1 367 ? 4.547 3.605 2.283 1 98.75 367 ASN B N 1
ATOM 6309 C CA . ASN B 1 367 ? 5.293 2.969 3.365 1 98.75 367 ASN B CA 1
ATOM 6310 C C . ASN B 1 367 ? 6.094 1.77 2.863 1 98.75 367 ASN B C 1
ATOM 6312 O O . ASN B 1 367 ? 7.227 1.549 3.297 1 98.75 367 ASN B O 1
ATOM 6316 N N . MET B 1 368 ? 5.523 1.029 1.939 1 98.75 368 MET B N 1
ATOM 6317 C CA . MET B 1 368 ? 6.199 -0.154 1.414 1 98.75 368 MET B CA 1
ATOM 6318 C C . MET B 1 368 ? 7.398 0.24 0.562 1 98.75 368 MET B C 1
ATOM 6320 O O . MET B 1 368 ? 8.406 -0.473 0.531 1 98.75 368 MET B O 1
ATOM 6324 N N . LEU B 1 369 ? 7.316 1.387 -0.12 1 98.75 369 LEU B N 1
ATOM 6325 C CA . LEU B 1 369 ? 8.484 1.907 -0.819 1 98.75 369 LEU B CA 1
ATOM 6326 C C . LEU B 1 369 ? 9.664 2.068 0.136 1 98.75 369 LEU B C 1
ATOM 6328 O O . LEU B 1 369 ? 10.773 1.609 -0.153 1 98.75 369 LEU B O 1
ATOM 6332 N N . THR B 1 370 ? 9.398 2.693 1.274 1 98.62 370 THR B N 1
ATOM 6333 C CA . THR B 1 370 ? 10.438 2.881 2.281 1 98.62 370 THR B CA 1
ATOM 6334 C C . THR B 1 370 ? 10.977 1.535 2.762 1 98.62 370 THR B C 1
ATOM 6336 O O . THR B 1 370 ? 12.188 1.314 2.773 1 98.62 370 THR B O 1
ATOM 6339 N N . ARG B 1 371 ? 10.023 0.64 3.09 1 97.75 371 ARG B N 1
ATOM 6340 C CA . ARG B 1 371 ? 10.398 -0.674 3.605 1 97.75 371 ARG B CA 1
ATOM 6341 C C . ARG B 1 371 ? 11.258 -1.434 2.598 1 97.75 371 ARG B C 1
ATOM 6343 O O . ARG B 1 371 ? 12.148 -2.193 2.982 1 97.75 371 ARG B O 1
ATOM 6350 N N . THR B 1 372 ? 11.023 -1.219 1.359 1 97.75 372 THR B N 1
ATOM 6351 C CA . THR B 1 372 ? 11.656 -1.985 0.293 1 97.75 372 THR B CA 1
ATOM 6352 C C . THR B 1 372 ? 13.031 -1.417 -0.033 1 97.75 372 THR B C 1
ATOM 6354 O O . THR B 1 372 ? 13.992 -2.168 -0.21 1 97.75 372 THR B O 1
ATOM 6357 N N . VAL B 1 373 ? 13.227 -0.09 -0.003 1 97.5 373 VAL B N 1
ATOM 6358 C CA . VAL B 1 373 ? 14.359 0.533 -0.673 1 97.5 373 VAL B CA 1
ATOM 6359 C C . VAL B 1 373 ? 15.352 1.055 0.366 1 97.5 373 VAL B C 1
ATOM 6361 O O . VAL B 1 373 ? 16.531 1.251 0.065 1 97.5 373 VAL B O 1
ATOM 6364 N N . ALA B 1 374 ? 14.977 1.246 1.568 1 97.75 374 ALA B N 1
ATOM 6365 C CA . ALA B 1 374 ? 15.719 2.031 2.551 1 97.75 374 ALA B CA 1
ATOM 6366 C C . ALA B 1 374 ? 17.078 1.397 2.848 1 97.75 374 ALA B C 1
ATOM 6368 O O . ALA B 1 374 ? 18.078 2.1 2.98 1 97.75 374 ALA B O 1
ATOM 6369 N N . ASP B 1 375 ? 17.141 0.066 2.938 1 96.62 375 ASP B N 1
ATOM 6370 C CA . ASP B 1 375 ? 18.375 -0.605 3.303 1 96.62 375 ASP B CA 1
ATOM 6371 C C . ASP B 1 375 ? 19.453 -0.396 2.236 1 96.62 375 ASP B C 1
ATOM 6373 O O . ASP B 1 375 ? 20.609 -0.143 2.559 1 96.62 375 ASP B O 1
ATOM 6377 N N . GLU B 1 376 ? 19.047 -0.555 1.047 1 96.5 376 GLU B N 1
ATOM 6378 C CA . GLU B 1 376 ? 20 -0.333 -0.044 1 96.5 376 GLU B CA 1
ATOM 6379 C C . GLU B 1 376 ? 20.5 1.107 -0.053 1 96.5 376 GLU B C 1
ATOM 6381 O O . GLU B 1 376 ? 21.688 1.354 -0.272 1 96.5 376 GLU B O 1
ATOM 6386 N N . TYR B 1 377 ? 19.672 2.055 0.138 1 98 377 TYR B N 1
ATOM 6387 C CA . TYR B 1 377 ? 20.047 3.463 0.19 1 98 377 TYR B CA 1
ATOM 6388 C C . TYR B 1 377 ? 20.984 3.734 1.353 1 98 377 TYR B C 1
ATOM 6390 O O . TYR B 1 377 ? 21.953 4.488 1.212 1 98 377 TYR B O 1
ATOM 6398 N N . ALA B 1 378 ? 20.688 3.119 2.471 1 98 378 ALA B N 1
ATOM 6399 C CA . ALA B 1 378 ? 21.5 3.33 3.662 1 98 378 ALA B CA 1
ATOM 6400 C C . ALA B 1 378 ? 22.938 2.889 3.42 1 98 378 ALA B C 1
ATOM 6402 O O . ALA B 1 378 ? 23.875 3.479 3.969 1 98 378 ALA B O 1
ATOM 6403 N N . ALA B 1 379 ? 23.094 1.873 2.596 1 96.69 379 ALA B N 1
ATOM 6404 C CA . ALA B 1 379 ? 24.422 1.378 2.26 1 96.69 379 ALA B CA 1
ATOM 6405 C C . ALA B 1 379 ? 25.25 2.457 1.565 1 96.69 379 ALA B C 1
ATOM 6407 O O . ALA B 1 379 ? 26.484 2.41 1.581 1 96.69 379 ALA B O 1
ATOM 6408 N N . GLU B 1 380 ? 24.562 3.467 1.04 1 96.38 380 GLU B N 1
ATOM 6409 C CA . GLU B 1 380 ? 25.25 4.578 0.377 1 96.38 380 GLU B CA 1
ATOM 6410 C C . GLU B 1 380 ? 25.172 5.848 1.222 1 96.38 380 GLU B C 1
ATOM 6412 O O . GLU B 1 380 ? 25.469 6.941 0.73 1 96.38 380 GLU B O 1
ATOM 6417 N N . GLY B 1 381 ? 24.75 5.73 2.406 1 98.25 381 GLY B N 1
ATOM 6418 C CA . GLY B 1 381 ? 24.672 6.879 3.299 1 98.25 381 GLY B CA 1
ATOM 6419 C C . GLY B 1 381 ? 23.422 7.711 3.096 1 98.25 381 GLY B C 1
ATOM 6420 O O . GLY B 1 381 ? 23.391 8.883 3.471 1 98.25 381 GLY B O 1
ATOM 6421 N N . ILE B 1 382 ? 22.469 7.23 2.365 1 98.81 382 ILE B N 1
ATOM 6422 C CA . ILE B 1 382 ? 21.172 7.887 2.199 1 98.81 382 ILE B CA 1
ATOM 6423 C C . ILE B 1 382 ? 20.156 7.25 3.133 1 98.81 382 ILE B C 1
ATOM 6425 O O . ILE B 1 382 ? 19.75 6.098 2.941 1 98.81 382 ILE B O 1
ATOM 6429 N N . TYR B 1 383 ? 19.672 7.992 4.117 1 98.94 383 TYR B N 1
ATOM 6430 C CA . TYR B 1 383 ? 18.781 7.453 5.141 1 98.94 383 TYR B CA 1
ATOM 6431 C C . TYR B 1 383 ? 17.328 7.844 4.863 1 98.94 383 TYR B C 1
ATOM 6433 O O . TYR B 1 383 ? 16.984 9.023 4.914 1 98.94 383 TYR B O 1
ATOM 6441 N N . MET B 1 384 ? 16.516 6.824 4.543 1 98.88 384 MET B N 1
ATOM 6442 C CA . MET B 1 384 ? 15.125 7.039 4.164 1 98.88 384 MET B CA 1
ATOM 6443 C C . MET B 1 384 ? 14.18 6.555 5.258 1 98.88 384 MET B C 1
ATOM 6445 O O . MET B 1 384 ? 14.352 5.453 5.785 1 98.88 384 MET B O 1
ATOM 6449 N N . SER B 1 385 ? 13.195 7.367 5.648 1 98.81 385 SER B N 1
ATOM 6450 C CA . SER B 1 385 ? 12.188 6.992 6.633 1 98.81 385 SER B CA 1
ATOM 6451 C C . SER B 1 385 ? 10.797 7.469 6.215 1 98.81 385 SER B C 1
ATOM 6453 O O . SER B 1 385 ? 10.672 8.383 5.391 1 98.81 385 SER B O 1
ATOM 6455 N N . SER B 1 386 ? 9.797 6.746 6.668 1 98.88 386 SER B N 1
ATOM 6456 C CA . SER B 1 386 ? 8.414 7.207 6.59 1 98.88 386 SER B CA 1
ATOM 6457 C C . SER B 1 386 ? 7.984 7.883 7.891 1 98.88 386 SER B C 1
ATOM 6459 O O . SER B 1 386 ? 8.344 7.43 8.977 1 98.88 386 SER B O 1
ATOM 6461 N N . VAL B 1 387 ? 7.199 9.031 7.766 1 98.94 387 VAL B N 1
ATOM 6462 C CA . VAL B 1 387 ? 6.863 9.789 8.969 1 98.94 387 VAL B CA 1
ATOM 6463 C C . VAL B 1 387 ? 5.375 10.133 8.969 1 98.94 387 VAL B C 1
ATOM 6465 O O . VAL B 1 387 ? 4.852 10.648 7.977 1 98.94 387 VAL B O 1
ATOM 6468 N N . ASP B 1 388 ? 4.68 9.781 10.023 1 98.5 388 ASP B N 1
ATOM 6469 C CA . ASP B 1 388 ? 3.34 10.289 10.297 1 98.5 388 ASP B CA 1
ATOM 6470 C C . ASP B 1 388 ? 3.402 11.703 10.875 1 98.5 388 ASP B C 1
ATOM 6472 O O . ASP B 1 388 ? 4.082 11.938 11.875 1 98.5 388 ASP B O 1
ATOM 6476 N N . THR B 1 389 ? 2.699 12.602 10.289 1 97.94 389 THR B N 1
ATOM 6477 C CA . THR B 1 389 ? 2.791 14 10.688 1 97.94 389 THR B CA 1
ATOM 6478 C C . THR B 1 389 ? 2.016 14.25 11.977 1 97.94 389 THR B C 1
ATOM 6480 O O . THR B 1 389 ? 2.191 15.289 12.625 1 97.94 389 THR B O 1
ATOM 6483 N N . GLY B 1 390 ? 1.123 13.289 12.297 1 96.62 390 GLY B N 1
ATOM 6484 C CA . GLY B 1 390 ? 0.201 13.531 13.398 1 96.62 390 GLY B CA 1
ATOM 6485 C C . GLY B 1 390 ? -1.103 14.164 12.953 1 96.62 390 GLY B C 1
ATOM 6486 O O . GLY B 1 390 ? -1.255 14.531 11.789 1 96.62 390 GLY B O 1
ATOM 6487 N N . TRP B 1 391 ? -2.053 14.266 13.898 1 95.06 391 TRP B N 1
ATOM 6488 C CA . TRP B 1 391 ? -3.365 14.828 13.602 1 95.06 391 TRP B CA 1
ATOM 6489 C C . TRP B 1 391 ? -3.338 16.344 13.695 1 95.06 391 TRP B C 1
ATOM 6491 O O . TRP B 1 391 ? -3.537 16.906 14.773 1 95.06 391 TRP B O 1
ATOM 6501 N N . VAL B 1 392 ? -3.221 16.969 12.547 1 93.75 392 VAL B N 1
ATOM 6502 C CA . VAL B 1 392 ? -3.039 18.422 12.492 1 93.75 392 VAL B CA 1
ATOM 6503 C C . VAL B 1 392 ? -4.27 19.078 11.859 1 93.75 392 VAL B C 1
ATOM 6505 O O . VAL B 1 392 ? -4.527 20.266 12.078 1 93.75 392 VAL B O 1
ATOM 6508 N N . THR B 1 393 ? -4.957 18.328 11.039 1 89.62 393 THR B N 1
ATOM 6509 C CA . THR B 1 393 ? -6.094 18.875 10.312 1 89.62 393 THR B CA 1
ATOM 6510 C C . THR B 1 393 ? -7.309 17.969 10.43 1 89.62 393 THR B C 1
ATOM 6512 O O . THR B 1 393 ? -7.18 16.734 10.398 1 89.62 393 THR B O 1
ATOM 6515 N N . ASP B 1 394 ? -8.398 18.594 10.672 1 90.06 394 ASP B N 1
ATOM 6516 C CA . ASP B 1 394 ? -9.664 17.875 10.609 1 90.06 394 ASP B CA 1
ATOM 6517 C C . ASP B 1 394 ? -10.195 17.812 9.18 1 90.06 394 ASP B C 1
ATOM 6519 O O . ASP B 1 394 ? -10.641 18.812 8.633 1 90.06 394 ASP B O 1
ATOM 6523 N N . GLU B 1 395 ? -10.211 16.641 8.602 1 91.12 395 GLU B N 1
ATOM 6524 C CA . GLU B 1 395 ? -10.523 16.469 7.184 1 91.12 395 GLU B CA 1
ATOM 6525 C C . GLU B 1 395 ? -12.008 16.188 6.973 1 91.12 395 GLU B C 1
ATOM 6527 O O . GLU B 1 395 ? -12.461 16.062 5.836 1 91.12 395 GLU B O 1
ATOM 6532 N N . ARG B 1 396 ? -12.812 16.281 7.988 1 93.12 396 ARG B N 1
ATOM 6533 C CA . ARG B 1 396 ? -14.25 16.047 7.867 1 93.12 396 ARG B CA 1
ATOM 6534 C C . ARG B 1 396 ? -14.906 17.109 6.996 1 93.12 396 ARG B C 1
ATOM 6536 O O . ARG B 1 396 ? -14.453 18.266 6.957 1 93.12 396 ARG B O 1
ATOM 6543 N N . PRO B 1 397 ? -16 16.641 6.352 1 93.81 397 PRO B N 1
ATOM 6544 C CA . PRO B 1 397 ? -16.797 17.656 5.648 1 93.81 397 PRO B CA 1
ATOM 6545 C C . PRO B 1 397 ? -17.344 18.734 6.59 1 93.81 397 PRO B C 1
ATOM 6547 O O . PRO B 1 397 ? -17.406 18.516 7.801 1 93.81 397 PRO B O 1
ATOM 6550 N N . HIS B 1 398 ? -17.734 19.844 6.039 1 90.75 398 HIS B N 1
ATOM 6551 C CA . HIS B 1 398 ? -18.047 21.078 6.758 1 90.75 398 HIS B CA 1
ATOM 6552 C C . HIS B 1 398 ? -19.078 20.828 7.859 1 90.75 398 HIS B C 1
ATOM 6554 O O . HIS B 1 398 ? -18.859 21.219 9.008 1 90.75 398 HIS B O 1
ATOM 6560 N N . PRO B 1 399 ? -20.188 20.078 7.523 1 89.94 399 PRO B N 1
ATOM 6561 C CA . PRO B 1 399 ? -21.172 19.891 8.602 1 89.94 399 PRO B CA 1
ATOM 6562 C C . PRO B 1 399 ? -20.609 19.062 9.758 1 89.94 399 PRO B C 1
ATOM 6564 O O . PRO B 1 399 ? -20.844 19.391 10.922 1 89.94 399 PRO B O 1
ATOM 6567 N N . GLY B 1 400 ? -19.906 18.016 9.422 1 91.38 400 GLY B N 1
ATOM 6568 C CA . GLY B 1 400 ? -19.281 17.188 10.453 1 91.38 400 GLY B CA 1
ATOM 6569 C C . GLY B 1 400 ? -18.219 17.938 11.242 1 91.38 400 GLY B C 1
ATOM 6570 O O . GLY B 1 400 ? -18.156 17.812 12.469 1 91.38 400 GLY B O 1
ATOM 6571 N N . LYS B 1 401 ? -17.453 18.672 10.531 1 90.38 401 LYS B N 1
ATOM 6572 C CA . LYS B 1 401 ? -16.391 19.453 11.156 1 90.38 401 LYS B CA 1
ATOM 6573 C C . LYS B 1 401 ? -16.984 20.484 12.117 1 90.38 401 LYS B C 1
ATOM 6575 O O . LYS B 1 401 ? -16.484 20.656 13.234 1 90.38 401 LYS B O 1
ATOM 6580 N N . THR B 1 402 ? -17.984 21.156 11.703 1 90.25 402 THR B N 1
ATOM 6581 C CA . THR B 1 402 ? -18.656 22.172 12.508 1 90.25 402 THR B CA 1
ATOM 6582 C C . THR B 1 402 ? -19.266 21.547 13.766 1 90.25 402 THR B C 1
ATOM 6584 O O . THR B 1 402 ? -19.141 22.109 14.859 1 90.25 402 THR B O 1
ATOM 6587 N N . ALA B 1 403 ? -19.891 20.438 13.547 1 91.44 403 ALA B N 1
ATOM 6588 C CA . ALA B 1 403 ? -20.484 19.734 14.68 1 91.44 403 ALA B CA 1
ATOM 6589 C C . ALA B 1 403 ? -19.438 19.344 15.719 1 91.44 403 ALA B C 1
ATOM 6591 O O . ALA B 1 403 ? -19.656 19.5 16.922 1 91.44 403 ALA B O 1
ATOM 6592 N N . GLU B 1 404 ? -18.359 18.828 15.234 1 91.06 404 GLU B N 1
ATOM 6593 C CA . GLU B 1 404 ? -17.281 18.422 16.141 1 91.06 404 GLU B CA 1
ATOM 6594 C C . GLU B 1 404 ? -16.672 19.625 16.844 1 91.06 404 GLU B C 1
ATOM 6596 O O . GLU B 1 404 ? -16.312 19.531 18.031 1 91.06 404 GLU B O 1
ATOM 6601 N N . ARG B 1 405 ? -16.531 20.688 16.156 1 88.06 405 ARG B N 1
ATOM 6602 C CA . ARG B 1 405 ? -16.031 21.922 16.75 1 88.06 405 ARG B CA 1
ATOM 6603 C C . ARG B 1 405 ? -16.953 22.406 17.859 1 88.06 405 ARG B C 1
ATOM 6605 O O . ARG B 1 405 ? -16.5 22.859 18.906 1 88.06 405 ARG B O 1
ATOM 6612 N N . GLU B 1 406 ? -18.219 22.312 17.578 1 88.5 406 GLU B N 1
ATOM 6613 C CA . GLU B 1 406 ? -19.219 22.734 18.562 1 88.5 406 GLU B CA 1
ATOM 6614 C C . GLU B 1 406 ? -19.156 21.844 19.812 1 88.5 406 GLU B C 1
ATOM 6616 O O . GLU B 1 406 ? -19.422 22.297 20.922 1 88.5 406 GLU B O 1
ATOM 6621 N N . ASN B 1 407 ? -18.75 20.656 19.562 1 88.69 407 ASN B N 1
ATOM 6622 C CA . ASN B 1 407 ? -18.625 19.703 20.656 1 88.69 407 ASN B CA 1
ATOM 6623 C C . ASN B 1 407 ? -17.266 19.828 21.359 1 88.69 407 ASN B C 1
ATOM 6625 O O . ASN B 1 407 ? -16.969 19.062 22.281 1 88.69 407 ASN B O 1
ATOM 6629 N N . GLY B 1 408 ? -16.5 20.766 20.859 1 87.62 408 GLY B N 1
ATOM 6630 C CA . GLY B 1 408 ? -15.266 21.078 21.562 1 87.62 408 GLY B CA 1
ATOM 6631 C C . GLY B 1 408 ? -14.07 20.328 21.016 1 87.62 408 GLY B C 1
ATOM 6632 O O . GLY B 1 408 ? -13.023 20.25 21.656 1 87.62 408 GLY B O 1
ATOM 6633 N N . PHE B 1 409 ? -14.219 19.844 19.844 1 90.94 409 PHE B N 1
ATOM 6634 C CA . PHE B 1 409 ? -13.102 19.094 19.297 1 90.94 409 PHE B CA 1
ATOM 6635 C C . PHE B 1 409 ? -12.195 19.984 18.469 1 90.94 409 PHE B C 1
ATOM 6637 O O . PHE B 1 409 ? -12.672 20.828 17.703 1 90.94 409 PHE B O 1
ATOM 6644 N N . ARG B 1 410 ? -10.875 19.812 18.672 1 92 410 ARG B N 1
ATOM 6645 C CA . ARG B 1 410 ? -9.805 20.359 17.859 1 92 410 ARG B CA 1
ATOM 6646 C C . ARG B 1 410 ? -8.664 19.344 17.719 1 92 410 ARG B C 1
ATOM 6648 O O . ARG B 1 410 ? -8.406 18.562 18.625 1 92 410 ARG B O 1
ATOM 6655 N N . PRO B 1 411 ? -8.031 19.344 16.547 1 93.88 411 PRO B N 1
ATOM 6656 C CA . PRO B 1 411 ? -6.863 18.469 16.438 1 93.88 411 PRO B CA 1
ATOM 6657 C C . PRO B 1 411 ? -5.832 18.75 17.531 1 93.88 411 PRO B C 1
ATOM 6659 O O . PRO B 1 411 ? -5.672 19.891 17.969 1 93.88 411 PRO B O 1
ATOM 6662 N N . PRO B 1 412 ? -5.176 17.766 17.969 1 95.44 412 PRO B N 1
ATOM 6663 C CA . PRO B 1 412 ? -4.246 17.891 19.094 1 95.44 412 PRO B CA 1
ATOM 6664 C C . PRO B 1 412 ? -2.996 18.688 18.734 1 95.44 412 PRO B C 1
ATOM 6666 O O . PRO B 1 412 ? -2.334 19.234 19.625 1 95.44 412 PRO B O 1
ATOM 6669 N N . LEU B 1 413 ? -2.703 18.734 17.422 1 96.06 413 LEU B N 1
ATOM 6670 C CA . LEU B 1 413 ? -1.448 19.328 16.969 1 96.06 413 LEU B CA 1
ATOM 6671 C C . LEU B 1 413 ? -1.701 20.406 15.938 1 96.06 413 LEU B C 1
ATOM 6673 O O . LEU B 1 413 ? -2.83 20.578 15.469 1 96.06 413 LEU B O 1
ATOM 6677 N N . ASP B 1 414 ? -0.702 21.188 15.648 1 94.19 414 ASP B N 1
ATOM 6678 C CA . ASP B 1 414 ? -0.803 22.141 14.555 1 94.19 414 ASP B CA 1
ATOM 6679 C C . ASP B 1 414 ? 0.216 21.844 13.453 1 94.19 414 ASP B C 1
ATOM 6681 O O . ASP B 1 414 ? 0.905 20.812 13.516 1 94.19 414 ASP B O 1
ATOM 6685 N N . VAL B 1 415 ? 0.32 22.641 12.453 1 94.88 415 VAL B N 1
ATOM 6686 C CA . VAL B 1 415 ? 1.112 22.391 11.258 1 94.88 415 VAL B CA 1
ATOM 6687 C C . VAL B 1 415 ? 2.6 22.453 11.594 1 94.88 415 VAL B C 1
ATOM 6689 O O . VAL B 1 415 ? 3.422 21.812 10.953 1 94.88 415 VAL B O 1
ATOM 6692 N N . VAL B 1 416 ? 2.975 23.297 12.562 1 95.75 416 VAL B N 1
ATOM 6693 C CA . VAL B 1 416 ? 4.375 23.375 12.969 1 95.75 416 VAL B CA 1
ATOM 6694 C C . VAL B 1 416 ? 4.785 22.062 13.641 1 95.75 416 VAL B C 1
ATOM 6696 O O . VAL B 1 416 ? 5.906 21.578 13.453 1 95.75 416 VAL B O 1
ATOM 6699 N N . ASP B 1 417 ? 3.84 21.484 14.445 1 96.88 417 ASP B N 1
ATOM 6700 C CA . ASP B 1 417 ? 4.078 20.172 15.016 1 96.88 417 ASP B CA 1
ATOM 6701 C C . ASP B 1 417 ? 4.285 19.125 13.922 1 96.88 417 ASP B C 1
ATOM 6703 O O . ASP B 1 417 ? 5.16 18.266 14.039 1 96.88 417 ASP B O 1
ATOM 6707 N N . GLY B 1 418 ? 3.43 19.203 12.906 1 97.38 418 GLY B N 1
ATOM 6708 C CA . GLY B 1 418 ? 3.6 18.297 11.781 1 97.38 418 GLY B CA 1
ATOM 6709 C C . GLY B 1 418 ? 4.945 18.438 11.094 1 97.38 418 GLY B C 1
ATOM 6710 O O . GLY B 1 418 ? 5.613 17.453 10.812 1 97.38 418 GLY B O 1
ATOM 6711 N N . ALA B 1 419 ? 5.352 19.672 10.883 1 98.06 419 ALA B N 1
ATOM 6712 C CA . ALA B 1 419 ? 6.645 19.953 10.258 1 98.06 419 ALA B CA 1
ATOM 6713 C C . ALA B 1 419 ? 7.789 19.406 11.109 1 98.06 419 ALA B C 1
ATOM 6715 O O . ALA B 1 419 ? 8.758 18.859 10.578 1 98.06 419 ALA B O 1
ATOM 6716 N N . ALA B 1 420 ? 7.652 19.562 12.406 1 98.5 420 ALA B N 1
ATOM 6717 C CA . ALA B 1 420 ? 8.688 19.078 13.305 1 98.5 420 ALA B CA 1
ATOM 6718 C C . ALA B 1 420 ? 8.82 17.562 13.227 1 98.5 420 ALA B C 1
ATOM 6720 O O . ALA B 1 420 ? 9.93 17.016 13.305 1 98.5 420 ALA B O 1
ATOM 6721 N N . ARG B 1 421 ? 7.73 16.875 13.117 1 98.81 421 ARG B N 1
ATOM 6722 C CA . ARG B 1 421 ? 7.75 15.422 12.992 1 98.81 421 ARG B CA 1
ATOM 6723 C C . ARG B 1 421 ? 8.422 14.992 11.688 1 98.81 421 ARG B C 1
ATOM 6725 O O . ARG B 1 421 ? 9.227 14.055 11.68 1 98.81 421 ARG B O 1
ATOM 6732 N N . VAL B 1 422 ? 8.148 15.672 10.594 1 98.88 422 VAL B N 1
ATOM 6733 C CA . VAL B 1 422 ? 8.773 15.383 9.305 1 98.88 422 VAL B CA 1
ATOM 6734 C C . VAL B 1 422 ? 10.266 15.711 9.375 1 98.88 422 VAL B C 1
ATOM 6736 O O . VAL B 1 422 ? 11.086 15.016 8.766 1 98.88 422 VAL B O 1
ATOM 6739 N N . TYR B 1 423 ? 10.641 16.75 10.125 1 98.88 423 TYR B N 1
ATOM 6740 C CA . TYR B 1 423 ? 12.008 17.25 10.234 1 98.88 423 TYR B CA 1
ATOM 6741 C C . TYR B 1 423 ? 12.852 16.359 11.133 1 98.88 423 TYR B C 1
ATOM 6743 O O . TYR B 1 423 ? 14.078 16.328 11.016 1 98.88 423 TYR B O 1
ATOM 6751 N N . ASP B 1 424 ? 12.25 15.586 11.984 1 98.88 424 ASP B N 1
ATOM 6752 C CA . ASP B 1 424 ? 12.883 14.883 13.094 1 98.88 424 ASP B CA 1
ATOM 6753 C C . ASP B 1 424 ? 13.969 13.93 12.586 1 98.88 424 ASP B C 1
ATOM 6755 O O . ASP B 1 424 ? 15.078 13.906 13.117 1 98.88 424 ASP B O 1
ATOM 6759 N N . PRO B 1 425 ? 13.703 13.094 11.555 1 98.88 425 PRO B N 1
ATOM 6760 C CA . PRO B 1 425 ? 14.758 12.18 11.125 1 98.88 425 PRO B CA 1
ATOM 6761 C C . PRO B 1 425 ? 15.984 12.898 10.586 1 98.88 425 PRO B C 1
ATOM 6763 O O . PRO B 1 425 ? 17.109 12.383 10.672 1 98.88 425 PRO B O 1
ATOM 6766 N N . ILE B 1 426 ? 15.836 14.086 10.031 1 98.94 426 ILE B N 1
ATOM 6767 C CA . ILE B 1 426 ? 16.953 14.883 9.547 1 98.94 426 ILE B CA 1
ATOM 6768 C C . ILE B 1 426 ? 17.766 15.406 10.734 1 98.94 426 ILE B C 1
ATOM 6770 O O . ILE B 1 426 ? 19 15.281 10.766 1 98.94 426 ILE B O 1
ATOM 6774 N N . VAL B 1 427 ? 17.031 15.953 11.75 1 98.81 427 VAL B N 1
ATOM 6775 C CA . VAL B 1 427 ? 17.688 16.469 12.945 1 98.81 427 VAL B CA 1
ATOM 6776 C C . VAL B 1 427 ? 18.484 15.367 13.625 1 98.81 427 VAL B C 1
ATOM 6778 O O . VAL B 1 427 ? 19.656 15.555 13.961 1 98.81 427 VAL B O 1
ATOM 6781 N N . ARG B 1 428 ? 17.859 14.203 13.82 1 98.38 428 ARG B N 1
ATOM 6782 C CA . ARG B 1 428 ? 18.531 13.062 14.43 1 98.38 428 ARG B CA 1
ATOM 6783 C C . ARG B 1 428 ? 19.75 12.656 13.625 1 98.38 428 ARG B C 1
ATOM 6785 O O . ARG B 1 428 ? 20.812 12.398 14.195 1 98.38 428 ARG B O 1
ATOM 6792 N N . GLY B 1 429 ? 19.578 12.562 12.305 1 98.56 429 GLY B N 1
ATOM 6793 C CA . GLY B 1 429 ? 20.656 12.125 11.438 1 98.56 429 GLY B CA 1
ATOM 6794 C C . GLY B 1 429 ? 21.844 13.055 11.445 1 98.56 429 GLY B C 1
ATOM 6795 O O . GLY B 1 429 ? 22.984 12.617 11.625 1 98.56 429 GLY B O 1
ATOM 6796 N N . VAL B 1 430 ? 21.625 14.359 11.312 1 98.44 430 VAL B N 1
ATOM 6797 C CA . VAL B 1 430 ? 22.688 15.359 11.344 1 98.44 430 VAL B CA 1
ATOM 6798 C C . VAL B 1 430 ? 23.344 15.359 12.719 1 98.44 430 VAL B C 1
ATOM 6800 O O . VAL B 1 430 ? 24.547 15.594 12.828 1 98.44 430 VAL B O 1
ATOM 6803 N N . GLY B 1 431 ? 22.562 15.031 13.711 1 97.62 431 GLY B N 1
ATOM 6804 C CA . GLY B 1 431 ? 23.078 14.945 15.07 1 97.62 431 GLY B CA 1
ATOM 6805 C C . GLY B 1 431 ? 23.844 13.664 15.328 1 97.62 431 GLY B C 1
ATOM 6806 O O . GLY B 1 431 ? 24.391 13.477 16.422 1 97.62 431 GLY B O 1
ATOM 6807 N N . GLY B 1 432 ? 23.875 12.711 14.445 1 97.5 432 GLY B N 1
ATOM 6808 C CA . GLY B 1 432 ? 24.719 11.531 14.57 1 97.5 432 GLY B CA 1
ATOM 6809 C C . GLY B 1 432 ? 23.922 10.266 14.844 1 97.5 432 GLY B C 1
ATOM 6810 O O . GLY B 1 432 ? 24.516 9.203 15.055 1 97.5 432 GLY B O 1
ATOM 6811 N N . ALA B 1 433 ? 22.594 10.336 14.805 1 97.94 433 ALA B N 1
ATOM 6812 C CA . ALA B 1 433 ? 21.75 9.172 15.086 1 97.94 433 ALA B CA 1
ATOM 6813 C C . ALA B 1 433 ? 20.75 8.945 13.969 1 97.94 433 ALA B C 1
ATOM 6815 O O . ALA B 1 433 ? 19.531 9.008 14.195 1 97.94 433 ALA B O 1
ATOM 6816 N N . PRO B 1 434 ? 21.266 8.617 12.781 1 98.19 434 PRO B N 1
ATOM 6817 C CA . PRO B 1 434 ? 20.359 8.469 11.648 1 98.19 434 PRO B CA 1
ATOM 6818 C C . PRO B 1 434 ? 19.438 7.262 11.797 1 98.19 434 PRO B C 1
ATOM 6820 O O . PRO B 1 434 ? 19.828 6.242 12.359 1 98.19 434 PRO B O 1
ATOM 6823 N N . VAL B 1 435 ? 18.203 7.379 11.352 1 98.44 435 VAL B N 1
ATOM 6824 C CA . VAL B 1 435 ? 17.234 6.293 11.289 1 98.44 435 VAL B CA 1
ATOM 6825 C C . VAL B 1 435 ? 16.828 6.043 9.844 1 98.44 435 VAL B C 1
ATOM 6827 O O . VAL B 1 435 ? 16.797 6.969 9.023 1 98.44 435 VAL B O 1
ATOM 6830 N N . HIS B 1 436 ? 16.609 4.812 9.453 1 98.25 436 HIS B N 1
ATOM 6831 C CA . HIS B 1 436 ? 16.125 4.48 8.109 1 98.25 436 HIS B CA 1
ATOM 6832 C C . HIS B 1 436 ? 15.297 3.205 8.117 1 98.25 436 HIS B C 1
ATOM 6834 O O . HIS B 1 436 ? 15.406 2.393 9.039 1 98.25 436 HIS B O 1
ATOM 6840 N N . GLY B 1 437 ? 14.438 3.033 7.117 1 97.5 437 GLY B N 1
ATOM 6841 C CA . GLY B 1 437 ? 13.641 1.828 6.965 1 97.5 437 GLY B CA 1
ATOM 6842 C C . GLY B 1 437 ? 12.602 1.659 8.062 1 97.5 437 GLY B C 1
ATOM 6843 O O . GLY B 1 437 ? 12.234 0.534 8.406 1 97.5 437 GLY B O 1
ATOM 6844 N N . VAL B 1 438 ? 12.172 2.791 8.633 1 98.06 438 VAL B N 1
ATOM 6845 C CA . VAL B 1 438 ? 11.242 2.719 9.758 1 98.06 438 VAL B CA 1
ATOM 6846 C C . VAL B 1 438 ? 10.039 3.623 9.5 1 98.06 438 VAL B C 1
ATOM 6848 O O . VAL B 1 438 ? 10.062 4.453 8.586 1 98.06 438 VAL B O 1
ATOM 6851 N N . PHE B 1 439 ? 8.992 3.42 10.219 1 98.5 439 PHE B N 1
ATOM 6852 C CA . PHE B 1 439 ? 7.828 4.297 10.289 1 98.5 439 PHE B CA 1
ATOM 6853 C C . PHE B 1 439 ? 7.801 5.043 11.617 1 98.5 439 PHE B C 1
ATOM 6855 O O . PHE B 1 439 ? 7.762 4.426 12.688 1 98.5 439 PHE B O 1
ATOM 6862 N N . LEU B 1 440 ? 7.875 6.359 11.539 1 98.75 440 LEU B N 1
ATOM 6863 C CA . LEU B 1 440 ? 7.922 7.176 12.742 1 98.75 440 LEU B CA 1
ATOM 6864 C C . LEU B 1 440 ? 6.559 7.797 13.039 1 98.75 440 LEU B C 1
ATOM 6866 O O . LEU B 1 440 ? 5.953 8.414 12.156 1 98.75 440 LEU B O 1
ATOM 6870 N N . LYS B 1 441 ? 6.016 7.594 14.188 1 98.06 441 LYS B N 1
ATOM 6871 C CA . LYS B 1 441 ? 4.844 8.25 14.758 1 98.06 441 LYS B CA 1
ATOM 6872 C C . LYS B 1 441 ? 5.16 8.844 16.125 1 98.06 441 LYS B C 1
ATOM 6874 O O . LYS B 1 441 ? 5.691 8.156 17 1 98.06 441 LYS B O 1
ATOM 6879 N N . ASP B 1 442 ? 4.875 10.109 16.297 1 98.06 442 ASP B N 1
ATOM 6880 C CA . ASP B 1 442 ? 5.164 10.82 17.531 1 98.06 442 ASP B CA 1
ATOM 6881 C C . ASP B 1 442 ? 6.625 10.648 17.938 1 98.06 442 ASP B C 1
ATOM 6883 O O . ASP B 1 442 ? 6.926 10.344 19.094 1 98.06 442 ASP B O 1
ATOM 6887 N N . TYR B 1 443 ? 7.488 10.688 16.953 1 98.25 443 TYR B N 1
ATOM 6888 C CA . TYR B 1 443 ? 8.938 10.719 17.078 1 98.25 443 TYR B CA 1
ATOM 6889 C C . TYR B 1 443 ? 9.477 9.344 17.469 1 98.25 443 TYR B C 1
ATOM 6891 O O . TYR B 1 443 ? 10.656 9.203 17.797 1 98.25 443 TYR B O 1
ATOM 6899 N N . ARG B 1 444 ? 8.625 8.336 17.391 1 98.06 444 ARG B N 1
ATOM 6900 C CA . ARG B 1 444 ? 9.039 6.984 17.766 1 98.06 444 ARG B CA 1
ATOM 6901 C C . ARG B 1 444 ? 8.812 6.008 16.609 1 98.06 444 ARG B C 1
ATOM 6903 O O . ARG B 1 444 ? 7.887 6.184 15.82 1 98.06 444 ARG B O 1
ATOM 6910 N N . GLU B 1 445 ? 9.719 5.004 16.562 1 97.94 445 GLU B N 1
ATOM 6911 C CA . GLU B 1 445 ? 9.5 3.926 15.594 1 97.94 445 GLU B CA 1
ATOM 6912 C C . GLU B 1 445 ? 8.289 3.082 15.977 1 97.94 445 GLU B C 1
ATOM 6914 O O . GLU B 1 445 ? 8.148 2.672 17.125 1 97.94 445 GLU B O 1
ATOM 6919 N N . VAL B 1 446 ? 7.395 2.904 15.055 1 97 446 VAL B N 1
ATOM 6920 C CA . VAL B 1 446 ? 6.219 2.072 15.289 1 97 446 VAL B CA 1
ATOM 6921 C C . VAL B 1 446 ? 6.109 1.021 14.188 1 97 446 VAL B C 1
ATOM 6923 O O . VAL B 1 446 ? 6.82 1.088 13.18 1 97 446 VAL B O 1
ATOM 6926 N N . ARG B 1 447 ? 5.273 0.008 14.453 1 95.06 447 ARG B N 1
ATOM 6927 C CA . ARG B 1 447 ? 5.023 -1.009 13.438 1 95.06 447 ARG B CA 1
ATOM 6928 C C . ARG B 1 447 ? 4.383 -0.397 12.195 1 95.06 447 ARG B C 1
ATOM 6930 O O . ARG B 1 447 ? 3.604 0.551 12.297 1 95.06 447 ARG B O 1
ATOM 6937 N N . TRP B 1 448 ? 4.707 -0.972 11.133 1 96.31 448 TRP B N 1
ATOM 6938 C CA . TRP B 1 448 ? 4.148 -0.513 9.859 1 96.31 448 TRP B CA 1
ATOM 6939 C C . TRP B 1 448 ? 2.627 -0.6 9.875 1 96.31 448 TRP B C 1
ATOM 6941 O O . TRP B 1 448 ? 2.059 -1.562 10.398 1 96.31 448 TRP B O 1
#

Foldseek 3Di:
DPPDPVVVVVLVVLVVVCVVPVPPPVCVVVNVVVVVVVVVVVVVVVVVVVVVLLVVLLVLLCQAACLVALAADPDHDDQDDDDFSFGPDWAAAPAPRDIDGRADNHFSRHHPVLVVVLVPLLPFAFAQAPAEEEQEPLQAFLNVLLQVRCQVNHYQYEYEDLQQLSSLVVLLPRPCSVVRQLSYAYEHDDLVDVVQLVVVLVVCCVPPVLAHFEYELPFADQWDDDPLQCVVSLVCSPDDRDDSSNSHHYHTDNPPPPPPDDPPCVVVSCVQFPPPDADSRRGTHGQDQDTQQADAPVRQDPVNLVSRLSSQAVSLVVCVVSSLSNNLVHPDQAGEYEREAACLLAPPDPDDDRGNVSNSVSRVNNLVSQLPCQVVSVVSNYAYEYEHLAFSDDPHHPVVVVVCVVVSDDGRDHSSSSSSRRCLQVSCVSVPHHHGSFYDDSNDGDHD/DPPDPVVVVVLVVLVVVCVVCVPPPVCVVVNVVVVVVVVVVVVVVVVVVVVVLVVVLLVLLCQAACLVALAADLDHDDQDDDDFSFGPDWAAAPAPRDIDGRADNHFSRHHPVLVVVLVDLLPFAFAQAPAEEEQEPLQAFLNVLLQVRCQVNHYQYEYEDLQQLSSLVVLLPRPCSVVRQLSYAYEHDDLVDVVQLVVVLVVCCVPPVLAHFEYELAFADQWDDDPLQCVVSLVCSPDDRDDSSNSHHYHTDNPPPPPPDDPPCNVVSCVQFPPPDADSRRGTHGQDQDTQQADAPVRQDPVNLVSRLSSQAVSLVVCVVSSLSNNLVHPDQAGEYEREAACLLAPPDPDDDRGNVSNSVSRVNNLVSQLPCQVVSVVSNYAYEYEHLAFSDDPHHPVVVVVCVVVSDDGRDHSSSSSSRRCLQVSCVSVPRHHGSFYDDSNDGDHD

Organism: NCBI:txid175570

Sequence (896 aa):
MQPDPADVAACLRVLAVAAERPHDPGLAAVTAAVDVAYRAGKKRRKAERLVTRREHDRALIATATRFREEIPPVTPGKTTVDGDRTLRGSRRCYVCKDRYTRLDAEYHMLCPPCAVENTTRRAARCDLTGRRAVVTGGRIKIGFHLALKLLRDGASVLVTTRFPADAARRFAAVPDAPHWLDRLSVHGVDLLDLAGVVGLVDAVRERWDGELDILVNNAAQTIRRPAGYHREVRAAEREPVRGLAAAVRRSGDRAALPAGAGTDLMRSVEAMFPLGLRDETGEPLDLRDTNSWVLRVGEVSPAEWLETHVVNAFVPFLLTGQLRPHLAASRHPDRYVVQVSAMEGSFSRRIKTARHPHTNMAKAGLNMLTRTVADEYAAEGIYMSSVDTGWVTDERPHPGKTAERENGFRPPLDVVDGAARVYDPIVRGVGGAPVHGVFLKDYREVRWMQPDPADVAACLRVLAVAAERPHDPGLAAVTAAVDVAYRAGKKRRKAERLVTRREHDRALIATATRFREEIPPVTPGKTTVDGDRTLRGSRRCYVCKDRYTRLDAEYHMLCPPCAVENTTRRAARCDLTGRRAVVTGGRIKIGFHLALKLLRDGASVLVTTRFPADAARRFAAVPDAPHWLDRLSVHGVDLLDLAGVVGLVDAVRERWDGELDILVNNAAQTIRRPAGYHREVRAAEREPVRGLAAAVRRSGDRAALPAGAGTDLMRSVEAMFPLGLRDETGEPLDLRDTNSWVLRVGEVSPAEWLETHVVNAFVPFLLTGQLRPHLAASRHPDRYVVQVSAMEGSFSRRIKTARHPHTNMAKAGLNMLTRTVADEYAAEGIYMSSVDTGWVTDERPHPGKTAERENGFRPPLDVVDGAARVYDPIVRGVGGAPVHGVFLKDYREVRW

InterPro domains:
  IPR002347 Short-chain dehydrogenase/reductase SDR [PF00106] (133-227)
  IPR002347 Short-chain dehydrogenase/reductase SDR [PF13561] (297-393)
  IPR002347 Short-chain dehydrogenase/reductase SDR [PR00081] (132-149)
  IPR002347 Short-chain dehydrogenase/reductase SDR [PR00081] (210-221)
  IPR002347 Short-chain dehydrogenase/reductase SDR [PR00081] (359-378)
  IPR036291 NAD(P)-binding domain superfamily [SSF51735] (127-429)
  IPR051468 Fungal Secondary Metabolite SDRs [PTHR43544] (133-441)

Radius of gyration: 34.92 Å; Cα contacts (8 Å, |Δi|>4): 1645; chains: 2; bounding box: 116×90×100 Å

Secondary structure (DSSP, 8-state):
-PPPHHHHHHHHHHHHHHHH-TT-GGGHHHHHHHHHHHHHHHHHHHHHHHHHHHHHHHHHHTTSHHHH-SS--SSPPP----S--EEEEEEE-TTT--EEEEPPSS-TTS-HHHHHHHHHHHT-----TT-EEEETT-SSHHHHHHHHHHHHTT-EEEEEES-HHHHHHHHHTSTTGGGTGGGEEEEE--TT-HHHHHHHHHHHHHHHTT--SEEEE----SS---GGGGHHHHHHTTSPP-GGGGGSEEEE--------S-GGGHHHHHHHS-TT-B-TTSSBP---S--GGG--GGGS-HHHHHHHHIIIIIHHHHHHHHTHHHHHT-SSS-EEEEEEE-GGG-S--S---SS-HHHHHHHHHHHHHHHHHHHHHHTTTEEEEEEE--S----S-HHHHHHHHHTT---S--HHHHHHHHHHHHHHHHTT----S-EEETTEEE--/-PPPHHHHHHHHHHHHHHHH-TT-GGGHHHHHHHHHHHHHHHHHHHHHHHHHHHHHHHHHHTTSHHHH-SS--SSPPP----S--EEEEEEE-TTT--EEEEPPSS-TTS-HHHHHHHHHHHT-----TT-EEEETT-SSHHHHHHHHHHHHTT-EEEEEES-HHHHHHHHHTSTTGGGTGGGEEEEE--TT-HHHHHHHHHHHHHHHTT--SEEEE----SS---GGGGHHHHHHTTSPP-GGGGGSEEEE--------S-GGGHHHHHHHS-TT-B-TTSSBP---S--GGG--GGGS-HHHHHHHHIIIIIHHHHHHHHTHHHHHT-SSS-EEEEEEE-GGG-S--S---SS-HHHHHHHHHHHHHHHHHHHHHHTTTEEEEEEE--S----S-HHHHHHHHHTT---S--HHHHHHHHHHHHHHHHTT----S-EEETTEEE--

Nearest PDB structures (foldseek):
  4cr8-assembly1_A  TM=7.466E-01  e=2.199E-10  Flavobacterium sp. 141-8
  4cr7-assembly6_I-8  TM=7.428E-01  e=1.651E-10  Flavobacterium sp. 141-8
  4cr7-assembly6_F  TM=7.283E-01  e=2.612E-10  Flavobacterium sp. 141-8
  4rgb-assembly1_B  TM=7.101E-01  e=8.178E-09  Mycobacterium avium 104
  1uay-assembly1_B-2  TM=7.167E-01  e=1.222E-08  Thermus thermophilus HB8

=== Feature glossary ===
Feature key, reading from the visual/contextual features back to the raw sequence:

Rendered structure images. Six rendered views show the 3D structure from the faces of a cube — i.e. along ±x, ±y, ±z. Rendering representation is drawn randomly per protein from cartoon (secondary-structure ribbons), sticks (backbone bonds), or molecular surface; coloring is either N→C rainbow (blue at the N-terminus through red at the C-terminus) or one color per chain.

Contact-map, Ramachandran, and PAE plots. The contact map is a binary N×N matrix image: pixel (i, j) is dark where Cα_i and Cα_j are within 8 Å and |i−j|>4. Because the |i−j|>4 filter removes local helical contacts, off-diagonal stripes parallel to the main diagonal indicate parallel β-sheets; stripes perpendicular to it indicate antiparallel β-sheets. The Ramachandran plot scatters every residue's (φ, ψ) pair against the sterically allowed regions. The PAE heatmap renders the predicted-aligned-error matrix.

InterPro / GO / CATH / organism. Database cross-references. InterPro integrates a dozen domain/family signature databases into unified entries with residue-range hits. GO terms attach function/process/location labels with evidence codes. CATH codes position the fold in a four-level structural taxonomy. Organism is the NCBI-taxonomy species name.

Nearest PDB structures. The Foldseek neighbor list gives the closest experimentally determined structures in the PDB, ranked by structural alignment. TM-score near 1 means near-identical fold; near 0.3 means only rough topology match. This is how one finds what a novel AlphaFold prediction most resembles in the solved-structure universe.

Predicted aligned error. PAE(i, j) answers: if I align the predicted and true structures on residue i, how far off (in Å) do I expect residue j to be? A block-diagonal PAE matrix with low values on the blocks and high values off-diagonal is the signature of a multi-domain protein with confidently predicted domains but uncertain inter-domain orientation.

Solvent-accessible surface area. Accessible surface area quantifies burial. A residue with SASA near zero is packed into the hydrophobic core; one with SASA >100 Å² sits on the surface. Computed here via the Shrake–Rupley numerical algorithm with a 1.4 Å probe.

B-factor. B-factor (Debye–Waller factor) reflects atomic displacement in the crystal lattice. It is an experimental observable (units Å²), not a prediction; low values mean the atom is pinned down, high values mean it moves or is heterogeneous across the crystal.

pLDDT. For AlphaFold models, the B-factor field carries pLDDT — the model's own estimate of local accuracy on a 0–100 scale. Regions with pLDDT<50 should be treated as essentially unmodeled; they often correspond to intrinsically disordered segments.

Backbone torsions (φ/ψ). φ (phi) and ψ (psi) are the two rotatable backbone dihedrals per residue: φ is the C(i-1)–N–Cα–C torsion, ψ is the N–Cα–C–N(i+1) torsion, both in degrees on (−180°, 180°]. α-helical residues cluster near (−60°, −45°); β-strand residues near (−120°, +130°). A Ramachandran plot is simply a scatter of (φ, ψ) for every residue.

Radius of gyration, Cα contacts, bounding box. Radius of gyration (Rg) is the root-mean-square distance of Cα atoms from their centroid — a single number for overall size and compactness. A globular domain of N residues has Rg ≈ 2.2·N^0.38 Å; an extended or disordered chain has a much larger Rg. The Cα contact count is the number of residue pairs whose Cα atoms are within 8 Å and are more than four positions apart in sequence — a standard proxy for tertiary packing density. The bounding box is the smallest axis-aligned box enclosing all Cα atoms.

Secondary structure (3-state, P-SEA). Three-state secondary structure (P-SEA) collapses the eight DSSP classes into helix (a), strand (b), and coil (c). P-SEA assigns these from Cα geometry alone — distances and angles — without requiring backbone oxygens, so it works on any Cα trace.

Secondary structure (8-state, DSSP). DSSP 8-state secondary structure assigns each residue one of H (α-helix), G (3₁₀-helix), I (π-helix), E (extended β-strand), B (isolated β-bridge), T (hydrogen-bonded turn), S (bend), or '-' (coil). The assignment is computed from backbone hydrogen-bond geometry via the Kabsch–Sander algorithm.

Foldseek 3Di. A 3Di character summarizes, for each residue, the relative orientation of the Cα frame of its nearest spatial neighbor. Because it encodes fold topology rather than chemistry, 3Di alignments detect remote structural similarity that sequence alignment misses.

mmCIF coordinates. The mmCIF block holds the 3D Cartesian coordinates of each backbone atom (N, Cα, C, O) in ångströms. mmCIF is the PDB's canonical archive format — a tagged-loop text representation of the atomic model.

Sequence. Sequence gives the chain of amino acids in standard one-letter code (A=alanine, C=cysteine, …, Y=tyrosine), read N→C. It is the only feature that is directly encoded by the gene; all structural features are derived from the folded form of this sequence.